Protein AF-0000000074157488 (afdb_homodimer)

pLDDT: mean 84.34, std 17.14, range [23.77, 98.12]

Nearest PDB structures (foldseek):
  7ai4-assembly1_A  TM=6.841E-01  e=2.966E-05  Homo sapiens
  6swu-assembly1_A  TM=5.805E-01  e=2.026E-05  Mus musculus
  6ejn-assembly1_A  TM=5.412E-01  e=2.645E-05  Mus musculus
  6ejn-assembly1_B  TM=5.531E-01  e=8.953E-05  Mus musculus
  6swu-assembly1_B  TM=5.182E-01  e=2.546E-05  Mus musculus

Sequence (1530 aa):
MSFTTKRLHADGSLIPAEQRERVLQKVRLRADGMFVWAKALLQYLDELLSPEEFQSRLGTLPSNLSDVYDELIRVTDNKFPLETANSRRCIFVVMLEARVPLDIEDVARILEVASDSIEQFITYRCQPFIELDDGKLKFMHSSVRDYCLQSSETLSRHVLGTRALVSITSFESHSKLAEQCFLCLLDAGYGSEDKIGGLLHRNIKSTTGGSALQVLNTQWTVQPPSKGVSFEYAQKNWAFHLTAVDDPEYGLLELAQLFLHVSNFAYWAEYTLLESRNDYNHIRRTNLQLKEWYRALPTPKRNQISVEDYLIYPYTTLSETYKRRQGQDKLLQWLALLQNIRFQRDIGQTLKASPLLAQAVEGLENDLGSEAPLTLRVRSDNATVLLELEAPDKAYSELRALTEIQERLLGEDEPTLFRTLNSRGSAELQLVRFNQSAKTQETACVGFRRLFGAQDPRYLGSRILYALALVQLNQLDTALEILTAVFDYRRKQYGDKDLFTSMAQFPMGDIQRIQGKREQSLKNLKEALNLRLLAVPYDSIWALDIRISLLVAYRDFGMLSEARKAVEQLEQEGTLQNNFDRHCQVVHLKALLLADRGYISQAILQLEQLFYETERRNFTRSFMWVILDLATLLRSHNPREGGKIAEVLFDHILVDQSPDERLEESQSSAQNVLKTPKIDKDLALDTNVEEGRERVIVFDDLDPDPPRLLQLAERALNLTRQHQHEAVNQLLQEEHVAWYRPQDLWVKFGGPPSDTSLMKAPIAKMSFTTKRLHADGSLIPAEQRERVLQKVRLRADGMFVWAKALLQYLDELLSPEEFQSRLGTLPSNLSDVYDELIRVTDNKFPLETANSRRCIFVVMLEARVPLDIEDVARILEVASDSIEQFITYRCQPFIELDDGKLKFMHSSVRDYCLQSSETLSRHVLGTRALVSITSFESHSKLAEQCFLCLLDAGYGSEDKIGGLLHRNIKSTTGGSALQVLNTQWTVQPPSKGVSFEYAQKNWAFHLTAVDDPEYGLLELAQLFLHVSNFAYWAEYTLLESRNDYNHIRRTNLQLKEWYRALPTPKRNQISVEDYLIYPYTTLSETYKRRQGQDKLLQWLALLQNIRFQRDIGQTLKASPLLAQAVEGLENDLGSEAPLTLRVRSDNATVLLELEAPDKAYSELRALTEIQERLLGEDEPTLFRTLNSRGSAELQLVRFNQSAKTQETACVGFRRLFGAQDPRYLGSRILYALALVQLNQLDTALEILTAVFDYRRKQYGDKDLFTSMAQFPMGDIQRIQGKREQSLKNLKEALNLRLLAVPYDSIWALDIRISLLVAYRDFGMLSEARKAVEQLEQEGTLQNNFDRHCQVVHLKALLLADRGYISQAILQLEQLFYETERRNFTRSFMWVILDLATLLRSHNPREGGKIAEVLFDHILVDQSPDERLEESQSSAQNVLKTPKIDKDLALDTNVEEGRERVIVFDDLDPDPPRLLQLAERALNLTRQHQHEAVNQLLQEEHVAWYRPQDLWVKFGGPPSDTSLMKAPIAK

Solvent-accessible surface area (backbone atoms only — not comparable to full-atom values): 80418 Å² total; per-residue (Å²): 108,68,63,59,53,48,54,63,67,36,96,80,50,50,51,56,76,87,46,47,62,56,51,51,50,47,40,66,67,51,28,72,82,38,63,64,49,40,52,50,48,48,58,70,50,48,42,96,57,54,73,66,52,44,51,48,52,71,68,59,65,56,77,50,64,64,54,39,52,50,49,52,50,50,57,53,53,72,75,43,62,67,70,56,52,52,54,50,32,51,53,51,37,50,54,71,68,44,90,59,70,48,39,50,62,28,53,14,33,63,70,71,48,58,50,74,56,44,58,52,44,38,63,72,69,38,47,74,55,46,39,77,58,95,56,22,52,36,65,62,45,74,64,56,57,51,53,29,52,42,75,64,82,83,57,60,78,82,57,39,65,66,39,58,56,48,43,42,51,71,50,56,16,22,46,50,43,20,45,26,16,44,44,16,52,61,26,69,82,44,41,35,66,47,42,39,47,40,42,52,54,53,50,51,50,62,62,65,41,40,67,62,27,49,72,38,77,49,50,79,50,72,78,79,52,86,33,21,34,47,59,74,56,24,73,74,38,31,64,60,24,47,58,63,30,73,78,68,56,68,69,54,40,47,48,52,36,48,41,42,64,31,50,24,35,51,30,52,51,45,51,49,24,53,76,52,72,69,46,60,59,64,60,50,51,48,51,33,50,50,52,56,40,50,70,68,33,55,70,78,60,39,75,59,44,75,81,84,53,35,78,35,48,29,26,53,53,46,16,54,54,27,54,76,41,27,70,36,27,49,58,49,20,48,55,28,39,51,52,23,36,52,46,31,42,74,73,68,36,45,81,69,24,48,59,54,44,43,47,45,36,55,50,34,27,72,57,38,5,62,64,20,72,68,29,45,48,46,44,42,52,47,31,47,49,29,35,72,68,68,35,34,69,62,19,31,55,51,32,53,52,48,48,53,52,42,55,58,30,39,49,84,47,42,52,51,52,33,54,36,33,39,47,32,15,52,23,27,41,27,65,61,36,36,70,59,13,30,54,36,14,47,52,21,28,56,48,32,32,65,56,59,31,83,80,28,68,68,22,48,52,30,46,44,55,26,24,55,25,28,45,58,64,66,36,51,68,63,20,42,52,51,26,48,53,50,29,53,51,45,37,71,75,61,39,90,78,39,68,71,34,33,58,28,32,36,57,42,12,53,52,27,43,72,70,65,37,59,69,62,11,54,52,31,36,52,53,24,41,56,54,40,52,58,74,38,58,72,63,33,63,64,32,39,22,46,52,51,48,46,36,52,45,25,48,65,71,66,37,55,68,62,24,50,52,49,52,51,51,50,61,71,67,58,49,40,80,86,32,62,56,60,36,39,45,52,52,44,51,51,22,48,53,33,31,76,72,65,39,47,72,59,18,49,49,51,50,49,50,53,54,73,70,48,55,79,91,67,48,29,38,46,44,52,49,44,50,54,52,46,27,52,50,31,30,52,74,35,57,70,70,22,37,58,55,33,45,58,71,31,53,72,48,45,35,80,59,60,80,51,91,78,57,66,66,64,57,65,59,58,64,60,60,73,48,77,66,72,80,63,86,65,75,45,78,59,80,67,66,67,74,62,71,57,74,68,65,60,65,83,78,48,77,80,63,55,70,65,53,21,53,49,29,51,51,40,48,52,32,48,49,67,41,33,55,67,59,32,51,49,49,30,60,76,68,34,35,42,63,54,54,66,71,29,60,32,48,66,65,52,67,66,51,60,74,80,56,78,56,74,73,82,80,70,121,109,68,62,59,54,48,52,64,68,37,96,81,50,49,52,55,78,88,47,47,62,55,52,52,50,47,39,66,66,51,29,72,84,37,64,66,50,41,53,49,48,50,59,71,50,47,43,98,58,55,73,65,52,44,51,48,51,70,68,61,64,58,75,50,63,66,52,40,53,51,50,54,50,50,58,52,51,70,75,42,63,68,70,55,51,53,54,51,31,51,53,51,37,51,54,71,68,44,90,59,70,48,40,51,62,28,53,13,32,63,68,70,49,57,50,74,57,45,58,52,44,39,64,72,69,38,46,73,55,45,39,75,58,96,56,22,52,37,65,64,44,73,64,56,56,51,53,29,51,42,75,63,81,83,56,58,78,81,58,39,62,65,40,56,56,47,43,42,51,70,52,56,17,22,45,51,43,20,46,27,16,44,44,17,52,61,26,69,81,45,40,35,68,48,41,39,47,40,42,51,54,54,49,51,48,60,62,67,41,44,65,60,33,44,74,45,76,50,51,78,52,73,78,79,51,85,33,22,34,48,60,75,56,25,74,73,37,33,64,61,24,47,58,62,30,74,77,68,55,68,69,53,41,48,48,52,36,48,42,42,66,31,50,25,37,50,31,51,52,44,51,49,23,53,76,51,70,68,46,62,60,65,60,51,51,48,52,32,49,50,51,56,40,49,70,67,34,54,71,80,60,39,74,59,45,73,80,84,54,36,77,33,48,28,27,54,52,47,15,53,53,28,53,76,42,28,69,37,27,49,59,48,19,46,55,28,40,5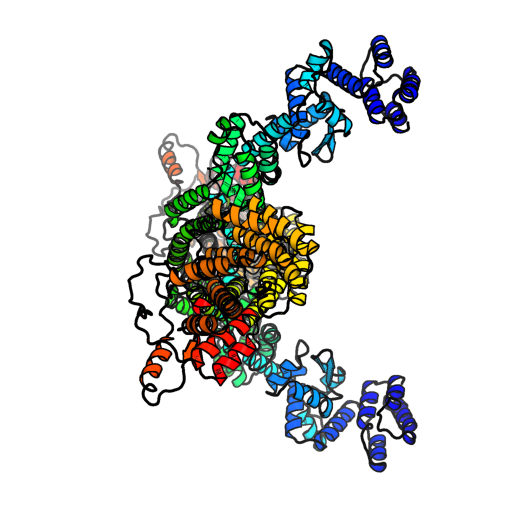1,51,24,36,51,44,31,43,73,73,69,36,45,80,70,24,48,58,55,45,42,47,45,37,54,51,34,29,72,57,38,4,62,63,20,71,69,29,46,49,46,45,45,51,47,28,48,50,28,34,72,68,69,35,33,68,62,18,30,55,50,32,53,55,47,49,53,52,41,56,57,29,37,49,81,47,42,52,51,52,32,53,36,33,41,46,31,16,51,24,26,42,27,64,62,35,37,70,60,12,32,52,36,15,47,54,20,28,54,48,32,31,66,55,61,31,82,81,28,66,68,21,47,52,31,47,45,55,27,24,54,25,28,45,61,62,66,36,52,69,63,20,44,51,52,27,48,52,48,28,51,51,43,37,72,74,62,38,92,80,38,69,71,35,33,59,28,32,36,58,43,12,55,53,28,44,73,71,64,38,61,69,62,12,55,50,31,35,52,52,25,43,56,53,42,53,58,73,40,58,71,62,33,63,64,32,39,21,46,52,50,46,46,36,51,45,25,48,64,71,66,36,55,69,61,24,50,51,48,52,51,50,51,61,70,66,58,50,39,78,87,33,64,57,58,36,40,45,52,53,44,50,50,21,48,53,33,32,76,71,65,39,46,71,60,18,49,51,51,49,48,50,53,54,74,71,48,54,80,89,68,48,29,38,46,44,53,50,43,52,54,51,46,28,51,50,32,30,54,75,35,56,69,70,21,36,58,54,32,45,59,70,32,53,72,46,45,35,82,58,61,80,50,90,77,57,66,66,65,57,64,60,59,66,60,59,72,47,77,65,72,79,62,85,65,75,41,77,59,80,67,66,66,75,64,71,57,74,67,67,61,65,82,78,50,76,78,62,55,69,67,54,21,53,49,29,51,52,40,50,53,32,49,48,68,42,34,56,68,59,33,52,51,49,30,60,75,67,35,36,41,64,54,54,67,70,30,60,32,48,66,67,53,67,65,50,59,73,80,57,80,56,73,74,82,80,71,122

InterPro domains:
  IPR011990 Tetratricopeptide-like helical domain superfamily [G3DSA:1.25.40.10] (332-536)
  IPR011990 Tetratricopeptide-like helical domain superfamily [SSF48452] (455-595)

Organism: Verticillium dahliae (strain VdLs.17 / ATCC MYA-4575 / FGSC 10137) (NCBI:txid498257)

Foldseek 3Di:
DVVLVCLLPPDQFQADPVCSVVLVVLCVVQVVPPPVLSVLLSVVQRDNDDPVRNVVSSVPQDSDPLSSVLVSLVVLPVVDDPVLLLLLLLVLLQQLPQPDFAFLVQSCQAVVHDSVVSVVSCVRRVPPQWDADPRTIDGNDVVSSVSQQDDLVVPDDVSNPSNVSRNDHNLSSLLSQLVLLLQFLPAPQLQDLVVLLVLLVVLVCLQFFLPLDDPDPPQPDDDAGNHGGGNVSSLQPNLVSVLVNLAHDLVSLLSVQVCLQGSSVSSSQSSVCVVVSNDCQSVLVSLLSVVVSLVSHDPVSNVSHDSPCSQQNHLVVSLVVCCVVCVVPVCSNLSSLVSNLVVCVLQPNLVVSLVSLLVSLLSCCVVPNCLPSVSLLSQLVNLLSVQQVVNLVSSLLSLVVSLVSCVVVHPLQTLSNLSSLLSNLVSCQLLVVLVVSLVSLVSSLVNCCVRNNDLDPSNLVSLLSNLVSCVLQVVLVVSLVSLVVSLVSCCVVPNLLRLSNLLSLLVNLLSCLLVVNLVSNLVSLVSSLVSVVSRHPCLDLQNLQSLLSNLLSCVQNPVLVVNVVSLVVVVVVVSCVVPPLSVLSSLLSVLLSCLVVPNLVVSLVSLVVVLVPDDPVRAAQSNLVSLLQSLVSLCLVPVPVSNVVSLQSLWQFKAAQPDDVPPPPPVVVVVVVVPPPPPPSCPPPPPPPPPPCPVPVVVVPDDTDDSVSSVLSSVLSLCSLVSVVVVSVCSCVVRRMGGSDSNSNGQGVYSHGHDPSSGDRRDSD/DVVLVCLLPPDQFQADPVCSVVLVVLCVVQVVPPPVLSVLLSVVQRDNDDPVRNVVSSVPQDSDPLSSVLVSLVVLPVVDDPVLLLLLLLVLLQQLPQPDFAFLVQSCQAVVHDSVVVVVSCVRRVPPQWDADPRTIDGPDVVSSVSQQDDLVVPDDVSNVSNVSRNDHNLSSLLSQLVLLLQFLPAPQLQDLVVLLVLLVVLVCLQFFLPVDDPDPPQPDDDAGNHGGGNVSSLQPNLVSVLVRLAHDLVSLLSVQVCLQGSSVSSSQSSVCVVVSNDCQSVLVSLLSVVVSLVSHDPVSNVSHDSPCSQQNHLVVSLVVCCVVCVVPVCSNLSSLVSNLVVCVLQPNLVVSLVSLLVSLVSCCVVPNCLPSVSLLSQLVNLLSVQQVVNLVSSLLSLVVSLVSCVVVHPLQTLSNLSSLLSNLVSCQLLVVLVSSLVSLVSSLVNCCVSPNDLDPSNLVSLLSNLVSCVLQVVLVVSLVSLVVSLVSCCVVPNLLRLSNLLSLLVNLLSCLLVVNLVSNLVSLVSSLVSVVSRHPCLDLQNLQSLLSNLLSCVQNPVLVVNVVSLVVCVVVVSCVVPPLSVLSSLLSVLLSCLVVPNLVVSLVSLVVVLVPDDPVRAAQSNLVSLLQSLVSLCLVPVPVSNVVSLQSLWQFKAAQPDDPPPPPPVVVVVVVVPVPPPPSCPPPPPPPPPPCPVPVVPVPDDTDDSVSSVLSSVLSLCSLVSVVVVSVVSCVVRRMGGSDSRSNGQGVYSHGHDPSSGDRRDSD

Structure (mmCIF, N/CA/C/O backbone):
data_AF-0000000074157488-model_v1
#
loop_
_entity.id
_entity.type
_entity.pdbx_description
1 polymer 'Uncharacterized protein'
#
loop_
_atom_site.group_PDB
_atom_site.id
_atom_site.type_symbol
_atom_site.label_atom_id
_atom_site.label_alt_id
_atom_site.label_comp_id
_atom_site.label_asym_id
_atom_site.label_entity_id
_atom_site.label_seq_id
_atom_site.pdbx_PDB_ins_code
_atom_site.Cartn_x
_atom_site.Cartn_y
_atom_site.Cartn_z
_atom_site.occupancy
_atom_site.B_iso_or_equiv
_atom_site.auth_seq_id
_atom_site.auth_comp_id
_atom_site.auth_asym_id
_atom_site.auth_atom_id
_atom_site.pdbx_PDB_model_num
ATOM 1 N N . MET A 1 1 ? -22.609 -36.219 39.281 1 61.75 1 MET A N 1
ATOM 2 C CA . MET A 1 1 ? -23.562 -36.125 40.406 1 61.75 1 MET A CA 1
ATOM 3 C C . MET A 1 1 ? -23.531 -34.75 41.031 1 61.75 1 MET A C 1
ATOM 5 O O . MET A 1 1 ? -24.578 -34.25 41.438 1 61.75 1 MET A O 1
ATOM 9 N N . SER A 1 2 ? -22.359 -34.156 40.875 1 69.06 2 SER A N 1
ATOM 10 C CA . SER A 1 2 ? -22.234 -32.812 41.438 1 69.06 2 SER A CA 1
ATOM 11 C C . SER A 1 2 ? -23.109 -31.828 40.688 1 69.06 2 SER A C 1
ATOM 13 O O . SER A 1 2 ? -23.766 -30.984 41.281 1 69.06 2 SER A O 1
ATOM 15 N N . PHE A 1 3 ? -23.312 -31.969 39.438 1 74.94 3 PHE A N 1
ATOM 16 C CA . PHE A 1 3 ? -24.125 -31.062 38.625 1 74.94 3 PHE A CA 1
ATOM 17 C C . PHE A 1 3 ? -25.594 -31.188 39 1 74.94 3 PHE A C 1
ATOM 19 O O . PHE A 1 3 ? -26.281 -30.172 39.156 1 74.94 3 PHE A O 1
ATOM 26 N N . THR A 1 4 ? -25.984 -32.375 39.094 1 75.62 4 THR A N 1
ATOM 27 C CA . THR A 1 4 ? -27.391 -32.625 39.375 1 75.62 4 THR A CA 1
ATOM 28 C C . THR A 1 4 ? -27.781 -32.062 40.75 1 75.62 4 THR A C 1
ATOM 30 O O . THR A 1 4 ? -28.828 -31.422 40.875 1 75.62 4 THR A O 1
ATOM 33 N N . THR A 1 5 ? -26.828 -32.281 41.656 1 75.38 5 THR A N 1
ATOM 34 C CA . THR A 1 5 ? -27.094 -31.781 43 1 75.38 5 THR A CA 1
ATOM 35 C C . THR A 1 5 ? -27.125 -30.266 43 1 75.38 5 THR A C 1
ATOM 37 O O . THR A 1 5 ? -28 -29.656 43.625 1 75.38 5 THR A O 1
ATOM 40 N N . LYS A 1 6 ? -26.312 -29.672 42.281 1 76.19 6 LYS A N 1
ATOM 41 C CA . LYS A 1 6 ? -26.25 -28.219 42.25 1 76.19 6 LYS A CA 1
ATOM 42 C C . LYS A 1 6 ? -27.484 -27.625 41.562 1 76.19 6 LYS A C 1
ATOM 44 O O . LYS A 1 6 ? -28.016 -26.625 42.031 1 76.19 6 LYS A O 1
ATOM 49 N N . ARG A 1 7 ? -27.859 -28.312 40.562 1 76.5 7 ARG A N 1
ATOM 50 C CA . ARG A 1 7 ? -29 -27.797 39.812 1 76.5 7 ARG A CA 1
ATOM 51 C C . ARG A 1 7 ? -30.297 -27.984 40.562 1 76.5 7 ARG A C 1
ATOM 53 O O . ARG A 1 7 ? -31.203 -27.141 40.5 1 76.5 7 ARG A O 1
ATOM 60 N N . LEU A 1 8 ? -30.328 -29.047 41.281 1 76.19 8 LEU A N 1
ATOM 61 C CA . LEU A 1 8 ? -31.547 -29.344 42.062 1 76.19 8 LEU A CA 1
ATOM 62 C C . LEU A 1 8 ? -31.719 -28.375 43.219 1 76.19 8 LEU A C 1
ATOM 64 O O . LEU A 1 8 ? -32.844 -28.062 43.594 1 76.19 8 LEU A O 1
ATOM 68 N N . HIS A 1 9 ? -30.5 -27.891 43.625 1 73.56 9 HIS A N 1
ATOM 69 C CA . HIS A 1 9 ? -30.562 -27.016 44.781 1 73.56 9 HIS A CA 1
ATOM 70 C C . HIS A 1 9 ? -30.359 -25.547 44.375 1 73.56 9 HIS A C 1
ATOM 72 O O . HIS A 1 9 ? -30.219 -24.672 45.25 1 73.56 9 HIS A O 1
ATOM 78 N N . ALA A 1 10 ? -30.188 -25.344 43.062 1 69.56 10 ALA A N 1
ATOM 79 C CA . ALA A 1 10 ? -30 -23.969 42.594 1 69.56 10 ALA A CA 1
ATOM 80 C C . ALA A 1 10 ? -31.234 -23.125 42.812 1 69.56 10 ALA A C 1
ATOM 82 O O . ALA A 1 10 ? -32.375 -23.641 42.844 1 69.56 10 ALA A O 1
ATOM 83 N N . ASP A 1 11 ? -31.062 -21.828 42.969 1 61.34 11 ASP A N 1
ATOM 84 C CA . ASP A 1 11 ? -32.125 -20.844 43.156 1 61.34 11 ASP A CA 1
ATOM 85 C C . ASP A 1 11 ? -32.969 -20.703 41.875 1 61.34 11 ASP A C 1
ATOM 87 O O . ASP A 1 11 ? -32.438 -20.531 40.781 1 61.34 11 ASP A O 1
ATOM 91 N N . GLY A 1 12 ? -34.344 -21.406 41.969 1 63.97 12 GLY A N 1
ATOM 92 C CA . GLY A 1 12 ? -35.312 -21.312 40.875 1 63.97 12 GLY A CA 1
ATOM 93 C C . GLY A 1 12 ? -35.781 -22.656 40.375 1 63.97 12 GLY A C 1
ATOM 94 O O . GLY A 1 12 ? -36.562 -22.734 39.406 1 63.97 12 GLY A O 1
ATOM 95 N N . SER A 1 13 ? -35.25 -23.609 40.906 1 72.25 13 SER A N 1
ATOM 96 C CA . SER A 1 13 ? -35.719 -24.938 40.531 1 72.25 13 SER A CA 1
ATOM 97 C C . SER A 1 13 ? -37.188 -25.109 40.938 1 72.25 13 SER A C 1
ATOM 99 O O . SER A 1 13 ? -37.562 -24.766 42.062 1 72.25 13 SER A O 1
ATOM 101 N N . LEU A 1 14 ? -37.906 -25.594 40.062 1 71.12 14 LEU A N 1
ATOM 102 C CA . LEU A 1 14 ? -39.312 -25.781 40.344 1 71.12 14 LEU A CA 1
ATOM 103 C C . LEU A 1 14 ? -39.594 -27.203 40.812 1 71.12 14 LEU A C 1
ATOM 105 O O . LEU A 1 14 ? -40.75 -27.578 41.031 1 71.12 14 LEU A O 1
ATOM 109 N N . ILE A 1 15 ? -38.562 -27.891 41.094 1 78.38 15 ILE A N 1
ATOM 110 C CA . ILE A 1 15 ? -38.719 -29.234 41.625 1 78.38 15 ILE A CA 1
ATOM 111 C C . ILE A 1 15 ? -38.938 -29.188 43.125 1 78.38 15 ILE A C 1
ATOM 113 O O . ILE A 1 15 ? -38.094 -28.625 43.875 1 78.38 15 ILE A O 1
ATOM 117 N N . PRO A 1 16 ? -40.094 -29.609 43.562 1 76.56 16 PRO A N 1
ATOM 118 C CA . PRO A 1 16 ? -40.375 -29.547 45 1 76.56 16 PRO A CA 1
ATOM 119 C C . PRO A 1 16 ? -39.281 -30.172 45.844 1 76.56 16 PRO A C 1
ATOM 121 O O . PRO A 1 16 ? -38.719 -31.188 45.469 1 76.56 16 PRO A O 1
ATOM 124 N N . ALA A 1 17 ? -38.938 -29.672 46.969 1 77.5 17 ALA A N 1
ATOM 125 C CA . ALA A 1 17 ? -37.844 -30.062 47.875 1 77.5 17 ALA A CA 1
ATOM 126 C C . ALA A 1 17 ? -38 -31.516 48.312 1 77.5 17 ALA A C 1
ATOM 128 O O . ALA A 1 17 ? -37 -32.219 48.438 1 77.5 17 ALA A O 1
ATOM 129 N N . GLU A 1 18 ? -39.281 -31.969 48.406 1 78.88 18 GLU A N 1
ATOM 130 C CA . GLU A 1 18 ? -39.531 -33.312 48.906 1 78.88 18 GLU A CA 1
ATOM 131 C C . GLU A 1 18 ? -39.219 -34.375 47.875 1 78.88 18 GLU A C 1
ATOM 133 O O . GLU A 1 18 ? -38.969 -35.531 48.219 1 78.88 18 GLU A O 1
ATOM 138 N N . GLN A 1 19 ? -39.125 -33.844 46.688 1 82.12 19 GLN A N 1
ATOM 139 C CA . GLN A 1 19 ? -38.938 -34.781 45.594 1 82.12 19 GLN A CA 1
ATOM 140 C C . GLN A 1 19 ? -37.5 -34.75 45.062 1 82.12 19 GLN A C 1
ATOM 142 O O . GLN A 1 19 ? -37.156 -35.562 44.219 1 82.12 19 GLN A O 1
ATOM 147 N N . ARG A 1 20 ? -36.719 -33.938 45.531 1 81.94 20 ARG A N 1
ATOM 148 C CA . ARG A 1 20 ? -35.344 -33.719 45 1 81.94 20 ARG A CA 1
ATOM 149 C C . ARG A 1 20 ? -34.469 -34.969 45.219 1 81.94 20 ARG A C 1
ATOM 151 O O . ARG A 1 20 ? -33.688 -35.312 44.375 1 81.94 20 ARG A O 1
ATOM 158 N N . GLU A 1 21 ? -34.75 -35.469 46.344 1 78.88 21 GLU A N 1
ATOM 159 C CA . GLU A 1 21 ? -33.969 -36.656 46.656 1 78.88 21 GLU A CA 1
ATOM 160 C C . GLU A 1 21 ? -34.375 -37.844 45.75 1 78.88 21 GLU A C 1
ATOM 162 O O . GLU A 1 21 ? -33.531 -38.625 45.344 1 78.88 21 GLU A O 1
ATOM 167 N N . ARG A 1 22 ? -35.531 -37.906 45.438 1 80.75 22 ARG A N 1
ATOM 168 C CA . ARG A 1 22 ? -36.031 -38.938 44.531 1 80.75 22 ARG A CA 1
ATOM 169 C C . ARG A 1 22 ? -35.469 -38.75 43.125 1 80.75 22 ARG A C 1
ATOM 171 O O . ARG A 1 22 ? -35.125 -39.719 42.438 1 80.75 22 ARG A O 1
ATOM 178 N N . VAL A 1 23 ? -35.531 -37.594 42.719 1 82.44 23 VAL A N 1
ATOM 179 C CA . VAL A 1 23 ? -34.969 -37.25 41.438 1 82.44 23 VAL A CA 1
ATOM 180 C C . VAL A 1 23 ? -33.5 -37.594 41.375 1 82.44 23 VAL A C 1
ATOM 182 O O . VAL A 1 23 ? -33 -38.156 40.406 1 82.44 23 VAL A O 1
ATOM 185 N N . LEU A 1 24 ? -32.781 -37.25 42.406 1 80.56 24 LEU A N 1
ATOM 186 C CA . LEU A 1 24 ? -31.344 -37.531 42.5 1 80.56 24 LEU A CA 1
ATOM 187 C C . LEU A 1 24 ? -31.094 -39.031 42.438 1 80.56 24 LEU A C 1
ATOM 189 O O . LEU A 1 24 ? -30.156 -39.5 41.781 1 80.56 24 LEU A O 1
ATOM 193 N N . GLN A 1 25 ? -31.922 -39.75 43.062 1 78.94 25 GLN A N 1
ATOM 194 C CA . GLN A 1 25 ? -31.812 -41.219 43.062 1 78.94 25 GLN A CA 1
ATOM 195 C C . GLN A 1 25 ? -32.094 -41.781 41.688 1 78.94 25 GLN A C 1
ATOM 197 O O . GLN A 1 25 ? -31.406 -42.719 41.25 1 78.94 25 GLN A O 1
ATOM 202 N N . LYS A 1 26 ? -33.031 -41.25 41.094 1 79.56 26 LYS A N 1
ATOM 203 C CA . LYS A 1 26 ? -33.344 -41.719 39.75 1 79.56 26 LYS A CA 1
ATOM 204 C C . LYS A 1 26 ? -32.219 -41.406 38.781 1 79.56 26 LYS A C 1
ATOM 206 O O . LYS A 1 26 ? -31.875 -42.25 37.938 1 79.56 26 LYS A O 1
ATOM 211 N N . VAL A 1 27 ? -31.656 -40.219 38.875 1 79.19 27 VAL A N 1
ATOM 212 C CA . VAL A 1 27 ? -30.531 -39.844 38.031 1 79.19 27 VAL A CA 1
ATOM 213 C C . VAL A 1 27 ? -29.344 -40.781 38.312 1 79.19 27 VAL A C 1
ATOM 215 O O . VAL A 1 27 ? -28.672 -41.219 37.375 1 79.19 27 VAL A O 1
ATOM 218 N N . ARG A 1 28 ? -29.141 -41.094 39.469 1 76.12 28 ARG A N 1
ATOM 219 C CA . ARG A 1 28 ? -28.047 -41.969 39.844 1 76.12 28 ARG A CA 1
ATOM 220 C C . ARG A 1 28 ? -28.266 -43.375 39.25 1 76.12 28 ARG A C 1
ATOM 222 O O . ARG A 1 28 ? -27.312 -44.031 38.844 1 76.12 28 ARG A O 1
ATOM 229 N N . LEU A 1 29 ? -29.5 -43.719 39.188 1 75.25 29 LEU A N 1
ATOM 230 C CA . LEU A 1 29 ? -29.812 -45.094 38.781 1 75.25 29 LEU A CA 1
ATOM 231 C C . LEU A 1 29 ? -29.844 -45.188 37.25 1 75.25 29 LEU A C 1
ATOM 233 O O . LEU A 1 29 ? -29.406 -46.219 36.688 1 75.25 29 LEU A O 1
ATOM 237 N N . ARG A 1 30 ? -30.391 -44.156 36.625 1 72.25 30 ARG A N 1
ATOM 238 C CA . ARG A 1 30 ? -30.734 -44.344 35.219 1 72.25 30 ARG A CA 1
ATOM 239 C C . ARG A 1 30 ? -29.766 -43.562 34.312 1 72.25 30 ARG A C 1
ATOM 241 O O . ARG A 1 30 ? -29.625 -43.875 33.125 1 72.25 30 ARG A O 1
ATOM 248 N N . ALA A 1 31 ? -29.234 -42.531 34.812 1 70 31 ALA A N 1
ATOM 249 C CA . ALA A 1 31 ? -28.359 -41.719 33.969 1 70 31 ALA A CA 1
ATOM 250 C C . ALA A 1 31 ? -27.109 -42.469 33.562 1 70 31 ALA A C 1
ATOM 252 O O . ALA A 1 31 ? -26.547 -42.219 32.5 1 70 31 ALA A O 1
ATOM 253 N N . ASP A 1 32 ? -26.891 -43.594 34.188 1 64.94 32 ASP A N 1
ATOM 254 C CA . ASP A 1 32 ? -25.734 -44.438 33.938 1 64.94 32 ASP A CA 1
ATOM 255 C C . ASP A 1 32 ? -24.516 -43.594 33.562 1 64.94 32 ASP A C 1
ATOM 257 O O . ASP A 1 32 ? -23.812 -43.906 32.594 1 64.94 32 ASP A O 1
ATOM 261 N N . GLY A 1 33 ? -24.312 -42.469 34.219 1 64.75 33 GLY A N 1
ATOM 262 C CA . GLY A 1 33 ? -23.141 -41.625 34 1 64.75 33 GLY A CA 1
ATOM 263 C C . GLY A 1 33 ? -23.312 -40.594 32.906 1 64.75 33 GLY A C 1
ATOM 264 O O . GLY A 1 33 ? -22.422 -39.812 32.625 1 64.75 33 GLY A O 1
ATOM 265 N N . MET A 1 34 ? -24.422 -40.562 32.281 1 71.75 34 MET A N 1
ATOM 266 C CA . MET A 1 34 ? -24.609 -39.625 31.156 1 71.75 34 MET A CA 1
ATOM 267 C C . MET A 1 34 ? -25.062 -38.281 31.656 1 71.75 34 MET A C 1
ATOM 269 O O . MET A 1 34 ? -26.203 -38.125 32.094 1 71.75 34 MET A O 1
ATOM 273 N N . PHE A 1 35 ? -24.219 -37.375 31.672 1 74.44 35 PHE A N 1
ATOM 274 C CA . PHE A 1 35 ? -24.438 -36 32.094 1 74.44 35 PHE A CA 1
ATOM 275 C C . PHE A 1 35 ? -25.594 -35.375 31.328 1 74.44 35 PHE A C 1
ATOM 277 O O . PHE A 1 35 ? -26.438 -34.688 31.906 1 74.44 35 PHE A O 1
ATOM 284 N N . VAL A 1 36 ? -25.734 -35.656 30.141 1 77.19 36 VAL A N 1
ATOM 285 C CA . VAL A 1 36 ? -26.719 -35.031 29.266 1 77.19 36 VAL A CA 1
ATOM 286 C C . VAL A 1 36 ? -28.109 -35.531 29.625 1 77.19 36 VAL A C 1
ATOM 288 O O . VAL A 1 36 ? -29.078 -34.75 29.609 1 77.19 36 VAL A O 1
ATOM 291 N N . TRP A 1 37 ? -28.125 -36.781 29.969 1 78.88 37 TRP A N 1
ATOM 292 C CA . TRP A 1 37 ? -29.406 -37.344 30.391 1 78.88 37 TRP A CA 1
ATOM 293 C C . TRP A 1 37 ? -29.891 -36.688 31.672 1 78.88 37 TRP A C 1
ATOM 295 O O . TRP A 1 37 ? -31.062 -36.312 31.781 1 78.88 37 TRP A O 1
ATOM 305 N N . ALA A 1 38 ? -28.938 -36.531 32.562 1 78 38 ALA A N 1
ATOM 306 C CA . ALA A 1 38 ? -29.297 -35.906 33.812 1 78 38 ALA A CA 1
ATOM 307 C C . ALA A 1 38 ? -29.781 -34.469 33.594 1 78 38 ALA A C 1
ATOM 309 O O . ALA A 1 38 ? -30.781 -34.031 34.188 1 78 38 ALA A O 1
ATOM 310 N N . LYS A 1 39 ? -29.109 -33.781 32.781 1 77 39 LYS A N 1
ATOM 311 C CA . LYS A 1 39 ? -29.484 -32.406 32.5 1 77 39 LYS A CA 1
ATOM 312 C C . LYS A 1 39 ? -30.859 -32.344 31.844 1 77 39 LYS A C 1
ATOM 314 O O . LYS A 1 39 ? -31.672 -31.484 32.188 1 77 39 LYS A O 1
ATOM 319 N N . ALA A 1 40 ? -31.047 -33.219 30.938 1 75.25 40 ALA A N 1
ATOM 320 C CA . ALA A 1 40 ? -32.312 -33.281 30.234 1 75.25 40 ALA A CA 1
ATOM 321 C C . ALA A 1 40 ? -33.469 -33.594 31.203 1 75.25 40 ALA A C 1
ATOM 323 O O . ALA A 1 40 ? -34.531 -33 31.125 1 75.25 40 ALA A O 1
ATOM 324 N N . LEU A 1 41 ? -33.156 -34.5 32.094 1 76.44 41 LEU A N 1
ATOM 325 C CA . LEU A 1 41 ? -34.188 -34.875 33.062 1 76.44 41 LEU A CA 1
ATOM 326 C C . LEU A 1 41 ? -34.562 -33.719 33.969 1 76.44 41 LEU A C 1
ATOM 328 O O . LEU A 1 41 ? -35.719 -33.469 34.219 1 76.44 41 LEU A O 1
ATOM 332 N N . LEU A 1 42 ? -33.531 -33.094 34.344 1 76.81 42 LEU A N 1
ATOM 333 C CA . LEU A 1 42 ? -33.75 -31.984 35.25 1 76.81 42 LEU A CA 1
ATOM 334 C C . LEU A 1 42 ? -34.562 -30.891 34.562 1 76.81 42 LEU A C 1
ATOM 336 O O . LEU A 1 42 ? -35.469 -30.312 35.156 1 76.81 42 LEU A O 1
ATOM 340 N N . GLN A 1 43 ? -34.281 -30.672 33.375 1 74.62 43 GLN A N 1
ATOM 341 C CA . GLN A 1 43 ? -35.031 -29.672 32.625 1 74.62 43 GLN A CA 1
ATOM 342 C C . GLN A 1 43 ? -36.469 -30.125 32.375 1 74.62 43 GLN A C 1
ATOM 344 O O . GLN A 1 43 ? -37.406 -29.312 32.438 1 74.62 43 GLN A O 1
ATOM 349 N N . TYR A 1 44 ? -36.562 -31.391 32.156 1 73.62 44 TYR A N 1
ATOM 350 C CA . TYR A 1 44 ? -37.875 -32 31.922 1 73.62 44 TYR A CA 1
ATOM 351 C C . TYR A 1 44 ? -38.75 -31.906 33.156 1 73.62 44 TYR A C 1
ATOM 353 O O . TYR A 1 44 ? -39.969 -31.75 33.062 1 73.62 44 TYR A O 1
ATOM 361 N N . LEU A 1 45 ? -38.062 -31.875 34.25 1 76.06 45 LEU A N 1
ATOM 362 C CA . LEU A 1 45 ? -38.812 -31.875 35.5 1 76.06 45 LEU A CA 1
ATOM 363 C C . LEU A 1 45 ? -38.938 -30.469 36.062 1 76.06 45 LEU A C 1
ATOM 365 O O . LEU A 1 45 ? -39.812 -30.203 36.906 1 76.06 45 LEU A O 1
ATOM 369 N N . ASP A 1 46 ? -38.094 -29.625 35.594 1 70.88 46 ASP A N 1
ATOM 370 C CA . ASP A 1 46 ? -38.031 -28.297 36.219 1 70.88 46 ASP A CA 1
ATOM 371 C C . ASP A 1 46 ? -39.094 -27.375 35.625 1 70.88 46 ASP A C 1
ATOM 373 O O . ASP A 1 46 ? -38.781 -26.344 35.031 1 70.88 46 ASP A O 1
ATOM 377 N N . GLU A 1 47 ? -40.281 -27.734 35.625 1 69.38 47 GLU A N 1
ATOM 378 C CA . GLU A 1 47 ? -41.469 -26.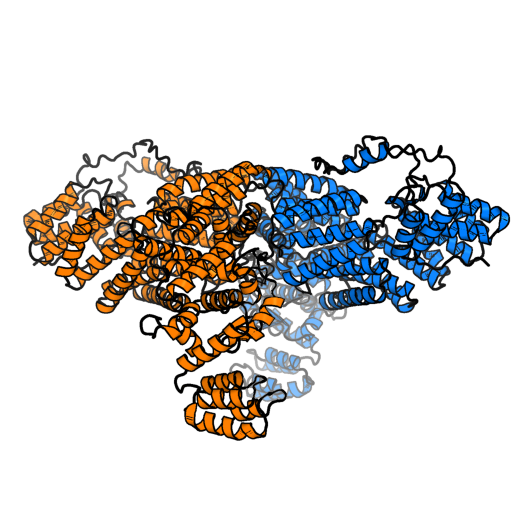969 35.219 1 69.38 47 GLU A CA 1
ATOM 379 C C . GLU A 1 47 ? -42.531 -27.047 36.281 1 69.38 47 GLU A C 1
ATOM 381 O O . GLU A 1 47 ? -42.438 -27.812 37.25 1 69.38 47 GLU A O 1
ATOM 386 N N . LEU A 1 48 ? -43.531 -26.125 36.25 1 63.22 48 LEU A N 1
ATOM 387 C CA . LEU A 1 48 ? -44.656 -26.156 37.188 1 63.22 48 LEU A CA 1
ATOM 388 C C . LEU A 1 48 ? -45.562 -27.344 36.875 1 63.22 48 LEU A C 1
ATOM 390 O O . LEU A 1 48 ? -46.375 -27.281 35.969 1 63.22 48 LEU A O 1
ATOM 394 N N . LEU A 1 49 ? -45.344 -28.438 37.406 1 70.38 49 LEU A N 1
ATOM 395 C CA . LEU A 1 49 ? -46.062 -29.688 37.156 1 70.38 49 LEU A CA 1
ATOM 396 C C . LEU A 1 49 ? -46.969 -30.047 38.312 1 70.38 49 LEU A C 1
ATOM 398 O O . LEU A 1 49 ? -46.656 -29.719 39.469 1 70.38 49 LEU A O 1
ATOM 402 N N . SER A 1 50 ? -48.125 -30.484 38 1 75.5 50 SER A N 1
ATOM 403 C CA . SER A 1 50 ? -48.938 -31.078 39.062 1 75.5 50 SER A CA 1
ATOM 404 C C . SER A 1 50 ? -48.25 -32.281 39.656 1 75.5 50 SER A C 1
ATOM 406 O O . SER A 1 50 ? -47.375 -32.906 39.031 1 75.5 50 SER A O 1
ATOM 408 N N . PRO A 1 51 ? -48.5 -32.594 40.875 1 75.88 51 PRO A N 1
ATOM 409 C CA . PRO A 1 51 ? -47.844 -33.719 41.531 1 75.88 51 PRO A CA 1
ATOM 410 C C . PRO A 1 51 ? -48.031 -35.031 40.75 1 75.88 51 PRO A C 1
ATOM 412 O O . PRO A 1 51 ? -47.125 -35.844 40.688 1 75.88 51 PRO A O 1
ATOM 415 N N . GLU A 1 52 ? -49.125 -35.125 40.062 1 77.69 52 GLU A N 1
ATOM 416 C CA . GLU A 1 52 ? -49.375 -36.344 39.312 1 77.69 52 GLU A CA 1
ATOM 417 C C . GLU A 1 52 ? -48.531 -36.375 38.031 1 77.69 52 GLU A C 1
ATOM 419 O O . GLU A 1 52 ? -47.969 -37.406 37.688 1 77.69 52 GLU A O 1
ATOM 424 N N . GLU A 1 53 ? -48.438 -35.219 37.562 1 76.75 53 GLU A N 1
ATOM 425 C CA . GLU A 1 53 ? -47.656 -35.125 36.344 1 76.75 53 GLU A CA 1
ATOM 426 C C . GLU A 1 53 ? -46.188 -35.312 36.594 1 76.75 53 GLU A C 1
ATOM 428 O O . GLU A 1 53 ? -45.469 -35.938 35.812 1 76.75 53 GLU A O 1
ATOM 433 N N . PHE A 1 54 ? -45.812 -34.75 37.656 1 79.56 54 PHE A N 1
ATOM 434 C CA . PHE A 1 54 ? -44.438 -34.906 38.062 1 79.56 54 PHE A CA 1
ATOM 435 C C . PHE A 1 54 ? -44.062 -36.344 38.281 1 79.56 54 PHE A C 1
ATOM 437 O O . PHE A 1 54 ? -43.031 -36.812 37.781 1 79.56 54 PHE A O 1
ATOM 444 N N . GLN A 1 55 ? -44.969 -37.062 38.906 1 76.44 55 GLN A N 1
ATOM 445 C CA . GLN A 1 55 ? -44.719 -38.469 39.188 1 76.44 55 GLN A CA 1
ATOM 446 C C . GLN A 1 55 ? -44.75 -39.312 37.938 1 76.44 55 GLN A C 1
ATOM 448 O O . GLN A 1 55 ? -43.938 -40.219 37.75 1 76.44 55 GLN A O 1
ATOM 453 N N . SER A 1 56 ? -45.594 -38.875 37.062 1 79.19 56 SER A N 1
ATOM 454 C CA . SER A 1 56 ? -45.656 -39.594 35.781 1 79.19 56 SER A CA 1
ATOM 455 C C . SER A 1 56 ? -44.406 -39.375 34.938 1 79.19 56 SER A C 1
ATOM 457 O O . SER A 1 56 ? -43.844 -40.312 34.406 1 79.19 56 SER A O 1
ATOM 459 N N . ARG A 1 57 ? -43.875 -38.125 35 1 76.88 57 ARG A N 1
ATOM 460 C CA . ARG A 1 57 ? -42.688 -37.812 34.219 1 76.88 57 ARG A CA 1
ATOM 461 C C . ARG A 1 57 ? -41.438 -38.438 34.812 1 76.88 57 ARG A C 1
ATOM 463 O O . ARG A 1 57 ? -40.562 -38.906 34.094 1 76.88 57 ARG A O 1
ATOM 470 N N . LEU A 1 58 ? -41.438 -38.406 36.062 1 76.69 58 LEU A N 1
ATOM 471 C CA . LEU A 1 58 ? -40.281 -39 36.75 1 76.69 58 LEU A CA 1
ATOM 472 C C . LEU A 1 58 ? -40.281 -40.531 36.531 1 76.69 58 LEU A C 1
ATOM 474 O O . LEU A 1 58 ? -39.188 -41.125 36.438 1 76.69 58 LEU A O 1
ATOM 478 N N . GLY A 1 59 ? -41.438 -41.031 36.438 1 72.88 59 GLY A N 1
ATOM 479 C CA . GLY A 1 59 ? -41.562 -42.469 36.312 1 72.88 59 GLY A CA 1
ATOM 480 C C . GLY A 1 59 ? -41.375 -42.969 34.906 1 72.88 59 GLY A C 1
ATOM 481 O O . GLY A 1 59 ? -40.969 -44.125 34.688 1 72.88 59 GLY A O 1
ATOM 482 N N . THR A 1 60 ? -41.625 -42.125 33.875 1 69.62 60 THR A N 1
ATOM 483 C CA . THR A 1 60 ? -41.75 -42.594 32.5 1 69.62 60 THR A CA 1
ATOM 484 C C . THR A 1 60 ? -40.469 -42.312 31.703 1 69.62 60 THR A C 1
ATOM 486 O O . THR A 1 60 ? -40.344 -42.719 30.547 1 69.62 60 THR A O 1
ATOM 489 N N . LEU A 1 61 ? -39.625 -41.469 32.125 1 67.94 61 LEU A N 1
ATOM 490 C CA . LEU A 1 61 ? -38.5 -41.094 31.25 1 67.94 61 LEU A CA 1
ATOM 491 C C . LEU A 1 61 ? -37.656 -42.312 30.906 1 67.94 61 LEU A C 1
ATOM 493 O O . LEU A 1 61 ? -37.25 -43.062 31.781 1 67.94 61 LEU A O 1
ATOM 497 N N . PRO A 1 62 ? -37.531 -42.562 29.547 1 68.44 62 PRO A N 1
ATOM 498 C CA . PRO A 1 62 ? -36.812 -43.719 29.047 1 68.44 62 PRO A CA 1
ATOM 499 C C . PRO A 1 62 ? -35.312 -43.688 29.375 1 68.44 62 PRO A C 1
ATOM 501 O O . PRO A 1 62 ? -34.812 -42.625 29.719 1 68.44 62 PRO A O 1
ATOM 504 N N . SER A 1 63 ? -34.656 -44.781 29.406 1 66.75 63 SER A N 1
ATOM 505 C CA . SER A 1 63 ? -33.219 -44.906 29.672 1 66.75 63 SER A CA 1
ATOM 506 C C . SER A 1 63 ? -32.375 -44.5 28.453 1 66.75 63 SER A C 1
ATOM 508 O O . SER A 1 63 ? -31.266 -44 28.594 1 66.75 63 SER A O 1
ATOM 510 N N . ASN A 1 64 ? -32.875 -44.562 27.297 1 74.62 64 ASN A N 1
ATOM 511 C CA . ASN A 1 64 ? -32.156 -44.219 26.078 1 74.62 64 ASN A CA 1
ATOM 512 C C . ASN A 1 64 ? -32.25 -42.719 25.797 1 74.62 64 ASN A C 1
ATOM 514 O O . ASN A 1 64 ? -33.312 -42.125 25.969 1 74.62 64 ASN A O 1
ATOM 518 N N . LEU A 1 65 ? -31.156 -42.125 25.516 1 78.5 65 LEU A N 1
ATOM 519 C CA . LEU A 1 65 ? -31.047 -40.688 25.328 1 78.5 65 LEU A CA 1
ATOM 520 C C . LEU A 1 65 ? -31.953 -40.188 24.188 1 78.5 65 LEU A C 1
ATOM 522 O O . LEU A 1 65 ? -32.562 -39.125 24.281 1 78.5 65 LEU A O 1
ATOM 526 N N . SER A 1 66 ? -32.062 -40.906 23.141 1 78.88 66 SER A N 1
ATOM 527 C CA . SER A 1 66 ? -32.906 -40.531 22 1 78.88 66 SER A CA 1
ATOM 528 C C . SER A 1 66 ? -34.375 -40.406 22.422 1 78.88 66 SER A C 1
ATOM 530 O O . SER A 1 66 ? -35.062 -39.469 21.969 1 78.88 66 SER A O 1
ATOM 532 N N . ASP A 1 67 ? -34.781 -41.25 23.281 1 78.56 67 ASP A N 1
ATOM 533 C CA . ASP A 1 67 ? -36.156 -41.219 23.75 1 78.56 67 ASP A CA 1
ATOM 534 C C . ASP A 1 67 ? -36.406 -40.031 24.656 1 78.56 67 ASP A C 1
ATOM 536 O O . ASP A 1 67 ? -37.5 -39.438 24.672 1 78.56 67 ASP A O 1
ATOM 540 N N . VAL A 1 68 ? -35.344 -39.781 25.297 1 78.06 68 VAL A N 1
ATOM 541 C CA . VAL A 1 68 ? -35.438 -38.594 26.156 1 78.06 68 VAL A CA 1
ATOM 542 C C . VAL A 1 68 ? -35.625 -37.344 25.297 1 78.06 68 VAL A C 1
ATOM 544 O O . VAL A 1 68 ? -36.469 -36.469 25.594 1 78.06 68 VAL A O 1
ATOM 547 N N . TYR A 1 69 ? -34.812 -37.219 24.297 1 83.31 69 TYR A N 1
ATOM 548 C CA . TYR A 1 69 ? -34.906 -36.094 23.391 1 83.31 69 TYR A CA 1
ATOM 549 C C . TYR A 1 69 ? -36.312 -36 22.766 1 83.31 69 TYR A C 1
ATOM 551 O O . TYR A 1 69 ? -36.875 -34.938 22.641 1 83.31 69 TYR A O 1
ATOM 559 N N . ASP A 1 70 ? -36.875 -37.125 22.406 1 81 70 ASP A N 1
ATOM 560 C CA . ASP A 1 70 ? -38.219 -37.156 21.828 1 81 70 ASP A CA 1
ATOM 561 C C . ASP A 1 70 ? -39.25 -36.594 22.797 1 81 70 ASP A C 1
ATOM 563 O O . ASP A 1 70 ? -40.125 -35.844 22.391 1 81 70 ASP A O 1
ATOM 567 N N . GLU A 1 71 ? -39.062 -37.031 24 1 77.88 71 GLU A N 1
ATOM 568 C CA . GLU A 1 71 ? -40 -36.594 25.016 1 77.88 71 GLU A CA 1
ATOM 569 C C . GLU A 1 71 ? -39.875 -35.094 25.25 1 77.88 71 GLU A C 1
ATOM 571 O O . GLU A 1 71 ? -40.875 -34.375 25.453 1 77.88 71 GLU A O 1
ATOM 576 N N . LEU A 1 72 ? -38.719 -34.656 25.312 1 79.56 72 LEU A N 1
ATOM 577 C CA . LEU A 1 72 ? -38.5 -33.219 25.516 1 79.56 72 LEU A CA 1
ATOM 578 C C . LEU A 1 72 ? -39.094 -32.406 24.391 1 79.56 72 LEU A C 1
ATOM 580 O O . LEU A 1 72 ? -39.688 -31.344 24.625 1 79.56 72 LEU A O 1
ATOM 584 N N . ILE A 1 73 ? -38.938 -32.781 23.156 1 82.19 73 ILE A N 1
ATOM 585 C CA . ILE A 1 73 ? -39.469 -32.094 22 1 82.19 73 ILE A CA 1
ATOM 586 C C . ILE A 1 73 ? -41 -32.156 22.047 1 82.19 73 ILE A C 1
ATOM 588 O O . ILE A 1 73 ? -41.656 -31.141 21.75 1 82.19 73 ILE A O 1
ATOM 592 N N . ARG A 1 74 ? -41.5 -33.25 22.422 1 78 74 ARG A N 1
ATOM 593 C CA . ARG A 1 74 ? -42.938 -33.406 22.5 1 78 74 ARG A CA 1
ATOM 594 C C . ARG A 1 74 ? -43.562 -32.438 23.5 1 78 74 ARG A C 1
ATOM 596 O O . ARG A 1 74 ? -44.562 -31.797 23.219 1 78 74 ARG A O 1
ATOM 603 N N . VAL A 1 75 ? -42.906 -32.406 24.578 1 74.56 75 VAL A N 1
ATOM 604 C CA . VAL A 1 75 ? -43.406 -31.547 25.641 1 74.56 75 VAL A CA 1
ATOM 605 C C . VAL A 1 75 ? -43.375 -30.094 25.188 1 74.56 75 VAL A C 1
ATOM 607 O O . VAL A 1 75 ? -44.312 -29.328 25.438 1 74.56 75 VAL A O 1
ATOM 610 N N . THR A 1 76 ? -42.344 -29.734 24.594 1 76.75 76 THR A N 1
ATOM 611 C CA . THR A 1 76 ? -42.188 -28.359 24.141 1 76.75 76 THR A CA 1
ATOM 612 C C . THR A 1 76 ? -43.188 -28.062 23.016 1 76.75 76 THR A C 1
ATOM 614 O O . THR A 1 76 ? -43.75 -26.969 22.953 1 76.75 76 THR A O 1
ATOM 617 N N . ASP A 1 77 ? -43.375 -28.984 22.125 1 79 77 ASP A N 1
ATOM 618 C CA . ASP A 1 77 ? -44.25 -28.766 20.969 1 79 77 ASP A CA 1
ATOM 619 C C . ASP A 1 77 ? -45.719 -28.672 21.375 1 79 77 ASP A C 1
ATOM 621 O O . ASP A 1 77 ? -46.531 -28.047 20.688 1 79 77 ASP A O 1
ATOM 625 N N . ASN A 1 78 ? -45.969 -29.297 22.438 1 76.56 78 ASN A N 1
ATOM 626 C CA . ASN A 1 78 ? -47.344 -29.234 22.922 1 76.56 78 ASN A CA 1
ATOM 627 C C . ASN A 1 78 ? -47.656 -27.875 23.516 1 76.56 78 ASN A C 1
ATOM 629 O O . ASN A 1 78 ? -48.844 -27.484 23.562 1 76.56 78 ASN A O 1
ATOM 633 N N . LYS A 1 79 ? -46.688 -27.172 23.891 1 75.25 79 LYS A N 1
ATOM 634 C CA . LYS A 1 79 ? -46.875 -25.891 24.547 1 75.25 79 LYS A CA 1
ATOM 635 C C . LYS A 1 79 ? -46.969 -24.766 23.516 1 75.25 79 LYS A C 1
ATOM 637 O O . LYS A 1 79 ? -47.5 -23.688 23.812 1 75.25 79 LYS A O 1
ATOM 642 N N . PHE A 1 80 ? -46.438 -25.016 22.359 1 79.31 80 PHE A N 1
ATOM 643 C CA . PHE A 1 80 ? -46.312 -23.922 21.406 1 79.31 80 PHE A CA 1
ATOM 644 C C . PHE A 1 80 ? -46.938 -24.297 20.062 1 79.31 80 PHE A C 1
ATOM 646 O O . PHE A 1 80 ? -47.125 -25.469 19.766 1 79.31 80 PHE A O 1
ATOM 653 N N . PRO A 1 81 ? -47.281 -23.266 19.297 1 76.44 81 PRO A N 1
ATOM 654 C CA . PRO A 1 81 ? -47.875 -23.516 17.984 1 76.44 81 PRO A CA 1
ATOM 655 C C . PRO A 1 81 ? -46.906 -24.25 17.031 1 76.44 81 PRO A C 1
ATOM 657 O O . PRO A 1 81 ? -45.688 -24.172 17.234 1 76.44 81 PRO A O 1
ATOM 660 N N . LEU A 1 82 ? -47.438 -24.875 16.109 1 74 82 LEU A N 1
ATOM 661 C CA . LEU A 1 82 ? -46.719 -25.703 15.141 1 74 82 LEU A CA 1
ATOM 662 C C . LEU A 1 82 ? -45.688 -24.859 14.383 1 74 82 LEU A C 1
ATOM 664 O O . LEU A 1 82 ? -44.594 -25.344 14.039 1 74 82 LEU A O 1
ATOM 668 N N . GLU A 1 83 ? -46.031 -23.625 14.141 1 75.5 83 GLU A N 1
ATOM 669 C CA . GLU A 1 83 ? -45.125 -22.75 13.391 1 75.5 83 GLU A CA 1
ATOM 670 C C . GLU A 1 83 ? -43.781 -22.594 14.102 1 75.5 83 GLU A C 1
ATOM 672 O O . GLU A 1 83 ? -42.75 -22.5 13.445 1 75.5 83 GLU A O 1
ATOM 677 N N . THR A 1 84 ? -43.844 -22.719 15.281 1 80.62 84 THR A N 1
ATOM 678 C CA . THR A 1 84 ? -42.625 -22.562 16.078 1 80.62 84 THR A CA 1
ATOM 679 C C . THR A 1 84 ? -41.75 -23.812 15.977 1 80.62 84 THR A C 1
ATOM 681 O O . THR A 1 84 ? -40.531 -23.75 16.125 1 80.62 84 THR A O 1
ATOM 684 N N . ALA A 1 85 ? -42.438 -24.891 15.727 1 84.06 85 ALA A N 1
ATOM 685 C CA . ALA A 1 85 ? -41.688 -26.125 15.562 1 84.06 85 ALA A CA 1
ATOM 686 C C . ALA A 1 85 ? -40.875 -26.109 14.266 1 84.06 85 ALA A C 1
ATOM 688 O O . ALA A 1 85 ? -39.781 -26.625 14.211 1 84.06 85 ALA A O 1
ATOM 689 N N . ASN A 1 86 ? -41.531 -25.469 13.305 1 84.5 86 ASN A N 1
ATOM 690 C CA . ASN A 1 86 ? -40.812 -25.344 12.039 1 84.5 86 ASN A CA 1
ATOM 691 C C . ASN A 1 86 ? -39.594 -24.453 12.164 1 84.5 86 ASN A C 1
ATOM 693 O O . ASN A 1 86 ? -38.562 -24.719 11.539 1 84.5 86 ASN A O 1
ATOM 697 N N . SER A 1 87 ? -39.719 -23.422 12.938 1 89 87 SER A N 1
ATOM 698 C CA . SER A 1 87 ? -38.594 -22.531 13.164 1 89 87 SER A CA 1
ATOM 699 C C . SER A 1 87 ? -37.469 -23.234 13.914 1 89 87 SER A C 1
ATOM 701 O O . SER A 1 87 ? -36.281 -23.031 13.609 1 89 87 SER A O 1
ATOM 703 N N . ARG A 1 88 ? -37.844 -24.078 14.867 1 89.12 88 ARG A N 1
ATOM 704 C CA . ARG A 1 88 ? -36.812 -24.859 15.578 1 89.12 88 ARG A CA 1
ATOM 705 C C . ARG A 1 88 ? -36.125 -25.812 14.641 1 89.12 88 ARG A C 1
ATOM 707 O O . ARG A 1 88 ? -34.875 -25.938 14.68 1 89.12 88 ARG A O 1
ATOM 714 N N . ARG A 1 89 ? -36.906 -26.422 13.82 1 89.75 89 ARG A N 1
ATOM 715 C CA . ARG A 1 89 ? -36.312 -27.344 12.859 1 89.75 89 ARG A CA 1
ATOM 716 C C . ARG A 1 89 ? -35.344 -26.625 11.938 1 89.75 89 ARG A C 1
ATOM 718 O O . ARG A 1 89 ? -34.25 -27.141 11.648 1 89.75 89 ARG A O 1
ATOM 725 N N . CYS A 1 90 ? -35.781 -25.484 11.5 1 91.31 90 CYS A N 1
ATOM 726 C CA . CYS A 1 90 ? -34.906 -24.703 10.609 1 91.31 90 CYS A CA 1
ATOM 727 C C . CYS A 1 90 ? -33.594 -24.391 11.281 1 91.31 90 CYS A C 1
ATOM 729 O O . CYS A 1 90 ? -32.531 -24.469 10.641 1 91.31 90 CYS A O 1
ATOM 731 N N . ILE A 1 91 ? -33.625 -24.109 12.531 1 92.5 91 ILE A N 1
ATOM 732 C CA . ILE A 1 91 ? -32.406 -23.797 13.273 1 92.5 91 ILE A CA 1
ATOM 733 C C . ILE A 1 91 ? -31.516 -25.031 13.359 1 92.5 91 ILE A C 1
ATOM 735 O O . ILE A 1 91 ? -30.312 -24.953 13.148 1 92.5 91 ILE A O 1
ATOM 739 N N . PHE A 1 92 ? -32.156 -26.172 13.586 1 92.5 92 PHE A N 1
ATOM 740 C CA . PHE A 1 92 ? -31.422 -27.422 13.672 1 92.5 92 PHE A CA 1
ATOM 741 C C . PHE A 1 92 ? -30.781 -27.75 12.328 1 92.5 92 PHE A C 1
ATOM 743 O O . PHE A 1 92 ? -29.609 -28.172 12.273 1 92.5 92 PHE A O 1
ATOM 750 N N . VAL A 1 93 ? -31.516 -27.531 11.305 1 94 93 VAL A N 1
ATOM 751 C CA . VAL A 1 93 ? -31.047 -27.875 9.961 1 94 93 VAL A CA 1
ATOM 752 C C . VAL A 1 93 ? -29.781 -27.078 9.633 1 94 93 VAL A C 1
ATOM 754 O O . VAL A 1 93 ? -28.812 -27.641 9.133 1 94 93 VAL A O 1
ATOM 757 N N . VAL A 1 94 ? -29.734 -25.781 9.906 1 94.94 94 VAL A N 1
ATOM 758 C CA . VAL A 1 94 ? -28.625 -24.938 9.484 1 94.94 94 VAL A CA 1
ATOM 759 C C . VAL A 1 94 ? -27.453 -25.094 10.445 1 94.94 94 VAL A C 1
ATOM 761 O O . VAL A 1 94 ? -26.297 -24.812 10.094 1 94.94 94 VAL A O 1
ATOM 764 N N . MET A 1 95 ? -27.656 -25.656 11.594 1 94.25 95 MET A N 1
ATOM 765 C CA . MET A 1 95 ? -26.578 -25.812 12.57 1 94.25 95 MET A CA 1
ATOM 766 C C . MET A 1 95 ? -25.828 -27.125 12.336 1 94.25 95 MET A C 1
ATOM 768 O O . MET A 1 95 ? -24.625 -27.203 12.641 1 94.25 95 MET A O 1
ATOM 772 N N . LEU A 1 96 ? -26.406 -28.094 11.828 1 93.81 96 LEU A N 1
ATOM 773 C CA . LEU A 1 96 ? -25.906 -29.453 11.805 1 93.81 96 LEU A CA 1
ATOM 774 C C . LEU A 1 96 ? -24.609 -29.547 11.016 1 93.81 96 LEU A C 1
ATOM 776 O O . LEU A 1 96 ? -23.625 -30.094 11.492 1 93.81 96 LEU A O 1
ATOM 780 N N . GLU A 1 97 ? -24.625 -28.953 9.766 1 94.38 97 GLU A N 1
ATOM 781 C CA . GLU A 1 97 ? -23.453 -29.094 8.914 1 94.38 97 GLU A CA 1
ATOM 782 C C . GLU A 1 97 ? -22.703 -27.781 8.781 1 94.38 97 GLU A C 1
ATOM 784 O O . GLU A 1 97 ? -21.875 -27.609 7.875 1 94.38 97 GLU A O 1
ATOM 789 N N . ALA A 1 98 ? -23.031 -26.844 9.68 1 95 98 ALA A N 1
ATOM 790 C CA . ALA A 1 98 ? -22.312 -25.578 9.664 1 95 98 ALA A CA 1
ATOM 791 C C . ALA A 1 98 ? -20.844 -25.797 10.008 1 95 98 ALA A C 1
ATOM 793 O O . ALA A 1 98 ? -20.516 -26.516 10.961 1 95 98 ALA A O 1
ATOM 794 N N . ARG A 1 99 ? -19.969 -25.25 9.258 1 93.38 99 ARG A N 1
ATOM 795 C CA . ARG A 1 99 ? -18.531 -25.422 9.477 1 93.38 99 ARG A CA 1
ATOM 796 C C . ARG A 1 99 ? -18.062 -24.641 10.688 1 93.38 99 ARG A C 1
ATOM 798 O O . ARG A 1 99 ? -17.094 -25.016 11.344 1 93.38 99 ARG A O 1
ATOM 805 N N . VAL A 1 100 ? -18.625 -23.484 10.922 1 93.12 100 VAL A N 1
ATOM 806 C CA . VAL A 1 100 ? -18.406 -22.641 12.102 1 93.12 100 VAL A CA 1
ATOM 807 C C . VAL A 1 100 ? -19.75 -22.281 12.742 1 93.12 100 VAL A C 1
ATOM 809 O O . VAL A 1 100 ? -20.766 -22.156 12.047 1 93.12 100 VAL A O 1
ATOM 812 N N . PRO A 1 101 ? -19.719 -22.172 14.031 1 93.19 101 PRO A N 1
ATOM 813 C CA . PRO A 1 101 ? -20.984 -21.828 14.68 1 93.19 101 PRO A CA 1
ATOM 814 C C . PRO A 1 101 ? -21.594 -20.531 14.141 1 93.19 101 PRO A C 1
ATOM 816 O O . PRO A 1 101 ? -20.875 -19.547 13.945 1 93.19 101 PRO A O 1
ATOM 819 N N . LEU A 1 102 ? -22.859 -20.594 13.938 1 94.75 102 LEU A N 1
ATOM 820 C CA . LEU A 1 102 ? -23.562 -19.438 13.406 1 94.75 102 LEU A CA 1
ATOM 821 C C . LEU A 1 102 ? -23.859 -18.438 14.516 1 94.75 102 LEU A C 1
ATOM 823 O O . LEU A 1 102 ? -24.078 -18.812 15.664 1 94.75 102 LEU A O 1
ATOM 827 N N . ASP A 1 103 ? -23.891 -17.172 14.164 1 92.94 103 ASP A N 1
ATOM 828 C CA . ASP A 1 103 ? -24.234 -16.109 15.086 1 92.94 103 ASP A CA 1
ATOM 829 C C . ASP A 1 103 ? -25.75 -15.922 15.172 1 92.94 103 ASP A C 1
ATOM 831 O O . ASP A 1 103 ? -26.469 -16.312 14.25 1 92.94 103 ASP A O 1
ATOM 835 N N . ILE A 1 104 ? -26.156 -15.328 16.281 1 91.75 104 ILE A N 1
ATOM 836 C CA . ILE A 1 104 ? -27.562 -15.055 16.484 1 91.75 104 ILE A CA 1
ATOM 837 C C . ILE A 1 104 ? -28.094 -14.188 15.344 1 91.75 104 ILE A C 1
ATOM 839 O O . ILE A 1 104 ? -29.25 -14.336 14.922 1 91.75 104 ILE A O 1
ATOM 843 N N . GLU A 1 105 ? -27.266 -13.344 14.812 1 91.69 105 GLU A N 1
ATOM 844 C CA . GLU A 1 105 ? -27.672 -12.469 13.719 1 91.69 105 GLU A CA 1
ATOM 845 C C . GLU A 1 105 ? -27.891 -13.258 12.43 1 91.69 105 GLU A C 1
ATOM 847 O O . GLU A 1 105 ? -28.797 -12.938 11.648 1 91.69 105 GLU A O 1
ATOM 852 N N . ASP A 1 106 ? -27.109 -14.297 12.219 1 94.5 106 ASP A N 1
ATOM 853 C CA . ASP A 1 106 ? -27.266 -15.164 11.055 1 94.5 106 ASP A CA 1
ATOM 854 C C . ASP A 1 106 ? -28.641 -15.859 11.078 1 94.5 106 ASP A C 1
ATOM 856 O O . ASP A 1 106 ? -29.359 -15.836 10.086 1 94.5 106 ASP A O 1
ATOM 860 N N . VAL A 1 107 ? -28.906 -16.391 12.227 1 93.75 107 VAL A N 1
ATOM 861 C CA . VAL A 1 107 ? -30.141 -17.141 12.375 1 93.75 107 VAL A CA 1
ATOM 862 C C . VAL A 1 107 ? -31.344 -16.219 12.266 1 93.75 107 VAL A C 1
ATOM 864 O O . VAL A 1 107 ? -32.375 -16.578 11.695 1 93.75 107 VAL A O 1
ATOM 867 N N . ALA A 1 108 ? -31.172 -15.047 12.875 1 92.62 108 ALA A N 1
ATOM 868 C CA . ALA A 1 108 ? -32.25 -14.055 12.773 1 92.62 108 ALA A CA 1
ATOM 869 C C . ALA A 1 108 ? -32.531 -13.711 11.32 1 92.62 108 ALA A C 1
ATOM 871 O O . ALA A 1 108 ? -33.688 -13.594 10.922 1 92.62 108 ALA A O 1
ATOM 872 N N . ARG A 1 109 ? -31.547 -13.555 10.469 1 93.38 109 ARG A N 1
ATOM 873 C CA . ARG A 1 109 ? -31.719 -13.234 9.055 1 93.38 109 ARG A CA 1
ATOM 874 C C . ARG A 1 109 ? -32.312 -14.406 8.297 1 93.38 109 ARG A C 1
ATOM 876 O O . ARG A 1 109 ? -33.156 -14.219 7.418 1 93.38 109 ARG A O 1
ATOM 883 N N . ILE A 1 110 ? -31.875 -15.656 8.617 1 94.06 110 ILE A N 1
ATOM 884 C CA . ILE A 1 110 ? -32.375 -16.859 7.953 1 94.06 110 ILE A CA 1
ATOM 885 C C . ILE A 1 110 ? -33.875 -17.016 8.203 1 94.06 110 ILE A C 1
ATOM 887 O O . ILE A 1 110 ? -34.625 -17.328 7.289 1 94.06 110 ILE A O 1
ATOM 891 N N . LEU A 1 111 ? -34.25 -16.688 9.461 1 91.44 111 LEU A N 1
ATOM 892 C CA . LEU A 1 111 ? -35.656 -16.844 9.852 1 91.44 111 LEU A CA 1
ATOM 893 C C . LEU A 1 111 ? -36.438 -15.562 9.57 1 91.44 111 LEU A C 1
ATOM 895 O O . LEU A 1 111 ? -37.656 -15.531 9.711 1 91.44 111 LEU A O 1
ATOM 899 N N . GLU A 1 112 ? -35.75 -14.461 9.188 1 89.12 112 GLU A N 1
ATOM 900 C CA . GLU A 1 112 ? -36.344 -13.156 8.883 1 89.12 112 GLU A CA 1
ATOM 901 C C . GLU A 1 112 ? -37.062 -12.578 10.102 1 89.12 112 GLU A C 1
ATOM 903 O O . GLU A 1 112 ? -38.219 -12.164 10 1 89.12 112 GLU A O 1
ATOM 908 N N . VAL A 1 113 ? -36.406 -12.719 11.289 1 87.31 113 VAL A N 1
ATOM 909 C CA . VAL A 1 113 ? -36.906 -12.172 12.531 1 87.31 113 VAL A CA 1
ATOM 910 C C . VAL A 1 113 ? -35.844 -11.297 13.195 1 87.31 113 VAL A C 1
ATOM 912 O O . VAL A 1 113 ? -34.719 -11.227 12.727 1 87.31 113 VAL A O 1
ATOM 915 N N . ALA A 1 114 ? -36.281 -10.5 14.195 1 83.25 114 ALA A N 1
ATOM 916 C CA . ALA A 1 114 ? -35.344 -9.656 14.938 1 83.25 114 ALA A CA 1
ATOM 917 C C . ALA A 1 114 ? -34.469 -10.492 15.852 1 83.25 114 ALA A C 1
ATOM 919 O O . ALA A 1 114 ? -34.875 -11.539 16.359 1 83.25 114 ALA A O 1
ATOM 920 N N . SER A 1 115 ? -33.25 -10.094 16.078 1 78.56 115 SER A N 1
ATOM 921 C CA . SER A 1 115 ? -32.281 -10.828 16.859 1 78.56 115 SER A CA 1
ATOM 922 C C . SER A 1 115 ? -32.75 -11.016 18.297 1 78.56 115 SER A C 1
ATOM 924 O O . SER A 1 115 ? -32.5 -12.062 18.906 1 78.56 115 SER A O 1
ATOM 926 N N . ASP A 1 116 ? -33.406 -10 18.781 1 79.69 116 ASP A N 1
ATOM 927 C CA . ASP A 1 116 ? -33.906 -10.086 20.172 1 79.69 116 ASP A CA 1
ATOM 928 C C . ASP A 1 116 ? -34.938 -11.18 20.312 1 79.69 116 ASP A C 1
ATOM 930 O O . ASP A 1 116 ? -35 -11.867 21.328 1 79.69 116 ASP A O 1
ATOM 934 N N . SER A 1 117 ? -35.594 -11.406 19.312 1 83.62 117 SER A N 1
ATOM 935 C CA . SER A 1 117 ? -36.656 -12.414 19.328 1 83.62 117 SER A CA 1
ATOM 936 C C . SER A 1 117 ? -36.094 -13.82 19.281 1 83.62 117 SER A C 1
ATOM 938 O O . SER A 1 117 ? -36.656 -14.766 19.812 1 83.62 117 SER A O 1
ATOM 940 N N . ILE A 1 118 ? -34.938 -13.93 18.703 1 84.31 118 ILE A N 1
ATOM 941 C CA . ILE A 1 118 ? -34.344 -15.25 18.547 1 84.31 118 ILE A CA 1
ATOM 942 C C . ILE A 1 118 ? -33.75 -15.719 19.875 1 84.31 118 ILE A C 1
ATOM 944 O O . ILE A 1 118 ? -33.812 -16.906 20.203 1 84.31 118 ILE A O 1
ATOM 948 N N . GLU A 1 119 ? -33.188 -14.797 20.625 1 84.75 119 GLU A N 1
ATOM 949 C CA . GLU A 1 119 ? -32.625 -15.156 21.922 1 84.75 119 GLU A CA 1
ATOM 950 C C . GLU A 1 119 ? -33.719 -15.734 22.844 1 84.75 119 GLU A C 1
ATOM 952 O O . GLU A 1 119 ? -33.469 -16.734 23.516 1 84.75 119 GLU A O 1
ATOM 957 N N . GLN A 1 120 ? -34.812 -15.141 22.781 1 84 120 GLN A N 1
ATOM 958 C CA . GLN A 1 120 ? -35.938 -15.625 23.578 1 84 120 GLN A CA 1
ATOM 959 C C . GLN A 1 120 ? -36.438 -16.953 23.062 1 84 120 GLN A C 1
ATOM 961 O O . GLN A 1 120 ? -36.75 -17.859 23.844 1 84 120 GLN A O 1
ATOM 966 N N . PHE A 1 121 ? -36.469 -17.016 21.797 1 86.88 121 PHE A N 1
ATOM 967 C CA . PHE A 1 121 ? -36.969 -18.25 21.172 1 86.88 121 PHE A CA 1
ATOM 968 C C . PHE A 1 121 ? -36.062 -19.422 21.516 1 86.88 121 PHE A C 1
ATOM 970 O O . PHE A 1 121 ? -36.531 -20.516 21.828 1 86.88 121 PHE A O 1
ATOM 977 N N . ILE A 1 122 ? -34.781 -19.219 21.531 1 86.44 122 ILE A N 1
ATOM 978 C CA . ILE A 1 122 ? -33.812 -20.281 21.828 1 86.44 122 ILE A CA 1
ATOM 979 C C . ILE A 1 122 ? -33.969 -20.703 23.297 1 86.44 122 ILE A C 1
ATOM 981 O O . ILE A 1 122 ? -33.938 -21.906 23.594 1 86.44 122 ILE A O 1
ATOM 985 N N . THR A 1 123 ? -34.188 -19.75 24.109 1 79.25 123 THR A N 1
ATOM 986 C CA . THR A 1 123 ? -34.312 -20.047 25.531 1 79.25 123 THR A CA 1
ATOM 987 C C . THR A 1 123 ? -35.562 -20.859 25.828 1 79.25 123 THR A C 1
ATOM 989 O O . THR A 1 123 ? -35.531 -21.812 26.609 1 79.25 123 THR A O 1
ATOM 992 N N . TYR A 1 124 ? -36.625 -20.609 25.062 1 77.38 124 TYR A N 1
ATOM 993 C CA . TYR A 1 124 ? -37.906 -21.203 25.438 1 77.38 124 TYR A CA 1
ATOM 994 C C . TYR A 1 124 ? -38.188 -22.453 24.609 1 77.38 124 TYR A C 1
ATOM 996 O O . TYR A 1 124 ? -38.844 -23.375 25.062 1 77.38 124 TYR A O 1
ATOM 1004 N N . ARG A 1 125 ? -37.562 -22.484 23.438 1 81.56 125 ARG A N 1
ATOM 1005 C CA . ARG A 1 125 ? -38.031 -23.531 22.531 1 81.56 125 ARG A CA 1
ATOM 1006 C C . ARG A 1 125 ? -36.875 -24.438 22.125 1 81.56 125 ARG A C 1
ATOM 1008 O O . ARG A 1 125 ? -37.094 -25.578 21.703 1 81.56 125 ARG A O 1
ATOM 1015 N N . CYS A 1 126 ? -35.688 -23.984 22.25 1 86.62 126 CYS A N 1
ATOM 1016 C CA . CYS A 1 126 ? -34.594 -24.797 21.703 1 86.62 126 CYS A CA 1
ATOM 1017 C C . CYS A 1 126 ? -33.719 -25.359 22.828 1 86.62 126 CYS A C 1
ATOM 1019 O O . CYS A 1 126 ? -33 -26.312 22.609 1 86.62 126 CYS A O 1
ATOM 1021 N N . GLN A 1 127 ? -33.844 -24.734 23.984 1 80.31 127 GLN A N 1
ATOM 1022 C CA . GLN A 1 127 ? -33.094 -25.312 25.109 1 80.31 127 GLN A CA 1
ATOM 1023 C C . GLN A 1 127 ? -33.781 -26.594 25.609 1 80.31 127 GLN A C 1
ATOM 1025 O O . GLN A 1 127 ? -35 -26.703 25.578 1 80.31 127 GLN A O 1
ATOM 1030 N N . PRO A 1 128 ? -33.094 -27.547 25.844 1 81.38 128 PRO A N 1
ATOM 1031 C CA . PRO A 1 128 ? -31.656 -27.578 26.156 1 81.38 128 PRO A CA 1
ATOM 1032 C C . PRO A 1 128 ? -30.812 -28.031 24.969 1 81.38 128 PRO A C 1
ATOM 1034 O O . PRO A 1 128 ? -29.625 -28.328 25.141 1 81.38 128 PRO A O 1
ATOM 1037 N N . PHE A 1 129 ? -31.375 -28.156 23.906 1 87.19 129 PHE A N 1
ATOM 1038 C CA . PHE A 1 129 ? -30.656 -28.75 22.781 1 87.19 129 PHE A CA 1
ATOM 1039 C C . PHE A 1 129 ? -29.562 -27.812 22.281 1 87.19 129 PHE A C 1
ATOM 1041 O O . PHE A 1 129 ? -28.516 -28.281 21.812 1 87.19 129 PHE A O 1
ATOM 1048 N N . ILE A 1 130 ? -29.797 -26.562 22.359 1 90.38 130 ILE A N 1
ATOM 1049 C CA . ILE A 1 130 ? -28.875 -25.547 21.844 1 90.38 130 ILE A CA 1
ATOM 1050 C C . ILE A 1 130 ? -28.453 -24.625 22.984 1 90.38 130 ILE A C 1
ATOM 1052 O O . ILE A 1 130 ? -29.25 -24.281 23.859 1 90.38 130 ILE A O 1
ATOM 1056 N N . GLU A 1 131 ? -27.203 -24.234 23 1 86.69 131 GLU A N 1
ATOM 1057 C CA . GLU A 1 131 ? -26.672 -23.25 23.938 1 86.69 131 GLU A CA 1
ATOM 1058 C C . GLU A 1 131 ? -26.047 -22.078 23.188 1 86.69 131 GLU A C 1
ATOM 1060 O O . GLU A 1 131 ? -25.547 -22.234 22.078 1 86.69 131 GLU A O 1
ATOM 1065 N N . LEU A 1 132 ? -26.203 -20.922 23.797 1 87.44 132 LEU A N 1
ATOM 1066 C CA . LEU A 1 132 ? -25.594 -19.719 23.25 1 87.44 132 LEU A CA 1
ATOM 1067 C C . LEU A 1 132 ? -24.25 -19.438 23.938 1 87.44 132 LEU A C 1
ATOM 1069 O O . LEU A 1 132 ? -24.188 -19.375 25.172 1 87.44 132 LEU A O 1
ATOM 1073 N N . ASP A 1 133 ? -23.219 -19.469 23.188 1 87.88 133 ASP A N 1
ATOM 1074 C CA . ASP A 1 133 ? -21.875 -19.125 23.672 1 87.88 133 ASP A CA 1
ATOM 1075 C C . ASP A 1 133 ? -21.344 -17.875 22.984 1 87.88 133 ASP A C 1
ATOM 1077 O O . ASP A 1 133 ? -20.859 -17.953 21.844 1 87.88 133 ASP A O 1
ATOM 1081 N N . ASP A 1 134 ? -21.344 -16.703 23.609 1 88.38 134 ASP A N 1
ATOM 1082 C CA . ASP A 1 134 ? -20.859 -15.43 23.078 1 88.38 134 ASP A CA 1
ATOM 1083 C C . ASP A 1 134 ? -21.531 -15.086 21.75 1 88.38 134 ASP A C 1
ATOM 1085 O O . ASP A 1 134 ? -20.875 -14.812 20.766 1 88.38 134 ASP A O 1
ATOM 1089 N N . GLY A 1 135 ? -22.875 -15.391 21.734 1 87.88 135 GLY A N 1
ATOM 1090 C CA . GLY A 1 135 ? -23.688 -15.023 20.594 1 87.88 135 GLY A CA 1
ATOM 1091 C C . GLY A 1 135 ? -23.703 -16.094 19.516 1 87.88 135 GLY A C 1
ATOM 1092 O O . GLY A 1 135 ? -24.391 -15.945 18.5 1 87.88 135 GLY A O 1
ATOM 1093 N N . LYS A 1 136 ? -23 -17.188 19.688 1 93.12 136 LYS A N 1
ATOM 1094 C CA . LYS A 1 136 ? -22.953 -18.281 18.719 1 93.12 136 LYS A CA 1
ATOM 1095 C C . LYS A 1 136 ? -23.766 -19.484 19.188 1 93.12 136 LYS A C 1
ATOM 1097 O O . LYS A 1 136 ? -23.812 -19.766 20.391 1 93.12 136 LYS A O 1
ATOM 1102 N N . LEU A 1 137 ? -24.391 -20.109 18.297 1 92.9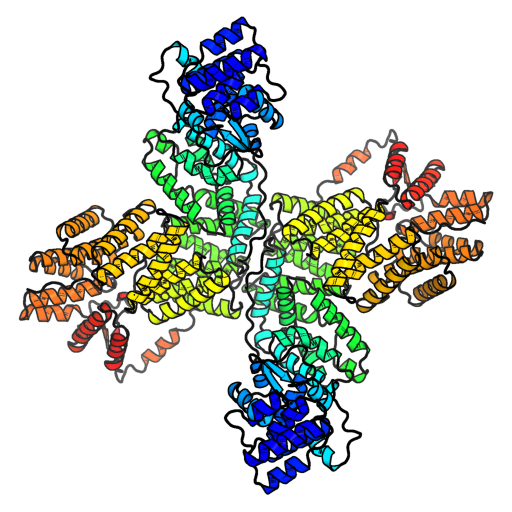4 137 LEU A N 1
ATOM 1103 C CA . LEU A 1 137 ? -25.234 -21.266 18.625 1 92.94 137 LEU A CA 1
ATOM 1104 C C . LEU A 1 137 ? -24.422 -22.547 18.594 1 92.94 137 LEU A C 1
ATOM 1106 O O . LEU A 1 137 ? -23.688 -22.797 17.641 1 92.94 137 LEU A O 1
ATOM 1110 N N . LYS A 1 138 ? -24.531 -23.328 19.625 1 92.19 138 LYS A N 1
ATOM 1111 C CA . LYS A 1 138 ? -23.891 -24.641 19.703 1 92.19 138 LYS A CA 1
ATOM 1112 C C . LYS A 1 138 ? -24.844 -25.688 20.281 1 92.19 138 LYS A C 1
ATOM 1114 O O . LYS A 1 138 ? -25.672 -25.375 21.125 1 92.19 138 LYS A O 1
ATOM 1119 N N . PHE A 1 139 ? -24.656 -26.828 19.688 1 91.12 139 PHE A N 1
ATOM 1120 C CA . PHE A 1 139 ? -25.406 -27.906 20.312 1 91.12 139 PHE A CA 1
ATOM 1121 C C . PHE A 1 139 ? -24.891 -28.172 21.719 1 91.12 139 PHE A C 1
ATOM 1123 O O . PHE A 1 139 ? -23.688 -28.062 21.984 1 91.12 139 PHE A O 1
ATOM 1130 N N . MET A 1 140 ? -25.75 -28.5 22.594 1 85.12 140 MET A N 1
ATOM 1131 C CA . MET A 1 140 ? -25.359 -28.766 23.969 1 85.12 140 MET A CA 1
ATOM 1132 C C . MET A 1 140 ? -24.375 -29.922 24.062 1 85.12 140 MET A C 1
ATOM 1134 O O . MET A 1 140 ? -23.547 -29.969 24.969 1 85.12 140 MET A O 1
ATOM 1138 N N . HIS A 1 141 ? -24.562 -30.844 23.25 1 85 141 HIS A N 1
ATOM 1139 C CA . HIS A 1 141 ? -23.719 -32.031 23.203 1 85 141 HIS A CA 1
ATOM 1140 C C . HIS A 1 141 ? -23.75 -32.688 21.828 1 85 141 HIS A C 1
ATOM 1142 O O . HIS A 1 141 ? -24.703 -32.531 21.078 1 85 141 HIS A O 1
ATOM 1148 N N . SER A 1 142 ? -22.766 -33.5 21.484 1 86.81 142 SER A N 1
ATOM 1149 C CA . SER A 1 142 ? -22.656 -34.156 20.188 1 86.81 142 SER A CA 1
ATOM 1150 C C . SER A 1 142 ? -23.766 -35.156 19.969 1 86.81 142 SER A C 1
ATOM 1152 O O . SER A 1 142 ? -24.125 -35.469 18.844 1 86.81 142 SER A O 1
ATOM 1154 N N . SER A 1 143 ? -24.359 -35.625 21.047 1 84.94 143 SER A N 1
ATOM 1155 C CA . SER A 1 143 ? -25.438 -36.594 20.969 1 84.94 143 SER A CA 1
ATOM 1156 C C . SER A 1 143 ? -26.688 -36 20.344 1 84.94 143 SER A C 1
ATOM 1158 O O . SER A 1 143 ? -27.516 -36.719 19.781 1 84.94 143 SER A O 1
ATOM 1160 N N . VAL A 1 144 ? -26.812 -34.75 20.578 1 87 144 VAL A N 1
ATOM 1161 C CA . VAL A 1 144 ? -27.953 -34.094 19.969 1 87 144 VAL A CA 1
ATOM 1162 C C . VAL A 1 144 ? -27.828 -34.094 18.453 1 87 144 VAL A C 1
ATOM 1164 O O . VAL A 1 144 ? -28.812 -34.344 17.75 1 87 144 VAL A O 1
ATOM 1167 N N . ARG A 1 145 ? -26.703 -33.812 17.922 1 89.19 145 ARG A N 1
ATOM 1168 C CA . ARG A 1 145 ? -26.438 -33.875 16.484 1 89.19 145 ARG A CA 1
ATOM 1169 C C . ARG A 1 145 ? -26.75 -35.25 15.93 1 89.19 145 ARG A C 1
ATOM 1171 O O . ARG A 1 145 ? -27.422 -35.375 14.898 1 89.19 145 ARG A O 1
ATOM 1178 N N . ASP A 1 146 ? -26.328 -36.25 16.688 1 87.44 146 ASP A N 1
ATOM 1179 C CA . ASP A 1 146 ? -26.562 -37.625 16.266 1 87.44 146 ASP A CA 1
ATOM 1180 C C . ASP A 1 146 ? -28.047 -37.969 16.25 1 87.44 146 ASP A C 1
ATOM 1182 O O . ASP A 1 146 ? -28.516 -38.688 15.383 1 87.44 146 ASP A O 1
ATOM 1186 N N . TYR A 1 147 ? -28.703 -37.469 17.25 1 86.62 147 TYR A N 1
ATOM 1187 C CA . TYR A 1 147 ? -30.141 -37.656 17.359 1 86.62 147 TYR A CA 1
ATOM 1188 C C . TYR A 1 147 ? -30.859 -37.094 16.141 1 86.62 147 TYR A C 1
ATOM 1190 O O . TYR A 1 147 ? -31.75 -37.719 15.57 1 86.62 147 TYR A O 1
ATOM 1198 N N . CYS A 1 148 ? -30.422 -35.875 15.734 1 88.5 148 CYS A N 1
ATOM 1199 C CA . CYS A 1 148 ? -31.062 -35.219 14.609 1 88.5 148 CYS A CA 1
ATOM 1200 C C . CYS A 1 148 ? -30.766 -35.938 13.305 1 88.5 148 CYS A C 1
ATOM 1202 O O . CYS A 1 148 ? -31.594 -35.969 12.398 1 88.5 148 CYS A O 1
ATOM 1204 N N . LEU A 1 149 ? -29.641 -36.625 13.125 1 88.5 149 LEU A N 1
ATOM 1205 C CA . LEU A 1 149 ? -29.203 -37.25 11.883 1 88.5 149 LEU A CA 1
ATOM 1206 C C . LEU A 1 149 ? -29.703 -38.688 11.781 1 88.5 149 LEU A C 1
ATOM 1208 O O . LEU A 1 149 ? -29.578 -39.312 10.734 1 88.5 149 LEU A O 1
ATOM 1212 N N . GLN A 1 150 ? -30.219 -39.188 12.883 1 78.38 150 GLN A N 1
ATOM 1213 C CA . GLN A 1 150 ? -30.703 -40.562 12.906 1 78.38 150 GLN A CA 1
ATOM 1214 C C . GLN A 1 150 ? -31.938 -40.75 12.008 1 78.38 150 GLN A C 1
ATOM 1216 O O . GLN A 1 150 ? -32.812 -39.875 11.969 1 78.38 150 GLN A O 1
ATOM 1221 N N . SER A 1 151 ? -31.844 -41.719 10.914 1 61.75 151 SER A N 1
ATOM 1222 C CA . SER A 1 151 ? -32.875 -42.031 9.938 1 61.75 151 SER A CA 1
ATOM 1223 C C . SER A 1 151 ? -34.188 -42.406 10.609 1 61.75 151 SER A C 1
ATOM 1225 O O . SER A 1 151 ? -34.188 -43.062 11.656 1 61.75 151 SER A O 1
ATOM 1227 N N . SER A 1 152 ? -35.219 -41.719 10.297 1 55.72 152 SER A N 1
ATOM 1228 C CA . SER A 1 152 ? -36.562 -41.969 10.797 1 55.72 152 SER A CA 1
ATOM 1229 C C . SER A 1 152 ? -37.031 -43.375 10.406 1 55.72 152 SER A C 1
ATOM 1231 O O . SER A 1 152 ? -38.125 -43.781 10.758 1 55.72 152 SER A O 1
ATOM 1233 N N . GLU A 1 153 ? -36.469 -44.062 9.391 1 51.34 153 GLU A N 1
ATOM 1234 C CA . GLU A 1 153 ? -37.094 -45.25 8.844 1 51.34 153 GLU A CA 1
ATOM 1235 C C . GLU A 1 153 ? -37.438 -46.25 9.945 1 51.34 153 GLU A C 1
ATOM 1237 O O . GLU A 1 153 ? -38.344 -47.062 9.797 1 51.34 153 GLU A O 1
ATOM 1242 N N . THR A 1 154 ? -36.531 -46.438 10.859 1 46.75 154 THR A N 1
ATOM 1243 C CA . THR A 1 154 ? -36.781 -47.562 11.75 1 46.75 154 THR A CA 1
ATOM 1244 C C . THR A 1 154 ? -37.812 -47.188 12.812 1 46.75 154 THR A C 1
ATOM 1246 O O . THR A 1 154 ? -38.062 -47.969 13.742 1 46.75 154 THR A O 1
ATOM 1249 N N . LEU A 1 155 ? -38.219 -45.969 12.891 1 47.16 155 LEU A N 1
ATOM 1250 C CA . LEU A 1 155 ? -38.938 -45.688 14.125 1 47.16 155 LEU A CA 1
ATOM 1251 C C . LEU A 1 155 ? -40.438 -45.906 13.93 1 47.16 155 LEU A C 1
ATOM 1253 O O . LEU A 1 155 ? -40.938 -45.781 12.812 1 47.16 155 LEU A O 1
ATOM 1257 N N . SER A 1 156 ? -41.188 -46.375 14.906 1 46 156 SER A N 1
ATOM 1258 C CA . SER A 1 156 ? -42.594 -46.719 15.023 1 46 156 SER A CA 1
ATOM 1259 C C . SER A 1 156 ? -43.469 -45.5 14.719 1 46 156 SER A C 1
ATOM 1261 O O . SER A 1 156 ? -43.031 -44.344 14.82 1 46 156 SER A O 1
ATOM 1263 N N . ARG A 1 157 ? -44.812 -45.625 14.266 1 45.69 157 ARG A N 1
ATOM 1264 C CA . ARG A 1 157 ? -45.844 -44.719 13.758 1 45.69 157 ARG A CA 1
ATOM 1265 C C . ARG A 1 157 ? -45.969 -43.469 14.656 1 45.69 157 ARG A C 1
ATOM 1267 O O . ARG A 1 157 ? -46.219 -42.375 14.172 1 45.69 157 ARG A O 1
ATOM 1274 N N . HIS A 1 158 ? -46.219 -43.594 15.852 1 43.28 158 HIS A N 1
ATOM 1275 C CA . HIS A 1 158 ? -46.531 -42.5 16.781 1 43.28 158 HIS A CA 1
ATOM 1276 C C . HIS A 1 158 ? -45.375 -41.531 16.906 1 43.28 158 HIS A C 1
ATOM 1278 O O . HIS A 1 158 ? -45.594 -40.344 17.094 1 43.28 158 HIS A O 1
ATOM 1284 N N . VAL A 1 159 ? -44.188 -41.938 16.953 1 47.91 159 VAL A N 1
ATOM 1285 C CA . VAL A 1 159 ? -42.906 -41.25 17.062 1 47.91 159 VAL A CA 1
ATOM 1286 C C . VAL A 1 159 ? -42.531 -40.594 15.734 1 47.91 159 VAL A C 1
ATOM 1288 O O . VAL A 1 159 ? -41.656 -39.75 15.672 1 47.91 159 VAL A O 1
ATOM 1291 N N . LEU A 1 160 ? -43.281 -40.906 14.812 1 50.41 160 LEU A N 1
ATOM 1292 C CA . LEU A 1 160 ? -43.031 -40.5 13.438 1 50.41 160 LEU A CA 1
ATOM 1293 C C . LEU A 1 160 ? -43.312 -39 13.242 1 50.41 160 LEU A C 1
ATOM 1295 O O . LEU A 1 160 ? -42.594 -38.312 12.523 1 50.41 160 LEU A O 1
ATOM 1299 N N . GLY A 1 161 ? -44.406 -38.531 13.875 1 53.72 161 GLY A N 1
ATOM 1300 C CA . GLY A 1 161 ? -44.75 -37.156 13.633 1 53.72 161 GLY A CA 1
ATOM 1301 C C . GLY A 1 161 ? -43.719 -36.188 14.18 1 53.72 161 GLY A C 1
ATOM 1302 O O . GLY A 1 161 ? -43.25 -35.281 13.461 1 53.72 161 GLY A O 1
ATOM 1303 N N . THR A 1 162 ? -43.469 -36.375 15.461 1 58.34 162 THR A N 1
ATOM 1304 C CA . THR A 1 162 ? -42.5 -35.5 16.109 1 58.34 162 THR A CA 1
ATOM 1305 C C . THR A 1 162 ? -41.094 -35.719 15.547 1 58.34 162 THR A C 1
ATOM 1307 O O . THR A 1 162 ? -40.375 -34.75 15.328 1 58.34 162 THR A O 1
ATOM 1310 N N . ARG A 1 163 ? -40.875 -36.875 15.266 1 61 163 ARG A N 1
ATOM 1311 C CA . ARG A 1 163 ? -39.531 -37.188 14.789 1 61 163 ARG A CA 1
ATOM 1312 C C . ARG A 1 163 ? -39.344 -36.688 13.367 1 61 163 ARG A C 1
ATOM 1314 O O . ARG A 1 163 ? -38.219 -36.344 12.992 1 61 163 ARG A O 1
ATOM 1321 N N . ALA A 1 164 ? -40.406 -36.656 12.68 1 61.38 164 ALA A N 1
ATOM 1322 C CA . ALA A 1 164 ? -40.312 -36.156 11.312 1 61.38 164 ALA A CA 1
ATOM 1323 C C . ALA A 1 164 ? -39.844 -34.688 11.305 1 61.38 164 ALA A C 1
ATOM 1325 O O . ALA A 1 164 ? -39.156 -34.25 10.375 1 61.38 164 ALA A O 1
ATOM 1326 N N . LEU A 1 165 ? -40.188 -34.125 12.375 1 65.62 165 LEU A N 1
ATOM 1327 C CA . LEU A 1 165 ? -39.844 -32.688 12.445 1 65.62 165 LEU A CA 1
ATOM 1328 C C . LEU A 1 165 ? -38.438 -32.5 12.977 1 65.62 165 LEU A C 1
ATOM 1330 O O . LEU A 1 165 ? -37.875 -31.406 12.914 1 65.62 165 LEU A O 1
ATOM 1334 N N . VAL A 1 166 ? -37.844 -33.625 13.32 1 74.06 166 VAL A N 1
ATOM 1335 C CA . VAL A 1 166 ? -36.5 -33.438 13.906 1 74.06 166 VAL A CA 1
ATOM 1336 C C . VAL A 1 166 ? -35.469 -34.25 13.102 1 74.06 166 VAL A C 1
ATOM 1338 O O . VAL A 1 166 ? -34.281 -33.938 13.133 1 74.06 166 VAL A O 1
ATOM 1341 N N . SER A 1 167 ? -36 -35.219 12.367 1 82.19 167 SER A N 1
ATOM 1342 C CA . SER A 1 167 ? -35.062 -36 11.57 1 82.19 167 SER A CA 1
ATOM 1343 C C . SER A 1 167 ? -34.562 -35.219 10.344 1 82.19 167 SER A C 1
ATOM 1345 O O . SER A 1 167 ? -35.375 -34.812 9.508 1 82.19 167 SER A O 1
ATOM 1347 N N . ILE A 1 168 ? -33.344 -35 10.266 1 88.56 168 ILE A N 1
ATOM 1348 C CA . ILE A 1 168 ? -32.719 -34.188 9.234 1 88.56 168 ILE A CA 1
ATOM 1349 C C . ILE A 1 168 ? -31.562 -34.969 8.586 1 88.56 168 ILE A C 1
ATOM 1351 O O . ILE A 1 168 ? -30.828 -35.656 9.266 1 88.56 168 ILE A O 1
ATOM 1355 N N . THR A 1 169 ? -31.5 -34.969 7.297 1 89.44 169 THR A N 1
ATOM 1356 C CA . THR A 1 169 ? -30.375 -35.594 6.609 1 89.44 169 THR A CA 1
ATOM 1357 C C . THR A 1 169 ? -29.25 -34.562 6.422 1 89.44 169 THR A C 1
ATOM 1359 O O . THR A 1 169 ? -29.484 -33.375 6.391 1 89.44 169 THR A O 1
ATOM 1362 N N . SER A 1 170 ? -28.094 -35.062 6.305 1 91.94 170 SER A N 1
ATOM 1363 C CA . SER A 1 170 ? -26.953 -34.219 6.031 1 91.94 170 SER A CA 1
ATOM 1364 C C . SER A 1 170 ? -27.141 -33.438 4.727 1 91.94 170 SER A C 1
ATOM 1366 O O . SER A 1 170 ? -26.75 -32.281 4.629 1 91.94 170 SER A O 1
ATOM 1368 N N . PHE A 1 171 ? -27.781 -34.094 3.82 1 92.19 171 PHE A N 1
ATOM 1369 C CA . PHE A 1 171 ? -28.016 -33.469 2.52 1 92.19 171 PHE A CA 1
ATOM 1370 C C . PHE A 1 171 ? -28.953 -32.281 2.645 1 92.19 171 PHE A C 1
ATOM 1372 O O . PHE A 1 171 ? -28.766 -31.25 1.996 1 92.19 171 PHE A O 1
ATOM 1379 N N . GLU A 1 172 ? -29.891 -32.5 3.457 1 92.94 172 GLU A N 1
ATOM 1380 C CA . GLU A 1 172 ? -30.844 -31.406 3.684 1 92.94 172 GLU A CA 1
ATOM 1381 C C . GLU A 1 172 ? -30.156 -30.203 4.34 1 92.94 172 GLU A C 1
ATOM 1383 O O . GLU A 1 172 ? -30.453 -29.062 4 1 92.94 172 GLU A O 1
ATOM 1388 N N . SER A 1 173 ? -29.344 -30.453 5.273 1 95.44 173 SER A N 1
ATOM 1389 C CA . SER A 1 173 ? -28.641 -29.391 5.969 1 95.44 173 SER A CA 1
ATOM 1390 C C . SER A 1 173 ? -27.688 -28.656 5.023 1 95.44 173 SER A C 1
ATOM 1392 O O . SER A 1 173 ? -27.703 -27.422 4.961 1 95.44 173 SER A O 1
ATOM 1394 N N . HIS A 1 174 ? -26.922 -29.375 4.238 1 96.94 174 HIS A N 1
ATOM 1395 C CA . HIS A 1 174 ? -26.016 -28.766 3.262 1 96.94 174 HIS A CA 1
ATOM 1396 C C . HIS A 1 174 ? -26.797 -27.969 2.227 1 96.94 174 HIS A C 1
ATOM 1398 O O . HIS A 1 174 ? -26.375 -26.875 1.831 1 96.94 174 HIS A O 1
ATOM 1404 N N . SER A 1 175 ? -27.875 -28.531 1.829 1 97.06 175 SER A N 1
ATOM 1405 C CA . SER A 1 175 ? -28.688 -27.844 0.836 1 97.06 175 SER A CA 1
ATOM 1406 C C . SER A 1 175 ? -29.203 -26.516 1.366 1 97.06 175 SER A C 1
ATOM 1408 O O . SER A 1 175 ? -29.141 -25.5 0.67 1 97.06 175 SER A O 1
ATOM 1410 N N . LYS A 1 176 ? -29.672 -26.562 2.574 1 96.81 176 LYS A N 1
ATOM 1411 C CA . LYS A 1 176 ? -30.203 -25.328 3.174 1 96.81 176 LYS A CA 1
ATOM 1412 C C . LYS A 1 176 ? -29.078 -24.312 3.395 1 96.81 176 LYS A C 1
ATOM 1414 O O . LYS A 1 176 ? -29.281 -23.109 3.152 1 96.81 176 LYS A O 1
ATOM 1419 N N . LEU A 1 177 ? -28 -24.719 3.852 1 97.56 177 LEU A N 1
ATOM 1420 C CA . LEU A 1 177 ? -26.859 -23.828 4.078 1 97.56 177 LEU A CA 1
ATOM 1421 C C . LEU A 1 177 ? -26.375 -23.234 2.764 1 97.56 177 LEU A C 1
ATOM 1423 O O . LEU A 1 177 ? -26.016 -22.047 2.703 1 97.56 177 LEU A O 1
ATOM 1427 N N . ALA A 1 178 ? -26.312 -24.031 1.746 1 98.06 178 ALA A N 1
ATOM 1428 C CA . ALA A 1 178 ? -25.922 -23.516 0.433 1 98.06 178 ALA A CA 1
ATOM 1429 C C . ALA A 1 178 ? -26.875 -22.438 -0.049 1 98.06 178 ALA A C 1
ATOM 1431 O O . ALA A 1 178 ? -26.453 -21.406 -0.563 1 98.06 178 ALA A O 1
ATOM 1432 N N . GLU A 1 179 ? -28.109 -22.781 0.121 1 97.69 179 GLU A N 1
ATOM 1433 C CA . GLU A 1 179 ? -29.141 -21.812 -0.255 1 97.69 179 GLU A CA 1
ATOM 1434 C C . GLU A 1 179 ? -28.938 -20.484 0.476 1 97.69 179 GLU A C 1
ATOM 1436 O O . GLU A 1 179 ? -28.984 -19.422 -0.139 1 97.69 179 GLU A O 1
ATOM 1441 N N . GLN A 1 180 ? -28.703 -20.578 1.768 1 97.5 180 GLN A N 1
ATOM 1442 C CA . GLN A 1 180 ? -28.516 -19.375 2.58 1 97.5 180 GLN A CA 1
ATOM 1443 C C . GLN A 1 180 ? -27.234 -18.641 2.199 1 97.5 180 GLN A C 1
ATOM 1445 O O . GLN A 1 180 ? -27.188 -17.406 2.26 1 97.5 180 GLN A O 1
ATOM 1450 N N . CYS A 1 181 ? -26.203 -19.312 1.859 1 98.06 181 CYS A N 1
ATOM 1451 C CA . CYS A 1 181 ? -24.984 -18.688 1.382 1 98.06 181 CYS A CA 1
ATOM 1452 C C . CYS A 1 181 ? -25.234 -17.891 0.103 1 98.06 181 CYS A C 1
ATOM 1454 O O . CYS A 1 181 ? -24.797 -16.75 -0.022 1 98.06 181 CYS A O 1
ATOM 1456 N N . PHE A 1 182 ? -26.016 -18.5 -0.788 1 98.06 182 PHE A N 1
ATOM 1457 C CA . PHE A 1 182 ? -26.281 -17.844 -2.061 1 98.06 182 PHE A CA 1
ATOM 1458 C C . PHE A 1 182 ? -27.188 -16.641 -1.868 1 98.06 182 PHE A C 1
ATOM 1460 O O . PHE A 1 182 ? -27.031 -15.617 -2.543 1 98.06 182 PHE A O 1
ATOM 1467 N N . LEU A 1 183 ? -28.094 -16.766 -0.967 1 96.81 183 LEU A N 1
ATOM 1468 C CA . LEU A 1 183 ? -28.953 -15.617 -0.685 1 96.81 183 LEU A CA 1
ATOM 1469 C C . LEU A 1 183 ? -28.141 -14.445 -0.159 1 96.81 183 LEU A C 1
ATOM 1471 O O . LEU A 1 183 ? -28.422 -13.289 -0.501 1 96.81 183 LEU A O 1
ATOM 1475 N N . CYS A 1 184 ? -27.219 -14.75 0.606 1 97.12 184 CYS A N 1
ATOM 1476 C CA . CYS A 1 184 ? -26.312 -13.719 1.096 1 97.12 184 CYS A CA 1
ATOM 1477 C C . CYS A 1 184 ? -25.469 -13.141 -0.042 1 97.12 184 CYS A C 1
ATOM 1479 O O . CYS A 1 184 ? -25.453 -11.93 -0.249 1 97.12 184 CYS A O 1
ATOM 1481 N N . LEU A 1 185 ? -24.844 -13.961 -0.813 1 97.56 185 LEU A N 1
ATOM 1482 C CA . LEU A 1 185 ? -23.875 -13.555 -1.823 1 97.56 185 LEU A CA 1
ATOM 1483 C C . LEU A 1 185 ? -24.562 -12.797 -2.959 1 97.56 185 LEU A C 1
ATOM 1485 O O . LEU A 1 185 ? -23.922 -12 -3.65 1 97.56 185 LEU A O 1
ATOM 1489 N N . LEU A 1 186 ? -25.875 -13.031 -3.107 1 97.06 186 LEU A N 1
ATOM 1490 C CA . LEU A 1 186 ? -26.609 -12.414 -4.199 1 97.06 186 LEU A CA 1
ATOM 1491 C C . LEU A 1 186 ? -27.266 -11.117 -3.748 1 97.06 186 LEU A C 1
ATOM 1493 O O . LEU A 1 186 ? -28.062 -10.523 -4.484 1 97.06 186 LEU A O 1
ATOM 1497 N N . ASP A 1 187 ? -26.891 -10.703 -2.57 1 94.94 187 ASP A N 1
ATOM 1498 C CA . ASP A 1 187 ? -27.375 -9.398 -2.107 1 94.94 187 ASP A CA 1
ATOM 1499 C C . ASP A 1 187 ? -26.984 -8.297 -3.092 1 94.94 187 ASP A C 1
ATOM 1501 O O . ASP A 1 187 ? -25.875 -8.297 -3.631 1 94.94 187 ASP A O 1
ATOM 1505 N N . ALA A 1 188 ? -27.844 -7.309 -3.287 1 90.81 188 ALA A N 1
ATOM 1506 C CA . ALA A 1 188 ? -27.672 -6.25 -4.277 1 90.81 188 ALA A CA 1
ATOM 1507 C C . ALA A 1 188 ? -26.438 -5.414 -3.971 1 90.81 188 ALA A C 1
ATOM 1509 O O . ALA A 1 188 ? -25.766 -4.926 -4.883 1 90.81 188 ALA A O 1
ATOM 1510 N N . GLY A 1 189 ? -26.156 -5.297 -2.73 1 87.81 189 GLY A N 1
ATOM 1511 C CA . GLY A 1 189 ? -25 -4.516 -2.326 1 87.81 189 GLY A CA 1
ATOM 1512 C C . GLY A 1 189 ? -23.688 -5.102 -2.818 1 87.81 189 GLY A C 1
ATOM 1513 O O . GLY A 1 189 ? -22.734 -4.367 -3.074 1 87.81 189 GLY A O 1
ATOM 1514 N N . TYR A 1 190 ? -23.672 -6.43 -3.023 1 92.31 190 TYR A N 1
ATOM 1515 C CA . TYR A 1 190 ? -22.438 -7.105 -3.412 1 92.31 190 TYR A CA 1
ATOM 1516 C C . TYR A 1 190 ? -22.328 -7.207 -4.93 1 92.31 190 TYR A C 1
ATOM 1518 O O . TYR A 1 190 ? -21.312 -7.684 -5.453 1 92.31 190 TYR A O 1
ATOM 1526 N N . GLY A 1 191 ? -23.375 -6.758 -5.605 1 92.25 191 GLY A N 1
ATOM 1527 C CA . GLY A 1 191 ? -23.344 -6.766 -7.059 1 92.25 191 GLY A CA 1
ATOM 1528 C C . GLY A 1 191 ? -23.047 -5.406 -7.656 1 92.25 191 GLY A C 1
ATOM 1529 O O . GLY A 1 191 ? -23.078 -5.238 -8.875 1 92.25 191 GLY A O 1
ATOM 1530 N N . SER A 1 192 ? -22.688 -4.461 -6.793 1 91.81 192 SER A N 1
ATOM 1531 C CA . SER A 1 192 ? -22.422 -3.096 -7.234 1 91.81 192 SER A CA 1
ATOM 1532 C C . SER A 1 192 ? -21.125 -3.012 -8.031 1 91.81 192 SER A C 1
ATOM 1534 O O . SER A 1 192 ? -20.047 -3.326 -7.508 1 91.81 192 SER A O 1
ATOM 1536 N N . GLU A 1 193 ? -21.25 -2.488 -9.211 1 93.44 193 GLU A N 1
ATOM 1537 C CA . GLU A 1 193 ? -20.078 -2.336 -10.07 1 93.44 193 GLU A CA 1
ATOM 1538 C C . GLU A 1 193 ? -19.078 -1.346 -9.469 1 93.44 193 GLU A C 1
ATOM 1540 O O . GLU A 1 193 ? -17.875 -1.475 -9.672 1 93.44 193 GLU A O 1
ATOM 1545 N N . ASP A 1 194 ? -19.656 -0.422 -8.711 1 91.44 194 ASP A N 1
ATOM 1546 C CA . ASP A 1 194 ? -18.797 0.576 -8.07 1 91.44 194 ASP A CA 1
ATOM 1547 C C . ASP A 1 194 ? -17.938 -0.055 -6.977 1 91.44 194 ASP A C 1
ATOM 1549 O O . ASP A 1 194 ? -16.734 0.184 -6.914 1 91.44 194 ASP A O 1
ATOM 1553 N N . LYS A 1 195 ? -18.531 -0.868 -6.203 1 89.75 195 LYS A N 1
ATOM 1554 C CA . LYS A 1 195 ? -17.797 -1.516 -5.121 1 89.75 195 LYS A CA 1
ATOM 1555 C C . LYS A 1 195 ? -16.781 -2.51 -5.672 1 89.75 195 LYS A C 1
ATOM 1557 O O . LYS A 1 195 ? -15.68 -2.643 -5.133 1 89.75 195 LYS A O 1
ATOM 1562 N N . ILE A 1 196 ? -17.188 -3.152 -6.699 1 94.44 196 ILE A N 1
ATOM 1563 C CA . ILE A 1 196 ? -16.266 -4.086 -7.34 1 94.44 196 ILE A CA 1
ATOM 1564 C C . ILE A 1 196 ? -15.07 -3.328 -7.898 1 94.44 196 ILE A C 1
ATOM 1566 O O . ILE A 1 196 ? -13.93 -3.787 -7.785 1 94.44 196 ILE A O 1
ATOM 1570 N N . GLY A 1 197 ? -15.383 -2.174 -8.516 1 92.5 197 GLY A N 1
ATOM 1571 C CA . GLY A 1 197 ? -14.297 -1.333 -8.992 1 92.5 197 GLY A CA 1
ATOM 1572 C C . GLY A 1 197 ? -13.328 -0.927 -7.902 1 92.5 197 GLY A C 1
ATOM 1573 O O . GLY A 1 197 ? -12.109 -0.928 -8.109 1 92.5 197 GLY A O 1
ATOM 1574 N N . GLY A 1 198 ? -13.859 -0.602 -6.758 1 87.94 198 GLY A N 1
ATOM 1575 C CA . GLY A 1 198 ? -13.016 -0.28 -5.621 1 87.94 198 GLY A CA 1
ATOM 1576 C C . GLY A 1 198 ? -12.125 -1.431 -5.195 1 87.94 198 GLY A C 1
ATOM 1577 O O . GLY A 1 198 ? -10.945 -1.23 -4.887 1 87.94 198 GLY A O 1
ATOM 1578 N N . LEU A 1 199 ? -12.672 -2.604 -5.215 1 89.62 199 LEU A N 1
ATOM 1579 C CA . LEU A 1 199 ? -11.922 -3.799 -4.844 1 89.62 199 LEU A CA 1
ATOM 1580 C C . LEU A 1 199 ? -10.828 -4.086 -5.867 1 89.62 199 LEU A C 1
ATOM 1582 O O . LEU A 1 199 ? -9.719 -4.484 -5.5 1 89.62 199 LEU A O 1
ATOM 1586 N N . LEU A 1 200 ? -11.148 -3.861 -7.141 1 92.06 200 LEU A N 1
ATOM 1587 C CA . LEU A 1 200 ? -10.164 -4.055 -8.195 1 92.06 200 LEU A CA 1
ATOM 1588 C C . LEU A 1 200 ? -8.969 -3.131 -8.008 1 92.06 200 LEU A C 1
ATOM 1590 O O . LEU A 1 200 ? -7.816 -3.568 -8.102 1 92.06 200 LEU A O 1
ATOM 1594 N N . HIS A 1 201 ? -9.227 -1.892 -7.707 1 88.31 201 HIS A N 1
ATOM 1595 C CA . HIS A 1 201 ? -8.164 -0.926 -7.449 1 88.31 201 HIS A CA 1
ATOM 1596 C C . HIS A 1 201 ? -7.309 -1.351 -6.258 1 88.31 201 HIS A C 1
ATOM 1598 O O . HIS A 1 201 ? -6.082 -1.275 -6.316 1 88.31 201 HIS A O 1
ATOM 1604 N N . ARG A 1 202 ? -7.957 -1.803 -5.266 1 83.5 202 ARG A N 1
ATOM 1605 C CA . ARG A 1 202 ? -7.25 -2.178 -4.047 1 83.5 202 ARG A CA 1
ATOM 1606 C C . ARG A 1 202 ? -6.359 -3.393 -4.281 1 83.5 202 ARG A C 1
ATOM 1608 O O . ARG A 1 202 ? -5.227 -3.445 -3.793 1 83.5 202 ARG A O 1
ATOM 1615 N N . ASN A 1 203 ? -6.898 -4.34 -4.984 1 85.75 203 ASN A N 1
ATOM 1616 C CA . ASN A 1 203 ? -6.16 -5.574 -5.23 1 85.75 203 ASN A CA 1
ATOM 1617 C C . ASN A 1 203 ? -4.938 -5.332 -6.109 1 85.75 203 ASN A C 1
ATOM 1619 O O . ASN A 1 203 ? -3.889 -5.949 -5.906 1 85.75 203 ASN A O 1
ATOM 1623 N N . ILE A 1 204 ? -5.09 -4.453 -7.062 1 83.19 204 ILE A N 1
ATOM 1624 C CA . ILE A 1 204 ? -3.967 -4.199 -7.957 1 83.19 204 ILE A CA 1
ATOM 1625 C C . ILE A 1 204 ? -2.883 -3.42 -7.219 1 83.19 204 ILE A C 1
ATOM 1627 O O . ILE A 1 204 ? -1.69 -3.615 -7.469 1 83.19 204 ILE A O 1
ATOM 1631 N N . LYS A 1 205 ? -3.232 -2.543 -6.414 1 72.94 205 LYS A N 1
ATOM 1632 C CA . LYS A 1 205 ? -2.285 -1.743 -5.645 1 72.94 205 LYS A CA 1
ATOM 1633 C C . LYS A 1 205 ? -1.43 -2.627 -4.738 1 72.94 205 LYS A C 1
ATOM 1635 O O . LYS A 1 205 ? -0.24 -2.363 -4.551 1 72.94 205 LYS A O 1
ATOM 1640 N N . SER A 1 206 ? -1.977 -3.635 -4.277 1 65.31 206 SER A N 1
ATOM 1641 C CA . SER A 1 206 ? -1.262 -4.539 -3.383 1 65.31 206 SER A CA 1
ATOM 1642 C C . SER A 1 206 ? -0.192 -5.328 -4.133 1 65.31 206 SER A C 1
ATOM 1644 O O . SER A 1 206 ? 0.739 -5.855 -3.52 1 65.31 206 SER A O 1
ATOM 1646 N N . THR A 1 207 ? -0.297 -5.379 -5.426 1 62.34 207 THR A N 1
ATOM 1647 C CA . THR A 1 207 ? 0.642 -6.18 -6.207 1 62.34 207 THR A CA 1
ATOM 1648 C C . THR A 1 207 ? 1.725 -5.297 -6.82 1 62.34 207 THR A C 1
ATOM 1650 O O . THR A 1 207 ? 2.732 -5.797 -7.32 1 62.34 207 THR A O 1
ATOM 1653 N N . THR A 1 208 ? 1.589 -4.016 -7.051 1 51.28 208 THR A N 1
ATOM 1654 C CA . THR A 1 208 ? 2.561 -3.119 -7.672 1 51.28 208 THR A CA 1
ATOM 1655 C C . THR A 1 208 ? 3.367 -2.381 -6.609 1 51.28 208 THR A C 1
ATOM 1657 O O . THR A 1 208 ? 4.473 -1.908 -6.879 1 51.28 208 THR A O 1
ATOM 1660 N N . GLY A 1 209 ? 2.963 -2.457 -5.336 1 48.88 209 GLY A N 1
ATOM 1661 C CA . GLY A 1 209 ? 3.648 -1.625 -4.359 1 48.88 209 GLY A CA 1
ATOM 1662 C C . GLY A 1 209 ? 4.129 -2.398 -3.146 1 48.88 209 GLY A C 1
ATOM 1663 O O . GLY A 1 209 ? 3.602 -3.469 -2.838 1 48.88 209 GLY A O 1
ATOM 1664 N N . GLY A 1 210 ? 5.523 -2.523 -3.033 1 42.62 210 GLY A N 1
ATOM 1665 C CA . GLY A 1 210 ? 6.379 -3.164 -2.049 1 42.62 210 GLY A CA 1
ATOM 1666 C C . GLY A 1 210 ? 5.746 -3.248 -0.672 1 42.62 210 GLY A C 1
ATOM 1667 O O . GLY A 1 210 ? 6.422 -3.561 0.31 1 42.62 210 GLY A O 1
ATOM 1668 N N . SER A 1 211 ? 4.688 -2.514 -0.472 1 38.47 211 SER A N 1
ATOM 1669 C CA . SER A 1 211 ? 4.488 -2.475 0.973 1 38.47 211 SER A CA 1
ATOM 1670 C C . SER A 1 211 ? 3.816 -3.75 1.473 1 38.47 211 SER A C 1
ATOM 1672 O O . SER A 1 211 ? 2.627 -3.963 1.236 1 38.47 211 SER A O 1
ATOM 1674 N N . ALA A 1 212 ? 4.359 -4.93 1.239 1 35.91 212 ALA A N 1
ATOM 1675 C CA . ALA A 1 212 ? 3.758 -6.133 1.802 1 35.91 212 ALA A CA 1
ATOM 1676 C C . ALA A 1 212 ? 3.363 -5.922 3.26 1 35.91 212 ALA A C 1
ATOM 1678 O O . ALA A 1 212 ? 3.178 -6.883 4.008 1 35.91 212 ALA A O 1
ATOM 1679 N N . LEU A 1 213 ? 3.766 -4.938 3.916 1 34.12 213 LEU A N 1
ATOM 1680 C CA . LEU A 1 213 ? 3.729 -4.965 5.375 1 34.12 213 LEU A CA 1
ATOM 1681 C C . LEU A 1 213 ? 2.377 -5.469 5.875 1 34.12 213 LEU A C 1
ATOM 1683 O O . LEU A 1 213 ? 1.388 -5.434 5.137 1 34.12 213 LEU A O 1
ATOM 1687 N N . GLN A 1 214 ? 2.406 -5.602 7.312 1 32.81 214 GLN A N 1
ATOM 1688 C CA . GLN A 1 214 ? 1.409 -5.965 8.312 1 32.81 214 GLN A CA 1
ATOM 1689 C C . GLN A 1 214 ? 0.067 -5.301 8.023 1 32.81 214 GLN A C 1
ATOM 1691 O O . GLN A 1 214 ? -0.011 -4.078 7.887 1 32.81 214 GLN A O 1
ATOM 1696 N N . VAL A 1 215 ? -0.647 -5.953 7.27 1 34.47 215 VAL A N 1
ATOM 1697 C CA . VAL A 1 215 ? -2.068 -5.695 7.066 1 34.47 215 VAL A CA 1
ATOM 1698 C C . VAL A 1 215 ? -2.639 -4.965 8.281 1 34.47 215 VAL A C 1
ATOM 1700 O O . VAL A 1 215 ? -2.789 -5.555 9.352 1 34.47 215 VAL A O 1
ATOM 1703 N N . LEU A 1 216 ? -2.104 -3.916 8.648 1 36.5 216 LEU A N 1
ATOM 1704 C CA . LEU A 1 216 ? -3.113 -3.334 9.523 1 36.5 216 LEU A CA 1
ATOM 1705 C C . LEU A 1 216 ? -4.512 -3.514 8.945 1 36.5 216 LEU A C 1
ATOM 1707 O O . LEU A 1 216 ? -4.668 -3.666 7.73 1 36.5 216 LEU A O 1
ATOM 1711 N N . ASN A 1 217 ? -5.465 -3.627 9.828 1 40.38 217 ASN A N 1
ATOM 1712 C CA . ASN A 1 217 ? -6.879 -3.971 9.898 1 40.38 217 ASN A CA 1
ATOM 1713 C C . ASN A 1 217 ? -7.688 -3.242 8.82 1 40.38 217 ASN A C 1
ATOM 1715 O O . ASN A 1 217 ? -8.664 -2.555 9.133 1 40.38 217 ASN A O 1
ATOM 1719 N N . THR A 1 218 ? -6.984 -2.771 7.789 1 49.47 218 THR A N 1
ATOM 1720 C CA . THR A 1 218 ? -7.996 -2.17 6.926 1 49.47 218 THR A CA 1
ATOM 1721 C C . THR A 1 218 ? -8.875 -3.242 6.293 1 49.47 218 THR A C 1
ATOM 1723 O O . THR A 1 218 ? -8.414 -4.031 5.473 1 49.47 218 THR A O 1
ATOM 1726 N N . GLN A 1 219 ? -9.812 -3.713 7.09 1 56.78 219 GLN A N 1
ATOM 1727 C CA . GLN A 1 219 ? -10.789 -4.688 6.617 1 56.78 219 GLN A CA 1
ATOM 1728 C C . GLN A 1 219 ? -11.82 -4.031 5.695 1 56.78 219 GLN A C 1
ATOM 1730 O O . GLN A 1 219 ? -12.203 -2.879 5.906 1 56.78 219 GLN A O 1
ATOM 1735 N N . TRP A 1 220 ? -11.688 -4.328 4.383 1 61.97 220 TRP A N 1
ATOM 1736 C CA . TRP A 1 220 ? -12.867 -4.039 3.572 1 61.97 220 TRP A CA 1
ATOM 1737 C C . TRP A 1 220 ? -14.148 -4.379 4.332 1 61.97 220 TRP A C 1
ATOM 1739 O O . TRP A 1 220 ? -14.398 -5.543 4.648 1 61.97 220 TRP A O 1
ATOM 1749 N N . THR A 1 221 ? -14.727 -3.287 4.832 1 66.31 221 THR A N 1
ATOM 1750 C CA . THR A 1 221 ? -15.93 -3.535 5.617 1 66.31 221 THR A CA 1
ATOM 1751 C C . THR A 1 221 ? -17.109 -3.881 4.703 1 66.31 221 THR A C 1
ATOM 1753 O O . THR A 1 221 ? -17.438 -3.119 3.793 1 66.31 221 THR A O 1
ATOM 1756 N N . VAL A 1 222 ? -17.578 -5.02 4.969 1 75.56 222 VAL A N 1
ATOM 1757 C CA . VAL A 1 222 ? -18.719 -5.512 4.203 1 75.56 222 VAL A CA 1
ATOM 1758 C C . VAL A 1 222 ? -20.016 -5.184 4.934 1 75.56 222 VAL A C 1
ATOM 1760 O O . VAL A 1 222 ? -20.141 -5.453 6.129 1 75.56 222 VAL A O 1
ATOM 1763 N N . GLN A 1 223 ? -20.922 -4.492 4.242 1 79.19 223 GLN A N 1
ATOM 1764 C CA . GLN A 1 223 ? -22.25 -4.289 4.797 1 79.19 223 GLN A CA 1
ATOM 1765 C C . GLN A 1 223 ? -22.984 -5.621 4.984 1 79.19 223 GLN A C 1
ATOM 1767 O O . GLN A 1 223 ? -22.859 -6.52 4.145 1 79.19 223 GLN A O 1
ATOM 1772 N N . PRO A 1 224 ? -23.609 -5.691 6.055 1 86.25 224 PRO A N 1
ATOM 1773 C CA . PRO A 1 224 ? -24.344 -6.938 6.262 1 86.25 224 PRO A CA 1
ATOM 1774 C C . PRO A 1 224 ? -25.406 -7.184 5.191 1 86.25 224 PRO A C 1
ATOM 1776 O O . PRO A 1 224 ? -26.047 -6.234 4.727 1 86.25 224 PRO A O 1
ATOM 1779 N N . PRO A 1 225 ? -25.531 -8.453 4.824 1 90.81 225 PRO A N 1
ATOM 1780 C CA . PRO A 1 225 ? -26.547 -8.773 3.82 1 90.81 225 PRO A CA 1
ATOM 1781 C C . PRO A 1 225 ? -27.969 -8.641 4.355 1 90.81 225 PRO A C 1
ATOM 1783 O O . PRO A 1 225 ? -28.172 -8.633 5.574 1 90.81 225 PRO A O 1
ATOM 1786 N N . SER A 1 226 ? -28.922 -8.5 3.438 1 89.88 226 SER A N 1
ATOM 1787 C CA . SER A 1 226 ? -30.328 -8.422 3.818 1 89.88 226 SER A CA 1
ATOM 1788 C C . SER A 1 226 ? -30.875 -9.797 4.176 1 89.88 226 SER A C 1
ATOM 1790 O O . SER A 1 226 ? -31.797 -9.906 4.996 1 89.88 226 SER A O 1
ATOM 1792 N N . LYS A 1 227 ? -30.281 -10.828 3.564 1 92.25 227 LYS A N 1
ATOM 1793 C CA . LYS A 1 227 ? -30.766 -12.188 3.773 1 92.25 227 LYS A CA 1
ATOM 1794 C C . LYS A 1 227 ? -29.609 -13.18 3.863 1 92.25 227 LYS A C 1
ATOM 1796 O O . LYS A 1 227 ? -28.5 -12.898 3.381 1 92.25 227 LYS A O 1
ATOM 1801 N N . GLY A 1 228 ? -29.953 -14.32 4.531 1 93.56 228 GLY A N 1
ATOM 1802 C CA . GLY A 1 228 ? -29 -15.414 4.562 1 93.56 228 GLY A CA 1
ATOM 1803 C C . GLY A 1 228 ? -27.984 -15.273 5.676 1 93.56 228 GLY A C 1
ATOM 1804 O O . GLY A 1 228 ? -28.25 -14.633 6.695 1 93.56 228 GLY A O 1
ATOM 1805 N N . VAL A 1 229 ? -26.875 -15.969 5.488 1 94.94 229 VAL A N 1
ATOM 1806 C CA . VAL A 1 229 ? -25.797 -15.977 6.469 1 94.94 229 VAL A CA 1
ATOM 1807 C C . VAL A 1 229 ? -24.922 -14.75 6.262 1 94.94 229 VAL A C 1
ATOM 1809 O O . VAL A 1 229 ? -25.094 -13.992 5.305 1 94.94 229 VAL A O 1
ATOM 1812 N N . SER A 1 230 ? -24.016 -14.57 7.227 1 93.56 230 SER A N 1
ATOM 1813 C CA . SER A 1 230 ? -23.062 -13.477 7.094 1 93.56 230 SER A CA 1
ATOM 1814 C C . SER A 1 230 ? -22.203 -13.648 5.852 1 93.56 230 SER A C 1
ATOM 1816 O O . SER A 1 230 ? -22 -14.773 5.379 1 93.56 230 SER A O 1
ATOM 1818 N N . PHE A 1 231 ? -21.734 -12.578 5.316 1 94.38 231 PHE A N 1
ATOM 1819 C CA . PHE A 1 231 ? -20.891 -12.633 4.129 1 94.38 231 PHE A CA 1
ATOM 1820 C C . PHE A 1 231 ? -19.609 -13.422 4.402 1 94.38 231 PHE A C 1
ATOM 1822 O O . PHE A 1 231 ? -19.156 -14.18 3.543 1 94.38 231 PHE A O 1
ATOM 1829 N N . GLU A 1 232 ? -19.078 -13.281 5.547 1 92.12 232 GLU A N 1
ATOM 1830 C CA . GLU A 1 232 ? -17.844 -13.977 5.906 1 92.12 232 GLU A CA 1
ATOM 1831 C C . GLU A 1 232 ? -18.047 -15.492 5.875 1 92.12 232 GLU A C 1
ATOM 1833 O O . GLU A 1 232 ? -17.172 -16.219 5.402 1 92.12 232 GLU A O 1
ATOM 1838 N N . TYR A 1 233 ? -19.156 -15.875 6.363 1 94.69 233 TYR A N 1
ATOM 1839 C CA . TYR A 1 233 ? -19.469 -17.297 6.332 1 94.69 233 TYR A CA 1
ATOM 1840 C C . TYR A 1 233 ? -19.672 -17.781 4.898 1 94.69 233 TYR A C 1
ATOM 1842 O O . TYR A 1 233 ? -19.125 -18.812 4.492 1 94.69 233 TYR A O 1
ATOM 1850 N N . ALA A 1 234 ? -20.531 -17.047 4.223 1 96.81 234 ALA A N 1
ATOM 1851 C CA . ALA A 1 234 ? -20.891 -17.438 2.865 1 96.81 234 ALA A CA 1
ATOM 1852 C C . ALA A 1 234 ? -19.656 -17.453 1.958 1 96.81 234 ALA A C 1
ATOM 1854 O O . ALA A 1 234 ? -19.531 -18.344 1.104 1 96.81 234 ALA A O 1
ATOM 1855 N N . GLN A 1 235 ? -18.859 -16.516 2.084 1 95.25 235 GLN A N 1
ATOM 1856 C CA . GLN A 1 235 ? -17.656 -16.359 1.261 1 95.25 235 GLN A CA 1
ATOM 1857 C C . GLN A 1 235 ? -16.75 -17.594 1.376 1 95.25 235 GLN A C 1
ATOM 1859 O O . GLN A 1 235 ? -16.203 -18.047 0.379 1 95.25 235 GLN A O 1
ATOM 1864 N N . LYS A 1 236 ? -16.719 -18.219 2.465 1 93.56 236 LYS A N 1
ATOM 1865 C CA . LYS A 1 236 ? -15.781 -19.297 2.717 1 93.56 236 LYS A CA 1
ATOM 1866 C C . LYS A 1 236 ? -16.422 -20.656 2.439 1 93.56 236 LYS A C 1
ATOM 1868 O O . LYS A 1 236 ? -15.734 -21.641 2.164 1 93.56 236 LYS A O 1
ATOM 1873 N N . ASN A 1 237 ? -17.797 -20.656 2.453 1 95.62 237 ASN A N 1
ATOM 1874 C CA . ASN A 1 237 ? -18.328 -22.016 2.613 1 95.62 237 ASN A CA 1
ATOM 1875 C C . ASN A 1 237 ? -19.359 -22.328 1.54 1 95.62 237 ASN A C 1
ATOM 1877 O O . ASN A 1 237 ? -19.891 -23.453 1.493 1 95.62 237 ASN A O 1
ATOM 1881 N N . TRP A 1 238 ? -19.688 -21.422 0.675 1 97.44 238 TRP A N 1
ATOM 1882 C CA . TRP A 1 238 ? -20.766 -21.703 -0.274 1 97.44 238 TRP A CA 1
ATOM 1883 C C . TRP A 1 238 ? -20.438 -22.922 -1.127 1 97.44 238 TRP A C 1
ATOM 1885 O O . TRP A 1 238 ? -21.312 -23.766 -1.371 1 97.44 238 TRP A O 1
ATOM 1895 N N . ALA A 1 239 ? -19.203 -23.062 -1.632 1 95.81 239 ALA A N 1
ATOM 1896 C CA . ALA A 1 239 ? -18.812 -24.156 -2.506 1 95.81 239 ALA A CA 1
ATOM 1897 C C . ALA A 1 239 ? -18.797 -25.484 -1.746 1 95.81 239 ALA A C 1
ATOM 1899 O O . ALA A 1 239 ? -19.188 -26.531 -2.289 1 95.81 239 ALA A O 1
ATOM 1900 N N . PHE A 1 240 ? -18.391 -25.422 -0.525 1 94.75 240 PHE A N 1
ATOM 1901 C CA . PHE A 1 240 ? -18.359 -26.609 0.318 1 94.75 240 PHE A CA 1
ATOM 1902 C C . PHE A 1 240 ? -19.75 -27.203 0.478 1 94.75 240 PHE A C 1
ATOM 1904 O O . PHE A 1 240 ? -19.953 -28.406 0.292 1 94.75 240 PHE A O 1
ATOM 1911 N N . HIS A 1 241 ? -20.672 -26.359 0.782 1 97.19 241 HIS A N 1
ATOM 1912 C CA . HIS A 1 241 ? -22.031 -26.828 1.015 1 97.19 241 HIS A CA 1
ATOM 1913 C C . HIS A 1 241 ? -22.703 -27.266 -0.289 1 97.19 241 HIS A C 1
ATOM 1915 O O . HIS A 1 241 ? -23.406 -28.266 -0.328 1 97.19 241 HIS A O 1
ATOM 1921 N N . LEU A 1 242 ? -22.516 -26.531 -1.317 1 97.56 242 LEU A N 1
ATOM 1922 C CA . LEU A 1 242 ? -23.125 -26.875 -2.596 1 97.56 242 LEU A CA 1
ATOM 1923 C C . LEU A 1 242 ? -22.656 -28.234 -3.074 1 97.56 242 LEU A C 1
ATOM 1925 O O . LEU A 1 242 ? -23.469 -29.078 -3.49 1 97.56 242 LEU A O 1
ATOM 1929 N N . THR A 1 243 ? -21.359 -28.469 -3.02 1 95.56 243 THR A N 1
ATOM 1930 C CA . THR A 1 243 ? -20.766 -29.672 -3.611 1 95.56 243 THR A CA 1
ATOM 1931 C C . THR A 1 243 ? -20.984 -30.875 -2.705 1 95.56 243 THR A C 1
ATOM 1933 O O . THR A 1 243 ? -20.734 -32 -3.107 1 95.56 243 THR A O 1
ATOM 1936 N N . ALA A 1 244 ? -21.469 -30.656 -1.525 1 95.06 244 ALA A N 1
ATOM 1937 C CA . ALA A 1 244 ? -21.781 -31.766 -0.621 1 95.06 244 ALA A CA 1
ATOM 1938 C C . ALA A 1 244 ? -23.156 -32.344 -0.944 1 95.06 244 ALA A C 1
ATOM 1940 O O . ALA A 1 244 ? -23.5 -33.438 -0.479 1 95.06 244 ALA A O 1
ATOM 1941 N N . VAL A 1 245 ? -23.828 -31.656 -1.752 1 95.06 245 VAL A N 1
ATOM 1942 C CA . VAL A 1 245 ? -25.156 -32.125 -2.121 1 95.06 245 VAL A CA 1
ATOM 1943 C C . VAL A 1 245 ? -25.078 -32.938 -3.412 1 95.06 245 VAL A C 1
ATOM 1945 O O . VAL A 1 245 ? -24.875 -32.375 -4.492 1 95.06 245 VAL A O 1
ATOM 1948 N N . ASP A 1 246 ? -25.406 -34.156 -3.408 1 89.94 246 ASP A N 1
ATOM 1949 C CA . ASP A 1 246 ? -25.266 -35.031 -4.559 1 89.94 246 ASP A CA 1
ATOM 1950 C C . ASP A 1 246 ? -26.406 -34.812 -5.559 1 89.94 246 ASP A C 1
ATOM 1952 O O . ASP A 1 246 ? -26.172 -34.844 -6.773 1 89.94 246 ASP A O 1
ATOM 1956 N N . ASP A 1 247 ? -27.578 -34.625 -5.07 1 91.56 247 ASP A N 1
ATOM 1957 C CA . ASP A 1 247 ? -28.75 -34.406 -5.922 1 91.56 247 ASP A CA 1
ATOM 1958 C C . ASP A 1 247 ? -29.5 -33.156 -5.504 1 91.56 247 ASP A C 1
ATOM 1960 O O . ASP A 1 247 ? -30.594 -33.219 -4.934 1 91.56 247 ASP A O 1
ATOM 1964 N N . PRO A 1 248 ? -28.969 -32.062 -5.898 1 95.12 248 PRO A N 1
ATOM 1965 C CA . PRO A 1 248 ? -29.562 -30.797 -5.465 1 95.12 248 PRO A CA 1
ATOM 1966 C C . PRO A 1 248 ? -30.906 -30.516 -6.129 1 95.12 248 PRO A C 1
ATOM 1968 O O . PRO A 1 248 ? -31.141 -30.938 -7.27 1 95.12 248 PRO A O 1
ATOM 1971 N N . GLU A 1 249 ? -31.766 -29.859 -5.426 1 94.56 249 GLU A N 1
ATOM 1972 C CA . GLU A 1 249 ? -33.031 -29.406 -6.008 1 94.56 249 GLU A CA 1
ATOM 1973 C C . GLU A 1 249 ? -32.781 -28.344 -7.078 1 94.56 249 GLU A C 1
ATOM 1975 O O . GLU A 1 249 ? -31.734 -27.688 -7.082 1 94.56 249 GLU A O 1
ATOM 1980 N N . TYR A 1 250 ? -33.719 -28.172 -7.98 1 94.56 250 TYR A N 1
ATOM 1981 C CA . TYR A 1 250 ? -33.562 -27.234 -9.094 1 94.56 250 TYR A CA 1
ATOM 1982 C C . TYR A 1 250 ? -33.469 -25.797 -8.586 1 94.56 250 TYR A C 1
ATOM 1984 O O . TYR A 1 250 ? -32.75 -24.984 -9.18 1 94.56 250 TYR A O 1
ATOM 1992 N N . GLY A 1 251 ? -34.156 -25.531 -7.508 1 95.62 251 GLY A N 1
ATOM 1993 C CA . GLY A 1 251 ? -34.062 -24.188 -6.949 1 95.62 251 GLY A CA 1
ATOM 1994 C C . GLY A 1 251 ? -32.656 -23.812 -6.531 1 95.62 251 GLY A C 1
ATOM 1995 O O . GLY A 1 251 ? -32.219 -22.688 -6.746 1 95.62 251 GLY A O 1
ATOM 1996 N N . LEU A 1 252 ? -32 -24.719 -5.891 1 96.81 252 LEU A N 1
ATOM 1997 C CA . LEU A 1 252 ? -30.625 -24.484 -5.457 1 96.81 252 LEU A CA 1
ATOM 1998 C C . LEU A 1 252 ? -29.703 -24.297 -6.656 1 96.81 252 LEU A C 1
ATOM 2000 O O . LEU A 1 252 ? -28.812 -23.453 -6.641 1 96.81 252 LEU A O 1
ATOM 2004 N N . LEU A 1 253 ? -29.906 -25.109 -7.73 1 96.62 253 LEU A N 1
ATOM 2005 C CA . LEU A 1 253 ? -29.094 -25.016 -8.938 1 96.62 253 LEU A CA 1
ATOM 2006 C C . LEU A 1 253 ? -29.312 -23.672 -9.633 1 96.62 253 LEU A C 1
ATOM 2008 O O . LEU A 1 253 ? -28.375 -23.109 -10.211 1 96.62 253 LEU A O 1
ATOM 2012 N N . GLU A 1 254 ? -30.5 -23.219 -9.562 1 96.31 254 GLU A N 1
ATOM 2013 C CA . GLU A 1 254 ? -30.797 -21.906 -10.141 1 96.31 254 GLU A CA 1
ATOM 2014 C C . GLU A 1 254 ? -30.031 -20.797 -9.43 1 96.31 254 GLU A C 1
ATOM 2016 O O . GLU A 1 254 ? -29.531 -19.875 -10.07 1 96.31 254 GLU A O 1
ATOM 2021 N N . LEU A 1 255 ? -30.031 -20.875 -8.109 1 97 255 LEU A N 1
ATOM 2022 C CA . LEU A 1 255 ? -29.281 -19.906 -7.328 1 97 255 LEU A CA 1
ATOM 2023 C C . LEU A 1 255 ? -27.797 -19.969 -7.648 1 97 255 LEU A C 1
ATOM 2025 O O . LEU A 1 255 ? -27.141 -18.938 -7.801 1 97 255 LEU A O 1
ATOM 2029 N N . ALA A 1 256 ? -27.281 -21.125 -7.723 1 97.62 256 ALA A N 1
ATOM 2030 C CA . ALA A 1 256 ? -25.859 -21.312 -8.039 1 97.62 256 ALA A CA 1
ATOM 2031 C C . ALA A 1 256 ? -25.547 -20.781 -9.43 1 97.62 256 ALA A C 1
ATOM 2033 O O . ALA A 1 256 ? -24.531 -20.094 -9.617 1 97.62 256 ALA A O 1
ATOM 2034 N N . GLN A 1 257 ? -26.422 -21.078 -10.391 1 96.69 257 GLN A N 1
ATOM 2035 C CA . GLN A 1 257 ? -26.266 -20.609 -11.758 1 96.69 257 GLN A CA 1
ATOM 2036 C C . GLN A 1 257 ? -26.25 -19.078 -11.812 1 96.69 257 GLN A C 1
ATOM 2038 O O . GLN A 1 257 ? -25.422 -18.484 -12.508 1 96.69 257 GLN A O 1
ATOM 2043 N N . LEU A 1 258 ? -27.156 -18.578 -11.094 1 96.44 258 LEU A N 1
ATOM 2044 C CA . LEU A 1 258 ? -27.266 -17.125 -11.078 1 96.44 258 LEU A CA 1
ATOM 2045 C C . LEU A 1 258 ? -26.016 -16.484 -10.469 1 96.44 258 LEU A C 1
ATOM 2047 O O . LEU A 1 258 ? -25.438 -15.555 -11.031 1 96.44 258 LEU A O 1
ATOM 2051 N N . PHE A 1 259 ? -25.609 -16.938 -9.367 1 96.88 259 PHE A N 1
ATOM 2052 C CA . PHE A 1 259 ? -24.453 -16.391 -8.672 1 96.88 259 PHE A CA 1
ATOM 2053 C C . PHE A 1 259 ? -23.219 -16.453 -9.555 1 96.88 259 PHE A C 1
ATOM 2055 O O . PHE A 1 259 ? -22.469 -15.469 -9.641 1 96.88 259 PHE A O 1
ATOM 2062 N N . LEU A 1 260 ? -22.984 -17.5 -10.227 1 96.94 260 LEU A N 1
ATOM 2063 C CA . LEU A 1 260 ? -21.766 -17.75 -10.984 1 96.94 260 LEU A CA 1
ATOM 2064 C C . LEU A 1 260 ? -21.688 -16.844 -12.203 1 96.94 260 LEU A C 1
ATOM 2066 O O . LEU A 1 260 ? -20.609 -16.656 -12.781 1 96.94 260 LEU A O 1
ATOM 2070 N N . HIS A 1 261 ? -22.875 -16.203 -12.609 1 95.38 261 HIS A N 1
ATOM 2071 C CA . HIS A 1 261 ? -22.859 -15.516 -13.891 1 95.38 261 HIS A CA 1
ATOM 2072 C C . HIS A 1 261 ? -23.328 -14.07 -13.758 1 95.38 261 HIS A C 1
ATOM 2074 O O . HIS A 1 261 ? -23.859 -13.492 -14.711 1 95.38 261 HIS A O 1
ATOM 2080 N N . VAL A 1 262 ? -23.188 -13.578 -12.539 1 95.19 262 VAL A N 1
ATOM 2081 C CA . VAL A 1 262 ? -23.484 -12.172 -12.305 1 95.19 262 VAL A CA 1
ATOM 2082 C C . VAL A 1 262 ? -22.312 -11.5 -11.617 1 95.19 262 VAL A C 1
ATOM 2084 O O . VAL A 1 262 ? -21.328 -12.156 -11.281 1 95.19 262 VAL A O 1
ATOM 2087 N N . SER A 1 263 ? -22.406 -10.164 -11.469 1 95.38 263 SER A N 1
ATOM 2088 C CA . SER A 1 263 ? -21.297 -9.383 -10.93 1 95.38 263 SER A CA 1
ATOM 2089 C C . SER A 1 263 ? -21.031 -9.742 -9.469 1 95.38 263 SER A C 1
ATOM 2091 O O . SER A 1 263 ? -19.922 -9.547 -8.977 1 95.38 263 SER A O 1
ATOM 2093 N N . ASN A 1 264 ? -22 -10.359 -8.773 1 97 264 ASN A N 1
ATOM 2094 C CA . ASN A 1 264 ? -21.812 -10.773 -7.387 1 97 264 ASN A CA 1
ATOM 2095 C C . ASN A 1 264 ? -20.656 -11.75 -7.242 1 97 264 ASN A C 1
ATOM 2097 O O . ASN A 1 264 ? -19.938 -11.727 -6.234 1 97 264 ASN A O 1
ATOM 2101 N N . PHE A 1 265 ? -20.516 -12.469 -8.297 1 97.5 265 PHE A N 1
ATOM 2102 C CA . PHE A 1 265 ? -19.406 -13.414 -8.289 1 97.5 265 PHE A CA 1
ATOM 2103 C C . PHE A 1 265 ? -18.062 -12.688 -8.25 1 97.5 265 PHE A C 1
ATOM 2105 O O . PHE A 1 265 ? -17.156 -13.094 -7.531 1 97.5 265 PHE A O 1
ATOM 2112 N N . ALA A 1 266 ? -17.984 -11.664 -9.055 1 97.25 266 ALA A N 1
ATOM 2113 C CA . ALA A 1 266 ? -16.75 -10.891 -9.102 1 97.25 266 ALA A CA 1
ATOM 2114 C C . ALA A 1 266 ? -16.453 -10.242 -7.754 1 97.25 266 ALA A C 1
ATOM 2116 O O . ALA A 1 266 ? -15.297 -10.133 -7.352 1 97.25 266 ALA A O 1
ATOM 2117 N N . TYR A 1 267 ? -17.516 -9.805 -7.098 1 95.62 267 TYR A N 1
ATOM 2118 C CA . TYR A 1 267 ? -17.312 -9.25 -5.762 1 95.62 267 TYR A CA 1
ATOM 2119 C C . TYR A 1 267 ? -16.719 -10.289 -4.82 1 95.62 267 TYR A C 1
ATOM 2121 O O . TYR A 1 267 ? -15.758 -9.992 -4.098 1 95.62 267 TYR A O 1
ATOM 2129 N N . TRP A 1 268 ? -17.297 -11.43 -4.844 1 96.62 268 TRP A N 1
ATOM 2130 C CA . TRP A 1 268 ? -16.781 -12.516 -4.012 1 96.62 268 TRP A CA 1
ATOM 2131 C C . TRP A 1 268 ? -15.32 -12.82 -4.34 1 96.62 268 TRP A C 1
ATOM 2133 O O . TRP A 1 268 ? -14.492 -12.953 -3.436 1 96.62 268 TRP A O 1
ATOM 2143 N N . ALA A 1 269 ? -15 -12.945 -5.617 1 96.25 269 ALA A N 1
ATOM 2144 C CA . ALA A 1 269 ? -13.656 -13.312 -6.055 1 96.25 269 ALA A CA 1
ATOM 2145 C C . ALA A 1 269 ? -12.633 -12.266 -5.617 1 96.25 269 ALA A C 1
ATOM 2147 O O . ALA A 1 269 ? -11.586 -12.602 -5.062 1 96.25 269 ALA A O 1
ATOM 2148 N N . GLU A 1 270 ? -13 -11.016 -5.844 1 93.88 270 GLU A N 1
ATOM 2149 C CA . GLU A 1 270 ? -12.07 -9.938 -5.52 1 93.88 270 GLU A CA 1
ATOM 2150 C C . GLU A 1 270 ? -11.891 -9.805 -4.012 1 93.88 270 GLU A C 1
ATOM 2152 O O . GLU A 1 270 ? -10.789 -9.516 -3.537 1 93.88 270 GLU A O 1
ATOM 2157 N N . TYR A 1 271 ? -13 -9.961 -3.285 1 91.94 271 TYR A N 1
ATOM 2158 C CA . TYR A 1 271 ? -12.883 -9.922 -1.832 1 91.94 271 TYR A CA 1
ATOM 2159 C C . TYR A 1 271 ? -12.008 -11.062 -1.323 1 91.94 271 TYR A C 1
ATOM 2161 O O . TYR A 1 271 ? -11.188 -10.867 -0.422 1 91.94 271 TYR A O 1
ATOM 2169 N N . THR A 1 272 ? -12.227 -12.211 -1.906 1 92.31 272 THR A N 1
ATOM 2170 C CA . THR A 1 272 ? -11.445 -13.375 -1.524 1 92.31 272 THR A CA 1
ATOM 2171 C C . THR A 1 272 ? -9.961 -13.148 -1.807 1 92.31 272 THR A C 1
ATOM 2173 O O . THR A 1 272 ? -9.102 -13.531 -1.007 1 92.31 272 THR A O 1
ATOM 2176 N N . LEU A 1 273 ? -9.656 -12.555 -2.893 1 89.06 273 LEU A N 1
ATOM 2177 C CA . LEU A 1 273 ? -8.273 -12.25 -3.25 1 89.06 273 LEU A CA 1
ATOM 2178 C C . LEU A 1 273 ? -7.676 -11.227 -2.283 1 89.06 273 LEU A C 1
ATOM 2180 O O . LEU A 1 273 ? -6.508 -11.336 -1.905 1 89.06 273 LEU A O 1
ATOM 2184 N N . LEU A 1 274 ? -8.484 -10.242 -1.989 1 84.62 274 LEU A N 1
ATOM 2185 C CA . LEU A 1 274 ? -8.023 -9.227 -1.05 1 84.62 274 LEU A CA 1
ATOM 2186 C C . LEU A 1 274 ? -7.664 -9.852 0.295 1 84.62 274 LEU A C 1
ATOM 2188 O O . LEU A 1 274 ? -6.605 -9.562 0.855 1 84.62 274 LEU A O 1
ATOM 2192 N N . GLU A 1 275 ? -8.539 -10.75 0.778 1 81.19 275 GLU A N 1
ATOM 2193 C CA . GLU A 1 275 ? -8.344 -11.375 2.084 1 81.19 275 GLU A CA 1
ATOM 2194 C C . GLU A 1 275 ? -7.125 -12.305 2.078 1 81.19 275 GLU A C 1
ATOM 2196 O O . GLU A 1 275 ? -6.43 -12.43 3.088 1 81.19 275 GLU A O 1
ATOM 2201 N N . SER A 1 276 ? -6.914 -12.891 0.925 1 78.25 276 SER A N 1
ATOM 2202 C CA . SER A 1 276 ? -5.816 -13.852 0.819 1 78.25 276 SER A CA 1
ATOM 2203 C C . SER A 1 276 ? -4.535 -13.172 0.346 1 78.25 276 SER A C 1
ATOM 2205 O O . SER A 1 276 ? -3.551 -13.844 0.027 1 78.25 276 SER A O 1
ATOM 2207 N N . ARG A 1 277 ? -4.48 -11.922 0.254 1 74.12 277 ARG A N 1
ATOM 2208 C CA . ARG A 1 277 ? -3.32 -11.172 -0.206 1 74.12 277 ARG A CA 1
ATOM 2209 C C . ARG A 1 277 ? -2.912 -11.594 -1.611 1 74.12 277 ARG A C 1
ATOM 2211 O O . ARG A 1 277 ? -1.748 -11.922 -1.854 1 74.12 277 ARG A O 1
ATOM 2218 N N . ASN A 1 278 ? -3.916 -11.805 -2.467 1 76.88 278 ASN A N 1
ATOM 2219 C CA . ASN A 1 278 ? -3.803 -12.047 -3.9 1 76.88 278 ASN A CA 1
ATOM 2220 C C . ASN A 1 278 ? -3.307 -13.461 -4.191 1 76.88 278 ASN A C 1
ATOM 2222 O O . ASN A 1 278 ? -2.553 -13.672 -5.145 1 76.88 278 ASN A O 1
ATOM 2226 N N . ASP A 1 279 ? -3.623 -14.328 -3.291 1 77.69 279 ASP A N 1
ATOM 2227 C CA . ASP A 1 279 ? -3.428 -15.758 -3.543 1 77.69 279 ASP A CA 1
ATOM 2228 C C . ASP A 1 279 ? -4.656 -16.375 -4.219 1 77.69 279 ASP A C 1
ATOM 2230 O O . ASP A 1 279 ? -5.742 -16.391 -3.635 1 77.69 279 ASP A O 1
ATOM 2234 N N . TYR A 1 280 ? -4.508 -16.891 -5.383 1 85.75 280 TYR A N 1
ATOM 2235 C CA . TYR A 1 280 ? -5.629 -17.391 -6.172 1 85.75 280 TYR A CA 1
ATOM 2236 C C . TYR A 1 280 ? -5.973 -18.812 -5.785 1 85.75 280 TYR A C 1
ATOM 2238 O O . TYR A 1 280 ? -6.902 -19.406 -6.34 1 85.75 280 TYR A O 1
ATOM 2246 N N . ASN A 1 281 ? -5.312 -19.359 -4.844 1 78.56 281 ASN A N 1
ATOM 2247 C CA . ASN A 1 281 ? -5.461 -20.766 -4.508 1 78.56 281 ASN A CA 1
ATOM 2248 C C . ASN A 1 281 ? -6.887 -21.109 -4.078 1 78.56 281 ASN A C 1
ATOM 2250 O O . ASN A 1 281 ? -7.418 -22.156 -4.441 1 78.56 281 ASN A O 1
ATOM 2254 N N . HIS A 1 282 ? -7.441 -20.234 -3.293 1 84.06 282 HIS A N 1
ATOM 2255 C CA . HIS A 1 282 ? -8.805 -20.484 -2.846 1 84.06 282 HIS A CA 1
ATOM 2256 C C . HIS A 1 282 ? -9.766 -20.578 -4.027 1 84.06 282 HIS A C 1
ATOM 2258 O O . HIS A 1 282 ? -10.656 -21.422 -4.047 1 84.06 282 HIS A O 1
ATOM 2264 N N . ILE A 1 283 ? -9.625 -19.719 -4.898 1 90.19 283 ILE A N 1
ATOM 2265 C CA . ILE A 1 283 ? -10.492 -19.703 -6.07 1 90.19 283 ILE A CA 1
ATOM 2266 C C . ILE A 1 283 ? -10.227 -20.922 -6.934 1 90.19 283 ILE A C 1
ATOM 2268 O O . ILE A 1 283 ? -11.156 -21.547 -7.441 1 90.19 283 ILE A O 1
ATOM 2272 N N . ARG A 1 284 ? -8.984 -21.328 -7.07 1 84.69 284 ARG A N 1
ATOM 2273 C CA . ARG A 1 284 ? -8.617 -22.516 -7.844 1 84.69 284 ARG A CA 1
ATOM 2274 C C . ARG A 1 284 ? -9.188 -23.781 -7.215 1 84.69 284 ARG A C 1
ATOM 2276 O O . ARG A 1 284 ? -9.703 -24.656 -7.918 1 84.69 284 ARG A O 1
ATOM 2283 N N . ARG A 1 285 ? -9.078 -23.859 -5.941 1 83.19 285 ARG A N 1
ATOM 2284 C CA . ARG A 1 285 ? -9.633 -25 -5.238 1 83.19 285 ARG A CA 1
ATOM 2285 C C . ARG A 1 285 ? -11.141 -25.078 -5.414 1 83.19 285 ARG A C 1
ATOM 2287 O O . ARG A 1 285 ? -11.695 -26.172 -5.613 1 83.19 285 ARG A O 1
ATOM 2294 N N . THR A 1 286 ? -11.719 -23.953 -5.254 1 89.94 286 THR A N 1
ATOM 2295 C CA . THR A 1 286 ? -13.164 -23.891 -5.453 1 89.94 286 THR A CA 1
ATOM 2296 C C . THR A 1 286 ? -13.531 -24.328 -6.867 1 89.94 286 THR A C 1
ATOM 2298 O O . THR A 1 286 ? -14.508 -25.062 -7.059 1 89.94 286 THR A O 1
ATOM 2301 N N . ASN A 1 287 ? -12.852 -23.922 -7.848 1 89 287 ASN A N 1
ATOM 2302 C CA . ASN A 1 287 ? -13.109 -24.281 -9.234 1 89 287 ASN A CA 1
ATOM 2303 C C . ASN A 1 287 ? -12.969 -25.797 -9.445 1 89 287 ASN A C 1
ATOM 2305 O O . ASN A 1 287 ? -13.781 -26.406 -10.133 1 89 287 ASN A O 1
ATOM 2309 N N . LEU A 1 288 ? -11.977 -26.344 -8.867 1 81.94 288 LEU A N 1
ATOM 2310 C CA . LEU A 1 288 ? -11.758 -27.781 -8.977 1 81.94 288 LEU A CA 1
ATOM 2311 C C . LEU A 1 288 ? -12.906 -28.562 -8.336 1 81.94 288 LEU A C 1
ATOM 2313 O O . LEU A 1 288 ? -13.414 -29.516 -8.914 1 81.94 288 LEU A O 1
ATOM 2317 N N . GLN A 1 289 ? -13.219 -28.094 -7.164 1 86.94 289 GLN A N 1
ATOM 2318 C CA . GLN A 1 289 ? -14.32 -28.734 -6.441 1 86.94 289 GLN A CA 1
ATOM 2319 C C . GLN A 1 289 ? -15.609 -28.656 -7.246 1 86.94 289 GLN A C 1
ATOM 2321 O O . GLN A 1 289 ? -16.359 -29.641 -7.32 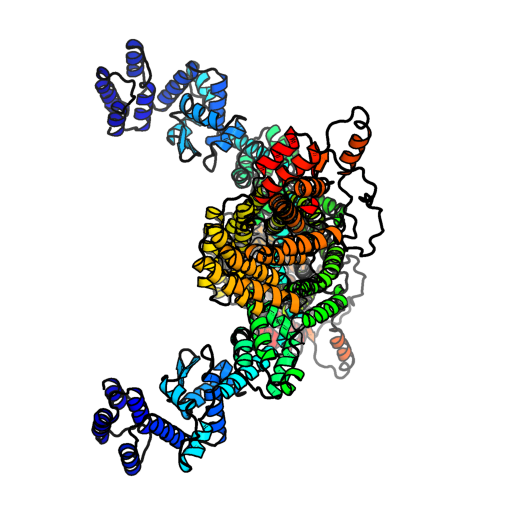1 86.94 289 GLN A O 1
ATOM 2326 N N . LEU A 1 290 ? -15.898 -27.594 -7.789 1 92.06 290 LEU A N 1
ATOM 2327 C CA . LEU A 1 290 ? -17.109 -27.391 -8.57 1 92.06 290 LEU A CA 1
ATOM 2328 C C . LEU A 1 290 ? -17.125 -28.266 -9.812 1 92.06 290 LEU A C 1
ATOM 2330 O O . LEU A 1 290 ? -18.156 -28.828 -10.188 1 92.06 290 LEU A O 1
ATOM 2334 N N . LYS A 1 291 ? -16.047 -28.375 -10.492 1 87 291 LYS A N 1
ATOM 2335 C CA . LYS A 1 291 ? -15.969 -29.188 -11.711 1 87 291 LYS A CA 1
ATOM 2336 C C . LYS A 1 291 ? -16.156 -30.672 -11.398 1 87 291 LYS A C 1
ATOM 2338 O O . LYS A 1 291 ? -16.828 -31.375 -12.156 1 87 291 LYS A O 1
ATOM 2343 N N . GLU A 1 292 ? -15.523 -31.094 -10.328 1 85.62 292 GLU A N 1
ATOM 2344 C CA . GLU A 1 292 ? -15.719 -32.469 -9.906 1 85.62 292 GLU A CA 1
ATOM 2345 C C . GLU A 1 292 ? -17.188 -32.75 -9.57 1 85.62 292 GLU A C 1
ATOM 2347 O O . GLU A 1 292 ? -17.734 -33.781 -9.969 1 85.62 292 GLU A O 1
ATOM 2352 N N . TRP A 1 293 ? -17.734 -31.875 -8.852 1 93.75 293 TRP A N 1
ATOM 2353 C CA . TRP A 1 293 ? -19.141 -31.969 -8.477 1 93.75 293 TRP A CA 1
ATOM 2354 C C . TRP A 1 293 ? -20.047 -31.953 -9.711 1 93.75 293 TRP A C 1
ATOM 2356 O O . TRP A 1 293 ? -20.984 -32.75 -9.812 1 93.75 293 TRP A O 1
ATOM 2366 N N . TYR A 1 294 ? -19.75 -31.141 -10.68 1 93.25 294 TYR A N 1
ATOM 2367 C CA . TYR A 1 294 ? -20.516 -31 -11.914 1 93.25 294 TYR A CA 1
ATOM 2368 C C . TYR A 1 294 ? -20.516 -32.312 -12.703 1 93.25 294 TYR A C 1
ATOM 2370 O O . TYR A 1 294 ? -21.547 -32.719 -13.227 1 93.25 294 TYR A O 1
ATOM 2378 N N . ARG A 1 295 ? -19.391 -32.906 -12.742 1 87.75 295 ARG A N 1
ATOM 2379 C CA . ARG A 1 295 ? -19.266 -34.156 -13.492 1 87.75 295 ARG A CA 1
ATOM 2380 C C . ARG A 1 295 ? -20.078 -35.281 -12.844 1 87.75 295 ARG A C 1
ATOM 2382 O O . ARG A 1 295 ? -20.547 -36.188 -13.531 1 87.75 295 ARG A O 1
ATOM 2389 N N . ALA A 1 296 ? -20.219 -35.188 -11.555 1 90.75 296 ALA A N 1
ATOM 2390 C CA . ALA A 1 296 ? -20.922 -36.219 -10.812 1 90.75 296 ALA A CA 1
ATOM 2391 C C . ALA A 1 296 ? -22.422 -36 -10.828 1 90.75 296 ALA A C 1
ATOM 2393 O O . ALA A 1 296 ? -23.203 -36.906 -10.477 1 90.75 296 ALA A O 1
ATOM 2394 N N . LEU A 1 297 ? -22.891 -34.938 -11.312 1 93.44 297 LEU A N 1
ATOM 2395 C CA . LEU A 1 297 ? -24.312 -34.625 -11.336 1 93.44 297 LEU A CA 1
ATOM 2396 C C . LEU A 1 297 ? -25.047 -35.438 -12.383 1 93.44 297 LEU A C 1
ATOM 2398 O O . LEU A 1 297 ? -24.484 -35.75 -13.438 1 93.44 297 LEU A O 1
ATOM 2402 N N . PRO A 1 298 ? -26.312 -35.719 -12.07 1 91.19 298 PRO A N 1
ATOM 2403 C CA . PRO A 1 298 ? -27.125 -36.344 -13.109 1 91.19 298 PRO A CA 1
ATOM 2404 C C . PRO A 1 298 ? -27.328 -35.438 -14.328 1 91.19 298 PRO A C 1
ATOM 2406 O O . PRO A 1 298 ? -27.359 -34.219 -14.203 1 91.19 298 PRO A O 1
ATOM 2409 N N . THR A 1 299 ? -27.531 -36 -15.531 1 89.88 299 THR A N 1
ATOM 2410 C CA . THR A 1 299 ? -27.531 -35.281 -16.812 1 89.88 299 THR A CA 1
ATOM 2411 C C . THR A 1 299 ? -28.578 -34.188 -16.812 1 89.88 299 THR A C 1
ATOM 2413 O O . THR A 1 299 ? -28.297 -33.062 -17.219 1 89.88 299 THR A O 1
ATOM 2416 N N . PRO A 1 300 ? -29.781 -34.438 -16.328 1 91.5 300 PRO A N 1
ATOM 2417 C CA . PRO A 1 300 ? -30.766 -33.344 -16.359 1 91.5 300 PRO A CA 1
ATOM 2418 C C . PRO A 1 300 ? -30.375 -32.188 -15.477 1 91.5 300 PRO A C 1
ATOM 2420 O O . PRO A 1 300 ? -30.688 -31.031 -15.797 1 91.5 300 PRO A O 1
ATOM 2423 N N . LYS A 1 301 ? -29.734 -32.5 -14.43 1 92.81 301 LYS A N 1
ATOM 2424 C CA . LYS A 1 301 ? -29.297 -31.469 -13.492 1 92.81 301 LYS A CA 1
ATOM 2425 C C . LYS A 1 301 ? -28.062 -30.734 -14.016 1 92.81 301 LYS A C 1
ATOM 2427 O O . LYS A 1 301 ? -27.906 -29.531 -13.773 1 92.81 301 LYS A O 1
ATOM 2432 N N . ARG A 1 302 ? -27.234 -31.375 -14.727 1 91.75 302 ARG A N 1
ATOM 2433 C CA . ARG A 1 302 ? -26.031 -30.781 -15.305 1 91.75 302 ARG A CA 1
ATOM 2434 C C . ARG A 1 302 ? -26.375 -29.672 -16.297 1 91.75 302 ARG A C 1
ATOM 2436 O O . ARG A 1 302 ? -25.656 -28.688 -16.406 1 91.75 302 ARG A O 1
ATOM 2443 N N . ASN A 1 303 ? -27.5 -29.797 -16.922 1 91.19 303 ASN A N 1
ATOM 2444 C CA . ASN A 1 303 ? -27.906 -28.828 -17.938 1 91.19 303 ASN A CA 1
ATOM 2445 C C . ASN A 1 303 ? -28.422 -27.531 -17.312 1 91.19 303 ASN A C 1
ATOM 2447 O O . ASN A 1 303 ? -28.562 -26.516 -18 1 91.19 303 ASN A O 1
ATOM 2451 N N . GLN A 1 304 ? -28.578 -27.516 -16 1 92.19 304 GLN A N 1
ATOM 2452 C CA . GLN A 1 304 ? -29.141 -26.359 -15.32 1 92.19 304 GLN A CA 1
ATOM 2453 C C . GLN A 1 304 ? -28.047 -25.406 -14.828 1 92.19 304 GLN A C 1
ATOM 2455 O O . GLN A 1 304 ? -28.328 -24.281 -14.438 1 92.19 304 GLN A O 1
ATOM 2460 N N . ILE A 1 305 ? -26.828 -25.859 -14.883 1 93.94 305 ILE A N 1
ATOM 2461 C CA . ILE A 1 305 ? -25.734 -25.047 -14.367 1 93.94 305 ILE A CA 1
ATOM 2462 C C . ILE A 1 305 ? -24.531 -25.156 -15.289 1 93.94 305 ILE A C 1
ATOM 2464 O O . ILE A 1 305 ? -24.25 -26.219 -15.836 1 93.94 305 ILE A O 1
ATOM 2468 N N . SER A 1 306 ? -23.922 -24.016 -15.609 1 92.06 306 SER A N 1
ATOM 2469 C CA . SER A 1 306 ? -22.719 -23.984 -16.438 1 92.06 306 SER A CA 1
ATOM 2470 C C . SER A 1 306 ? -21.484 -23.625 -15.602 1 92.06 306 SER A C 1
ATOM 2472 O O . SER A 1 306 ? -21.438 -22.547 -15.008 1 92.06 306 SER A O 1
ATOM 2474 N N . VAL A 1 307 ? -20.516 -24.469 -15.555 1 91.25 307 VAL A N 1
ATOM 2475 C CA . VAL A 1 307 ? -19.328 -24.219 -14.734 1 91.25 307 VAL A CA 1
ATOM 2476 C C . VAL A 1 307 ? -18.109 -24.047 -15.625 1 91.25 307 VAL A C 1
ATOM 2478 O O . VAL A 1 307 ? -16.984 -23.953 -15.133 1 91.25 307 VAL A O 1
ATOM 2481 N N . GLU A 1 308 ? -18.219 -23.891 -16.891 1 83.56 308 GLU A N 1
ATOM 2482 C CA . GLU A 1 308 ? -17.094 -23.844 -17.812 1 83.56 308 GLU A CA 1
ATOM 2483 C C . GLU A 1 308 ? -16.5 -22.438 -17.906 1 83.56 308 GLU A C 1
ATOM 2485 O O . GLU A 1 308 ? -15.289 -22.25 -17.844 1 83.56 308 GLU A O 1
ATOM 2490 N N . ASP A 1 309 ? -17.391 -21.438 -17.984 1 87.88 309 ASP A N 1
ATOM 2491 C CA . ASP A 1 309 ? -16.875 -20.094 -18.266 1 87.88 309 ASP A CA 1
ATOM 2492 C C . ASP A 1 309 ? -17.234 -19.125 -17.141 1 87.88 309 ASP A C 1
ATOM 2494 O O . ASP A 1 309 ? -17.203 -17.906 -17.328 1 87.88 309 ASP A O 1
ATOM 2498 N N . TYR A 1 310 ? -17.562 -19.656 -15.953 1 93.81 310 TYR A N 1
ATOM 2499 C CA . TYR A 1 310 ? -18.094 -18.797 -14.914 1 93.81 310 TYR A CA 1
ATOM 2500 C C . TYR A 1 310 ? -17.016 -17.875 -14.352 1 93.81 310 TYR A C 1
ATOM 2502 O O . TYR A 1 310 ? -17.312 -16.797 -13.836 1 93.81 310 TYR A O 1
ATOM 2510 N N . LEU A 1 311 ? -15.719 -18.281 -14.414 1 92.88 311 LEU A N 1
ATOM 2511 C CA . LEU A 1 311 ? -14.617 -17.469 -13.922 1 92.88 311 LEU A CA 1
ATOM 2512 C C . LEU A 1 311 ? -14.367 -16.266 -14.836 1 92.88 311 LEU A C 1
ATOM 2514 O O . LEU A 1 311 ? -13.883 -15.227 -14.383 1 92.88 311 LEU A O 1
ATOM 2518 N N . ILE A 1 312 ? -14.742 -16.422 -16.109 1 94.31 312 ILE A N 1
ATOM 2519 C CA . ILE A 1 312 ? -14.344 -15.453 -17.141 1 94.31 312 ILE A CA 1
ATOM 2520 C C . ILE A 1 312 ? -15.508 -14.508 -17.438 1 94.31 312 ILE A C 1
ATOM 2522 O O . ILE A 1 312 ? -15.312 -13.305 -17.594 1 94.31 312 ILE A O 1
ATOM 2526 N N . TYR A 1 313 ? -16.672 -15 -17.422 1 94.44 313 TYR A N 1
ATOM 2527 C CA . TYR A 1 313 ? -17.844 -14.297 -17.922 1 94.44 313 TYR A CA 1
ATOM 2528 C C . TYR A 1 313 ? -18.109 -13.023 -17.125 1 94.44 313 TYR A C 1
ATOM 2530 O O . TYR A 1 313 ? -18.297 -11.953 -17.703 1 94.44 313 TYR A O 1
ATOM 2538 N N . PRO A 1 314 ? -18.141 -13.078 -15.781 1 96.25 314 PRO A N 1
ATOM 2539 C CA . PRO A 1 314 ? -18.406 -11.844 -15.039 1 96.25 314 PRO A CA 1
ATOM 2540 C C . PRO A 1 314 ? -17.406 -10.742 -15.344 1 96.25 314 PRO A C 1
ATOM 2542 O O . PRO A 1 314 ? -17.766 -9.562 -15.406 1 96.25 314 PRO A O 1
ATOM 2545 N N . TYR A 1 315 ? -16.188 -11.047 -15.562 1 97 315 TYR A N 1
ATOM 2546 C CA . TYR A 1 315 ? -15.141 -10.055 -15.797 1 97 315 TYR A CA 1
ATOM 2547 C C . TYR A 1 315 ? -15.203 -9.523 -17.219 1 97 315 TYR A C 1
ATOM 2549 O O . TYR A 1 315 ? -14.797 -8.391 -17.5 1 97 315 TYR A O 1
ATOM 2557 N N . THR A 1 316 ? -15.672 -10.359 -18.203 1 95.94 316 THR A N 1
ATOM 2558 C CA . THR A 1 316 ? -15.922 -9.875 -19.547 1 95.94 316 THR A CA 1
ATOM 2559 C C . THR A 1 316 ? -16.984 -8.781 -19.531 1 95.94 316 THR A C 1
ATOM 2561 O O . THR A 1 316 ? -16.812 -7.723 -20.141 1 95.94 316 THR A O 1
ATOM 2564 N N . THR A 1 317 ? -18.016 -9.094 -18.797 1 96.25 317 THR A N 1
ATOM 2565 C CA . THR A 1 317 ? -19.125 -8.148 -18.688 1 96.25 317 THR A CA 1
ATOM 2566 C C . THR A 1 317 ? -18.672 -6.883 -17.953 1 96.25 317 THR A C 1
ATOM 2568 O O . THR A 1 317 ? -19.016 -5.77 -18.359 1 96.25 317 THR A O 1
ATOM 2571 N N . LEU A 1 318 ? -17.938 -7.047 -16.891 1 96.94 318 LEU A N 1
ATOM 2572 C CA . LEU A 1 318 ? -17.469 -5.91 -16.109 1 96.94 318 LEU A CA 1
ATOM 2573 C C . LEU A 1 318 ? -16.531 -5.031 -16.938 1 96.94 318 LEU A C 1
ATOM 2575 O O . LEU A 1 318 ? -16.625 -3.803 -16.891 1 96.94 318 LEU A O 1
ATOM 2579 N N . SER A 1 319 ? -15.609 -5.648 -17.672 1 97.12 319 SER A N 1
ATOM 2580 C CA . SER A 1 319 ? -14.68 -4.895 -18.516 1 97.12 319 SER A CA 1
ATOM 2581 C C . SER A 1 319 ? -15.43 -4.043 -19.531 1 97.12 319 SER A C 1
ATOM 2583 O O . SER A 1 319 ? -15.086 -2.879 -19.75 1 97.12 319 SER A O 1
ATOM 2585 N N . GLU A 1 320 ? -16.469 -4.566 -20.109 1 96.56 320 GLU A N 1
ATOM 2586 C CA . GLU A 1 320 ? -17.266 -3.836 -21.078 1 96.56 320 GLU A CA 1
ATOM 2587 C C . GLU A 1 320 ? -18.031 -2.693 -20.422 1 96.56 320 GLU A C 1
ATOM 2589 O O . GLU A 1 320 ? -18.109 -1.592 -20.969 1 96.56 320 GLU A O 1
ATOM 2594 N N . THR A 1 321 ? -18.594 -3.029 -19.266 1 96.69 321 THR A N 1
ATOM 2595 C CA . THR A 1 321 ? -19.328 -2.008 -18.531 1 96.69 321 THR A CA 1
ATOM 2596 C C . THR A 1 321 ? -18.406 -0.839 -18.172 1 96.69 321 THR A C 1
ATOM 2598 O O . THR A 1 321 ? -18.781 0.323 -18.344 1 96.69 321 THR A O 1
ATOM 2601 N N . TYR A 1 322 ? -17.25 -1.104 -17.688 1 96.44 322 TYR A N 1
ATOM 2602 C CA . TYR A 1 322 ? -16.312 -0.064 -17.281 1 96.44 322 TYR A CA 1
ATOM 2603 C C . TYR A 1 322 ? -15.781 0.696 -18.484 1 96.44 322 TYR A C 1
ATOM 2605 O O . TYR A 1 322 ? -15.461 1.885 -18.391 1 96.44 322 TYR A O 1
ATOM 2613 N N . LYS A 1 323 ? -15.695 0.008 -19.641 1 96.06 323 LYS A N 1
ATOM 2614 C CA . LYS A 1 323 ? -15.305 0.683 -20.875 1 96.06 323 LYS A CA 1
ATOM 2615 C C . LYS A 1 323 ? -16.312 1.758 -21.266 1 96.06 323 LYS A C 1
ATOM 2617 O O . LYS A 1 323 ? -15.93 2.852 -21.688 1 96.06 323 LYS A O 1
ATOM 2622 N N . ARG A 1 324 ? -17.578 1.477 -21.031 1 95.19 324 ARG A N 1
ATOM 2623 C CA . ARG A 1 324 ? -18.625 2.441 -21.312 1 95.19 324 ARG A CA 1
ATOM 2624 C C . ARG A 1 324 ? -18.578 3.611 -20.344 1 95.19 324 ARG A C 1
ATOM 2626 O O . ARG A 1 324 ? -18.938 4.738 -20.688 1 95.19 324 ARG A O 1
ATOM 2633 N N . ARG A 1 325 ? -18.062 3.287 -19.172 1 93.94 325 ARG A N 1
ATOM 2634 C CA . ARG A 1 325 ? -17.984 4.305 -18.141 1 93.94 325 ARG A CA 1
ATOM 2635 C C . ARG A 1 325 ? -16.562 4.848 -18 1 93.94 325 ARG A C 1
ATOM 2637 O O . ARG A 1 325 ? -16.141 5.184 -16.891 1 93.94 325 ARG A O 1
ATOM 2644 N N . GLN A 1 326 ? -15.852 4.859 -19 1 91.44 326 GLN A N 1
ATOM 2645 C CA . GLN A 1 326 ? -14.438 5.223 -18.938 1 91.44 326 GLN A CA 1
ATOM 2646 C C . GLN A 1 326 ? -14.258 6.664 -18.484 1 91.44 326 GLN A C 1
ATOM 2648 O O . GLN A 1 326 ? -13.211 7.027 -17.938 1 91.44 326 GLN A O 1
ATOM 2653 N N . GLY A 1 327 ? -15.281 7.52 -18.719 1 91.38 327 GLY A N 1
ATOM 2654 C CA . GLY A 1 327 ? -15.211 8.898 -18.25 1 91.38 327 GLY A CA 1
ATOM 2655 C C . GLY A 1 327 ? -15.086 9 -16.75 1 91.38 327 GLY A C 1
ATOM 2656 O O . GLY A 1 327 ? -14.539 9.977 -16.234 1 91.38 327 GLY A O 1
ATOM 2657 N N . GLN A 1 328 ? -15.562 7.984 -16 1 92.5 328 GLN A N 1
ATOM 2658 C CA . GLN A 1 328 ? -15.492 7.973 -14.547 1 92.5 328 GLN A CA 1
ATOM 2659 C C . GLN A 1 328 ? -14.148 7.426 -14.07 1 92.5 328 GLN A C 1
ATOM 2661 O O . GLN A 1 328 ? -13.5 8.023 -13.203 1 92.5 328 GLN A O 1
ATOM 2666 N N . ASP A 1 329 ? -13.734 6.398 -14.633 1 93.88 329 ASP A N 1
ATOM 2667 C CA . ASP A 1 329 ? -12.469 5.758 -14.289 1 93.88 329 ASP A CA 1
ATOM 2668 C C . ASP A 1 329 ? -11.914 4.965 -15.477 1 93.88 329 ASP A C 1
ATOM 2670 O O . ASP A 1 329 ? -12.398 3.877 -15.781 1 93.88 329 ASP A O 1
ATOM 2674 N N . LYS A 1 330 ? -10.891 5.41 -16.047 1 94.25 330 LYS A N 1
ATOM 2675 C CA . LYS A 1 330 ? -10.336 4.836 -17.281 1 94.25 330 LYS A CA 1
ATOM 2676 C C . LYS A 1 330 ? -9.664 3.494 -17 1 94.25 330 LYS A C 1
ATOM 2678 O O . LYS A 1 330 ? -9.523 2.67 -17.906 1 94.25 330 LYS A O 1
ATOM 2683 N N . LEU A 1 331 ? -9.234 3.264 -15.805 1 94.5 331 LEU A N 1
ATOM 2684 C CA . LEU A 1 331 ? -8.375 2.121 -15.516 1 94.5 331 LEU A CA 1
ATOM 2685 C C . LEU A 1 331 ? -9.211 0.869 -15.258 1 94.5 331 LEU A C 1
ATOM 2687 O O . LEU A 1 331 ? -8.719 -0.251 -15.414 1 94.5 331 LEU A O 1
ATOM 2691 N N . LEU A 1 332 ? -10.484 1.002 -14.867 1 95.75 332 LEU A N 1
ATOM 2692 C CA . LEU A 1 332 ? -11.289 -0.128 -14.406 1 95.75 332 LEU A CA 1
ATOM 2693 C C . LEU A 1 332 ? -11.508 -1.132 -15.531 1 95.75 332 LEU A C 1
ATOM 2695 O O . LEU A 1 332 ? -11.57 -2.34 -15.289 1 95.75 332 LEU A O 1
ATOM 2699 N N . GLN A 1 333 ? -11.672 -0.635 -16.781 1 96.81 333 GLN A N 1
ATOM 2700 C CA . GLN A 1 333 ? -11.852 -1.551 -17.891 1 96.81 333 GLN A CA 1
ATOM 2701 C C . GLN A 1 333 ? -10.664 -2.496 -18.031 1 96.81 333 GLN A C 1
ATOM 2703 O O . GLN A 1 333 ? -10.836 -3.686 -18.312 1 96.81 333 GLN A O 1
ATOM 2708 N N . TRP A 1 334 ? -9.461 -1.954 -17.844 1 96.81 334 TRP A N 1
ATOM 2709 C CA . TRP A 1 334 ? -8.25 -2.754 -17.969 1 96.81 334 TRP A CA 1
ATOM 2710 C C . TRP A 1 334 ? -8.086 -3.703 -16.797 1 96.81 334 TRP A C 1
ATOM 2712 O O . TRP A 1 334 ? -7.684 -4.859 -16.969 1 96.81 334 TRP A O 1
ATOM 2722 N N . LEU A 1 335 ? -8.359 -3.199 -15.586 1 95.94 335 LEU A N 1
ATOM 2723 C CA . LEU A 1 335 ? -8.211 -4.043 -14.398 1 95.94 335 LEU A CA 1
ATOM 2724 C C . LEU A 1 335 ? -9.133 -5.262 -14.492 1 95.94 335 LEU A C 1
ATOM 2726 O O . LEU A 1 335 ? -8.727 -6.375 -14.156 1 95.94 335 LEU A O 1
ATOM 2730 N N . ALA A 1 336 ? -10.359 -5.012 -14.922 1 97.38 336 ALA A N 1
ATOM 2731 C CA . ALA A 1 336 ? -11.281 -6.121 -15.117 1 97.38 336 ALA A CA 1
ATOM 2732 C C . ALA A 1 336 ? -10.789 -7.066 -16.203 1 97.38 336 ALA A C 1
ATOM 2734 O O . ALA A 1 336 ? -10.891 -8.289 -16.078 1 97.38 336 ALA A O 1
ATOM 2735 N N . LEU A 1 337 ? -10.266 -6.52 -17.266 1 97 337 LEU A N 1
ATOM 2736 C CA . LEU A 1 337 ? -9.75 -7.324 -18.359 1 97 337 LEU A CA 1
ATOM 2737 C C . LEU A 1 337 ? -8.57 -8.172 -17.906 1 97 337 LEU A C 1
ATOM 2739 O O . LEU A 1 337 ? -8.43 -9.328 -18.312 1 97 337 LEU A O 1
ATOM 2743 N N . LEU A 1 338 ? -7.699 -7.598 -17.141 1 95.44 338 LEU A N 1
ATOM 2744 C CA . LEU A 1 338 ? -6.531 -8.32 -16.641 1 95.44 338 LEU A CA 1
ATOM 2745 C C . LEU A 1 338 ? -6.953 -9.508 -15.781 1 95.44 338 LEU A C 1
ATOM 2747 O O . LEU A 1 338 ? -6.316 -10.562 -15.82 1 95.44 338 LEU A O 1
ATOM 2751 N N . GLN A 1 339 ? -7.992 -9.344 -15 1 95.62 339 GLN A N 1
ATOM 2752 C CA . GLN A 1 339 ? -8.508 -10.469 -14.227 1 95.62 339 GLN A CA 1
ATOM 2753 C C . GLN A 1 339 ? -9.07 -11.555 -15.133 1 95.62 339 GLN A C 1
ATOM 2755 O O . GLN A 1 339 ? -8.867 -12.742 -14.883 1 95.62 339 GLN A O 1
ATOM 2760 N N . ASN A 1 340 ? -9.805 -11.078 -16.141 1 95.19 340 ASN A N 1
ATOM 2761 C CA . ASN A 1 340 ? -10.289 -12 -17.172 1 95.19 340 ASN A CA 1
ATOM 2762 C C . ASN A 1 340 ? -9.148 -12.828 -17.75 1 95.19 340 ASN A C 1
ATOM 2764 O O . ASN A 1 340 ? -9.25 -14.055 -17.844 1 95.19 340 ASN A O 1
ATOM 2768 N N . ILE A 1 341 ? -8.117 -12.188 -18.141 1 94.25 341 ILE A N 1
ATOM 2769 C CA . ILE A 1 341 ? -6.949 -12.805 -18.766 1 94.25 341 ILE A CA 1
ATOM 2770 C C . ILE A 1 341 ? -6.32 -13.805 -17.797 1 94.25 341 ILE A C 1
ATOM 2772 O O . ILE A 1 341 ? -5.961 -14.914 -18.188 1 94.25 341 ILE A O 1
ATOM 2776 N N . ARG A 1 342 ? -6.203 -13.484 -16.562 1 92.25 342 ARG A N 1
ATOM 2777 C CA . ARG A 1 342 ? -5.613 -14.344 -15.547 1 92.25 342 ARG A CA 1
ATOM 2778 C C . ARG A 1 342 ? -6.395 -15.648 -15.414 1 92.25 342 ARG A C 1
ATOM 2780 O O . ARG A 1 342 ? -5.801 -16.734 -15.367 1 92.25 342 ARG A O 1
ATOM 2787 N N . PHE A 1 343 ? -7.66 -15.516 -15.383 1 92 343 PHE A N 1
ATOM 2788 C CA . PHE A 1 343 ? -8.484 -16.703 -15.234 1 92 343 PHE A CA 1
ATOM 2789 C C . PHE A 1 343 ? -8.445 -17.547 -16.5 1 92 343 PHE A C 1
ATOM 2791 O O . PHE A 1 343 ? -8.469 -18.781 -16.438 1 92 343 PHE A O 1
ATOM 2798 N N . GLN A 1 344 ? -8.391 -16.906 -17.656 1 90.81 344 GLN A N 1
ATOM 2799 C CA . GLN A 1 344 ? -8.242 -17.656 -18.906 1 90.81 344 GLN A CA 1
ATOM 2800 C C . GLN A 1 344 ? -6.961 -18.484 -18.906 1 90.81 344 GLN A C 1
ATOM 2802 O O . GLN A 1 344 ? -6.961 -19.641 -19.328 1 90.81 344 GLN A O 1
ATOM 2807 N N . ARG A 1 345 ? -5.938 -17.906 -18.453 1 85.56 345 ARG A N 1
ATOM 2808 C CA . ARG A 1 345 ? -4.656 -18.609 -18.391 1 85.56 345 ARG A CA 1
ATOM 2809 C C . ARG A 1 345 ? -4.703 -19.75 -17.375 1 85.56 345 ARG A C 1
ATOM 2811 O O . ARG A 1 345 ? -4.133 -20.812 -17.609 1 85.56 345 ARG A O 1
ATOM 2818 N N . ASP A 1 346 ? -5.395 -19.531 -16.344 1 81.56 346 ASP A N 1
ATOM 2819 C CA . ASP A 1 346 ? -5.484 -20.531 -15.289 1 81.56 346 ASP A CA 1
ATOM 2820 C C . ASP A 1 346 ? -6.188 -21.797 -15.789 1 81.56 346 ASP A C 1
ATOM 2822 O O . ASP A 1 346 ? -5.895 -22.906 -15.336 1 81.56 346 ASP A O 1
ATOM 2826 N N . ILE A 1 347 ? -7.082 -21.547 -16.734 1 78.38 347 ILE A N 1
ATOM 2827 C CA . ILE A 1 347 ? -7.82 -22.703 -17.234 1 78.38 347 ILE A CA 1
ATOM 2828 C C . ILE A 1 347 ? -7.191 -23.203 -18.531 1 78.38 347 ILE A C 1
ATOM 2830 O O . ILE A 1 347 ? -7.82 -23.938 -19.281 1 78.38 347 ILE A O 1
ATOM 2834 N N . GLY A 1 348 ? -6.039 -22.688 -18.922 1 75.75 348 GLY A N 1
ATOM 2835 C CA . GLY A 1 348 ? -5.25 -23.203 -20.031 1 75.75 348 GLY A CA 1
ATOM 2836 C C . GLY A 1 348 ? -5.605 -22.594 -21.359 1 75.75 348 GLY A C 1
ATOM 2837 O O . GLY A 1 348 ? -5.273 -23.141 -22.422 1 75.75 348 GLY A O 1
ATOM 2838 N N . GLN A 1 349 ? -6.305 -21.453 -21.344 1 83.25 349 GLN A N 1
ATOM 2839 C CA . GLN A 1 349 ? -6.688 -20.781 -22.578 1 83.25 349 GLN A CA 1
ATOM 2840 C C . GLN A 1 349 ? -5.75 -19.625 -22.891 1 83.25 349 GLN A C 1
ATOM 2842 O O . GLN A 1 349 ? -6.199 -18.5 -23.141 1 83.25 349 GLN A O 1
ATOM 2847 N N . THR A 1 350 ? -4.527 -19.875 -22.938 1 85.06 350 THR A N 1
ATOM 2848 C CA . THR A 1 350 ? -3.494 -18.859 -23.125 1 85.06 350 THR A CA 1
ATOM 2849 C C . THR A 1 350 ? -3.576 -18.266 -24.531 1 85.06 350 THR A C 1
ATOM 2851 O O . THR A 1 350 ? -3.334 -17.062 -24.703 1 85.06 350 THR A O 1
ATOM 2854 N N . LEU A 1 351 ? -3.912 -19.062 -25.5 1 85.12 351 LEU A N 1
ATOM 2855 C CA . LEU A 1 351 ? -3.988 -18.594 -26.891 1 85.12 351 LEU A CA 1
ATOM 2856 C C . LEU A 1 351 ? -5.062 -17.516 -27.031 1 85.12 351 LEU A C 1
ATOM 2858 O O . LEU A 1 351 ? -4.898 -16.578 -27.812 1 85.12 351 LEU A O 1
ATOM 2862 N N . LYS A 1 352 ? -6.105 -17.734 -26.266 1 87.75 352 LYS A N 1
ATOM 2863 C CA . LYS A 1 352 ? -7.191 -16.75 -26.312 1 87.75 352 LYS A CA 1
ATOM 2864 C C . LYS A 1 352 ? -6.84 -15.516 -25.5 1 87.75 352 LYS A C 1
ATOM 2866 O O . LYS A 1 352 ? -7.27 -14.406 -25.844 1 87.75 352 LYS A O 1
ATOM 2871 N N . ALA A 1 353 ? -6.082 -15.711 -24.484 1 91.5 353 ALA A N 1
ATOM 2872 C CA . ALA A 1 353 ? -5.746 -14.641 -23.547 1 91.5 353 ALA A CA 1
ATOM 2873 C C . ALA A 1 353 ? -4.691 -13.703 -24.141 1 91.5 353 ALA A C 1
ATOM 2875 O O . ALA A 1 353 ? -4.676 -12.508 -23.828 1 91.5 353 ALA A O 1
ATOM 2876 N N . SER A 1 354 ? -3.824 -14.156 -24.984 1 93.06 354 SER A N 1
ATOM 2877 C CA . SER A 1 354 ? -2.641 -13.438 -25.453 1 93.06 354 SER A CA 1
ATOM 2878 C C . SER A 1 354 ? -3.025 -12.164 -26.203 1 93.06 354 SER A C 1
ATOM 2880 O O . SER A 1 354 ? -2.518 -11.086 -25.891 1 93.06 354 SER A O 1
ATOM 2882 N N . PRO A 1 355 ? -4.008 -12.234 -27.188 1 93.81 355 PRO A N 1
ATOM 2883 C CA . PRO A 1 355 ? -4.375 -10.984 -27.859 1 93.81 355 PRO A CA 1
ATOM 2884 C C . PRO A 1 355 ? -5 -9.961 -26.922 1 93.81 355 PRO A C 1
ATOM 2886 O O . PRO A 1 355 ? -4.82 -8.758 -27.109 1 93.81 355 PRO A O 1
ATOM 2889 N N . LEU A 1 356 ? -5.75 -10.469 -25.953 1 94.94 356 LEU A N 1
ATOM 2890 C CA . LEU A 1 356 ? -6.367 -9.57 -24.984 1 94.94 356 LEU A CA 1
ATOM 2891 C C . LEU A 1 356 ? -5.309 -8.875 -24.141 1 94.94 356 LEU A C 1
ATOM 2893 O O . LEU A 1 356 ? -5.453 -7.699 -23.797 1 94.94 356 LEU A O 1
ATOM 2897 N N . LEU A 1 357 ? -4.34 -9.609 -23.75 1 95.44 357 LEU A N 1
ATOM 2898 C CA . LEU A 1 357 ? -3.262 -9.031 -22.953 1 95.44 357 LEU A CA 1
ATOM 2899 C C . LEU A 1 357 ? -2.498 -7.98 -23.734 1 95.44 357 LEU A C 1
ATOM 2901 O O . LEU A 1 357 ? -2.137 -6.93 -23.203 1 95.44 357 LEU A O 1
ATOM 2905 N N . ALA A 1 358 ? -2.223 -8.242 -25 1 94.75 358 ALA A N 1
ATOM 2906 C CA . ALA A 1 358 ? -1.589 -7.25 -25.859 1 94.75 358 ALA A CA 1
ATOM 2907 C C . ALA A 1 358 ? -2.432 -5.984 -25.969 1 94.75 358 ALA A C 1
ATOM 2909 O O . ALA A 1 358 ? -1.896 -4.871 -25.953 1 94.75 358 ALA A O 1
ATOM 2910 N N . GLN A 1 359 ? -3.691 -6.23 -26.031 1 95.44 359 GLN A N 1
ATOM 2911 C CA . GLN A 1 359 ? -4.617 -5.102 -26.062 1 95.44 359 GLN A CA 1
ATOM 2912 C C . GLN A 1 359 ? -4.523 -4.281 -24.781 1 95.44 359 GLN A C 1
ATOM 2914 O O . GLN A 1 359 ? -4.539 -3.049 -24.812 1 95.44 359 GLN A O 1
ATOM 2919 N N . ALA A 1 360 ? -4.531 -4.938 -23.672 1 95.94 360 ALA A N 1
ATOM 2920 C CA . ALA A 1 360 ? -4.422 -4.258 -22.391 1 95.94 360 ALA A CA 1
ATOM 2921 C C . ALA A 1 360 ? -3.129 -3.449 -22.297 1 95.94 360 ALA A C 1
ATOM 2923 O O . ALA A 1 360 ? -3.119 -2.334 -21.766 1 95.94 360 ALA A O 1
ATOM 2924 N N . VAL A 1 361 ? -1.979 -3.969 -22.781 1 96.06 361 VAL A N 1
ATOM 2925 C CA . VAL A 1 361 ? -0.703 -3.26 -22.797 1 96.06 361 VAL A CA 1
ATOM 2926 C C . VAL A 1 361 ? -0.826 -1.976 -23.609 1 96.06 361 VAL A C 1
ATOM 2928 O O . VAL A 1 361 ? -0.449 -0.897 -23.141 1 96.06 361 VAL A O 1
ATOM 2931 N N . GLU A 1 362 ? -1.372 -2.119 -24.812 1 96.12 362 GLU A N 1
ATOM 2932 C CA . GLU A 1 362 ? -1.54 -0.956 -25.672 1 96.12 362 GLU A CA 1
ATOM 2933 C C . GLU A 1 362 ? -2.441 0.09 -25.031 1 96.12 362 GLU A C 1
ATOM 2935 O O . GLU A 1 362 ? -2.145 1.285 -25.062 1 96.12 362 GLU A O 1
ATOM 2940 N N . GLY A 1 363 ? -3.555 -0.396 -24.5 1 95.62 363 GLY A N 1
ATOM 2941 C CA . GLY A 1 363 ? -4.469 0.509 -23.812 1 95.62 363 GLY A CA 1
ATOM 2942 C C . GLY A 1 363 ? -3.826 1.247 -22.656 1 95.62 363 GLY A C 1
ATOM 2943 O O . GLY A 1 363 ? -3.986 2.463 -22.531 1 95.62 363 GLY A O 1
ATOM 2944 N N . LEU A 1 364 ? -3.078 0.6 -21.797 1 95.88 364 LEU A N 1
ATOM 2945 C CA . LEU A 1 364 ? -2.43 1.193 -20.641 1 95.88 364 LEU A CA 1
ATOM 2946 C C . LEU A 1 364 ? -1.312 2.141 -21.062 1 95.88 364 LEU A C 1
ATOM 2948 O O . LEU A 1 364 ? -1.085 3.168 -20.422 1 95.88 364 LEU A O 1
ATOM 2952 N N . GLU A 1 365 ? -0.552 1.754 -22.109 1 95.38 365 GLU A N 1
ATOM 2953 C CA . GLU A 1 365 ? 0.471 2.652 -22.641 1 95.38 365 GLU A CA 1
ATOM 2954 C C . GLU A 1 365 ? -0.137 3.98 -23.078 1 95.38 365 GLU A C 1
ATOM 2956 O O . GLU A 1 365 ? 0.447 5.043 -22.859 1 95.38 365 GLU A O 1
ATOM 2961 N N . ASN A 1 366 ? -1.311 3.889 -23.688 1 94.5 366 ASN A N 1
ATOM 2962 C CA . ASN A 1 366 ? -1.989 5.094 -24.156 1 94.5 366 ASN A CA 1
ATOM 2963 C C . ASN A 1 366 ? -2.545 5.906 -22.984 1 94.5 366 ASN A C 1
ATOM 2965 O O . ASN A 1 366 ? -2.465 7.137 -22.984 1 94.5 366 ASN A O 1
ATOM 2969 N N . ASP A 1 367 ? -3.086 5.23 -22.031 1 93.88 367 ASP A N 1
ATOM 2970 C CA . ASP A 1 367 ? -3.793 5.91 -20.953 1 93.88 367 ASP A CA 1
ATOM 2971 C C . ASP A 1 367 ? -2.82 6.398 -19.875 1 93.88 367 ASP A C 1
ATOM 2973 O O . ASP A 1 367 ? -3.035 7.449 -19.266 1 93.88 367 ASP A O 1
ATOM 2977 N N . LEU A 1 368 ? -1.727 5.629 -19.594 1 94.19 368 LEU A N 1
ATOM 2978 C CA . LEU A 1 368 ? -0.857 5.949 -18.469 1 94.19 368 LEU A CA 1
ATOM 2979 C C . LEU A 1 368 ? 0.547 6.301 -18.953 1 94.19 368 LEU A C 1
ATOM 2981 O O . LEU A 1 368 ? 1.299 6.977 -18.25 1 94.19 368 LEU A O 1
ATOM 2985 N N . GLY A 1 369 ? 1.008 5.816 -20.094 1 94.31 369 GLY A N 1
ATOM 2986 C CA . GLY A 1 369 ? 2.369 5.973 -20.578 1 94.31 369 GLY A CA 1
ATOM 2987 C C . GLY A 1 369 ? 3.141 4.668 -20.625 1 94.31 369 GLY A C 1
ATOM 2988 O O . GLY A 1 369 ? 2.768 3.699 -19.969 1 94.31 369 GLY A O 1
ATOM 2989 N N . SER A 1 370 ? 4.219 4.602 -21.312 1 94.69 370 SER A N 1
ATOM 2990 C CA . SER A 1 370 ? 4.969 3.387 -21.609 1 94.69 370 SER A CA 1
ATOM 2991 C C . SER A 1 370 ? 5.785 2.93 -20.406 1 94.69 370 SER A C 1
ATOM 2993 O O . SER A 1 370 ? 6.168 1.761 -20.312 1 94.69 370 SER A O 1
ATOM 2995 N N . GLU A 1 371 ? 6.055 3.869 -19.453 1 93.25 371 GLU A N 1
ATOM 2996 C CA . GLU A 1 371 ? 6.895 3.506 -18.312 1 93.25 371 GLU A CA 1
ATOM 2997 C C . GLU A 1 371 ? 6.148 3.703 -17 1 93.25 371 GLU A C 1
ATOM 2999 O O . GLU A 1 371 ? 6.77 3.842 -15.945 1 93.25 371 GLU A O 1
ATOM 3004 N N . ALA A 1 372 ? 4.801 3.834 -17.156 1 92 372 ALA A N 1
ATOM 3005 C CA . ALA A 1 372 ? 4.012 3.855 -15.93 1 92 372 ALA A CA 1
ATOM 3006 C C . ALA A 1 372 ? 4.117 2.527 -15.188 1 92 372 ALA A C 1
ATOM 3008 O O . ALA A 1 372 ? 4.188 1.465 -15.805 1 92 372 ALA A O 1
ATOM 3009 N N . PRO A 1 373 ? 4.09 2.541 -13.883 1 87.06 373 PRO A N 1
ATOM 3010 C CA . PRO A 1 373 ? 4.305 1.315 -13.117 1 87.06 373 PRO A CA 1
ATOM 3011 C C . PRO A 1 373 ? 3.35 0.192 -13.508 1 87.06 373 PRO A C 1
ATOM 3013 O O . PRO A 1 373 ? 3.777 -0.951 -13.695 1 87.06 373 PRO A O 1
ATOM 3016 N N . LEU A 1 374 ? 2.041 0.427 -13.656 1 89.62 374 LEU A N 1
ATOM 3017 C CA . LEU A 1 374 ? 1.078 -0.605 -14.023 1 89.62 374 LEU A CA 1
ATOM 3018 C C . LEU A 1 374 ? 1.326 -1.1 -15.445 1 89.62 374 LEU A C 1
ATOM 3020 O O . LEU A 1 374 ? 1.172 -2.289 -15.727 1 89.62 374 LEU A O 1
ATOM 3024 N N . THR A 1 375 ? 1.704 -0.157 -16.344 1 93.69 375 THR A N 1
ATOM 3025 C CA . THR A 1 375 ? 2.025 -0.536 -17.719 1 93.69 375 THR A CA 1
ATOM 3026 C C . THR A 1 375 ? 3.209 -1.499 -17.75 1 93.69 375 THR A C 1
ATOM 3028 O O . THR A 1 375 ? 3.17 -2.516 -18.453 1 93.69 375 THR A O 1
ATOM 3031 N N . LEU A 1 376 ? 4.262 -1.149 -16.969 1 91.88 376 LEU A N 1
ATOM 3032 C CA . LEU A 1 376 ? 5.453 -1.991 -16.922 1 91.88 376 LEU A CA 1
ATOM 3033 C C . LEU A 1 376 ? 5.117 -3.383 -16.406 1 91.88 376 LEU A C 1
ATOM 3035 O O . LEU A 1 376 ? 5.633 -4.383 -16.906 1 91.88 376 LEU A O 1
ATOM 3039 N N . ARG A 1 377 ? 4.266 -3.49 -15.445 1 90.5 377 ARG A N 1
ATOM 3040 C CA . ARG A 1 377 ? 3.85 -4.773 -14.883 1 90.5 377 ARG A CA 1
ATOM 3041 C C . ARG A 1 377 ? 3.119 -5.613 -15.922 1 90.5 377 ARG A C 1
ATOM 3043 O O . ARG A 1 377 ? 3.398 -6.805 -16.078 1 90.5 377 ARG A O 1
ATOM 3050 N N . VAL A 1 378 ? 2.189 -5.004 -16.578 1 94.25 378 VAL A N 1
ATOM 3051 C CA . VAL A 1 378 ? 1.368 -5.734 -17.547 1 94.25 378 VAL A CA 1
ATOM 3052 C C . VAL A 1 378 ? 2.213 -6.125 -18.75 1 94.25 378 VAL A C 1
ATOM 3054 O O . VAL A 1 378 ? 2.01 -7.188 -19.344 1 94.25 378 VAL A O 1
ATOM 3057 N N . ARG A 1 379 ? 3.193 -5.281 -19.109 1 94.56 379 ARG A N 1
ATOM 3058 C CA . ARG A 1 379 ? 4.152 -5.648 -20.141 1 94.56 379 ARG A CA 1
ATOM 3059 C C . ARG A 1 379 ? 4.93 -6.902 -19.75 1 94.56 379 ARG A C 1
ATOM 3061 O O . ARG A 1 379 ? 5.195 -7.762 -20.594 1 94.56 379 ARG A O 1
ATOM 3068 N N . SER A 1 380 ? 5.328 -6.918 -18.531 1 93.62 380 SER A N 1
ATOM 3069 C CA . SER A 1 380 ? 6.012 -8.102 -18.016 1 93.62 380 SER A CA 1
ATOM 3070 C C . SER A 1 380 ? 5.121 -9.336 -18.125 1 93.62 380 SER A C 1
ATOM 3072 O O . SER A 1 380 ? 5.586 -10.414 -18.516 1 93.62 380 SER A O 1
ATOM 3074 N N . ASP A 1 381 ? 3.852 -9.219 -17.797 1 92.31 381 ASP A N 1
ATOM 3075 C CA . ASP A 1 381 ? 2.898 -10.32 -17.922 1 92.31 381 ASP A CA 1
ATOM 3076 C C . ASP A 1 381 ? 2.773 -10.766 -19.375 1 92.31 381 ASP A C 1
ATOM 3078 O O . ASP A 1 381 ? 2.707 -11.969 -19.656 1 92.31 381 ASP A O 1
ATOM 3082 N N . ASN A 1 382 ? 2.707 -9.828 -20.219 1 94.19 382 ASN A N 1
ATOM 3083 C CA . ASN A 1 382 ? 2.602 -10.125 -21.656 1 94.19 382 ASN A CA 1
ATOM 3084 C C . ASN A 1 382 ? 3.82 -10.898 -22.156 1 94.19 382 ASN A C 1
ATOM 3086 O O . ASN A 1 382 ? 3.686 -11.836 -22.938 1 94.19 382 ASN A O 1
ATOM 3090 N N . ALA A 1 383 ? 5.004 -10.477 -21.688 1 94.38 383 ALA A N 1
ATOM 3091 C CA . ALA A 1 383 ? 6.227 -11.18 -22.047 1 94.38 383 ALA A CA 1
ATOM 3092 C C . ALA A 1 383 ? 6.227 -12.602 -21.5 1 94.38 383 ALA A C 1
ATOM 3094 O O . ALA A 1 383 ? 6.711 -13.531 -22.156 1 94.38 383 ALA A O 1
ATOM 3095 N N . THR A 1 384 ? 5.684 -12.766 -20.391 1 91.94 384 THR A N 1
ATOM 3096 C CA . THR A 1 384 ? 5.613 -14.086 -19.766 1 91.94 384 THR A CA 1
ATOM 3097 C C . THR A 1 384 ? 4.703 -15.016 -20.562 1 91.94 384 THR A C 1
ATOM 3099 O O . THR A 1 384 ? 4.973 -16.203 -20.688 1 91.94 384 THR A O 1
ATOM 3102 N N . VAL A 1 385 ? 3.672 -14.453 -21.109 1 92.12 385 VAL A N 1
ATOM 3103 C CA . VAL A 1 385 ? 2.746 -15.234 -21.906 1 92.12 385 VAL A CA 1
ATOM 3104 C C . VAL A 1 385 ? 3.447 -15.719 -23.188 1 92.12 385 VAL A C 1
ATOM 3106 O O . VAL A 1 385 ? 3.164 -16.812 -23.672 1 92.12 385 VAL A O 1
ATOM 3109 N N . LEU A 1 386 ? 4.398 -15 -23.656 1 92.5 386 LEU A N 1
ATOM 3110 C CA . LEU A 1 386 ? 5.156 -15.391 -24.844 1 92.5 386 LEU A CA 1
ATOM 3111 C C . LEU A 1 386 ? 5.965 -16.656 -24.578 1 92.5 386 LEU A C 1
ATOM 3113 O O . LEU A 1 386 ? 6.207 -17.453 -25.484 1 92.5 386 LEU A O 1
ATOM 3117 N N . LEU A 1 387 ? 6.316 -16.844 -23.344 1 91.75 387 LEU A N 1
ATOM 3118 C CA . LEU A 1 387 ? 6.996 -18.094 -22.969 1 91.75 387 LEU A CA 1
ATOM 3119 C C . LEU A 1 387 ? 6.082 -19.297 -23.172 1 91.75 387 LEU A C 1
ATOM 3121 O O . LEU A 1 387 ? 6.527 -20.344 -23.656 1 91.75 387 LEU A O 1
ATOM 3125 N N . GLU A 1 388 ? 4.859 -19.094 -22.859 1 86.88 388 GLU A N 1
ATOM 3126 C CA . GLU A 1 388 ? 3.863 -20.141 -22.984 1 86.88 388 GLU A CA 1
ATOM 3127 C C . GLU A 1 388 ? 3.545 -20.422 -24.453 1 86.88 388 GLU A C 1
ATOM 3129 O O . GLU A 1 388 ? 3.193 -21.562 -24.812 1 86.88 388 GLU A O 1
ATOM 3134 N N . LEU A 1 389 ? 3.793 -19.422 -25.234 1 87.44 389 LEU A N 1
ATOM 3135 C CA . LEU A 1 389 ? 3.488 -19.531 -26.656 1 87.44 389 LEU A CA 1
ATOM 3136 C C . LEU A 1 389 ? 4.727 -19.938 -27.453 1 87.44 389 LEU A C 1
ATOM 3138 O O . LEU A 1 389 ? 4.77 -19.781 -28.672 1 87.44 389 LEU A O 1
ATOM 3142 N N . GLU A 1 390 ? 5.785 -20.359 -26.75 1 87.56 390 GLU A N 1
ATOM 3143 C CA . GLU A 1 390 ? 7.004 -20.938 -27.312 1 87.56 390 GLU A CA 1
ATOM 3144 C C . GLU A 1 390 ? 7.789 -19.906 -28.125 1 87.56 390 GLU A C 1
ATOM 3146 O O . GLU A 1 390 ? 8.25 -20.203 -29.219 1 87.56 390 GLU A O 1
ATOM 3151 N N . ALA A 1 391 ? 7.746 -18.734 -27.656 1 92.19 391 ALA A N 1
ATOM 3152 C CA . ALA A 1 391 ? 8.586 -17.656 -28.172 1 92.19 391 ALA A CA 1
ATOM 3153 C C . ALA A 1 391 ? 9.492 -17.094 -27.094 1 92.19 391 ALA A C 1
ATOM 3155 O O . ALA A 1 391 ? 9.445 -15.898 -26.781 1 92.19 391 ALA A O 1
ATOM 3156 N N . PRO A 1 392 ? 10.359 -17.953 -26.609 1 94.81 392 PRO A N 1
ATOM 3157 C CA . PRO A 1 392 ? 11.164 -17.547 -25.453 1 94.81 392 PRO A CA 1
ATOM 3158 C C . PRO A 1 392 ? 12.188 -16.469 -25.812 1 94.81 392 PRO A C 1
ATOM 3160 O O . PRO A 1 392 ? 12.586 -15.672 -24.953 1 94.81 392 PRO A O 1
ATOM 3163 N N . ASP A 1 393 ? 12.688 -16.406 -27.047 1 94.5 393 ASP A N 1
ATOM 3164 C CA . ASP A 1 393 ? 13.664 -15.398 -27.453 1 94.5 393 ASP A CA 1
ATOM 3165 C C . ASP A 1 393 ? 13.055 -14 -27.406 1 94.5 393 ASP A C 1
ATOM 3167 O O . ASP A 1 393 ? 13.672 -13.07 -26.875 1 94.5 393 ASP A O 1
ATOM 3171 N N . LYS A 1 394 ? 11.883 -13.93 -27.953 1 94.31 394 LYS A N 1
ATOM 3172 C CA . LYS A 1 394 ? 11.172 -12.656 -27.891 1 94.31 394 LYS A CA 1
ATOM 3173 C C . LYS A 1 394 ? 10.859 -12.266 -26.453 1 94.31 394 LYS A C 1
ATOM 3175 O O . LYS A 1 394 ? 10.984 -11.102 -26.078 1 94.31 394 LYS A O 1
ATOM 3180 N N . ALA A 1 395 ? 10.391 -13.25 -25.688 1 96.44 395 ALA A N 1
ATOM 3181 C CA . ALA A 1 395 ? 10.102 -13.016 -24.266 1 96.44 395 ALA A CA 1
ATOM 3182 C C . ALA A 1 395 ? 11.336 -12.492 -23.547 1 96.44 395 ALA A C 1
ATOM 3184 O O . ALA A 1 395 ? 11.258 -11.508 -22.797 1 96.44 395 ALA A O 1
ATOM 3185 N N . TYR A 1 396 ? 12.461 -13.086 -23.797 1 96.94 396 TYR A N 1
ATOM 3186 C CA . TYR A 1 396 ? 13.703 -12.711 -23.125 1 96.94 396 TYR A CA 1
ATOM 3187 C C . TYR A 1 396 ? 14.109 -11.281 -23.469 1 96.94 396 TYR A C 1
ATOM 3189 O O . TYR A 1 396 ? 14.5 -10.508 -22.594 1 96.94 396 TYR A O 1
ATOM 3197 N N . SER A 1 397 ? 14.062 -10.984 -24.734 1 96.25 397 SER A N 1
ATOM 3198 C CA . SER A 1 397 ? 14.438 -9.648 -25.172 1 96.25 397 SER A CA 1
ATOM 3199 C C . SER A 1 397 ? 13.594 -8.578 -24.484 1 96.25 397 SER A C 1
ATOM 3201 O O . SER A 1 397 ? 14.125 -7.578 -24 1 96.25 397 SER A O 1
ATOM 3203 N N . GLU A 1 398 ? 12.297 -8.82 -24.438 1 96 398 GLU A N 1
ATOM 3204 C CA . GLU A 1 398 ? 11.398 -7.871 -23.797 1 96 398 GLU A CA 1
ATOM 3205 C C . GLU A 1 398 ? 11.656 -7.805 -22.281 1 96 398 GLU A C 1
ATOM 3207 O O . GLU A 1 398 ? 11.68 -6.719 -21.703 1 96 398 GLU A O 1
ATOM 3212 N N . LEU A 1 399 ? 11.805 -8.891 -21.625 1 97.31 399 LEU A N 1
ATOM 3213 C CA . LEU A 1 399 ? 12.008 -8.953 -20.188 1 97.31 399 LEU A CA 1
ATOM 3214 C C . LEU A 1 399 ? 13.328 -8.297 -19.797 1 97.31 399 LEU A C 1
ATOM 3216 O O . LEU A 1 399 ? 13.422 -7.648 -18.75 1 97.31 399 LEU A O 1
ATOM 3220 N N . ARG A 1 400 ? 14.328 -8.508 -20.594 1 96.25 400 ARG A N 1
ATOM 3221 C CA . ARG A 1 400 ? 15.609 -7.852 -20.344 1 96.25 400 ARG A CA 1
ATOM 3222 C C . ARG A 1 400 ? 15.469 -6.336 -20.422 1 96.25 400 ARG A C 1
ATOM 3224 O O . ARG A 1 400 ? 15.969 -5.617 -19.547 1 96.25 400 ARG A O 1
ATOM 3231 N N . ALA A 1 401 ? 14.805 -5.887 -21.453 1 95.56 401 ALA A N 1
ATOM 3232 C CA . ALA A 1 401 ? 14.562 -4.453 -21.609 1 95.56 401 ALA A CA 1
ATOM 3233 C C . ALA A 1 401 ? 13.781 -3.904 -20.422 1 95.56 401 ALA A C 1
ATOM 3235 O O . ALA A 1 401 ? 14.094 -2.824 -19.906 1 95.56 401 ALA A O 1
ATOM 3236 N N . LEU A 1 402 ? 12.789 -4.613 -19.984 1 94.94 402 LEU A N 1
ATOM 3237 C CA . LEU A 1 402 ? 11.945 -4.191 -18.875 1 94.94 402 LEU A CA 1
ATOM 3238 C C . LEU A 1 402 ? 12.75 -4.121 -17.578 1 94.94 402 LEU A C 1
ATOM 3240 O O . LEU A 1 402 ? 12.555 -3.211 -16.781 1 94.94 402 LEU A O 1
ATOM 3244 N N . THR A 1 403 ? 13.609 -5.098 -17.359 1 93.81 403 THR A N 1
ATOM 3245 C CA . THR A 1 403 ? 14.438 -5.086 -16.156 1 93.81 403 THR A CA 1
ATOM 3246 C C . THR A 1 403 ? 15.328 -3.848 -16.109 1 93.81 403 THR A C 1
ATOM 3248 O O . THR A 1 403 ? 15.508 -3.242 -15.055 1 93.81 403 THR A O 1
ATOM 3251 N N . GLU A 1 404 ? 15.828 -3.453 -17.203 1 91.44 404 GLU A N 1
ATOM 3252 C CA . GLU A 1 404 ? 16.672 -2.258 -17.281 1 91.44 404 GLU A CA 1
ATOM 3253 C C . GLU A 1 404 ? 15.867 -1.001 -16.953 1 91.44 404 GLU A C 1
ATOM 3255 O O . GLU A 1 404 ? 16.344 -0.129 -16.219 1 91.44 404 GLU A O 1
ATOM 3260 N N . ILE A 1 405 ? 14.695 -0.913 -17.531 1 91.94 405 ILE A N 1
ATOM 3261 C CA . ILE A 1 405 ? 13.828 0.231 -17.281 1 91.94 405 ILE A CA 1
ATOM 3262 C C . ILE A 1 405 ? 13.461 0.296 -15.805 1 91.94 405 ILE A C 1
ATOM 3264 O O . ILE A 1 405 ? 13.547 1.359 -15.18 1 91.94 405 ILE A O 1
ATOM 3268 N N . GLN A 1 406 ? 13.078 -0.82 -15.219 1 89.19 406 GLN A N 1
ATOM 3269 C CA . GLN A 1 406 ? 12.633 -0.869 -13.828 1 89.19 406 GLN A CA 1
ATOM 3270 C C . GLN A 1 406 ? 13.781 -0.571 -12.875 1 89.19 406 GLN A C 1
ATOM 3272 O O . GLN A 1 406 ? 13.586 0.066 -11.836 1 89.19 406 GLN A O 1
ATOM 3277 N N . GLU A 1 407 ? 14.945 -1.017 -13.195 1 85.44 407 GLU A N 1
ATOM 3278 C CA . GLU A 1 407 ? 16.109 -0.71 -12.375 1 85.44 407 GLU A CA 1
ATOM 3279 C C . GLU A 1 407 ? 16.438 0.782 -12.406 1 85.44 407 GLU A C 1
ATOM 3281 O O . GLU A 1 407 ? 16.859 1.349 -11.398 1 85.44 407 GLU A O 1
ATOM 3286 N N . ARG A 1 408 ? 16.234 1.355 -13.57 1 84.25 408 ARG A N 1
ATOM 3287 C CA . ARG A 1 408 ? 16.484 2.785 -13.727 1 84.25 408 ARG A CA 1
ATOM 3288 C C . ARG A 1 408 ? 15.469 3.604 -12.922 1 84.25 408 ARG A C 1
ATOM 3290 O O . ARG A 1 408 ? 15.828 4.613 -12.312 1 84.25 408 ARG A O 1
ATOM 3297 N N . LEU A 1 409 ? 14.266 3.168 -12.906 1 82.19 409 LEU A N 1
ATOM 3298 C CA . LEU A 1 409 ? 13.164 3.936 -12.336 1 82.19 409 LEU A CA 1
ATOM 3299 C C . LEU A 1 409 ? 13.047 3.68 -10.836 1 82.19 409 LEU A C 1
ATOM 3301 O O . LEU A 1 409 ? 12.586 4.547 -10.086 1 82.19 409 LEU A O 1
ATOM 3305 N N . LEU A 1 410 ? 13.344 2.385 -10.539 1 72.75 410 LEU A N 1
ATOM 3306 C CA . LEU A 1 410 ? 12.961 1.948 -9.195 1 72.75 410 LEU A CA 1
ATOM 3307 C C . LEU A 1 410 ? 14.195 1.669 -8.344 1 72.75 410 LEU A C 1
ATOM 3309 O O . LEU A 1 410 ? 15.312 1.584 -8.867 1 72.75 410 LEU A O 1
ATOM 3313 N N . GLY A 1 411 ? 13.945 1.721 -7.086 1 64.38 411 GLY A N 1
ATOM 3314 C CA . GLY A 1 411 ? 14.984 1.297 -6.164 1 64.38 411 GLY A CA 1
ATOM 3315 C C . GLY A 1 411 ? 15.094 -0.211 -6.039 1 64.38 411 GLY A C 1
ATOM 3316 O O . GLY A 1 411 ? 14.359 -0.949 -6.703 1 64.38 411 GLY A O 1
ATOM 3317 N N . GLU A 1 412 ? 15.93 -0.765 -5.352 1 62.41 412 GLU A N 1
ATOM 3318 C CA . GLU A 1 412 ? 16.281 -2.18 -5.242 1 62.41 412 GLU A CA 1
ATOM 3319 C C . GLU A 1 412 ? 15.164 -2.965 -4.559 1 62.41 412 GLU A C 1
ATOM 3321 O O . GLU A 1 412 ? 15.125 -4.195 -4.633 1 62.41 412 GLU A O 1
ATOM 3326 N N . ASP A 1 413 ? 14.188 -2.254 -4.062 1 67.88 413 ASP A N 1
ATOM 3327 C CA . ASP A 1 413 ? 13.195 -3.037 -3.338 1 67.88 413 ASP A CA 1
ATOM 3328 C C . ASP A 1 413 ? 11.805 -2.854 -3.941 1 67.88 413 ASP A C 1
ATOM 3330 O O . ASP A 1 413 ? 10.844 -2.547 -3.229 1 67.88 413 ASP A O 1
ATOM 3334 N N . GLU A 1 414 ? 11.711 -3.062 -5.219 1 73.62 414 GLU A N 1
ATOM 3335 C CA . GLU A 1 414 ? 10.43 -3.012 -5.918 1 73.62 414 GLU A CA 1
ATOM 3336 C C . GLU A 1 414 ? 9.969 -4.41 -6.316 1 73.62 414 GLU A C 1
ATOM 3338 O O . GLU A 1 414 ? 10.633 -5.094 -7.094 1 73.62 414 GLU A O 1
ATOM 3343 N N . PRO A 1 415 ? 8.844 -4.898 -5.902 1 78.19 415 PRO A N 1
ATOM 3344 C CA . PRO A 1 415 ? 8.359 -6.254 -6.184 1 78.19 415 PRO A CA 1
ATOM 3345 C C . PRO A 1 415 ? 8.227 -6.531 -7.68 1 78.19 415 PRO A C 1
ATOM 3347 O O . PRO A 1 415 ? 8.469 -7.656 -8.125 1 78.19 415 PRO A O 1
ATOM 3350 N N . THR A 1 416 ? 7.844 -5.566 -8.477 1 81.94 416 THR A N 1
ATOM 3351 C CA . THR A 1 416 ? 7.621 -5.77 -9.906 1 81.94 416 THR A CA 1
ATOM 3352 C C . THR A 1 416 ? 8.922 -6.145 -10.602 1 81.94 416 THR A C 1
ATOM 3354 O O . THR A 1 416 ? 8.922 -6.906 -11.57 1 81.94 416 THR A O 1
ATOM 3357 N N . LEU A 1 417 ? 10 -5.562 -10.094 1 87.94 417 LEU A N 1
ATOM 3358 C CA . LEU A 1 417 ? 11.305 -5.902 -10.656 1 87.94 417 LEU A CA 1
ATOM 3359 C C . LEU A 1 417 ? 11.602 -7.387 -10.484 1 87.94 417 LEU A C 1
ATOM 3361 O O . LEU A 1 417 ? 12.047 -8.047 -11.422 1 87.94 417 LEU A O 1
ATOM 3365 N N . PHE A 1 418 ? 11.297 -7.918 -9.32 1 89.62 418 PHE A N 1
ATOM 3366 C CA . PHE A 1 418 ? 11.625 -9.312 -9.031 1 89.62 418 PHE A CA 1
ATOM 3367 C C . PHE A 1 418 ? 10.688 -10.25 -9.789 1 89.62 418 PHE A C 1
ATOM 3369 O O . PHE A 1 418 ? 11.094 -11.336 -10.195 1 89.62 418 PHE A O 1
ATOM 3376 N N . ARG A 1 419 ? 9.453 -9.828 -9.992 1 90.25 419 ARG A N 1
ATOM 3377 C CA . ARG A 1 419 ? 8.555 -10.602 -10.844 1 90.25 419 ARG A CA 1
ATOM 3378 C C . ARG A 1 419 ? 9.086 -10.688 -12.273 1 90.25 419 ARG A C 1
ATOM 3380 O O . ARG A 1 419 ? 9.031 -11.742 -12.898 1 90.25 419 ARG A O 1
ATOM 3387 N N . THR A 1 420 ? 9.516 -9.547 -12.711 1 94.12 420 THR A N 1
ATOM 3388 C CA . THR A 1 420 ? 10.086 -9.5 -14.055 1 94.12 420 THR A CA 1
ATOM 3389 C C . THR A 1 420 ? 11.352 -10.352 -14.133 1 94.12 420 THR A C 1
ATOM 3391 O O . THR A 1 420 ? 11.562 -11.07 -15.117 1 94.12 420 THR A O 1
ATOM 3394 N N . LEU A 1 421 ? 12.188 -10.312 -13.102 1 95.12 421 LEU A N 1
ATOM 3395 C CA . LEU A 1 421 ? 13.391 -11.141 -13.047 1 95.12 421 LEU A CA 1
ATOM 3396 C C . LEU A 1 421 ? 13.031 -12.617 -13.031 1 95.12 421 LEU A C 1
ATOM 3398 O O . LEU A 1 421 ? 13.703 -13.43 -13.672 1 95.12 421 LEU A O 1
ATOM 3402 N N . ASN A 1 422 ? 12.031 -12.922 -12.352 1 95.12 422 ASN A N 1
ATOM 3403 C CA . ASN A 1 422 ? 11.562 -14.305 -12.312 1 95.12 422 ASN A CA 1
ATOM 3404 C C . ASN A 1 422 ? 11.156 -14.805 -13.695 1 95.12 422 ASN A C 1
ATOM 3406 O O . ASN A 1 422 ? 11.508 -15.922 -14.086 1 95.12 422 ASN A O 1
ATOM 3410 N N . SER A 1 423 ? 10.453 -14.016 -14.383 1 95.94 423 SER A N 1
ATOM 3411 C CA . SER A 1 423 ? 10.055 -14.359 -15.742 1 95.94 423 SER A CA 1
ATOM 3412 C C . SER A 1 423 ? 11.258 -14.43 -16.672 1 95.94 423 SER A C 1
ATOM 3414 O O . SER A 1 423 ? 11.336 -15.305 -17.531 1 95.94 423 SER A O 1
ATOM 3416 N N . ARG A 1 424 ? 12.195 -13.508 -16.469 1 97.19 424 ARG A N 1
ATOM 3417 C CA . ARG A 1 424 ? 13.422 -13.523 -17.281 1 97.19 424 ARG A CA 1
ATOM 3418 C C . ARG A 1 424 ? 14.211 -14.805 -17.047 1 97.19 424 ARG A C 1
ATOM 3420 O O . ARG A 1 424 ? 14.742 -15.391 -17.984 1 97.19 424 ARG A O 1
ATOM 3427 N N . GLY A 1 425 ? 14.273 -15.188 -15.789 1 97.06 425 GLY A N 1
ATOM 3428 C CA . GLY A 1 425 ? 14.938 -16.438 -15.477 1 97.06 425 GLY A CA 1
ATOM 3429 C C . GLY A 1 425 ? 14.305 -17.641 -16.172 1 97.06 425 GLY A C 1
ATOM 3430 O O . GLY A 1 425 ? 15.008 -18.562 -16.594 1 97.06 425 GLY A O 1
ATOM 3431 N N . SER A 1 426 ? 13.016 -17.641 -16.297 1 95.81 426 SER A N 1
ATOM 3432 C CA . SER A 1 426 ? 12.312 -18.719 -17 1 95.81 426 SER A CA 1
ATOM 3433 C C . SER A 1 426 ? 12.641 -18.703 -18.484 1 95.81 426 SER A C 1
ATOM 3435 O O . SER A 1 426 ? 12.797 -19.75 -19.094 1 95.81 426 SER A O 1
ATOM 3437 N N . ALA A 1 427 ? 12.656 -17.516 -19.016 1 97.06 427 ALA A N 1
ATOM 3438 C CA . ALA A 1 427 ? 13.039 -17.406 -20.422 1 97.06 427 ALA A CA 1
ATOM 3439 C C . ALA A 1 427 ? 14.453 -17.922 -20.656 1 97.06 427 ALA A C 1
ATOM 3441 O O . ALA A 1 427 ? 14.711 -18.625 -21.641 1 97.06 427 ALA A O 1
ATOM 3442 N N . GLU A 1 428 ? 15.32 -17.562 -19.75 1 97.44 428 GLU A N 1
ATOM 3443 C CA . GLU A 1 428 ? 16.703 -18.031 -19.828 1 97.44 428 GLU A CA 1
ATOM 3444 C C . GLU A 1 428 ? 16.781 -19.547 -19.734 1 97.44 428 GLU A C 1
ATOM 3446 O O . GLU A 1 428 ? 17.609 -20.172 -20.422 1 97.44 428 GLU A O 1
ATOM 3451 N N . LEU A 1 429 ? 15.977 -20.109 -18.953 1 96.06 429 LEU A N 1
ATOM 3452 C CA . LEU A 1 429 ? 15.914 -21.562 -18.844 1 96.06 429 LEU A CA 1
ATOM 3453 C C . LEU A 1 429 ? 15.492 -22.188 -20.156 1 96.06 429 LEU A C 1
ATOM 3455 O O . LEU A 1 429 ? 16.109 -23.141 -20.625 1 96.06 429 LEU A O 1
ATOM 3459 N N . GLN A 1 430 ? 14.508 -21.656 -20.797 1 95.62 430 GLN A N 1
ATOM 3460 C CA . GLN A 1 430 ? 14.008 -22.188 -22.062 1 95.62 430 GLN A CA 1
ATOM 3461 C C . GLN A 1 430 ? 15.039 -22.016 -23.188 1 95.62 430 GLN A C 1
ATOM 3463 O O . GLN A 1 430 ? 15.117 -22.844 -24.094 1 95.62 430 GLN A O 1
ATOM 3468 N N . LEU A 1 431 ? 15.859 -20.984 -23.031 1 95.88 431 LEU A N 1
ATOM 3469 C CA . LEU A 1 431 ? 16.875 -20.688 -24.031 1 95.88 431 LEU A CA 1
ATOM 3470 C C . LEU A 1 431 ? 18.172 -21.438 -23.734 1 95.88 431 LEU A C 1
ATOM 3472 O O . LEU A 1 431 ? 19.203 -21.172 -24.359 1 95.88 431 LEU A O 1
ATOM 3476 N N . VAL A 1 432 ? 18.141 -22.266 -22.781 1 94.81 432 VAL A N 1
ATOM 3477 C CA . VAL A 1 432 ? 19.219 -23.156 -22.406 1 94.81 432 VAL A CA 1
ATOM 3478 C C . VAL A 1 432 ? 20.391 -22.359 -21.844 1 94.81 432 VAL A C 1
ATOM 3480 O O . VAL A 1 432 ? 21.562 -22.703 -22.078 1 94.81 432 VAL A O 1
ATOM 3483 N N . ARG A 1 433 ? 20.109 -21.188 -21.328 1 95.12 433 ARG A N 1
ATOM 3484 C CA . ARG A 1 433 ? 21.078 -20.406 -20.578 1 95.12 433 ARG A CA 1
ATOM 3485 C C . ARG A 1 433 ? 20.984 -20.688 -19.094 1 95.12 433 ARG A C 1
ATOM 3487 O O . ARG A 1 433 ? 20.641 -19.812 -18.297 1 95.12 433 ARG A O 1
ATOM 3494 N N . PHE A 1 434 ? 21.391 -21.875 -18.719 1 95.81 434 PHE A N 1
ATOM 3495 C CA . PHE A 1 434 ? 21.047 -22.438 -17.422 1 95.81 434 PHE A CA 1
ATOM 3496 C C . PHE A 1 434 ? 21.812 -21.703 -16.312 1 95.81 434 PHE A C 1
ATOM 3498 O O . PHE A 1 434 ? 21.25 -21.438 -15.242 1 95.81 434 PHE A O 1
ATOM 3505 N N . ASN A 1 435 ? 23.078 -21.344 -16.5 1 94.88 435 ASN A N 1
ATOM 3506 C CA . ASN A 1 435 ? 23.844 -20.609 -15.5 1 94.88 435 ASN A CA 1
ATOM 3507 C C . ASN A 1 435 ? 23.234 -19.234 -15.227 1 94.88 435 ASN A C 1
ATOM 3509 O O . ASN A 1 435 ? 23.094 -18.828 -14.07 1 94.88 435 ASN A O 1
ATOM 3513 N N . GLN A 1 436 ? 22.922 -18.609 -16.344 1 96 436 GLN A N 1
ATOM 3514 C CA . GLN A 1 436 ? 22.297 -17.297 -16.203 1 96 436 GLN A CA 1
ATOM 3515 C C . GLN A 1 436 ? 20.938 -17.406 -15.508 1 96 436 GLN A C 1
ATOM 3517 O O . GLN A 1 436 ? 20.594 -16.562 -14.688 1 96 436 GLN A O 1
ATOM 3522 N N . SER A 1 437 ? 20.141 -18.406 -15.898 1 97.06 437 SER A N 1
ATOM 3523 C CA . SER A 1 437 ? 18.844 -18.641 -15.273 1 97.06 437 SER A CA 1
ATOM 3524 C C . SER A 1 437 ? 18.984 -18.828 -13.766 1 97.06 437 SER A C 1
ATOM 3526 O O . SER A 1 437 ? 18.219 -18.25 -12.992 1 97.06 437 SER A O 1
ATOM 3528 N N . ALA A 1 438 ? 19.953 -19.609 -13.328 1 96.94 438 ALA A N 1
ATOM 3529 C CA . ALA A 1 438 ? 20.172 -19.859 -11.906 1 96.94 438 ALA A CA 1
ATOM 3530 C C . ALA A 1 438 ? 20.516 -18.562 -11.164 1 96.94 438 ALA A C 1
ATOM 3532 O O . ALA A 1 438 ? 19.984 -18.312 -10.078 1 96.94 438 ALA A O 1
ATOM 3533 N N . LYS A 1 439 ? 21.359 -17.766 -11.766 1 96.62 439 LYS A N 1
ATOM 3534 C CA . LYS A 1 439 ? 21.75 -16.516 -11.141 1 96.62 439 LYS A CA 1
ATOM 3535 C C . LYS A 1 439 ? 20.578 -15.547 -11.047 1 96.62 439 LYS A C 1
ATOM 3537 O O . LYS A 1 439 ? 20.375 -14.914 -10.008 1 96.62 439 LYS A O 1
ATOM 3542 N N . THR A 1 440 ? 19.844 -15.391 -12.141 1 97.06 440 THR A N 1
ATOM 3543 C CA . THR A 1 440 ? 18.703 -14.484 -12.188 1 97.06 440 THR A CA 1
ATOM 3544 C C . THR A 1 440 ? 17.625 -14.914 -11.195 1 97.06 440 THR A C 1
ATOM 3546 O O . THR A 1 440 ? 17.062 -14.086 -10.484 1 97.06 440 THR A O 1
ATOM 3549 N N . GLN A 1 441 ? 17.375 -16.234 -11.156 1 96.81 441 GLN A N 1
ATOM 3550 C CA . GLN A 1 441 ? 16.375 -16.75 -10.227 1 96.81 441 GLN A CA 1
ATOM 3551 C C . GLN A 1 441 ? 16.812 -16.562 -8.781 1 96.81 441 GLN A C 1
ATOM 3553 O O . GLN A 1 441 ? 15.984 -16.281 -7.906 1 96.81 441 GLN A O 1
ATOM 3558 N N . GLU A 1 442 ? 18.062 -16.703 -8.523 1 95.19 442 GLU A N 1
ATOM 3559 C CA . GLU A 1 442 ? 18.578 -16.484 -7.18 1 95.19 442 GLU A CA 1
ATOM 3560 C C . GLU A 1 442 ? 18.359 -15.031 -6.738 1 95.19 442 GLU A C 1
ATOM 3562 O O . GLU A 1 442 ? 17.953 -14.773 -5.602 1 95.19 442 GLU A O 1
ATOM 3567 N N . THR A 1 443 ? 18.641 -14.141 -7.668 1 93.25 443 THR A N 1
ATOM 3568 C CA . THR A 1 443 ? 18.422 -12.727 -7.379 1 93.25 443 THR A CA 1
ATOM 3569 C C . THR A 1 443 ? 16.953 -12.461 -7.062 1 93.25 443 THR A C 1
ATOM 3571 O O . THR A 1 443 ? 16.641 -11.734 -6.117 1 93.25 443 THR A O 1
ATOM 3574 N N . ALA A 1 444 ? 16.062 -13.008 -7.871 1 93.56 444 ALA A N 1
ATOM 3575 C CA . ALA A 1 444 ? 14.633 -12.859 -7.633 1 93.56 444 ALA A CA 1
ATOM 3576 C C . ALA A 1 444 ? 14.242 -13.453 -6.285 1 93.56 444 ALA A C 1
ATOM 3578 O O . ALA A 1 444 ? 13.453 -12.852 -5.543 1 93.56 444 ALA A O 1
ATOM 3579 N N . CYS A 1 445 ? 14.844 -14.594 -5.902 1 93.62 445 CYS A N 1
ATOM 3580 C CA . CYS A 1 445 ? 14.562 -15.266 -4.641 1 93.62 445 CYS A CA 1
ATOM 3581 C C . CYS A 1 445 ? 14.938 -14.383 -3.457 1 93.62 445 CYS A C 1
ATOM 3583 O O . CYS A 1 445 ? 14.148 -14.219 -2.523 1 93.62 445 CYS A O 1
ATOM 3585 N N . VAL A 1 446 ? 16.078 -13.852 -3.504 1 89.94 446 VAL A N 1
ATOM 3586 C CA . VAL A 1 446 ? 16.578 -13.008 -2.418 1 89.94 446 VAL A CA 1
ATOM 3587 C C . VAL A 1 446 ? 15.68 -11.781 -2.264 1 89.94 446 VAL A C 1
ATOM 3589 O O . VAL A 1 446 ? 15.344 -11.391 -1.145 1 89.94 446 VAL A O 1
ATOM 3592 N N . GLY A 1 447 ? 15.312 -11.234 -3.389 1 86.12 447 GLY A N 1
ATOM 3593 C CA . GLY A 1 447 ? 14.43 -10.07 -3.365 1 86.12 447 GLY A CA 1
ATOM 3594 C C . GLY A 1 447 ? 13.062 -10.375 -2.785 1 86.12 447 GLY A C 1
ATOM 3595 O O . GLY A 1 447 ? 12.57 -9.648 -1.922 1 86.12 447 GLY A O 1
ATOM 3596 N N . PHE A 1 448 ? 12.406 -11.492 -3.24 1 87.12 448 PHE A N 1
ATOM 3597 C CA . PHE A 1 448 ? 11.086 -11.883 -2.75 1 87.12 448 PHE A CA 1
ATOM 3598 C C . PHE A 1 448 ? 11.133 -12.188 -1.259 1 87.12 448 PHE A C 1
ATOM 3600 O O . PHE A 1 448 ? 10.211 -11.844 -0.521 1 87.12 448 PHE A O 1
ATOM 3607 N N . ARG A 1 449 ? 12.195 -12.859 -0.804 1 87.06 449 ARG A N 1
ATOM 3608 C CA . ARG A 1 449 ? 12.32 -13.211 0.607 1 87.06 449 ARG A CA 1
ATOM 3609 C C . ARG A 1 449 ? 12.414 -11.961 1.477 1 87.06 449 ARG A C 1
ATOM 3611 O O . ARG A 1 449 ? 11.789 -11.891 2.537 1 87.06 449 ARG A O 1
ATOM 3618 N N . ARG A 1 450 ? 13.188 -11.055 0.991 1 80.94 450 ARG A N 1
ATOM 3619 C CA . ARG A 1 450 ? 13.383 -9.812 1.727 1 80.94 450 ARG A CA 1
ATOM 3620 C C . ARG A 1 450 ? 12.078 -9.023 1.827 1 80.94 450 ARG A C 1
ATOM 3622 O O . ARG A 1 450 ? 11.773 -8.453 2.877 1 80.94 450 ARG A O 1
ATOM 3629 N N . LEU A 1 451 ? 11.352 -9.023 0.737 1 75.25 451 LEU A N 1
ATOM 3630 C CA . LEU A 1 451 ? 10.164 -8.188 0.649 1 75.25 451 LEU A CA 1
ATOM 3631 C C . LEU A 1 451 ? 8.969 -8.867 1.302 1 75.25 451 LEU A C 1
ATOM 3633 O O . LEU A 1 451 ? 8.156 -8.211 1.96 1 75.25 451 LEU A O 1
ATOM 3637 N N . PHE A 1 452 ? 8.812 -10.242 1.037 1 76.44 452 PHE A N 1
ATOM 3638 C CA . PHE A 1 452 ? 7.547 -10.883 1.371 1 76.44 452 PHE A CA 1
ATOM 3639 C C . PHE A 1 452 ? 7.758 -12 2.383 1 76.44 452 PHE A C 1
ATOM 3641 O O . PHE A 1 452 ? 6.797 -12.539 2.938 1 76.44 452 PHE A O 1
ATOM 3648 N N . GLY A 1 453 ? 8.977 -12.367 2.641 1 79.56 453 GLY A N 1
ATOM 3649 C CA . GLY A 1 453 ? 9.258 -13.414 3.609 1 79.56 453 GLY A CA 1
ATOM 3650 C C . GLY A 1 453 ? 9.383 -14.789 2.982 1 79.56 453 GLY A C 1
ATOM 3651 O O . GLY A 1 453 ? 9.117 -14.961 1.792 1 79.56 453 GLY A O 1
ATOM 3652 N N . ALA A 1 454 ? 9.664 -15.766 3.721 1 86.56 454 ALA A N 1
ATOM 3653 C CA . ALA A 1 454 ? 10.023 -17.094 3.258 1 86.56 454 ALA A CA 1
ATOM 3654 C C . ALA A 1 454 ? 8.773 -17.953 3 1 86.56 454 ALA A C 1
ATOM 3656 O O . ALA A 1 454 ? 8.852 -19 2.359 1 86.56 454 ALA A O 1
ATOM 3657 N N . GLN A 1 455 ? 7.664 -17.5 3.391 1 82.31 455 GLN A N 1
ATOM 3658 C CA . GLN A 1 455 ? 6.438 -18.266 3.244 1 82.31 455 GLN A CA 1
ATOM 3659 C C . GLN A 1 455 ? 5.621 -17.781 2.049 1 82.31 455 GLN A C 1
ATOM 3661 O O . GLN A 1 455 ? 4.629 -18.406 1.672 1 82.31 455 GLN A O 1
ATOM 3666 N N . ASP A 1 456 ? 6.102 -16.703 1.415 1 82.31 456 ASP A N 1
ATOM 3667 C CA . ASP A 1 456 ? 5.359 -16.094 0.315 1 82.31 456 ASP A CA 1
ATOM 3668 C C . ASP A 1 456 ? 5.375 -17 -0.92 1 82.31 456 ASP A C 1
ATOM 3670 O O . ASP A 1 456 ? 6.406 -17.594 -1.249 1 82.31 456 ASP A O 1
ATOM 3674 N N . PRO A 1 457 ? 4.191 -17.156 -1.539 1 83.75 457 PRO A N 1
ATOM 3675 C CA . PRO A 1 457 ? 4.137 -18.016 -2.719 1 83.75 457 PRO A CA 1
ATOM 3676 C C . PRO A 1 457 ? 5.066 -17.562 -3.838 1 83.75 457 PRO A C 1
ATOM 3678 O O . PRO A 1 457 ? 5.539 -18.375 -4.633 1 83.75 457 PRO A O 1
ATOM 3681 N N . ARG A 1 458 ? 5.352 -16.281 -3.932 1 86.94 458 ARG A N 1
ATOM 3682 C CA . ARG A 1 458 ? 6.242 -15.773 -4.973 1 86.94 458 ARG A CA 1
ATOM 3683 C C . ARG A 1 458 ? 7.676 -16.234 -4.738 1 86.94 458 ARG A C 1
ATOM 3685 O O . ARG A 1 458 ? 8.375 -16.609 -5.684 1 86.94 458 ARG A O 1
ATOM 3692 N N . TYR A 1 459 ? 8.047 -16.203 -3.516 1 91.06 459 TYR A N 1
ATOM 3693 C CA . TYR A 1 459 ? 9.352 -16.719 -3.139 1 91.06 459 TYR A CA 1
ATOM 3694 C C . TYR A 1 459 ? 9.453 -18.219 -3.42 1 91.06 459 TYR A C 1
ATOM 3696 O O . TYR A 1 459 ? 10.414 -18.672 -4.039 1 91.06 459 TYR A O 1
ATOM 3704 N N . LEU A 1 460 ? 8.461 -18.953 -2.994 1 92.06 460 LEU A N 1
ATOM 3705 C CA . LEU A 1 460 ? 8.461 -20.391 -3.17 1 92.06 460 LEU A CA 1
ATOM 3706 C C . LEU A 1 460 ? 8.492 -20.766 -4.648 1 92.06 460 LEU A C 1
ATOM 3708 O O . LEU A 1 460 ? 9.18 -21.703 -5.043 1 92.06 460 LEU A O 1
ATOM 3712 N N . GLY A 1 461 ? 7.711 -20.078 -5.441 1 91.56 461 GLY A N 1
ATOM 3713 C CA . GLY A 1 461 ? 7.723 -20.312 -6.875 1 91.56 461 GLY A CA 1
ATOM 3714 C C . GLY A 1 461 ? 9.07 -20.062 -7.512 1 91.56 461 GLY A C 1
ATOM 3715 O O . GLY A 1 461 ? 9.516 -20.812 -8.375 1 91.56 461 GLY A O 1
ATOM 3716 N N . SER A 1 462 ? 9.703 -18.984 -7.074 1 93.94 462 SER A N 1
ATOM 3717 C CA . SER A 1 462 ? 11.023 -18.656 -7.605 1 93.94 462 SER A CA 1
ATOM 3718 C C . SER A 1 462 ? 12.055 -19.703 -7.191 1 93.94 462 SER A C 1
ATOM 3720 O O . SER A 1 462 ? 12.992 -19.984 -7.938 1 93.94 462 SER A O 1
ATOM 3722 N N . ARG A 1 463 ? 11.883 -20.312 -6.023 1 95.88 463 ARG A N 1
ATOM 3723 C CA . ARG A 1 463 ? 12.758 -21.375 -5.559 1 95.88 463 ARG A CA 1
ATOM 3724 C C . ARG A 1 463 ? 12.633 -22.609 -6.453 1 95.88 463 ARG A C 1
ATOM 3726 O O . ARG A 1 463 ? 13.633 -23.281 -6.742 1 95.88 463 ARG A O 1
ATOM 3733 N N . ILE A 1 464 ? 11.477 -22.875 -6.832 1 95.81 464 ILE A N 1
ATOM 3734 C CA . ILE A 1 464 ? 11.258 -24.016 -7.719 1 95.81 464 ILE A CA 1
ATOM 3735 C C . ILE A 1 464 ? 11.977 -23.781 -9.047 1 95.81 464 ILE A C 1
ATOM 3737 O O . ILE A 1 464 ? 12.672 -24.672 -9.547 1 95.81 464 ILE A O 1
ATOM 3741 N N . LEU A 1 465 ? 11.805 -22.609 -9.578 1 95.19 465 LEU A N 1
ATOM 3742 C CA . LEU A 1 465 ? 12.438 -22.297 -10.852 1 95.19 465 LEU A CA 1
ATOM 3743 C C . LEU A 1 465 ? 13.953 -22.328 -10.727 1 95.19 465 LEU A C 1
ATOM 3745 O O . LEU A 1 465 ? 14.648 -22.781 -11.641 1 95.19 465 LEU A O 1
ATOM 3749 N N . TYR A 1 466 ? 14.453 -21.844 -9.57 1 96.81 466 TYR A N 1
ATOM 3750 C CA . TYR A 1 466 ? 15.883 -21.953 -9.273 1 96.81 466 TYR A CA 1
ATOM 3751 C C . TYR A 1 466 ? 16.328 -23.406 -9.258 1 96.81 466 TYR A C 1
ATOM 3753 O O . TYR A 1 466 ? 17.359 -23.75 -9.859 1 96.81 466 TYR A O 1
ATOM 3761 N N . ALA A 1 467 ? 15.57 -24.25 -8.656 1 97.06 467 ALA A N 1
ATOM 3762 C CA . ALA A 1 467 ? 15.891 -25.672 -8.578 1 97.06 467 ALA A CA 1
ATOM 3763 C C . ALA A 1 467 ? 15.906 -26.312 -9.961 1 97.06 467 ALA A C 1
ATOM 3765 O O . ALA A 1 467 ? 16.734 -27.172 -10.242 1 97.06 467 ALA A O 1
ATOM 3766 N N . LEU A 1 468 ? 14.984 -25.938 -10.805 1 96 468 LEU A N 1
ATOM 3767 C CA . LEU A 1 468 ? 14.922 -26.5 -12.148 1 96 468 LEU A CA 1
ATOM 3768 C C . LEU A 1 468 ? 16.172 -26.141 -12.945 1 96 468 LEU A C 1
ATOM 3770 O O . LEU A 1 468 ? 16.672 -26.953 -13.734 1 96 468 LEU A O 1
ATOM 3774 N N . ALA A 1 469 ? 16.625 -24.922 -12.758 1 96.12 469 ALA A N 1
ATOM 3775 C CA . ALA A 1 469 ? 17.891 -24.547 -13.391 1 96.12 469 ALA A CA 1
ATOM 3776 C C . ALA A 1 469 ? 19.031 -25.391 -12.867 1 96.12 469 ALA A C 1
ATOM 3778 O O . ALA A 1 469 ? 19.906 -25.812 -13.641 1 96.12 469 ALA A O 1
ATOM 3779 N N . LEU A 1 470 ? 19 -25.703 -11.586 1 96.44 470 LEU A N 1
ATOM 3780 C CA . LEU A 1 470 ? 20.047 -26.5 -10.969 1 96.44 470 LEU A CA 1
ATOM 3781 C C . LEU A 1 470 ? 20.031 -27.922 -11.5 1 96.44 470 LEU A C 1
ATOM 3783 O O . LEU A 1 470 ? 21.094 -28.562 -11.625 1 96.44 470 LEU A O 1
ATOM 3787 N N . VAL A 1 471 ? 18.859 -28.453 -11.797 1 94.88 471 VAL A N 1
ATOM 3788 C CA . VAL A 1 471 ? 18.75 -29.797 -12.375 1 94.88 471 VAL A CA 1
ATOM 3789 C C . VAL A 1 471 ? 19.5 -29.844 -13.703 1 94.88 471 VAL A C 1
ATOM 3791 O O . VAL A 1 471 ? 20.234 -30.812 -13.969 1 94.88 471 VAL A O 1
ATOM 3794 N N . GLN A 1 472 ? 19.344 -28.797 -14.5 1 93.62 472 GLN A N 1
ATOM 3795 C CA . GLN A 1 472 ? 19.984 -28.75 -15.805 1 93.62 472 GLN A CA 1
ATOM 3796 C C . GLN A 1 472 ? 21.484 -28.547 -15.68 1 93.62 472 GLN A C 1
ATOM 3798 O O . GLN A 1 472 ? 22.25 -28.844 -16.609 1 93.62 472 GLN A O 1
ATOM 3803 N N . LEU A 1 473 ? 21.891 -28.109 -14.508 1 94.25 473 LEU A N 1
ATOM 3804 C CA . LEU A 1 473 ? 23.312 -27.922 -14.242 1 94.25 473 LEU A CA 1
ATOM 3805 C C . LEU A 1 473 ? 23.891 -29.109 -13.484 1 94.25 473 LEU A C 1
ATOM 3807 O O . LEU A 1 473 ? 25.016 -29.047 -12.969 1 94.25 473 LEU A O 1
ATOM 3811 N N . ASN A 1 474 ? 23.141 -30.156 -13.352 1 92.31 474 ASN A N 1
ATOM 3812 C CA . ASN A 1 474 ? 23.531 -31.438 -12.773 1 92.31 474 ASN A CA 1
ATOM 3813 C C . ASN A 1 474 ? 23.781 -31.328 -11.273 1 92.31 474 ASN A C 1
ATOM 3815 O O . ASN A 1 474 ? 24.641 -32.031 -10.727 1 92.31 474 ASN A O 1
ATOM 3819 N N . GLN A 1 475 ? 23.156 -30.359 -10.703 1 95.38 475 GLN A N 1
ATOM 3820 C CA . GLN A 1 475 ? 23.172 -30.25 -9.25 1 95.38 475 GLN A CA 1
ATOM 3821 C C . GLN A 1 475 ? 21.906 -30.828 -8.641 1 95.38 475 GLN A C 1
ATOM 3823 O O . GLN A 1 475 ? 21.141 -30.109 -7.988 1 95.38 475 GLN A O 1
ATOM 3828 N N . LEU A 1 476 ? 21.703 -32.125 -8.766 1 96 476 LEU A N 1
ATOM 3829 C CA . LEU A 1 476 ? 20.453 -32.812 -8.484 1 96 476 LEU A CA 1
ATOM 3830 C C . LEU A 1 476 ? 20.172 -32.844 -6.988 1 96 476 LEU A C 1
ATOM 3832 O O . LEU A 1 476 ? 19.016 -32.656 -6.57 1 96 476 LEU A O 1
ATOM 3836 N N . ASP A 1 477 ? 21.203 -33.031 -6.168 1 96.75 477 ASP A N 1
ATOM 3837 C CA . ASP A 1 477 ? 21 -33.094 -4.727 1 96.75 477 ASP A CA 1
ATOM 3838 C C . ASP A 1 477 ? 20.5 -31.781 -4.16 1 96.75 477 ASP A C 1
ATOM 3840 O O . ASP A 1 477 ? 19.547 -31.766 -3.373 1 96.75 477 ASP A O 1
ATOM 3844 N N . THR A 1 478 ? 21.188 -30.734 -4.605 1 97.06 478 THR A N 1
ATOM 3845 C CA . THR A 1 478 ? 20.781 -29.422 -4.145 1 97.06 478 THR A CA 1
ATOM 3846 C C . THR A 1 478 ? 19.375 -29.094 -4.617 1 97.06 478 THR A C 1
ATOM 3848 O O . THR A 1 478 ? 18.562 -28.547 -3.859 1 97.06 478 THR A O 1
ATOM 3851 N N . ALA A 1 479 ? 19.031 -29.391 -5.875 1 97.44 479 ALA A N 1
ATOM 3852 C CA . ALA A 1 479 ? 17.703 -29.156 -6.43 1 97.44 479 ALA A CA 1
ATOM 3853 C C . ALA A 1 479 ? 16.641 -29.922 -5.637 1 97.44 479 ALA A C 1
ATOM 3855 O O . ALA A 1 479 ? 15.586 -29.375 -5.316 1 97.44 479 ALA A O 1
ATOM 3856 N N . LEU A 1 480 ? 16.938 -31.188 -5.32 1 97.62 480 LEU A N 1
ATOM 3857 C CA . LEU A 1 480 ? 16 -32.031 -4.586 1 97.62 480 LEU A CA 1
ATOM 3858 C C . LEU A 1 480 ? 15.758 -31.469 -3.188 1 97.62 480 LEU A C 1
ATOM 3860 O O . LEU A 1 480 ? 14.633 -31.5 -2.682 1 97.62 480 LEU A O 1
ATOM 3864 N N . GLU A 1 481 ? 16.812 -31 -2.576 1 97.62 481 GLU A N 1
ATOM 3865 C CA . GLU A 1 481 ? 16.688 -30.391 -1.252 1 97.62 481 GLU A CA 1
ATOM 3866 C C . GLU A 1 481 ? 15.75 -29.188 -1.284 1 97.62 481 GLU A C 1
ATOM 3868 O O . GLU A 1 481 ? 14.898 -29.031 -0.409 1 97.62 481 GLU A O 1
ATOM 3873 N N . ILE A 1 482 ? 15.93 -28.328 -2.264 1 97.38 482 ILE A N 1
ATOM 3874 C CA . ILE A 1 482 ? 15.117 -27.125 -2.4 1 97.38 482 ILE A CA 1
ATOM 3875 C C . ILE A 1 482 ? 13.664 -27.5 -2.646 1 97.38 482 ILE A C 1
ATOM 3877 O O . ILE A 1 482 ? 12.758 -26.969 -1.999 1 97.38 482 ILE A O 1
ATOM 3881 N N . LEU A 1 483 ? 13.406 -28.422 -3.564 1 97.62 483 LEU A N 1
ATOM 3882 C CA . LEU A 1 483 ? 12.055 -28.828 -3.93 1 97.62 483 LEU A CA 1
ATOM 3883 C C . LEU A 1 483 ? 11.359 -29.5 -2.752 1 97.62 483 LEU A C 1
ATOM 3885 O O . LEU A 1 483 ? 10.164 -29.266 -2.523 1 97.62 483 LEU A O 1
ATOM 3889 N N . THR A 1 484 ? 12.117 -30.297 -2.018 1 97.12 484 THR A N 1
ATOM 3890 C CA . THR A 1 484 ? 11.555 -30.969 -0.856 1 97.12 484 THR A CA 1
ATOM 3891 C C . THR A 1 484 ? 11.133 -29.969 0.21 1 97.12 484 THR A C 1
ATOM 3893 O O . THR A 1 484 ? 10.078 -30.109 0.833 1 97.12 484 THR A O 1
ATOM 3896 N N . ALA A 1 485 ? 11.969 -28.984 0.388 1 96.06 485 ALA A N 1
ATOM 3897 C CA . ALA A 1 485 ? 11.641 -27.953 1.357 1 96.06 485 ALA A CA 1
ATOM 3898 C C . ALA A 1 485 ? 10.352 -27.234 0.971 1 96.06 485 ALA A C 1
ATOM 3900 O O . ALA A 1 485 ? 9.5 -26.969 1.825 1 96.06 485 ALA A O 1
ATOM 3901 N N . VAL A 1 486 ? 10.203 -26.859 -0.314 1 95.44 486 VAL A N 1
ATOM 3902 C CA . VAL A 1 486 ? 9 -26.188 -0.8 1 95.44 486 VAL A CA 1
ATOM 3903 C C . VAL A 1 486 ? 7.793 -27.109 -0.645 1 95.44 486 VAL A C 1
ATOM 3905 O O . VAL A 1 486 ? 6.734 -26.688 -0.171 1 95.44 486 VAL A O 1
ATOM 3908 N N . PHE A 1 487 ? 7.953 -28.344 -1.012 1 95.25 487 PHE A N 1
ATOM 3909 C CA . PHE A 1 487 ? 6.895 -29.344 -0.954 1 95.25 487 PHE A CA 1
ATOM 3910 C C . PHE A 1 487 ? 6.402 -29.531 0.477 1 95.25 487 PHE A C 1
ATOM 3912 O O . PHE A 1 487 ? 5.199 -29.484 0.736 1 95.25 487 PHE A O 1
ATOM 3919 N N . ASP A 1 488 ? 7.312 -29.719 1.393 1 94.25 488 ASP A N 1
ATOM 3920 C CA . ASP A 1 488 ? 6.965 -29.953 2.789 1 94.25 488 ASP A CA 1
ATOM 3921 C C . ASP A 1 488 ? 6.23 -28.766 3.391 1 94.25 488 ASP A C 1
ATOM 3923 O O . ASP A 1 488 ? 5.25 -28.938 4.117 1 94.25 488 ASP A O 1
ATOM 3927 N N . TYR A 1 489 ? 6.734 -27.688 3.086 1 91.94 489 TYR A N 1
ATOM 3928 C CA . TYR A 1 489 ? 6.102 -26.469 3.615 1 91.94 489 TYR A CA 1
ATOM 3929 C C . TYR A 1 489 ? 4.672 -26.344 3.107 1 91.94 489 TYR A C 1
ATOM 3931 O O . TYR A 1 489 ? 3.746 -26.125 3.895 1 91.94 489 TYR A O 1
ATOM 3939 N N . ARG A 1 490 ? 4.469 -26.406 1.755 1 89.38 490 ARG A N 1
ATOM 3940 C CA . ARG A 1 490 ? 3.154 -26.219 1.146 1 89.38 490 ARG A CA 1
ATOM 3941 C C . ARG A 1 490 ? 2.176 -27.297 1.612 1 89.38 490 ARG A C 1
ATOM 3943 O O . ARG A 1 490 ? 1.001 -27.016 1.849 1 89.38 490 ARG A O 1
ATOM 3950 N N . ARG A 1 491 ? 2.627 -28.469 1.71 1 88.69 491 ARG A N 1
ATOM 3951 C CA . ARG A 1 491 ? 1.779 -29.562 2.16 1 88.69 491 ARG A CA 1
ATOM 3952 C C . ARG A 1 491 ? 1.336 -29.359 3.605 1 88.69 491 ARG A C 1
ATOM 3954 O O . ARG A 1 491 ? 0.189 -29.641 3.955 1 88.69 491 ARG A O 1
ATOM 3961 N N . LYS A 1 492 ? 2.234 -28.922 4.391 1 89.31 492 LYS A N 1
ATOM 3962 C CA . LYS A 1 492 ? 1.919 -28.672 5.793 1 89.31 492 LYS A CA 1
ATOM 3963 C C . LYS A 1 492 ? 0.912 -27.531 5.93 1 89.31 492 LYS A C 1
ATOM 3965 O O . LYS A 1 492 ? -0.013 -27.609 6.742 1 89.31 492 LYS A O 1
ATOM 3970 N N . GLN A 1 493 ? 1.095 -26.578 5.137 1 81.75 493 GLN A N 1
ATOM 3971 C CA . GLN A 1 493 ? 0.3 -25.375 5.281 1 81.75 493 GLN A CA 1
ATOM 3972 C C . GLN A 1 493 ? -1.065 -25.516 4.613 1 81.75 493 GLN A C 1
ATOM 3974 O O . GLN A 1 493 ? -2.062 -24.984 5.102 1 81.75 493 GLN A O 1
ATOM 3979 N N . TYR A 1 494 ? -1.121 -26.234 3.391 1 79.44 494 TYR A N 1
ATOM 3980 C CA . TYR A 1 494 ? -2.346 -26.172 2.6 1 79.44 494 TYR A CA 1
ATOM 3981 C C . TYR A 1 494 ? -2.93 -27.562 2.383 1 79.44 494 TYR A C 1
ATOM 3983 O O . TYR A 1 494 ? -4.012 -27.703 1.808 1 79.44 494 TYR A O 1
ATOM 3991 N N . GLY A 1 495 ? -2.305 -28.578 2.777 1 80.5 495 GLY A N 1
ATOM 3992 C CA . GLY A 1 495 ? -2.854 -29.922 2.715 1 80.5 495 GLY A CA 1
ATOM 3993 C C . GLY A 1 495 ? -2.541 -30.641 1.411 1 80.5 495 GLY A C 1
ATOM 3994 O O . GLY A 1 495 ? -1.728 -30.156 0.617 1 80.5 495 GLY A O 1
ATOM 3995 N N . ASP A 1 496 ? -3.283 -31.703 1.105 1 80.12 496 ASP A N 1
ATOM 3996 C CA . ASP A 1 496 ? -2.936 -32.625 0.049 1 80.12 496 ASP A CA 1
ATOM 3997 C C . ASP A 1 496 ? -3.529 -32.219 -1.29 1 80.12 496 ASP A C 1
ATOM 3999 O O . ASP A 1 496 ? -3.117 -32.688 -2.344 1 80.12 496 ASP A O 1
ATOM 4003 N N . LYS A 1 497 ? -4.336 -31.281 -1.253 1 77.31 497 LYS A N 1
ATOM 4004 C CA . LYS A 1 497 ? -4.992 -30.922 -2.506 1 77.31 497 LYS A CA 1
ATOM 4005 C C . LYS A 1 497 ? -4.504 -29.562 -3.008 1 77.31 497 LYS A C 1
ATOM 4007 O O . LYS A 1 497 ? -5.141 -28.953 -3.863 1 77.31 497 LYS A O 1
ATOM 4012 N N . ASP A 1 498 ? -3.359 -29.219 -2.49 1 81.88 498 ASP A N 1
ATOM 4013 C CA . ASP A 1 498 ? -2.762 -27.984 -2.967 1 81.88 498 ASP A CA 1
ATOM 4014 C C . ASP A 1 498 ? -2.109 -28.172 -4.336 1 81.88 498 ASP A C 1
ATOM 4016 O O . ASP A 1 498 ? -1.108 -28.875 -4.457 1 81.88 498 ASP A O 1
ATOM 4020 N N . LEU A 1 499 ? -2.629 -27.516 -5.324 1 80.19 499 LEU A N 1
ATOM 4021 C CA . LEU A 1 499 ? -2.133 -27.688 -6.688 1 80.19 499 LEU A CA 1
ATOM 4022 C C . LEU A 1 499 ? -0.708 -27.156 -6.816 1 80.19 499 LEU A C 1
ATOM 4024 O O . LEU A 1 499 ? 0.058 -27.625 -7.66 1 80.19 499 LEU A O 1
ATOM 4028 N N . PHE A 1 500 ? -0.312 -26.234 -5.98 1 83.69 500 PHE A N 1
ATOM 4029 C CA . PHE A 1 500 ? 1.027 -25.656 -6.02 1 83.69 500 PHE A CA 1
ATOM 4030 C C . PHE A 1 500 ? 2.076 -26.703 -5.66 1 83.69 500 PHE A C 1
ATOM 4032 O O . PHE A 1 500 ? 3.184 -26.688 -6.203 1 83.69 500 PHE A O 1
ATOM 4039 N N . THR A 1 501 ? 1.716 -27.641 -4.887 1 89.19 501 THR A N 1
ATOM 4040 C CA . THR A 1 501 ? 2.617 -28.688 -4.426 1 89.19 501 THR A CA 1
ATOM 4041 C C . THR A 1 501 ? 3.078 -29.562 -5.59 1 89.19 501 THR A C 1
ATOM 4043 O O . THR A 1 501 ? 4.215 -30.047 -5.602 1 89.19 501 THR A O 1
ATOM 4046 N N . SER A 1 502 ? 2.227 -29.719 -6.539 1 91.12 502 SER A N 1
ATOM 4047 C CA . SER A 1 502 ? 2.562 -30.578 -7.672 1 91.12 502 SER A CA 1
ATOM 4048 C C . SER A 1 502 ? 3.723 -30.016 -8.477 1 91.12 502 SER A C 1
ATOM 4050 O O . SER A 1 502 ? 4.453 -30.75 -9.141 1 91.12 502 SER A O 1
ATOM 4052 N N . MET A 1 503 ? 3.939 -28.719 -8.391 1 91.19 503 MET A N 1
ATOM 4053 C CA . MET A 1 503 ? 5.008 -28.047 -9.141 1 91.19 503 MET A CA 1
ATOM 4054 C C . MET A 1 503 ? 6.375 -28.438 -8.586 1 91.19 503 MET A C 1
ATOM 4056 O O . MET A 1 503 ? 7.371 -28.406 -9.312 1 91.19 503 MET A O 1
ATOM 4060 N N . ALA A 1 504 ? 6.391 -28.734 -7.309 1 95.12 504 ALA A N 1
ATOM 4061 C CA . ALA A 1 504 ? 7.625 -29.188 -6.684 1 95.12 504 ALA A CA 1
ATOM 4062 C C . ALA A 1 504 ? 7.711 -30.719 -6.695 1 95.12 504 ALA A C 1
ATOM 4064 O O . ALA A 1 504 ? 8.789 -31.281 -6.887 1 95.12 504 ALA A O 1
ATOM 4065 N N . GLN A 1 505 ? 6.574 -31.344 -6.598 1 96 505 GLN A N 1
ATOM 4066 C CA . GLN A 1 505 ? 6.508 -32.781 -6.445 1 96 505 GLN A CA 1
ATOM 4067 C C . GLN A 1 505 ? 6.926 -33.5 -7.73 1 96 505 GLN A C 1
ATOM 4069 O O . GLN A 1 505 ? 7.613 -34.531 -7.688 1 96 505 GLN A O 1
ATOM 4074 N N . PHE A 1 506 ? 6.559 -33.062 -8.828 1 96.19 506 PHE A N 1
ATOM 4075 C CA . PHE A 1 506 ? 6.863 -33.656 -10.117 1 96.19 506 PHE A CA 1
ATOM 4076 C C . PHE A 1 506 ? 8.367 -33.688 -10.359 1 96.19 506 PHE A C 1
ATOM 4078 O O . PHE A 1 506 ? 8.953 -34.781 -10.555 1 96.19 506 PHE A O 1
ATOM 4085 N N . PRO A 1 507 ? 9.008 -32.531 -10.25 1 96.88 507 PRO A N 1
ATOM 4086 C CA . PRO A 1 507 ? 10.453 -32.594 -10.453 1 96.88 507 PRO A CA 1
ATOM 4087 C C . PRO A 1 507 ? 11.172 -33.406 -9.383 1 96.88 507 PRO A C 1
ATOM 4089 O O . PRO A 1 507 ? 12.203 -34.031 -9.656 1 96.88 507 PRO A O 1
ATOM 4092 N N . MET A 1 508 ? 10.633 -33.5 -8.203 1 97.56 508 MET A N 1
ATOM 4093 C CA . MET A 1 508 ? 11.188 -34.406 -7.195 1 97.56 508 MET A CA 1
ATOM 4094 C C . MET A 1 508 ? 11.195 -35.844 -7.691 1 97.56 508 MET A C 1
ATOM 4096 O O . MET A 1 508 ? 12.211 -36.531 -7.586 1 97.56 508 MET A O 1
ATOM 4100 N N . GLY A 1 509 ? 10.039 -36.219 -8.227 1 97.69 509 GLY A N 1
ATOM 4101 C CA . GLY A 1 509 ? 9.93 -37.594 -8.758 1 97.69 509 GLY A CA 1
ATOM 4102 C C . GLY A 1 509 ? 10.914 -37.875 -9.883 1 97.69 509 GLY A C 1
ATOM 4103 O O . GLY A 1 509 ? 11.484 -38.938 -9.961 1 97.69 509 GLY A O 1
ATOM 4104 N N . ASP A 1 510 ? 11.117 -36.938 -10.703 1 96.12 510 ASP A N 1
ATOM 4105 C CA . ASP A 1 510 ? 12.023 -37.062 -11.836 1 96.12 510 ASP A CA 1
ATOM 4106 C C . ASP A 1 510 ? 13.469 -37.188 -11.367 1 96.12 510 ASP A C 1
ATOM 4108 O O . ASP A 1 510 ? 14.227 -38.031 -11.883 1 96.12 510 ASP A O 1
ATOM 4112 N N . ILE A 1 511 ? 13.859 -36.312 -10.438 1 97 511 ILE A N 1
ATOM 4113 C CA . ILE A 1 511 ? 15.211 -36.375 -9.898 1 97 511 ILE A CA 1
ATOM 4114 C C . ILE A 1 511 ? 15.453 -37.719 -9.211 1 97 511 ILE A C 1
ATOM 4116 O O . ILE A 1 511 ? 16.516 -38.312 -9.367 1 97 511 ILE A O 1
ATOM 4120 N N . GLN A 1 512 ? 14.461 -38.156 -8.523 1 97.94 512 GLN A N 1
ATOM 4121 C CA . GLN A 1 512 ? 14.57 -39.438 -7.805 1 97.94 512 GLN A CA 1
ATOM 4122 C C . GLN A 1 512 ? 14.68 -40.594 -8.773 1 97.94 512 GLN A C 1
ATOM 4124 O O . GLN A 1 512 ? 15.359 -41.594 -8.477 1 97.94 512 GLN A O 1
ATOM 4129 N N . ARG A 1 513 ? 14.07 -40.531 -9.914 1 97.12 513 ARG A N 1
ATOM 4130 C CA . ARG A 1 513 ? 14.25 -41.531 -10.953 1 97.12 513 ARG A CA 1
ATOM 4131 C C . ARG A 1 513 ? 15.703 -41.562 -11.422 1 97.12 513 ARG A C 1
ATOM 4133 O O . ARG A 1 513 ? 16.281 -42.656 -11.531 1 97.12 513 ARG A O 1
ATOM 4140 N N . ILE A 1 514 ? 16.234 -40.375 -11.672 1 95.19 514 ILE A N 1
ATOM 4141 C CA . ILE A 1 514 ? 17.625 -40.281 -12.141 1 95.19 514 ILE A CA 1
ATOM 4142 C C . ILE A 1 514 ? 18.562 -40.875 -11.078 1 95.19 514 ILE A C 1
ATOM 4144 O O . ILE A 1 514 ? 19.562 -41.5 -11.414 1 95.19 514 ILE A O 1
ATOM 4148 N N . GLN A 1 515 ? 18.156 -40.719 -9.867 1 95.19 515 GLN A N 1
ATOM 4149 C CA . GLN A 1 515 ? 18.969 -41.188 -8.758 1 95.19 515 GLN A CA 1
ATOM 4150 C C . GLN A 1 515 ? 18.719 -42.656 -8.484 1 95.19 515 GLN A C 1
ATOM 4152 O O . GLN A 1 515 ? 19.375 -43.25 -7.621 1 95.19 515 GLN A O 1
ATOM 4157 N N . GLY A 1 516 ? 17.766 -43.25 -9.078 1 95.12 516 GLY A N 1
ATOM 4158 C CA . GLY A 1 516 ? 17.5 -44.656 -8.961 1 95.12 516 GLY A CA 1
ATOM 4159 C C . GLY A 1 516 ? 16.594 -45.031 -7.793 1 95.12 516 GLY A C 1
ATOM 4160 O O . GLY A 1 516 ? 16.516 -46.188 -7.379 1 95.12 516 GLY A O 1
ATOM 4161 N N . LYS A 1 517 ? 15.945 -44.031 -7.258 1 96.88 517 LYS A N 1
ATOM 4162 C CA . LYS A 1 517 ? 15.023 -44.25 -6.148 1 96.88 517 LYS A CA 1
ATOM 4163 C C . LYS A 1 517 ? 13.625 -44.594 -6.664 1 96.88 517 LYS A C 1
ATOM 4165 O O . LYS A 1 517 ? 12.742 -43.719 -6.676 1 96.88 517 LYS A O 1
ATOM 4170 N N . ARG A 1 518 ? 13.336 -45.812 -6.965 1 97.06 518 ARG A N 1
ATOM 4171 C CA . ARG A 1 518 ? 12.164 -46.281 -7.688 1 97.06 518 ARG A CA 1
ATOM 4172 C C . ARG A 1 518 ? 10.883 -45.969 -6.926 1 97.06 518 ARG A C 1
ATOM 4174 O O . ARG A 1 518 ? 9.977 -45.344 -7.461 1 97.06 518 ARG A O 1
ATOM 4181 N N . GLU A 1 519 ? 10.797 -46.344 -5.652 1 97.31 519 GLU A N 1
ATOM 4182 C CA . GLU A 1 519 ? 9.562 -46.219 -4.891 1 97.31 519 GLU A CA 1
ATOM 4183 C C . GLU A 1 519 ? 9.172 -44.75 -4.715 1 97.31 519 GLU A C 1
ATOM 4185 O O . GLU A 1 519 ? 8.023 -44.375 -4.938 1 97.31 519 GLU A O 1
ATOM 4190 N N . GLN A 1 520 ? 10.195 -44 -4.34 1 97.38 520 GLN A N 1
ATOM 4191 C CA . GLN A 1 520 ? 9.938 -42.594 -4.121 1 97.38 520 GLN A CA 1
ATOM 4192 C C . GLN A 1 520 ? 9.562 -41.875 -5.426 1 97.38 520 GLN A C 1
ATOM 4194 O O . GLN A 1 520 ? 8.656 -41.031 -5.449 1 97.38 520 GLN A O 1
ATOM 4199 N N . SER A 1 521 ? 10.242 -42.188 -6.5 1 97.88 521 SER A N 1
ATOM 4200 C CA . SER A 1 521 ? 9.984 -41.562 -7.805 1 97.88 521 SER A CA 1
ATOM 4201 C C . SER A 1 521 ? 8.562 -41.844 -8.273 1 97.88 521 SER A C 1
ATOM 4203 O O . SER A 1 521 ? 7.805 -40.938 -8.57 1 97.88 521 SER A O 1
ATOM 4205 N N . LEU A 1 522 ? 8.156 -43.125 -8.297 1 98 522 LEU A N 1
ATOM 4206 C CA . LEU A 1 522 ? 6.844 -43.531 -8.797 1 98 522 LEU A CA 1
ATOM 4207 C C . LEU A 1 522 ? 5.734 -42.938 -7.918 1 98 522 LEU A C 1
ATOM 4209 O O . LEU A 1 522 ? 4.699 -42.5 -8.43 1 98 522 LEU A O 1
ATOM 4213 N N . LYS A 1 523 ? 5.992 -43 -6.609 1 97.69 523 LYS A N 1
ATOM 4214 C CA . LYS A 1 523 ? 5.008 -42.406 -5.695 1 97.69 523 LYS A CA 1
ATOM 4215 C C . LYS A 1 523 ? 4.754 -40.938 -6 1 97.69 523 LYS A C 1
ATOM 4217 O O . LYS A 1 523 ? 3.607 -40.531 -6.172 1 97.69 523 LYS A O 1
ATOM 4222 N N . ASN A 1 524 ? 5.816 -40.188 -6.074 1 97.56 524 ASN A N 1
ATOM 4223 C CA . ASN A 1 524 ? 5.695 -38.719 -6.281 1 97.56 524 ASN A CA 1
ATOM 4224 C C . ASN A 1 524 ? 5.121 -38.406 -7.656 1 97.56 524 ASN A C 1
ATOM 4226 O O . ASN A 1 524 ? 4.301 -37.5 -7.789 1 97.56 524 ASN A O 1
ATOM 4230 N N . LEU A 1 525 ? 5.504 -39.094 -8.703 1 97.62 525 LEU A N 1
ATOM 4231 C CA . LEU A 1 525 ? 5 -38.844 -10.047 1 97.62 525 LEU A CA 1
ATOM 4232 C C . LEU A 1 525 ? 3.516 -39.156 -10.141 1 97.62 525 LEU A C 1
ATOM 4234 O O . LEU A 1 525 ? 2.738 -38.406 -10.711 1 97.62 525 LEU A O 1
ATOM 4238 N N . LYS A 1 526 ? 3.104 -40.25 -9.539 1 96.88 526 LYS A N 1
ATOM 4239 C CA . LYS A 1 526 ? 1.701 -40.656 -9.578 1 96.88 526 LYS A CA 1
ATOM 4240 C C . LYS A 1 526 ? 0.822 -39.688 -8.797 1 96.88 526 LYS A C 1
ATOM 4242 O O . LYS A 1 526 ? -0.243 -39.281 -9.273 1 96.88 526 LYS A O 1
ATOM 4247 N N . GLU A 1 527 ? 1.307 -39.344 -7.625 1 95.38 527 GLU A N 1
ATOM 4248 C CA . GLU A 1 527 ? 0.544 -38.406 -6.805 1 95.38 527 GLU A CA 1
ATOM 4249 C C . GLU A 1 527 ? 0.43 -37.062 -7.488 1 95.38 527 GLU A C 1
ATOM 4251 O O . GLU A 1 527 ? -0.63 -36.406 -7.457 1 95.38 527 GLU A O 1
ATOM 4256 N N . ALA A 1 528 ? 1.535 -36.594 -8.055 1 94.69 528 ALA A N 1
ATOM 4257 C CA . ALA A 1 528 ? 1.518 -35.312 -8.758 1 94.69 528 ALA A CA 1
ATOM 4258 C C . ALA A 1 528 ? 0.556 -35.344 -9.938 1 94.69 528 ALA A C 1
ATOM 4260 O O . ALA A 1 528 ? -0.154 -34.375 -10.195 1 94.69 528 ALA A O 1
ATOM 4261 N N . LEU A 1 529 ? 0.519 -36.406 -10.695 1 94 529 LEU A N 1
ATOM 4262 C CA . LEU A 1 529 ? -0.373 -36.562 -11.844 1 94 529 LEU A CA 1
ATOM 4263 C C . LEU A 1 529 ? -1.832 -36.562 -11.398 1 94 529 LEU A C 1
ATOM 4265 O O . LEU A 1 529 ? -2.664 -35.875 -12.023 1 94 529 LEU A O 1
ATOM 4269 N N . ASN A 1 530 ? -2.104 -37.25 -10.336 1 90.19 530 ASN A N 1
ATOM 4270 C CA . ASN A 1 530 ? -3.469 -37.281 -9.82 1 90.19 530 ASN A CA 1
ATOM 4271 C C . ASN A 1 530 ? -3.951 -35.906 -9.414 1 90.19 530 ASN A C 1
ATOM 4273 O O . ASN A 1 530 ? -5.105 -35.531 -9.656 1 90.19 530 ASN A O 1
ATOM 4277 N N . LEU A 1 531 ? -3.096 -35.219 -8.812 1 85.81 531 LEU A N 1
ATOM 4278 C CA . LEU A 1 531 ? -3.439 -33.875 -8.391 1 85.81 531 LEU A CA 1
ATOM 4279 C C . LEU A 1 531 ? -3.705 -32.969 -9.594 1 85.81 531 LEU A C 1
ATOM 4281 O O . LEU A 1 531 ? -4.668 -32.188 -9.602 1 85.81 531 LEU A O 1
ATOM 4285 N N . ARG A 1 532 ? -2.836 -33.031 -10.633 1 86.81 532 ARG A N 1
ATOM 4286 C CA . ARG A 1 532 ? -2.98 -32.188 -11.805 1 86.81 532 ARG A CA 1
ATOM 4287 C C . ARG A 1 532 ? -4.242 -32.531 -12.586 1 86.81 532 ARG A C 1
ATOM 4289 O O . ARG A 1 532 ? -4.891 -31.641 -13.156 1 86.81 532 ARG A O 1
ATOM 4296 N N . LEU A 1 533 ? -4.566 -33.719 -12.625 1 84.44 533 LEU A N 1
ATOM 4297 C CA . LEU A 1 533 ? -5.719 -34.188 -13.383 1 84.44 533 LEU A CA 1
ATOM 4298 C C . LEU A 1 533 ? -7.02 -33.719 -12.742 1 84.44 533 LEU A C 1
ATOM 4300 O O . LEU A 1 533 ? -8.078 -33.75 -13.383 1 84.44 533 LEU A O 1
ATOM 4304 N N . LEU A 1 534 ? -6.891 -33.312 -11.484 1 73.06 534 LEU A N 1
ATOM 4305 C CA . LEU A 1 534 ? -8.055 -32.719 -10.844 1 73.06 534 LEU A CA 1
ATOM 4306 C C . LEU A 1 534 ? -8.336 -31.344 -11.414 1 73.06 534 LEU A C 1
ATOM 4308 O O . LEU A 1 534 ? -9.484 -30.875 -11.414 1 73.06 534 LEU A O 1
ATOM 4312 N N . ALA A 1 535 ? -7.332 -30.734 -11.93 1 72.75 535 ALA A N 1
ATOM 4313 C CA . ALA A 1 535 ? -7.457 -29.328 -12.305 1 72.75 535 ALA A CA 1
ATOM 4314 C C . ALA A 1 535 ? -7.441 -29.156 -13.82 1 72.75 535 ALA A C 1
ATOM 4316 O O . ALA A 1 535 ? -7.996 -28.188 -14.352 1 72.75 535 ALA A O 1
ATOM 4317 N N . VAL A 1 536 ? -6.68 -30.047 -14.555 1 77 536 VAL A N 1
ATOM 4318 C CA . VAL A 1 536 ? -6.484 -29.875 -15.984 1 77 536 VAL A CA 1
ATOM 4319 C C . VAL A 1 536 ? -6.859 -31.141 -16.734 1 77 536 VAL A C 1
ATOM 4321 O O . VAL A 1 536 ? -6.824 -32.25 -16.156 1 77 536 VAL A O 1
ATOM 4324 N N . PRO A 1 537 ? -7.281 -30.906 -17.984 1 75.88 537 PRO A N 1
ATOM 4325 C CA . PRO A 1 537 ? -7.57 -32.094 -18.781 1 75.88 537 PRO A CA 1
ATOM 4326 C C . PRO A 1 537 ? -6.336 -32.969 -19.016 1 75.88 537 PRO A C 1
ATOM 4328 O O . PRO A 1 537 ? -5.207 -32.469 -18.906 1 75.88 537 PRO A O 1
ATOM 4331 N N . TYR A 1 538 ? -6.551 -34.188 -19.25 1 80.5 538 TYR A N 1
ATOM 4332 C CA . TYR A 1 538 ? -5.484 -35.156 -19.406 1 80.5 538 TYR A CA 1
ATOM 4333 C C . TYR A 1 538 ? -4.617 -34.844 -20.609 1 80.5 538 TYR A C 1
ATOM 4335 O O . TYR A 1 538 ? -3.475 -35.312 -20.703 1 80.5 538 TYR A O 1
ATOM 4343 N N . ASP A 1 539 ? -5.195 -34.031 -21.547 1 80.12 539 ASP A N 1
ATOM 4344 C CA . ASP A 1 539 ? -4.465 -33.75 -22.766 1 80.12 539 ASP A CA 1
ATOM 4345 C C . ASP A 1 539 ? -3.75 -32.406 -22.672 1 80.12 539 ASP A C 1
ATOM 4347 O O . ASP A 1 539 ? -3.133 -31.953 -23.641 1 80.12 539 ASP A O 1
ATOM 4351 N N . SER A 1 540 ? -3.836 -31.844 -21.516 1 81.38 540 SER A N 1
ATOM 4352 C CA . SER A 1 540 ? -3.082 -30.609 -21.312 1 81.38 540 SER A CA 1
ATOM 4353 C C . SER A 1 540 ? -1.593 -30.891 -21.156 1 81.38 540 SER A C 1
ATOM 4355 O O . SER A 1 540 ? -1.203 -31.969 -20.703 1 81.38 540 SER A O 1
ATOM 4357 N N . ILE A 1 541 ? -0.776 -29.953 -21.5 1 85.81 541 ILE A N 1
ATOM 4358 C CA . ILE A 1 541 ? 0.666 -30.141 -21.391 1 85.81 541 ILE A CA 1
ATOM 4359 C C . ILE A 1 541 ? 1.052 -30.328 -19.922 1 85.81 541 ILE A C 1
ATOM 4361 O O . ILE A 1 541 ? 2.041 -31 -19.625 1 85.81 541 ILE A O 1
ATOM 4365 N N . TRP A 1 542 ? 0.226 -29.891 -19.047 1 86.12 542 TRP A N 1
ATOM 4366 C CA . TRP A 1 542 ? 0.495 -29.984 -17.609 1 86.12 542 TRP A CA 1
ATOM 4367 C C . TRP A 1 542 ? 0.367 -31.422 -17.125 1 86.12 542 TRP A C 1
ATOM 4369 O O . TRP A 1 542 ? 1.072 -31.844 -16.203 1 86.12 542 TRP A O 1
ATOM 4379 N N . ALA A 1 543 ? -0.508 -32.094 -17.75 1 88.06 543 ALA A N 1
ATOM 4380 C CA . ALA A 1 543 ? -0.673 -33.5 -17.422 1 88.06 543 ALA A CA 1
ATOM 4381 C C . ALA A 1 543 ? 0.254 -34.375 -18.266 1 88.06 543 ALA A C 1
ATOM 4383 O O . ALA A 1 543 ? 0.829 -35.344 -17.766 1 88.06 543 ALA A O 1
ATOM 4384 N N . LEU A 1 544 ? 0.398 -34 -19.484 1 90.94 544 LEU A N 1
ATOM 4385 C CA . LEU A 1 544 ? 1.167 -34.781 -20.438 1 90.94 544 LEU A CA 1
ATOM 4386 C C . LEU A 1 544 ? 2.615 -34.938 -19.984 1 90.94 544 LEU A C 1
ATOM 4388 O O . LEU A 1 544 ? 3.207 -36 -20.125 1 90.94 544 LEU A O 1
ATOM 4392 N N . ASP A 1 545 ? 3.18 -33.906 -19.5 1 94.31 545 ASP A N 1
ATOM 4393 C CA . ASP A 1 545 ? 4.582 -33.938 -19.078 1 94.31 545 ASP A CA 1
ATOM 4394 C C . ASP A 1 545 ? 4.805 -34.969 -17.953 1 94.31 545 ASP A C 1
ATOM 4396 O O . ASP A 1 545 ? 5.797 -35.688 -17.953 1 94.31 545 ASP A O 1
ATOM 4400 N N . ILE A 1 546 ? 3.893 -34.969 -17.062 1 95.31 546 ILE A N 1
ATOM 4401 C CA . ILE A 1 546 ? 4.039 -35.938 -15.969 1 95.31 546 ILE A CA 1
ATOM 4402 C C . ILE A 1 546 ? 3.822 -37.344 -16.484 1 95.31 546 ILE A C 1
ATOM 4404 O O . ILE A 1 546 ? 4.504 -38.281 -16.047 1 95.31 546 ILE A O 1
ATOM 4408 N N . ARG A 1 547 ? 2.908 -37.5 -17.359 1 94.81 547 ARG A N 1
ATOM 4409 C CA . ARG A 1 547 ? 2.623 -38.812 -17.922 1 94.81 547 ARG A CA 1
ATOM 4410 C C . ARG A 1 547 ? 3.83 -39.375 -18.688 1 94.81 547 ARG A C 1
ATOM 4412 O O . ARG A 1 547 ? 4.148 -40.562 -18.594 1 94.81 547 ARG A O 1
ATOM 4419 N N . ILE A 1 548 ? 4.438 -38.531 -19.391 1 95.44 548 ILE A N 1
ATOM 4420 C CA . ILE A 1 548 ? 5.625 -38.938 -20.141 1 95.44 548 ILE A CA 1
ATOM 4421 C C . ILE A 1 548 ? 6.75 -39.281 -19.156 1 95.44 548 ILE A C 1
ATOM 4423 O O . ILE A 1 548 ? 7.461 -40.25 -19.344 1 95.44 548 ILE A O 1
ATOM 4427 N N . SER A 1 549 ? 6.934 -38.469 -18.125 1 96.38 549 SER A N 1
ATOM 4428 C CA . SER A 1 549 ? 7.953 -38.75 -17.109 1 96.38 549 SER A CA 1
ATOM 4429 C C . SER A 1 549 ? 7.688 -40.062 -16.406 1 96.38 549 SER A C 1
ATOM 4431 O O . SER A 1 549 ? 8.625 -40.781 -16.062 1 96.38 549 SER A O 1
ATOM 4433 N N . LEU A 1 550 ? 6.445 -40.344 -16.203 1 96.81 550 LEU A N 1
ATOM 4434 C CA . LEU A 1 550 ? 6.07 -41.625 -15.625 1 96.81 550 LEU A CA 1
ATOM 4435 C C . LEU A 1 550 ? 6.434 -42.75 -16.562 1 96.81 550 LEU A C 1
ATOM 4437 O O . LEU A 1 550 ? 6.91 -43.812 -16.125 1 96.81 550 LEU A O 1
ATOM 4441 N N . LEU A 1 551 ? 6.172 -42.562 -17.859 1 96.69 551 LEU A N 1
ATOM 4442 C CA . LEU A 1 551 ? 6.551 -43.531 -18.875 1 96.69 551 LEU A CA 1
ATOM 4443 C C . LEU A 1 551 ? 8.055 -43.781 -18.844 1 96.69 551 LEU A C 1
ATOM 4445 O O . LEU A 1 551 ? 8.492 -44.938 -18.891 1 96.69 551 LEU A O 1
ATOM 4449 N N . VAL A 1 552 ? 8.82 -42.781 -18.75 1 97.31 552 VAL A N 1
ATOM 4450 C CA . VAL A 1 552 ? 10.273 -42.906 -18.672 1 97.31 552 VAL A CA 1
ATOM 4451 C C . VAL A 1 552 ? 10.641 -43.688 -17.406 1 97.31 552 VAL A C 1
ATOM 4453 O O . VAL A 1 552 ? 11.516 -44.562 -17.453 1 97.31 552 VAL A O 1
ATOM 4456 N N . ALA A 1 553 ? 10.008 -43.344 -16.328 1 97.56 553 ALA A N 1
ATOM 4457 C CA . ALA A 1 553 ? 10.297 -44.031 -15.062 1 97.56 553 ALA A CA 1
ATOM 4458 C C . ALA A 1 553 ? 9.984 -45.5 -15.148 1 97.56 553 ALA A C 1
ATOM 4460 O O . ALA A 1 553 ? 10.766 -46.344 -14.68 1 97.56 553 ALA A O 1
ATOM 4461 N N . TYR A 1 554 ? 8.867 -45.844 -15.742 1 97.69 554 TYR A N 1
ATOM 4462 C CA . TYR A 1 554 ? 8.5 -47.25 -15.906 1 97.69 554 TYR A CA 1
ATOM 4463 C C . TYR A 1 554 ? 9.586 -48 -16.672 1 97.69 554 TYR A C 1
ATOM 4465 O O . TYR A 1 554 ? 9.984 -49.094 -16.266 1 97.69 554 TYR A O 1
ATOM 4473 N N . ARG A 1 555 ? 10.023 -47.438 -17.703 1 96.94 555 ARG A N 1
ATOM 4474 C CA . ARG A 1 555 ? 11.055 -48.094 -18.516 1 96.94 555 ARG A CA 1
ATOM 4475 C C . ARG A 1 555 ? 12.359 -48.219 -17.719 1 96.94 555 ARG A C 1
ATOM 4477 O O . ARG A 1 555 ? 12.961 -49.281 -17.672 1 96.94 555 ARG A O 1
ATOM 4484 N N . ASP A 1 556 ? 12.773 -47.125 -17.141 1 96.38 556 ASP A N 1
ATOM 4485 C CA . ASP A 1 556 ? 14.055 -47.062 -16.422 1 96.38 556 ASP A CA 1
ATOM 4486 C C . ASP A 1 556 ? 14.078 -48.094 -15.297 1 96.38 556 ASP A C 1
ATOM 4488 O O . ASP A 1 556 ? 15.133 -48.656 -14.984 1 96.38 556 ASP A O 1
ATOM 4492 N N . PHE A 1 557 ? 12.953 -48.344 -14.734 1 96.62 557 PHE A N 1
ATOM 4493 C CA . PHE A 1 557 ? 12.891 -49.25 -13.594 1 96.62 557 PHE A CA 1
ATOM 4494 C C . PHE A 1 557 ? 12.492 -50.656 -14.047 1 96.62 557 PHE A C 1
ATOM 4496 O O . PHE A 1 557 ? 12.211 -51.531 -13.211 1 96.62 557 PHE A O 1
ATOM 4503 N N . GLY A 1 558 ? 12.367 -50.906 -15.344 1 93.88 558 GLY A N 1
ATOM 4504 C CA . GLY A 1 558 ? 12.148 -52.219 -15.898 1 93.88 558 GLY A CA 1
ATOM 4505 C C . GLY A 1 558 ? 10.695 -52.656 -15.859 1 93.88 558 GLY A C 1
ATOM 4506 O O . GLY A 1 558 ? 10.398 -53.875 -15.953 1 93.88 558 GLY A O 1
ATOM 4507 N N . MET A 1 559 ? 9.844 -51.719 -15.625 1 96.06 559 MET A N 1
ATOM 4508 C CA . MET A 1 559 ? 8.414 -52.031 -15.625 1 96.06 559 MET A CA 1
ATOM 4509 C C . MET A 1 559 ? 7.836 -51.906 -17.031 1 96.06 559 MET A C 1
ATOM 4511 O O . MET A 1 559 ? 6.996 -51.062 -17.297 1 96.06 559 MET A O 1
ATOM 4515 N N . LEU A 1 560 ? 8.172 -52.844 -17.922 1 94.56 560 LEU A N 1
ATOM 4516 C CA . LEU A 1 560 ? 7.949 -52.75 -19.375 1 94.56 560 LEU A CA 1
ATOM 4517 C C . LEU A 1 560 ? 6.469 -52.875 -19.703 1 94.56 560 LEU A C 1
ATOM 4519 O O . LEU A 1 560 ? 5.98 -52.25 -20.656 1 94.56 560 LEU A O 1
ATOM 4523 N N . SER A 1 561 ? 5.695 -53.656 -18.953 1 95.25 561 SER A N 1
ATOM 4524 C CA . SER A 1 561 ? 4.266 -53.812 -19.203 1 95.25 561 SER A CA 1
ATOM 4525 C C . SER A 1 561 ? 3.521 -52.5 -18.938 1 95.25 561 SER A C 1
ATOM 4527 O O . SER A 1 561 ? 2.676 -52.094 -19.734 1 95.25 561 SER A O 1
ATOM 4529 N N . GLU A 1 562 ? 3.875 -51.969 -17.797 1 96.25 562 GLU A N 1
ATOM 4530 C CA . GLU A 1 562 ? 3.262 -50.688 -17.453 1 96.25 562 GLU A CA 1
ATOM 4531 C C . GLU A 1 562 ? 3.627 -49.594 -18.484 1 96.25 562 GLU A C 1
ATOM 4533 O O . GLU A 1 562 ? 2.789 -48.781 -18.844 1 96.25 562 GLU A O 1
ATOM 4538 N N . ALA A 1 563 ? 4.832 -49.594 -18.906 1 96.88 563 ALA A N 1
ATOM 4539 C CA . ALA A 1 563 ? 5.301 -48.625 -19.906 1 96.88 563 ALA A CA 1
ATOM 4540 C C . ALA A 1 563 ? 4.539 -48.781 -21.219 1 96.88 563 ALA A C 1
ATOM 4542 O O . ALA A 1 563 ? 4.133 -47.781 -21.812 1 96.88 563 ALA A O 1
ATOM 4543 N N . ARG A 1 564 ? 4.348 -49.969 -21.625 1 95.19 564 ARG A N 1
ATOM 4544 C CA . ARG A 1 564 ? 3.631 -50.219 -22.875 1 95.19 564 ARG A CA 1
ATOM 4545 C C . ARG A 1 564 ? 2.18 -49.781 -22.781 1 95.19 564 ARG A C 1
ATOM 4547 O O . ARG A 1 564 ? 1.651 -49.188 -23.719 1 95.19 564 ARG A O 1
ATOM 4554 N N . LYS A 1 565 ? 1.594 -50.094 -21.656 1 95.44 565 LYS A N 1
ATOM 4555 C CA . LYS A 1 565 ? 0.215 -49.656 -21.453 1 95.44 565 LYS A CA 1
ATOM 4556 C C . LYS A 1 565 ? 0.1 -48.156 -21.5 1 95.44 565 LYS A C 1
ATOM 4558 O O . LYS A 1 565 ? -0.867 -47.594 -22.047 1 95.44 565 LYS A O 1
ATOM 4563 N N . ALA A 1 566 ? 1.081 -47.531 -20.922 1 95.06 566 ALA A N 1
ATOM 4564 C CA . ALA A 1 566 ? 1.086 -46.062 -20.891 1 95.06 566 ALA A CA 1
ATOM 4565 C C . ALA A 1 566 ? 1.201 -45.5 -22.312 1 95.06 566 ALA A C 1
ATOM 4567 O O . ALA A 1 566 ? 0.537 -44.531 -22.641 1 95.06 566 ALA A O 1
ATOM 4568 N N . VAL A 1 567 ? 2.043 -46.031 -23.125 1 95.12 567 VAL A N 1
ATOM 4569 C CA . VAL A 1 567 ? 2.215 -45.594 -24.516 1 95.12 567 VAL A CA 1
ATOM 4570 C C . VAL A 1 567 ? 0.911 -45.781 -25.281 1 95.12 567 VAL A C 1
ATOM 4572 O O . VAL A 1 567 ? 0.484 -44.906 -26.016 1 95.12 567 VAL A O 1
ATOM 4575 N N . GLU A 1 568 ? 0.28 -46.906 -25.078 1 93.12 568 GLU A N 1
ATOM 4576 C CA . GLU A 1 568 ? -0.973 -47.219 -25.766 1 93.12 568 GLU A CA 1
ATOM 4577 C C . GLU A 1 568 ? -2.066 -46.219 -25.391 1 93.12 568 GLU A C 1
ATOM 4579 O O . GLU A 1 568 ? -2.826 -45.75 -26.234 1 93.12 568 GLU A O 1
ATOM 4584 N N . GLN A 1 569 ? -2.084 -45.938 -24.188 1 91.88 569 GLN A N 1
ATOM 4585 C CA . GLN A 1 569 ? -3.072 -44.969 -23.703 1 91.88 569 GLN A CA 1
ATOM 4586 C C . GLN A 1 569 ? -2.85 -43.594 -24.312 1 91.88 569 GLN A C 1
ATOM 4588 O O . GLN A 1 569 ? -3.803 -42.938 -24.734 1 91.88 569 GLN A O 1
ATOM 4593 N N . LEU A 1 570 ? -1.594 -43.156 -24.344 1 91.38 570 LEU A N 1
ATOM 4594 C CA . LEU A 1 570 ? -1.26 -41.844 -24.891 1 91.38 570 LEU A CA 1
ATOM 4595 C C . LEU A 1 570 ? -1.593 -41.781 -26.375 1 91.38 570 LEU A C 1
ATOM 4597 O O . LEU A 1 570 ? -2.043 -40.719 -26.875 1 91.38 570 LEU A O 1
ATOM 4601 N N . GLU A 1 571 ? -1.398 -42.781 -27.078 1 87.81 571 GLU A N 1
ATOM 4602 C CA . GLU A 1 571 ? -1.668 -42.844 -28.516 1 87.81 571 GLU A CA 1
ATOM 4603 C C . GLU A 1 571 ? -3.168 -42.906 -28.797 1 87.81 571 GLU A C 1
ATOM 4605 O O . GLU A 1 571 ? -3.65 -42.25 -29.719 1 87.81 571 GLU A O 1
ATOM 4610 N N . GLN A 1 572 ? -3.879 -43.562 -28 1 86.25 572 GLN A N 1
ATOM 4611 C CA . GLN A 1 572 ? -5.312 -43.75 -28.203 1 86.25 572 GLN A CA 1
ATOM 4612 C C . GLN A 1 572 ? -6.066 -42.438 -27.922 1 86.25 572 GLN A C 1
ATOM 4614 O O . GLN A 1 572 ? -7.051 -42.125 -28.609 1 86.25 572 GLN A O 1
ATOM 4619 N N . GLU A 1 573 ? -5.59 -41.75 -27 1 84.88 573 GLU A N 1
ATOM 4620 C CA . GLU A 1 573 ? -6.27 -40.531 -26.594 1 84.88 573 GLU A CA 1
ATOM 4621 C C . GLU A 1 573 ? -6.016 -39.406 -27.594 1 84.88 573 GLU A C 1
ATOM 4623 O O . GLU A 1 573 ? -6.746 -38.406 -27.609 1 84.88 573 GLU A O 1
ATOM 4628 N N . GLY A 1 574 ? -5.164 -39.531 -28.531 1 75.19 574 GLY A N 1
ATOM 4629 C CA . GLY A 1 574 ? -4.875 -38.531 -29.547 1 75.19 574 GLY A CA 1
ATOM 4630 C C . GLY A 1 574 ? -4.352 -37.219 -28.969 1 75.19 574 GLY A C 1
ATOM 4631 O O . GLY A 1 574 ? -4.555 -36.156 -29.547 1 75.19 574 GLY A O 1
ATOM 4632 N N . THR A 1 575 ? -3.77 -37.219 -27.844 1 74.94 575 THR A N 1
ATOM 4633 C CA . THR A 1 575 ? -3.373 -36.031 -27.078 1 74.94 575 THR A CA 1
ATOM 4634 C C . THR A 1 575 ? -2.092 -35.438 -27.656 1 74.94 575 THR A C 1
ATOM 4636 O O . THR A 1 575 ? -1.755 -34.281 -27.344 1 74.94 575 THR A O 1
ATOM 4639 N N . LEU A 1 576 ? -1.389 -36.062 -28.531 1 82.31 576 LEU A N 1
ATOM 4640 C CA . LEU A 1 576 ? -0.033 -35.656 -28.922 1 82.31 576 LEU A CA 1
ATOM 4641 C C . LEU A 1 576 ? -0.037 -34.875 -30.219 1 82.31 576 LEU A C 1
ATOM 4643 O O . LEU A 1 576 ? 0.984 -34.312 -30.609 1 82.31 576 LEU A O 1
ATOM 4647 N N . GLN A 1 577 ? -1.144 -34.812 -30.812 1 74.25 577 GLN A N 1
ATOM 4648 C CA . GLN A 1 577 ? -1.225 -34.219 -32.156 1 74.25 577 GLN A CA 1
ATOM 4649 C C . GLN A 1 577 ? -0.842 -32.75 -32.125 1 74.25 577 GLN A C 1
ATOM 4651 O O . GLN A 1 577 ? -0.238 -32.219 -33.062 1 74.25 577 GLN A O 1
ATOM 4656 N N . ASN A 1 578 ? -1.06 -32.156 -31.062 1 77.94 578 ASN A N 1
ATOM 4657 C CA . ASN A 1 578 ? -0.846 -30.719 -31.031 1 77.94 578 ASN A CA 1
ATOM 4658 C C . ASN A 1 578 ? 0.473 -30.359 -30.359 1 77.94 578 ASN A C 1
ATOM 4660 O O . ASN A 1 578 ? 0.782 -29.172 -30.172 1 77.94 578 ASN A O 1
ATOM 4664 N N . ASN A 1 579 ? 1.226 -31.344 -30.047 1 86.88 579 ASN A N 1
ATOM 4665 C CA . ASN A 1 579 ? 2.502 -31.109 -29.375 1 86.88 579 ASN A CA 1
ATOM 4666 C C . ASN A 1 579 ? 3.605 -31.984 -29.953 1 86.88 579 ASN A C 1
ATOM 4668 O O . ASN A 1 579 ? 3.877 -33.062 -29.438 1 86.88 579 ASN A O 1
ATOM 4672 N N . PHE A 1 580 ? 4.27 -31.422 -30.891 1 90.44 580 PHE A N 1
ATOM 4673 C CA . PHE A 1 580 ? 5.219 -32.219 -31.656 1 90.44 580 PHE A CA 1
ATOM 4674 C C . PHE A 1 580 ? 6.359 -32.688 -30.781 1 90.44 580 PHE A C 1
ATOM 4676 O O . PHE A 1 580 ? 6.805 -33.844 -30.906 1 90.44 580 PHE A O 1
ATOM 4683 N N . ASP A 1 581 ? 6.883 -31.844 -29.953 1 93.12 581 ASP A N 1
ATOM 4684 C CA . ASP A 1 581 ? 8.008 -32.25 -29.109 1 93.12 581 ASP A CA 1
ATOM 4685 C C . ASP A 1 581 ? 7.629 -33.438 -28.219 1 93.12 581 ASP A C 1
ATOM 4687 O O . ASP A 1 581 ? 8.398 -34.375 -28.094 1 93.12 581 ASP A O 1
ATOM 4691 N N . ARG A 1 582 ? 6.508 -33.406 -27.672 1 93.88 582 ARG A N 1
ATOM 4692 C CA . ARG A 1 582 ? 6.039 -34.469 -26.812 1 93.88 582 ARG A CA 1
ATOM 4693 C C . ARG A 1 582 ? 5.695 -35.719 -27.625 1 93.88 582 ARG A C 1
ATOM 4695 O O . ARG A 1 582 ? 5.879 -36.844 -27.156 1 93.88 582 ARG A O 1
ATOM 4702 N N . HIS A 1 583 ? 5.23 -35.438 -28.844 1 93.56 583 HIS A N 1
ATOM 4703 C CA . HIS A 1 583 ? 5.039 -36.562 -29.766 1 93.56 583 HIS A CA 1
ATOM 4704 C C . HIS A 1 583 ? 6.348 -37.281 -30.016 1 93.56 583 HIS A C 1
ATOM 4706 O O . HIS A 1 583 ? 6.391 -38.531 -29.969 1 93.56 583 HIS A O 1
ATOM 4712 N N . CYS A 1 584 ? 7.402 -36.531 -30.219 1 95.19 584 CYS A N 1
ATOM 4713 C CA . CYS A 1 584 ? 8.719 -37.125 -30.422 1 95.19 584 CYS A CA 1
ATOM 4714 C C . CYS A 1 584 ? 9.148 -37.969 -29.219 1 95.19 584 CYS A C 1
ATOM 4716 O O . CYS A 1 584 ? 9.719 -39.031 -29.359 1 95.19 584 CYS A O 1
ATOM 4718 N N . GLN A 1 585 ? 8.812 -37.5 -28.062 1 96.06 585 GLN A N 1
ATOM 4719 C CA . GLN A 1 585 ? 9.188 -38.188 -26.828 1 96.06 585 GLN A CA 1
ATOM 4720 C C . GLN A 1 585 ? 8.484 -39.531 -26.734 1 96.06 585 GLN A C 1
ATOM 4722 O O . GLN A 1 585 ? 9.109 -40.531 -26.406 1 96.06 585 GLN A O 1
ATOM 4727 N N . VAL A 1 586 ? 7.266 -39.5 -27.031 1 95.81 586 VAL A N 1
ATOM 4728 C CA . VAL A 1 586 ? 6.473 -40.719 -26.875 1 95.81 586 VAL A CA 1
ATOM 4729 C C . VAL A 1 586 ? 6.883 -41.75 -27.938 1 95.81 586 VAL A C 1
ATOM 4731 O O . VAL A 1 586 ? 7.027 -42.938 -27.625 1 95.81 586 VAL A O 1
ATOM 4734 N N . VAL A 1 587 ? 7.109 -41.344 -29.172 1 95.56 587 VAL A N 1
ATOM 4735 C CA . VAL A 1 587 ? 7.562 -42.219 -30.234 1 95.56 587 VAL A CA 1
ATOM 4736 C C . VAL A 1 587 ? 8.938 -42.781 -29.875 1 95.56 587 VAL A C 1
ATOM 4738 O O . VAL A 1 587 ? 9.211 -43.969 -30.109 1 95.56 587 VAL A O 1
ATOM 4741 N N . HIS A 1 588 ? 9.742 -41.938 -29.391 1 96.31 588 HIS A N 1
ATOM 4742 C CA . HIS A 1 588 ? 11.062 -42.312 -28.922 1 96.31 588 HIS A CA 1
ATOM 4743 C C . HIS A 1 588 ? 10.977 -43.438 -27.891 1 96.31 588 HIS A C 1
ATOM 4745 O O . HIS A 1 588 ? 11.625 -44.5 -28.047 1 96.31 588 HIS A O 1
ATOM 4751 N N . LEU A 1 589 ? 10.148 -43.25 -26.922 1 96.75 589 LEU A N 1
ATOM 4752 C CA . LEU A 1 589 ? 10.016 -44.188 -25.828 1 96.75 589 LEU A CA 1
ATOM 4753 C C . LEU A 1 589 ? 9.359 -45.5 -26.312 1 96.75 589 LEU A C 1
ATOM 4755 O O . LEU A 1 589 ? 9.727 -46.562 -25.859 1 96.75 589 LEU A O 1
ATOM 4759 N N . LYS A 1 590 ? 8.445 -45.344 -27.234 1 96.25 590 LYS A N 1
ATOM 4760 C CA . LYS A 1 590 ? 7.824 -46.531 -27.844 1 96.25 590 LYS A CA 1
ATOM 4761 C C . LYS A 1 590 ? 8.859 -47.375 -28.547 1 96.25 590 LYS A C 1
ATOM 4763 O O . LYS A 1 590 ? 8.875 -48.594 -28.391 1 96.25 590 LYS A O 1
ATOM 4768 N N . ALA A 1 591 ? 9.688 -46.75 -29.312 1 96.25 591 ALA A N 1
ATOM 4769 C CA . ALA A 1 591 ? 10.734 -47.469 -30.047 1 96.25 591 ALA A CA 1
ATOM 4770 C C . ALA A 1 591 ? 11.711 -48.125 -29.078 1 96.25 591 ALA A C 1
ATOM 4772 O O . ALA A 1 591 ? 12.117 -49.281 -29.297 1 96.25 591 ALA A O 1
ATOM 4773 N N . LEU A 1 592 ? 12.055 -47.469 -28.047 1 96.19 592 LEU A N 1
ATOM 4774 C CA . LEU A 1 592 ? 13 -48.031 -27.078 1 96.19 592 LEU A CA 1
ATOM 4775 C C . LEU A 1 592 ? 12.391 -49.188 -26.328 1 96.19 592 LEU A C 1
ATOM 4777 O O . LEU A 1 592 ? 13.094 -50.156 -25.969 1 96.19 592 LEU A O 1
ATOM 4781 N N . LEU A 1 593 ? 11.117 -49.125 -26.094 1 95.81 593 LEU A N 1
ATOM 4782 C CA . LEU A 1 593 ? 10.438 -50.25 -25.453 1 95.81 593 LEU A CA 1
ATOM 4783 C C . LEU A 1 593 ? 10.461 -51.469 -26.359 1 95.81 593 LEU A C 1
ATOM 4785 O O . LEU A 1 593 ? 10.594 -52.594 -25.875 1 95.81 593 LEU A O 1
ATOM 4789 N N . LEU A 1 594 ? 10.383 -51.281 -27.703 1 94.56 594 LEU A N 1
ATOM 4790 C CA . LEU A 1 594 ? 10.523 -52.375 -28.656 1 94.56 594 LEU A CA 1
ATOM 4791 C C . LEU A 1 594 ? 11.93 -52.938 -28.609 1 94.56 594 LEU A C 1
ATOM 4793 O O . LEU A 1 594 ? 12.094 -54.188 -28.594 1 94.56 594 LEU A O 1
ATOM 4797 N N . ALA A 1 595 ? 12.844 -52.094 -28.516 1 94.44 595 ALA A N 1
ATOM 4798 C CA . ALA A 1 595 ? 14.234 -52.531 -28.438 1 94.44 595 ALA A CA 1
ATOM 4799 C C . ALA A 1 595 ? 14.484 -53.312 -27.156 1 94.44 595 ALA A C 1
ATOM 4801 O O . ALA A 1 595 ? 15.211 -54.312 -27.172 1 94.44 595 ALA A O 1
ATOM 4802 N N . ASP A 1 596 ? 13.938 -52.844 -26.062 1 94 596 ASP A N 1
ATOM 4803 C CA . ASP A 1 596 ? 14.094 -53.5 -24.781 1 94 596 ASP A CA 1
ATOM 4804 C C . ASP A 1 596 ? 13.555 -54.938 -24.828 1 94 596 ASP A C 1
ATOM 4806 O O . ASP A 1 596 ? 14.047 -55.812 -24.125 1 94 596 ASP A O 1
ATOM 4810 N N . ARG A 1 597 ? 12.625 -55.156 -25.734 1 91.31 597 ARG A N 1
ATOM 4811 C CA . ARG A 1 597 ? 12.008 -56.469 -25.875 1 91.31 597 ARG A CA 1
ATOM 4812 C C . ARG A 1 597 ? 12.719 -57.281 -26.938 1 91.31 597 ARG A C 1
ATOM 4814 O O . ARG A 1 597 ? 12.328 -58.438 -27.203 1 91.31 597 ARG A O 1
ATOM 4821 N N . GLY A 1 598 ? 13.68 -56.719 -27.609 1 88.94 598 GLY A N 1
ATOM 4822 C CA . GLY A 1 598 ? 14.492 -57.438 -28.562 1 88.94 598 GLY A CA 1
ATOM 4823 C C . GLY A 1 598 ? 14.078 -57.188 -30 1 88.94 598 GLY A C 1
ATOM 4824 O O . GLY A 1 598 ? 14.695 -57.688 -30.938 1 88.94 598 GLY A O 1
ATOM 4825 N N . TYR A 1 599 ? 13.102 -56.375 -30.172 1 92.62 599 TYR A N 1
ATOM 4826 C CA . TYR A 1 599 ? 12.656 -56.062 -31.531 1 92.62 599 TYR A CA 1
ATOM 4827 C C . TYR A 1 599 ? 13.422 -54.875 -32.062 1 92.62 599 TYR A C 1
ATOM 4829 O O . TYR A 1 599 ? 12.828 -53.844 -32.375 1 92.62 599 TYR A O 1
ATOM 4837 N N . ILE A 1 600 ? 14.648 -55 -32.281 1 93.12 600 ILE A N 1
ATOM 4838 C CA . ILE A 1 600 ? 15.57 -53.906 -32.625 1 93.12 600 ILE A CA 1
ATOM 4839 C C . ILE A 1 600 ? 15.234 -53.375 -34.031 1 93.12 600 ILE A C 1
ATOM 4841 O O . ILE A 1 600 ? 15.227 -52.156 -34.25 1 93.12 600 ILE A O 1
ATOM 4845 N N . SER A 1 601 ? 14.953 -54.25 -35 1 91.44 601 SER A N 1
ATOM 4846 C CA . SER A 1 601 ? 14.656 -53.812 -36.375 1 91.44 601 SER A CA 1
ATOM 4847 C C . SER A 1 601 ? 13.398 -52.969 -36.406 1 91.44 601 SER A C 1
ATOM 4849 O O . SER A 1 601 ? 13.352 -51.969 -37.156 1 91.44 601 SER A O 1
ATOM 4851 N N . GLN A 1 602 ? 12.445 -53.344 -35.594 1 94.88 602 GLN A N 1
ATOM 4852 C CA . GLN A 1 602 ? 11.211 -52.562 -35.562 1 94.88 602 GLN A CA 1
ATOM 4853 C C . GLN A 1 602 ? 11.445 -51.219 -34.906 1 94.88 602 GLN A C 1
ATOM 4855 O O . GLN A 1 602 ? 10.836 -50.219 -35.281 1 94.88 602 GLN A O 1
ATOM 4860 N N . ALA A 1 603 ? 12.211 -51.219 -33.812 1 95.88 603 ALA A N 1
ATOM 4861 C CA . ALA A 1 603 ? 12.57 -49.969 -33.156 1 95.88 603 ALA A CA 1
ATOM 4862 C C . ALA A 1 603 ? 13.234 -49 -34.125 1 95.88 603 ALA A C 1
ATOM 4864 O O . ALA A 1 603 ? 12.891 -47.812 -34.156 1 95.88 603 ALA A O 1
ATOM 4865 N N . ILE A 1 604 ? 14.195 -49.5 -34.875 1 94.62 604 ILE A N 1
ATOM 4866 C CA . ILE A 1 604 ? 14.922 -48.688 -35.875 1 94.62 604 ILE A CA 1
ATOM 4867 C C . ILE A 1 604 ? 13.945 -48.156 -36.906 1 94.62 604 ILE A C 1
ATOM 4869 O O . ILE A 1 604 ? 14 -46.969 -37.25 1 94.62 604 ILE A O 1
ATOM 4873 N N . LEU A 1 605 ? 13.023 -48.969 -37.344 1 94.88 605 LEU A N 1
ATOM 4874 C CA . LEU A 1 605 ? 12.047 -48.562 -38.375 1 94.88 605 LEU A CA 1
ATOM 4875 C C . LEU A 1 605 ? 11.18 -47.406 -37.844 1 94.88 605 LEU A C 1
ATOM 4877 O O . LEU A 1 605 ? 10.891 -46.469 -38.594 1 94.88 605 LEU A O 1
ATOM 4881 N N . GLN A 1 606 ? 10.766 -47.531 -36.656 1 95.94 606 GLN A N 1
ATOM 4882 C CA . GLN A 1 606 ? 9.93 -46.5 -36.031 1 95.94 606 GLN A CA 1
ATOM 4883 C C . GLN A 1 606 ? 10.664 -45.156 -35.969 1 95.94 606 GLN A C 1
ATOM 4885 O O . GLN A 1 606 ? 10.094 -44.094 -36.281 1 95.94 606 GLN A O 1
ATOM 4890 N N . LEU A 1 607 ? 11.844 -45.156 -35.5 1 96.5 607 LEU A N 1
ATOM 4891 C CA . LEU A 1 607 ? 12.625 -43.938 -35.344 1 96.5 607 LEU A CA 1
ATOM 4892 C C . LEU A 1 607 ? 13 -43.375 -36.719 1 96.5 607 LEU A C 1
ATOM 4894 O O . LEU A 1 607 ? 13.039 -42.156 -36.906 1 96.5 607 LEU A O 1
ATOM 4898 N N . GLU A 1 608 ? 13.305 -44.25 -37.688 1 94.06 608 GLU A N 1
ATOM 4899 C CA . GLU A 1 608 ? 13.594 -43.812 -39.031 1 94.06 608 GLU A CA 1
ATOM 4900 C C . GLU A 1 608 ? 12.391 -43.156 -39.688 1 94.06 608 GLU A C 1
ATOM 4902 O O . GLU A 1 608 ? 12.531 -42.156 -40.375 1 94.06 608 GLU A O 1
ATOM 4907 N N . GLN A 1 609 ? 11.273 -43.719 -39.438 1 94.81 609 GLN A N 1
ATOM 4908 C CA . GLN A 1 609 ? 10.055 -43.125 -39.969 1 94.81 609 GLN A CA 1
ATOM 4909 C C . GLN A 1 609 ? 9.867 -41.688 -39.406 1 94.81 609 GLN A C 1
ATOM 4911 O O . GLN A 1 609 ? 9.547 -40.781 -40.156 1 94.81 609 GLN A O 1
ATOM 4916 N N . LEU A 1 610 ? 10.031 -41.562 -38.094 1 95.38 610 LEU A N 1
ATOM 4917 C CA . LEU A 1 610 ? 9.938 -40.25 -37.469 1 95.38 610 LEU A CA 1
ATOM 4918 C C . LEU A 1 610 ? 10.953 -39.281 -38.062 1 95.38 610 LEU A C 1
ATOM 4920 O O . LEU A 1 610 ? 10.633 -38.125 -38.344 1 95.38 610 LEU A O 1
ATOM 4924 N N . PHE A 1 611 ? 12.156 -39.75 -38.25 1 94.56 611 PHE A N 1
ATOM 4925 C CA . PHE A 1 611 ? 13.242 -38.906 -38.781 1 94.56 611 PHE A CA 1
ATOM 4926 C C . PHE A 1 611 ? 12.914 -38.438 -40.188 1 94.56 611 PHE A C 1
ATOM 4928 O O . PHE A 1 611 ? 13.047 -37.25 -40.5 1 94.56 611 PHE A O 1
ATOM 4935 N N . TYR A 1 612 ? 12.445 -39.312 -41.031 1 91.31 612 TYR A N 1
ATOM 4936 C CA . TYR A 1 612 ? 12.211 -38.938 -42.438 1 91.31 612 TYR A CA 1
ATOM 4937 C C . TYR A 1 612 ? 10.945 -38.125 -42.594 1 91.31 612 TYR A C 1
ATOM 4939 O O . TYR A 1 612 ? 10.828 -37.312 -43.5 1 91.31 612 TYR A O 1
ATOM 4947 N N . GLU A 1 613 ? 10.055 -38.188 -41.625 1 92.31 613 GLU A N 1
ATOM 4948 C CA . GLU A 1 613 ? 8.812 -37.438 -41.688 1 92.31 613 GLU A CA 1
ATOM 4949 C C . GLU A 1 613 ? 8.984 -36.031 -41.094 1 92.31 613 GLU A C 1
ATOM 4951 O O . GLU A 1 613 ? 8.125 -35.156 -41.281 1 92.31 613 GLU A O 1
ATOM 4956 N N . THR A 1 614 ? 10.07 -35.844 -40.438 1 93.75 614 THR A N 1
ATOM 4957 C CA . THR A 1 614 ? 10.25 -34.562 -39.75 1 93.75 614 THR A CA 1
ATOM 4958 C C . THR A 1 614 ? 11.125 -33.625 -40.562 1 93.75 614 THR A C 1
ATOM 4960 O O . THR A 1 614 ? 12.25 -33.969 -40.938 1 93.75 614 THR A O 1
ATOM 4963 N N . GLU A 1 615 ? 10.539 -32.5 -40.844 1 89.81 615 GLU A N 1
ATOM 4964 C CA . GLU A 1 615 ? 11.305 -31.469 -41.562 1 89.81 615 GLU A CA 1
ATOM 4965 C C . GLU A 1 615 ? 12.367 -30.859 -40.656 1 89.81 615 GLU A C 1
ATOM 4967 O O . GLU A 1 615 ? 12.172 -30.75 -39.438 1 89.81 615 GLU A O 1
ATOM 4972 N N . ARG A 1 616 ? 13.445 -30.438 -41.219 1 88.56 616 ARG A N 1
ATOM 4973 C CA . ARG A 1 616 ? 14.57 -29.875 -40.469 1 88.56 616 ARG A CA 1
ATOM 4974 C C . ARG A 1 616 ? 14.133 -28.688 -39.625 1 88.56 616 ARG A C 1
ATOM 4976 O O . ARG A 1 616 ? 14.625 -28.5 -38.5 1 88.56 616 ARG A O 1
ATOM 4983 N N . ARG A 1 617 ? 13.211 -27.938 -40.125 1 87.38 617 ARG A N 1
ATOM 4984 C CA . ARG A 1 617 ? 12.75 -26.75 -39.438 1 87.38 617 ARG A CA 1
ATOM 4985 C C . ARG A 1 617 ? 11.977 -27.109 -38.188 1 87.38 617 ARG A C 1
ATOM 4987 O O . ARG A 1 617 ? 11.82 -26.281 -37.281 1 87.38 617 ARG A O 1
ATOM 4994 N N . ASN A 1 618 ? 11.578 -28.406 -38.031 1 91.19 618 ASN A N 1
ATOM 4995 C CA . ASN A 1 618 ? 10.734 -28.828 -36.906 1 91.19 618 ASN A CA 1
ATOM 4996 C C . ASN A 1 618 ? 11.539 -29.609 -35.875 1 91.19 618 ASN A C 1
ATOM 4998 O O . ASN A 1 618 ? 10.969 -30.141 -34.906 1 91.19 618 ASN A O 1
ATOM 5002 N N . PHE A 1 619 ? 12.859 -29.625 -36.094 1 93.5 619 PHE A N 1
ATOM 5003 C CA . PHE A 1 619 ? 13.688 -30.312 -35.125 1 93.5 619 PHE A CA 1
ATOM 5004 C C . PHE A 1 619 ? 13.539 -29.672 -33.75 1 93.5 619 PHE A C 1
ATOM 5006 O O . PHE A 1 619 ? 13.469 -28.453 -33.625 1 93.5 619 PHE A O 1
ATOM 5013 N N . THR A 1 620 ? 13.359 -30.516 -32.781 1 94.5 620 THR A N 1
ATOM 5014 C CA . THR A 1 620 ? 13.25 -30.078 -31.391 1 94.5 620 THR A CA 1
ATOM 5015 C C . THR A 1 620 ? 14.305 -30.781 -30.531 1 94.5 620 THR A C 1
ATOM 5017 O O . THR A 1 620 ? 15.016 -31.672 -31 1 94.5 620 THR A O 1
ATOM 5020 N N . ARG A 1 621 ? 14.328 -30.359 -29.375 1 95.19 621 ARG A N 1
ATOM 5021 C CA . ARG A 1 621 ? 15.273 -30.922 -28.422 1 95.19 621 ARG A CA 1
ATOM 5022 C C . ARG A 1 621 ? 15.07 -32.438 -28.266 1 95.19 621 ARG A C 1
ATOM 5024 O O . ARG A 1 621 ? 16.031 -33.188 -28.297 1 95.19 621 ARG A O 1
ATOM 5031 N N . SER A 1 622 ? 13.891 -32.875 -28.156 1 95.69 622 SER A N 1
ATOM 5032 C CA . SER A 1 622 ? 13.578 -34.281 -28 1 95.69 622 SER A CA 1
ATOM 5033 C C . SER A 1 622 ? 13.953 -35.062 -29.25 1 95.69 622 SER A C 1
ATOM 5035 O O . SER A 1 622 ? 14.367 -36.219 -29.172 1 95.69 622 SER A O 1
ATOM 5037 N N . PHE A 1 623 ? 13.805 -34.344 -30.359 1 96.06 623 PHE A N 1
ATOM 5038 C CA . PHE A 1 623 ? 14.164 -35 -31.625 1 96.06 623 PHE A CA 1
ATOM 5039 C C . PHE A 1 623 ? 15.656 -35.25 -31.688 1 96.06 623 PHE A C 1
ATOM 5041 O O . PHE A 1 623 ? 16.094 -36.25 -32.281 1 96.06 623 PHE A O 1
ATOM 5048 N N . MET A 1 624 ? 16.422 -34.438 -31.062 1 96.44 624 MET A N 1
ATOM 5049 C CA . MET A 1 624 ? 17.875 -34.656 -31.031 1 96.44 624 MET A CA 1
ATOM 5050 C C . MET A 1 624 ? 18.234 -35.938 -30.297 1 96.44 624 MET A C 1
ATOM 5052 O O . MET A 1 624 ? 19.172 -36.625 -30.672 1 96.44 624 MET A O 1
ATOM 5056 N N . TRP A 1 625 ? 17.5 -36.188 -29.297 1 96.5 625 TRP A N 1
ATOM 5057 C CA . TRP A 1 625 ? 17.75 -37.406 -28.562 1 96.5 625 TRP A CA 1
ATOM 5058 C C . TRP A 1 625 ? 17.328 -38.625 -29.375 1 96.5 625 TRP A C 1
ATOM 5060 O O . TRP A 1 625 ? 17.953 -39.688 -29.281 1 96.5 625 TRP A O 1
ATOM 5070 N N . VAL A 1 626 ? 16.281 -38.438 -30.141 1 96.19 626 VAL A N 1
ATOM 5071 C CA . VAL A 1 626 ? 15.844 -39.5 -31.047 1 96.19 626 VAL A CA 1
ATOM 5072 C C . VAL A 1 626 ? 16.969 -39.844 -32.031 1 96.19 626 VAL A C 1
ATOM 5074 O O . VAL A 1 626 ? 17.266 -41 -32.25 1 96.19 626 VAL A O 1
ATOM 5077 N N . ILE A 1 627 ? 17.609 -38.844 -32.531 1 95.94 627 ILE A N 1
ATOM 5078 C CA . ILE A 1 627 ? 18.703 -39 -33.5 1 95.94 627 ILE A CA 1
ATOM 5079 C C . ILE A 1 627 ? 19.844 -39.781 -32.844 1 95.94 627 ILE A C 1
ATOM 5081 O O . ILE A 1 627 ? 20.391 -40.688 -33.438 1 95.94 627 ILE A O 1
ATOM 5085 N N . LEU A 1 628 ? 20.188 -39.438 -31.672 1 95.62 628 LEU A N 1
ATOM 5086 C CA . LEU A 1 628 ? 21.297 -40.062 -30.953 1 95.62 628 LEU A CA 1
ATOM 5087 C C . LEU A 1 628 ? 21.016 -41.562 -30.734 1 95.62 628 LEU A C 1
ATOM 5089 O O . LEU A 1 628 ? 21.891 -42.406 -30.969 1 95.62 628 LEU A O 1
ATOM 5093 N N . ASP A 1 629 ? 19.828 -41.844 -30.312 1 95.81 629 ASP A N 1
ATOM 5094 C CA . ASP A 1 629 ? 19.516 -43.25 -30 1 95.81 629 ASP A CA 1
ATOM 5095 C C . ASP A 1 629 ? 19.312 -44.062 -31.266 1 95.81 629 ASP A C 1
ATOM 5097 O O . ASP A 1 629 ? 19.625 -45.25 -31.312 1 95.81 629 ASP A O 1
ATOM 5101 N N . LEU A 1 630 ? 18.75 -43.375 -32.344 1 95.69 630 LEU A N 1
ATOM 5102 C CA . LEU A 1 630 ? 18.656 -44.031 -33.625 1 95.69 630 LEU A CA 1
ATOM 5103 C C . LEU A 1 630 ? 20.047 -44.406 -34.125 1 95.69 630 LEU A C 1
ATOM 5105 O O . LEU A 1 630 ? 20.25 -45.531 -34.625 1 95.69 630 LEU A O 1
ATOM 5109 N N . ALA A 1 631 ? 21 -43.5 -34 1 94.56 631 ALA A N 1
ATOM 5110 C CA . ALA A 1 631 ? 22.375 -43.781 -34.438 1 94.56 631 ALA A CA 1
ATOM 5111 C C . ALA A 1 631 ? 22.953 -44.969 -33.656 1 94.56 631 ALA A C 1
ATOM 5113 O O . ALA A 1 631 ? 23.625 -45.812 -34.219 1 94.56 631 ALA A O 1
ATOM 5114 N N . THR A 1 632 ? 22.703 -44.969 -32.375 1 94 632 THR A N 1
ATOM 5115 C CA . THR A 1 632 ? 23.203 -46.031 -31.531 1 94 632 THR A CA 1
ATOM 5116 C C . THR A 1 632 ? 22.609 -47.375 -31.922 1 94 632 THR A C 1
ATOM 5118 O O . THR A 1 632 ? 23.328 -48.375 -32 1 94 632 THR A O 1
ATOM 5121 N N . LEU A 1 633 ? 21.328 -47.438 -32.219 1 94.06 633 LEU A N 1
ATOM 5122 C CA . LEU A 1 633 ? 20.641 -48.688 -32.594 1 94.06 633 LEU A CA 1
ATOM 5123 C C . LEU A 1 633 ? 21.109 -49.156 -33.969 1 94.06 633 LEU A C 1
ATOM 5125 O O . LEU A 1 633 ? 21.297 -50.344 -34.188 1 94.06 633 LEU A O 1
ATOM 5129 N N . LEU A 1 634 ? 21.344 -48.219 -34.875 1 93.19 634 LEU A N 1
ATOM 5130 C CA . LEU A 1 634 ? 21.812 -48.562 -36.219 1 93.19 634 LEU A CA 1
ATOM 5131 C C . LEU A 1 634 ? 23.203 -49.188 -36.156 1 93.19 634 LEU A C 1
ATOM 5133 O O . LEU A 1 634 ? 23.469 -50.188 -36.812 1 93.19 634 LEU A O 1
ATOM 5137 N N . ARG A 1 635 ? 24.031 -48.625 -35.344 1 91.44 635 ARG A N 1
ATOM 5138 C CA . ARG A 1 635 ? 25.406 -49.125 -35.219 1 91.44 635 ARG A CA 1
ATOM 5139 C C . ARG A 1 635 ? 25.422 -50.5 -34.562 1 91.44 635 ARG A C 1
ATOM 5141 O O . ARG A 1 635 ? 26.266 -51.344 -34.875 1 91.44 635 ARG A O 1
ATOM 5148 N N . SER A 1 636 ? 24.562 -50.656 -33.625 1 87.81 636 SER A N 1
ATOM 5149 C CA . SER A 1 636 ? 24.5 -51.938 -32.906 1 87.81 636 SER A CA 1
ATOM 5150 C C . SER A 1 636 ? 23.906 -53.031 -33.781 1 87.81 636 SER A C 1
ATOM 5152 O O . SER A 1 636 ? 24.328 -54.188 -33.688 1 87.81 636 SER A O 1
ATOM 5154 N N . HIS A 1 637 ? 22.984 -52.719 -34.594 1 87.81 637 HIS A N 1
ATOM 5155 C CA . HIS A 1 637 ? 22.297 -53.719 -35.438 1 87.81 637 HIS A CA 1
ATOM 5156 C C . HIS A 1 637 ? 23.188 -54.156 -36.625 1 87.81 637 HIS A C 1
ATOM 5158 O O . HIS A 1 637 ? 23.203 -55.312 -36.969 1 87.81 637 HIS A O 1
ATOM 5164 N N . ASN A 1 638 ? 23.844 -53.188 -37.344 1 85.5 638 ASN A N 1
ATOM 5165 C CA . ASN A 1 638 ? 24.766 -53.438 -38.438 1 85.5 638 ASN A CA 1
ATOM 5166 C C . ASN A 1 638 ? 25.953 -52.5 -38.375 1 85.5 638 ASN A C 1
ATOM 5168 O O . ASN A 1 638 ? 25.922 -51.438 -39 1 85.5 638 ASN A O 1
ATOM 5172 N N . PRO A 1 639 ? 27 -52.969 -37.75 1 81.62 639 PRO A N 1
ATOM 5173 C CA . PRO A 1 639 ? 28.125 -52.062 -37.531 1 81.62 639 PRO A CA 1
ATOM 5174 C C . PRO A 1 639 ? 28.688 -51.469 -38.812 1 81.62 639 PRO A C 1
ATOM 5176 O O . PRO A 1 639 ? 29.094 -50.281 -38.781 1 81.62 639 PRO A O 1
ATOM 5179 N N . ARG A 1 640 ? 28.766 -52.125 -39.875 1 80.81 640 ARG A N 1
ATOM 5180 C CA . ARG A 1 640 ? 29.375 -51.562 -41.062 1 80.81 640 ARG A CA 1
ATOM 5181 C C . ARG A 1 640 ? 28.422 -50.625 -41.781 1 80.81 640 ARG A C 1
ATOM 5183 O O . ARG A 1 640 ? 28.656 -49.438 -41.875 1 80.81 640 ARG A O 1
ATOM 5190 N N . GLU A 1 641 ? 27.312 -51.156 -42.281 1 79.31 641 GLU A N 1
ATOM 5191 C CA . GLU A 1 641 ? 26.375 -50.344 -43.031 1 79.31 641 GLU A CA 1
ATOM 5192 C C . GLU A 1 641 ? 25.625 -49.375 -42.125 1 79.31 641 GLU A C 1
ATOM 5194 O O . GLU A 1 641 ? 25.391 -48.219 -42.5 1 79.31 641 GLU A O 1
ATOM 5199 N N . GLY A 1 642 ? 25.297 -49.844 -41 1 83.38 642 GLY A N 1
ATOM 5200 C CA . GLY A 1 642 ? 24.578 -49 -40.031 1 83.38 642 GLY A CA 1
ATOM 5201 C C . GLY A 1 642 ? 25.406 -47.844 -39.531 1 83.38 642 GLY A C 1
ATOM 5202 O O . GLY A 1 642 ? 24.859 -46.781 -39.219 1 83.38 642 GLY A O 1
ATOM 5203 N N . GLY A 1 643 ? 26.656 -48.062 -39.438 1 85.31 643 GLY A N 1
ATOM 5204 C CA . GLY A 1 643 ? 27.547 -47 -39 1 85.31 643 GLY A CA 1
ATOM 5205 C C . GLY A 1 643 ? 27.609 -45.812 -39.938 1 85.31 643 GLY A C 1
ATOM 5206 O O . GLY A 1 643 ? 27.609 -44.656 -39.531 1 85.31 643 GLY A O 1
ATOM 5207 N N . LYS A 1 644 ? 27.609 -46.094 -41.188 1 84.5 644 LYS A N 1
ATOM 5208 C CA . LYS A 1 644 ? 27.656 -45.062 -42.188 1 84.5 644 LYS A CA 1
ATOM 5209 C C . LYS A 1 644 ? 26.375 -44.219 -42.188 1 84.5 644 LYS A C 1
ATOM 5211 O O . LYS A 1 644 ? 26.406 -43 -42.281 1 84.5 644 LYS A O 1
ATOM 5216 N N . ILE A 1 645 ? 25.281 -44.938 -42.031 1 88.44 645 ILE A N 1
ATOM 5217 C CA . ILE A 1 645 ? 23.984 -44.281 -42 1 88.44 645 ILE A CA 1
ATOM 5218 C C . ILE A 1 645 ? 23.875 -43.406 -40.75 1 88.44 645 ILE A C 1
ATOM 5220 O O . ILE A 1 645 ? 23.328 -42.312 -40.781 1 88.44 645 ILE A O 1
ATOM 5224 N N . ALA A 1 646 ? 24.344 -43.938 -39.656 1 91.38 646 ALA A N 1
ATOM 5225 C CA . ALA A 1 646 ? 24.297 -43.25 -38.375 1 91.38 646 ALA A CA 1
ATOM 5226 C C . ALA A 1 646 ? 25.016 -41.906 -38.438 1 91.38 646 ALA A C 1
ATOM 5228 O O . ALA A 1 646 ? 24.578 -40.906 -37.812 1 91.38 646 ALA A O 1
ATOM 5229 N N . GLU A 1 647 ? 26.062 -41.875 -39.156 1 89.38 647 GLU A N 1
ATOM 5230 C CA . GLU A 1 647 ? 26.844 -40.656 -39.281 1 89.38 647 GLU A CA 1
ATOM 5231 C C . GLU A 1 647 ? 26.078 -39.562 -40.031 1 89.38 647 GLU A C 1
ATOM 5233 O O . GLU A 1 647 ? 26.156 -38.375 -39.688 1 89.38 647 GLU A O 1
ATOM 5238 N N . VAL A 1 648 ? 25.312 -39.938 -40.969 1 89.69 648 VAL A N 1
ATOM 5239 C CA . VAL A 1 648 ? 24.609 -39 -41.844 1 89.69 648 VAL A CA 1
ATOM 5240 C C . VAL A 1 648 ? 23.438 -38.375 -41.094 1 89.69 648 VAL A C 1
ATOM 5242 O O . VAL A 1 648 ? 22.953 -37.312 -41.469 1 89.69 648 VAL A O 1
ATOM 5245 N N . LEU A 1 649 ? 22.984 -38.969 -40 1 93.38 649 LEU A N 1
ATOM 5246 C CA . LEU A 1 649 ? 21.859 -38.5 -39.219 1 93.38 649 LEU A CA 1
ATOM 5247 C C . LEU A 1 649 ? 22.172 -37.125 -38.594 1 93.38 649 LEU A C 1
ATOM 5249 O O . LEU A 1 649 ? 21.266 -36.375 -38.219 1 93.38 649 LEU A O 1
ATOM 5253 N N . PHE A 1 650 ? 23.469 -36.844 -38.469 1 95.12 650 PHE A N 1
ATOM 5254 C CA . PHE A 1 650 ? 23.906 -35.656 -37.75 1 95.12 650 PHE A CA 1
ATOM 5255 C C . PHE A 1 650 ? 24.203 -34.531 -38.719 1 95.12 650 PHE A C 1
ATOM 5257 O O . PHE A 1 650 ? 24.953 -33.594 -38.375 1 95.12 650 PHE A O 1
ATOM 5264 N N . ASP A 1 651 ? 23.609 -34.656 -39.875 1 92.06 651 ASP A N 1
ATOM 5265 C CA . ASP A 1 651 ? 23.812 -33.656 -40.906 1 92.06 651 ASP A CA 1
ATOM 5266 C C . ASP A 1 651 ? 23.141 -32.312 -40.531 1 92.06 651 ASP A C 1
ATOM 5268 O O . ASP A 1 651 ? 22 -32.312 -40.062 1 92.06 651 ASP A O 1
ATOM 5272 N N . HIS A 1 652 ? 23.859 -31.203 -40.594 1 92.06 652 HIS A N 1
ATOM 5273 C CA . HIS A 1 652 ? 23.406 -29.828 -40.406 1 92.06 652 HIS A CA 1
ATOM 5274 C C . HIS A 1 652 ? 22.953 -29.578 -38.969 1 92.06 652 HIS A C 1
ATOM 5276 O O . HIS A 1 652 ? 21.891 -29 -38.75 1 92.06 652 HIS A O 1
ATOM 5282 N N . ILE A 1 653 ? 23.578 -30.172 -38 1 94.31 653 ILE A N 1
ATOM 5283 C CA . ILE A 1 653 ? 23.375 -29.891 -36.594 1 94.31 653 ILE A CA 1
ATOM 5284 C C . ILE A 1 653 ? 24.344 -28.797 -36.125 1 94.31 653 ILE A C 1
ATOM 5286 O O . ILE A 1 653 ? 24 -27.953 -35.312 1 94.31 653 ILE A O 1
ATOM 5290 N N . LEU A 1 654 ? 25.516 -28.859 -36.688 1 94.31 654 LEU A N 1
ATOM 5291 C CA . LEU A 1 654 ? 26.516 -27.828 -36.406 1 94.31 654 LEU A CA 1
ATOM 5292 C C . LEU A 1 654 ? 26.859 -27.062 -37.688 1 94.31 654 LEU A C 1
ATOM 5294 O O . LEU A 1 654 ? 26.578 -27.531 -38.781 1 94.31 654 LEU A O 1
ATOM 5298 N N . VAL A 1 655 ? 27.375 -25.844 -37.469 1 92.56 655 VAL A N 1
ATOM 5299 C CA . VAL A 1 655 ? 27.875 -25.031 -38.594 1 92.56 655 VAL A CA 1
ATOM 5300 C C . VAL A 1 655 ? 29.328 -24.609 -38.312 1 92.56 655 VAL A C 1
ATOM 5302 O O . VAL A 1 655 ? 29.688 -24.312 -37.188 1 92.56 655 VAL A O 1
ATOM 5305 N N . ASP A 1 656 ? 30.156 -24.797 -39.312 1 88.94 656 ASP A N 1
ATOM 5306 C CA . ASP A 1 656 ? 31.562 -24.422 -39.219 1 88.94 656 ASP A CA 1
ATOM 5307 C C . ASP A 1 656 ? 31.734 -22.906 -39.25 1 88.94 656 ASP A C 1
ATOM 5309 O O . ASP A 1 656 ? 31.203 -22.234 -40.156 1 88.94 656 ASP A O 1
ATOM 5313 N N . GLN A 1 657 ? 32.219 -22.359 -38.125 1 82.31 657 GLN A N 1
ATOM 5314 C CA . GLN A 1 657 ? 32.438 -20.906 -38.062 1 82.31 657 GLN A CA 1
ATOM 5315 C C . GLN A 1 657 ? 33.875 -20.562 -38.438 1 82.31 657 GLN A C 1
ATOM 5317 O O . GLN A 1 657 ? 34.312 -19.438 -38.219 1 82.31 657 GLN A O 1
ATOM 5322 N N . SER A 1 658 ? 34.688 -21.484 -38.781 1 65.19 658 SER A N 1
ATOM 5323 C CA . SER A 1 658 ? 36.062 -21.188 -39.188 1 65.19 658 SER A CA 1
ATOM 5324 C C . SER A 1 658 ? 36.094 -20.094 -40.25 1 65.19 658 SER A C 1
ATOM 5326 O O . SER A 1 658 ? 35.219 -19.984 -41.094 1 65.19 658 SER A O 1
ATOM 5328 N N . PRO A 1 659 ? 36.75 -18.828 -39.875 1 51.53 659 PRO A N 1
ATOM 5329 C CA . PRO A 1 659 ? 36.906 -17.766 -40.875 1 51.53 659 PRO A CA 1
ATOM 5330 C C . PRO A 1 659 ? 37.188 -18.297 -42.281 1 51.53 659 PRO A C 1
ATOM 5332 O O . PRO A 1 659 ? 38.125 -19.062 -42.469 1 51.53 659 PRO A O 1
ATOM 5335 N N . ASP A 1 660 ? 36.469 -18.641 -43 1 42.69 660 ASP A N 1
ATOM 5336 C CA . ASP A 1 660 ? 36.906 -18.562 -44.375 1 42.69 660 ASP A CA 1
ATOM 5337 C C . ASP A 1 660 ? 37.5 -17.203 -44.688 1 42.69 660 ASP A C 1
ATOM 5339 O O . ASP A 1 660 ? 37.094 -16.188 -44.125 1 42.69 660 ASP A O 1
ATOM 5343 N N . GLU A 1 661 ? 38.75 -17.016 -45.375 1 37.56 661 GLU A N 1
ATOM 5344 C CA . GLU A 1 661 ? 39.375 -15.773 -45.844 1 37.56 661 GLU A CA 1
ATOM 5345 C C . GLU A 1 661 ? 38.281 -14.805 -46.375 1 37.56 661 GLU A C 1
ATOM 5347 O O . GLU A 1 661 ? 38.469 -13.586 -46.344 1 37.56 661 GLU A O 1
ATOM 5352 N N . ARG A 1 662 ? 37.344 -15.211 -47.219 1 34.22 662 ARG A N 1
ATOM 5353 C CA . ARG A 1 662 ? 36.5 -14.281 -47.938 1 34.22 662 ARG A CA 1
ATOM 5354 C C . ARG A 1 662 ? 35.344 -13.789 -47.031 1 34.22 662 ARG A C 1
ATOM 5356 O O . ARG A 1 662 ? 34.625 -12.867 -47.406 1 34.22 662 ARG A O 1
ATOM 5363 N N . LEU A 1 663 ? 34.844 -14.531 -46.156 1 32.91 663 LEU A N 1
ATOM 5364 C CA . LEU A 1 663 ? 33.594 -14.07 -45.594 1 32.91 663 LEU A CA 1
ATOM 5365 C C . LEU A 1 663 ? 33.812 -13.18 -44.375 1 32.91 663 LEU A C 1
ATOM 5367 O O . LEU A 1 663 ? 32.906 -13.008 -43.562 1 32.91 663 LEU A O 1
ATOM 5371 N N . GLU A 1 664 ? 34.938 -12.734 -43.938 1 35 664 GLU A N 1
ATOM 5372 C CA . GLU A 1 664 ? 35.094 -11.617 -43.031 1 35 664 GLU A CA 1
ATOM 5373 C C . GLU A 1 664 ? 34.125 -10.492 -43.312 1 35 664 GLU A C 1
ATOM 5375 O O . GLU A 1 664 ? 33.781 -9.695 -42.438 1 35 664 GLU A O 1
ATOM 5380 N N . GLU A 1 665 ? 33.812 -10.211 -44.625 1 32.34 665 GLU A N 1
ATOM 5381 C CA . GLU A 1 665 ? 33.094 -8.984 -44.938 1 32.34 665 GLU A CA 1
ATOM 5382 C C . GLU A 1 665 ? 31.656 -9.023 -44.438 1 32.34 665 GLU A C 1
ATOM 5384 O O . GLU A 1 665 ? 31.109 -8.008 -44.031 1 32.34 665 GLU A O 1
ATOM 5389 N N . SER A 1 666 ? 30.969 -10.125 -44.625 1 28.53 666 SER A N 1
ATOM 5390 C CA . SER A 1 666 ? 29.531 -9.984 -44.5 1 28.53 666 SER A CA 1
ATOM 5391 C C . SER A 1 666 ? 29.109 -10.086 -43.031 1 28.53 666 SER A C 1
ATOM 5393 O O . SER A 1 666 ? 27.953 -9.82 -42.688 1 28.53 666 SER A O 1
ATOM 5395 N N . GLN A 1 667 ? 29.891 -10.719 -42.156 1 30.69 667 GLN A N 1
ATOM 5396 C CA . GLN A 1 667 ? 29.375 -10.875 -40.812 1 30.69 667 GLN A CA 1
ATOM 5397 C C . GLN A 1 667 ? 29.469 -9.57 -40.031 1 30.69 667 GLN A C 1
ATOM 5399 O O . GLN A 1 667 ? 28.984 -9.484 -38.906 1 30.69 667 GLN A O 1
ATOM 5404 N N . SER A 1 668 ? 30.359 -8.641 -40.438 1 30.78 668 SER A N 1
ATOM 5405 C CA . SER A 1 668 ? 30.328 -7.352 -39.75 1 30.78 668 SER A CA 1
ATOM 5406 C C . SER A 1 668 ? 28.938 -6.734 -39.812 1 30.78 668 SER A C 1
ATOM 5408 O O . SER A 1 668 ? 28.609 -5.855 -39 1 30.78 668 SER A O 1
ATOM 5410 N N . SER A 1 669 ? 28.203 -7.055 -40.875 1 27.09 669 SER A N 1
ATOM 5411 C CA . SER A 1 669 ? 26.922 -6.363 -41 1 27.09 669 SER A CA 1
ATOM 5412 C C . SER A 1 669 ? 25.891 -6.949 -40.031 1 27.09 669 SER A C 1
ATOM 5414 O O . SER A 1 669 ? 24.875 -6.312 -39.75 1 27.09 669 SER A O 1
ATOM 5416 N N . ALA A 1 670 ? 26.062 -8.266 -39.75 1 26.89 670 ALA A N 1
ATOM 5417 C CA . ALA A 1 670 ? 24.953 -8.836 -38.969 1 26.89 670 ALA A CA 1
ATOM 5418 C C . ALA A 1 670 ? 25.031 -8.43 -37.5 1 26.89 670 ALA A C 1
ATOM 5420 O O . ALA A 1 670 ? 24.078 -8.617 -36.75 1 26.89 670 ALA A O 1
ATOM 5421 N N . GLN A 1 671 ? 26.234 -8.188 -37 1 28.28 671 GLN A N 1
ATOM 5422 C CA . GLN A 1 671 ? 26.281 -7.785 -35.594 1 28.28 671 GLN A CA 1
ATOM 5423 C C . GLN A 1 671 ? 25.516 -6.48 -35.375 1 28.28 671 GLN A C 1
ATOM 5425 O O . GLN A 1 671 ? 25.266 -6.09 -34.25 1 28.28 671 GLN A O 1
ATOM 5430 N N . ASN A 1 672 ? 25.531 -5.66 -36.406 1 27.02 672 ASN A N 1
ATOM 5431 C CA . ASN A 1 672 ? 24.859 -4.371 -36.25 1 27.02 672 ASN A CA 1
ATOM 5432 C C . ASN A 1 672 ? 23.359 -4.535 -36.031 1 27.02 672 ASN A C 1
ATOM 5434 O O . ASN A 1 672 ? 22.625 -3.549 -35.969 1 27.02 672 ASN A O 1
ATOM 5438 N N . VAL A 1 673 ? 22.922 -5.699 -36.406 1 26.44 673 VAL A N 1
ATOM 5439 C CA . VAL A 1 673 ? 21.469 -5.773 -36.312 1 26.44 673 VAL A CA 1
ATOM 5440 C C . VAL A 1 673 ? 21.062 -5.848 -34.844 1 26.44 673 VAL A C 1
ATOM 5442 O O . VAL A 1 673 ? 19.875 -5.941 -34.531 1 26.44 673 VAL A O 1
ATOM 5445 N N . LEU A 1 674 ? 21.969 -6.117 -34.031 1 25.52 674 LEU A N 1
ATOM 5446 C CA . LEU A 1 674 ? 21.422 -6.098 -32.656 1 25.52 674 LEU A CA 1
ATOM 5447 C C . LEU A 1 674 ? 21.047 -4.676 -32.25 1 25.52 674 LEU A C 1
ATOM 5449 O O . LEU A 1 674 ? 21.609 -4.137 -31.297 1 25.52 674 LEU A O 1
ATOM 5453 N N . LYS A 1 675 ? 21.062 -3.742 -33.25 1 26.36 675 LYS A N 1
ATOM 5454 C CA . LYS A 1 675 ? 20.375 -2.541 -32.812 1 26.36 675 LYS A CA 1
ATOM 5455 C C . LYS A 1 675 ? 19.031 -2.889 -32.156 1 26.36 675 LYS A C 1
ATOM 5457 O O . LYS A 1 675 ? 18.391 -3.869 -32.562 1 26.36 675 LYS A O 1
ATOM 5462 N N . THR A 1 676 ? 18.828 -2.143 -31.078 1 23.83 676 THR A N 1
ATOM 5463 C CA . THR A 1 676 ? 17.625 -2.219 -30.266 1 23.83 676 THR A CA 1
ATOM 5464 C C . THR A 1 676 ? 16.391 -2.285 -31.141 1 23.83 676 THR A C 1
ATOM 5466 O O . THR A 1 676 ? 16.125 -1.371 -31.938 1 23.83 676 THR A O 1
ATOM 5469 N N . PRO A 1 677 ? 16.047 -3.416 -31.688 1 24.7 677 PRO A N 1
ATOM 5470 C CA . PRO A 1 677 ? 14.812 -3.258 -32.469 1 24.7 677 PRO A CA 1
ATOM 5471 C C . PRO A 1 677 ? 13.852 -2.25 -31.828 1 24.7 677 PRO A C 1
ATOM 5473 O O . PRO A 1 677 ? 13.797 -2.123 -30.609 1 24.7 677 PRO A O 1
ATOM 5476 N N . LYS A 1 678 ? 13.664 -1.188 -32.469 1 26.94 678 LYS A N 1
ATOM 5477 C CA . LYS A 1 678 ? 12.469 -0.443 -32.062 1 26.94 678 LYS A CA 1
ATOM 5478 C C . LYS A 1 678 ? 11.336 -1.387 -31.703 1 26.94 678 LYS A C 1
ATOM 5480 O O . LYS A 1 678 ? 11.016 -2.316 -32.438 1 26.94 678 LYS A O 1
ATOM 5485 N N . ILE A 1 679 ? 11.117 -1.5 -30.422 1 26.7 679 ILE A N 1
ATOM 5486 C CA . ILE A 1 679 ? 9.969 -2.209 -29.859 1 26.7 679 ILE A CA 1
ATOM 5487 C C . ILE A 1 679 ? 8.75 -2.02 -30.766 1 26.7 679 ILE A C 1
ATOM 5489 O O . ILE A 1 679 ? 8.25 -0.902 -30.906 1 26.7 679 ILE A O 1
ATOM 5493 N N . ASP A 1 680 ? 8.719 -2.58 -31.891 1 28.06 680 ASP A N 1
ATOM 5494 C CA . ASP A 1 680 ? 7.5 -2.518 -32.688 1 28.06 680 ASP A CA 1
ATOM 5495 C C . ASP A 1 680 ? 6.262 -2.721 -31.828 1 28.06 680 ASP A C 1
ATOM 5497 O O . ASP A 1 680 ? 6.266 -3.539 -30.906 1 28.06 680 ASP A O 1
ATOM 5501 N N . LYS A 1 681 ? 5.441 -1.73 -31.969 1 30.11 681 LYS A N 1
ATOM 5502 C CA . LYS A 1 681 ? 4.16 -1.616 -31.266 1 30.11 681 LYS A CA 1
ATOM 5503 C C . LYS A 1 681 ? 3.477 -2.975 -31.156 1 30.11 681 LYS A C 1
ATOM 5505 O O . LYS A 1 681 ? 2.547 -3.143 -30.359 1 30.11 681 LYS A O 1
ATOM 5510 N N . ASP A 1 682 ? 3.52 -3.83 -32.219 1 30.64 682 ASP A N 1
ATOM 5511 C CA . ASP A 1 682 ? 2.543 -4.914 -32.312 1 30.64 682 ASP A CA 1
ATOM 5512 C C . ASP A 1 682 ? 3.09 -6.195 -31.688 1 30.64 682 ASP A C 1
ATOM 5514 O O . ASP A 1 682 ? 3.75 -6.988 -32.344 1 30.64 682 ASP A O 1
ATOM 5518 N N . LEU A 1 683 ? 3.467 -6.195 -30.562 1 35.44 683 LEU A N 1
ATOM 5519 C CA . LEU A 1 683 ? 3.77 -7.461 -29.906 1 35.44 683 LEU A CA 1
ATOM 5520 C C . LEU A 1 683 ? 2.623 -8.453 -30.078 1 35.44 683 LEU A C 1
ATOM 5522 O O . LEU A 1 683 ? 2.52 -9.422 -29.328 1 35.44 683 LEU A O 1
ATOM 5526 N N . ALA A 1 684 ? 1.516 -7.996 -30.641 1 31.78 684 ALA A N 1
ATOM 5527 C CA . ALA A 1 684 ? 0.536 -9.008 -31.016 1 31.78 684 ALA A CA 1
ATOM 5528 C C . ALA A 1 684 ? 1.141 -10.023 -31.984 1 31.78 684 ALA A C 1
ATOM 5530 O O . ALA A 1 684 ? 1.894 -9.664 -32.875 1 31.78 684 ALA A O 1
ATOM 5531 N N . LEU A 1 685 ? 1.257 -11.102 -31.594 1 31.2 685 LEU A N 1
ATOM 5532 C CA . LEU A 1 685 ? 1.517 -12.125 -32.594 1 31.2 685 LEU A CA 1
ATOM 5533 C C . LEU A 1 685 ? 0.746 -11.844 -33.875 1 31.2 685 LEU A C 1
ATOM 5535 O O . LEU A 1 685 ? -0.487 -11.844 -33.875 1 31.2 685 LEU A O 1
ATOM 5539 N N . ASP A 1 686 ? 1.054 -10.773 -34.688 1 28.53 686 ASP A N 1
ATOM 5540 C CA . ASP A 1 686 ? 0.477 -10.828 -36.031 1 28.53 686 ASP A CA 1
ATOM 5541 C C . ASP A 1 686 ? 0.491 -12.258 -36.562 1 28.53 686 ASP A C 1
ATOM 5543 O O . ASP A 1 686 ? 1.556 -12.867 -36.688 1 28.53 686 ASP A O 1
ATOM 5547 N N . THR A 1 687 ? -0.525 -12.859 -36.312 1 28.86 687 THR A N 1
ATOM 5548 C CA . THR A 1 687 ? -0.678 -14.117 -37.031 1 28.86 687 THR A CA 1
ATOM 5549 C C . THR A 1 687 ? -0.298 -13.953 -38.5 1 28.86 687 THR A C 1
ATOM 5551 O O . THR A 1 687 ? -0.44 -14.883 -39.281 1 28.86 687 THR A O 1
ATOM 5554 N N . ASN A 1 688 ? -0.385 -12.68 -38.969 1 26.91 688 ASN A N 1
ATOM 5555 C CA . ASN A 1 688 ? 0.057 -12.633 -40.344 1 26.91 688 ASN A CA 1
ATOM 5556 C C . ASN A 1 688 ? 1.574 -12.75 -40.469 1 26.91 688 ASN A C 1
ATOM 5558 O O . ASN A 1 688 ? 2.297 -11.812 -40.125 1 26.91 688 ASN A O 1
ATOM 5562 N N . VAL A 1 689 ? 2.119 -13.875 -40.156 1 27.53 689 VAL A N 1
ATOM 5563 C CA . VAL A 1 689 ? 3.449 -14.25 -40.625 1 27.53 689 VAL A CA 1
ATOM 5564 C C . VAL A 1 689 ? 3.74 -13.562 -41.969 1 27.53 689 VAL A C 1
ATOM 5566 O O . VAL A 1 689 ? 3.131 -13.891 -43 1 27.53 689 VAL A O 1
ATOM 5569 N N . GLU A 1 690 ? 3.67 -12.336 -42.062 1 27.09 690 GLU A N 1
ATOM 5570 C CA . GLU A 1 690 ? 4.395 -12.086 -43.312 1 27.09 690 GLU A CA 1
ATOM 5571 C C . GLU A 1 690 ? 5.613 -13 -43.438 1 27.09 690 GLU A C 1
ATOM 5573 O O . GLU A 1 690 ? 6.324 -13.227 -42.438 1 27.09 690 GLU A O 1
ATOM 5578 N N . GLU A 1 691 ? 5.551 -13.836 -44.406 1 26.33 691 GLU A N 1
ATOM 5579 C CA . GLU A 1 691 ? 6.613 -14.695 -44.906 1 26.33 691 GLU A CA 1
ATOM 5580 C C . GLU A 1 691 ? 7.965 -13.984 -44.875 1 26.33 691 GLU A C 1
ATOM 5582 O O . GLU A 1 691 ? 8.328 -13.281 -45.812 1 26.33 691 GLU A O 1
ATOM 5587 N N . GLY A 1 692 ? 8.109 -13.109 -44.094 1 27.89 692 GLY A N 1
ATOM 5588 C CA . GLY A 1 692 ? 9.539 -12.852 -44.219 1 27.89 692 GLY A CA 1
ATOM 5589 C C . GLY A 1 692 ? 10.359 -14.109 -44.375 1 27.89 692 GLY A C 1
ATOM 5590 O O . GLY A 1 692 ? 10.164 -15.094 -43.656 1 27.89 692 GLY A O 1
ATOM 5591 N N . ARG A 1 693 ? 10.758 -14.352 -45.531 1 26.33 693 ARG A N 1
ATOM 5592 C CA . ARG A 1 693 ? 11.578 -15.484 -45.969 1 26.33 693 ARG A CA 1
ATOM 5593 C C . ARG A 1 693 ? 12.656 -15.812 -44.938 1 26.33 693 ARG A C 1
ATOM 5595 O O . ARG A 1 693 ? 13.648 -15.094 -44.844 1 26.33 693 ARG A O 1
ATOM 5602 N N . GLU A 1 694 ? 12.164 -15.867 -43.75 1 31.17 694 GLU A N 1
ATOM 5603 C CA . GLU A 1 694 ? 13.273 -16.609 -43.156 1 31.17 694 GLU A CA 1
ATOM 5604 C C . GLU A 1 694 ? 13.992 -17.469 -44.219 1 31.17 694 GLU A C 1
ATOM 5606 O O . GLU A 1 694 ? 13.352 -18.156 -45 1 31.17 694 GLU A O 1
ATOM 5611 N N . ARG A 1 695 ? 14.969 -17.062 -44.688 1 30.41 695 ARG A N 1
ATOM 5612 C CA . ARG A 1 695 ? 15.711 -17.938 -45.562 1 30.41 695 ARG A CA 1
ATOM 5613 C C . ARG A 1 695 ? 15.516 -19.406 -45.188 1 30.41 695 ARG A C 1
ATOM 5615 O O . ARG A 1 695 ? 16.031 -19.859 -44.156 1 30.41 695 ARG A O 1
ATOM 5622 N N . VAL A 1 696 ? 14.18 -19.781 -45.438 1 32.06 696 VAL A N 1
ATOM 5623 C CA . VAL A 1 696 ? 14.109 -21.234 -45.406 1 32.06 696 VAL A CA 1
ATOM 5624 C C . VAL A 1 696 ? 15.414 -21.828 -45.938 1 32.06 696 VAL A C 1
ATOM 5626 O O . VAL A 1 696 ? 15.734 -21.672 -47.125 1 32.06 696 VAL A O 1
ATOM 5629 N N . ILE A 1 697 ? 16.344 -21.703 -45.25 1 36.31 697 ILE A N 1
ATOM 5630 C CA . ILE A 1 697 ? 17.453 -22.547 -45.688 1 36.31 697 ILE A CA 1
ATOM 5631 C C . ILE A 1 697 ? 16.922 -23.891 -46.156 1 36.31 697 ILE A C 1
ATOM 5633 O O . ILE A 1 697 ? 16.328 -24.656 -45.406 1 36.31 697 ILE A O 1
ATOM 5637 N N . VAL A 1 698 ? 16.297 -23.828 -47.344 1 37.44 698 VAL A N 1
ATOM 5638 C CA . VAL A 1 698 ? 16.031 -25.109 -48 1 37.44 698 VAL A CA 1
ATOM 5639 C C . VAL A 1 698 ? 17.156 -26.094 -47.656 1 37.44 698 VAL A C 1
ATOM 5641 O O . VAL A 1 698 ? 18.297 -25.906 -48.125 1 37.44 698 VAL A O 1
ATOM 5644 N N . PHE A 1 699 ? 16.984 -26.641 -46.562 1 45.22 699 PHE A N 1
ATOM 5645 C CA . PHE A 1 699 ? 17.891 -27.672 -46.125 1 45.22 699 PHE A CA 1
ATOM 5646 C C . PHE A 1 699 ? 18.109 -28.719 -47.219 1 45.22 699 PHE A C 1
ATOM 5648 O O . PHE A 1 699 ? 19.125 -29.422 -47.219 1 45.22 699 PHE A O 1
ATOM 5655 N N . ASP A 1 700 ? 17.094 -28.781 -48.094 1 45.34 700 ASP A N 1
ATOM 5656 C CA . ASP A 1 700 ? 17.188 -29.875 -49.062 1 45.34 700 ASP A CA 1
ATOM 5657 C C . ASP A 1 700 ? 18.438 -29.734 -49.938 1 45.34 700 ASP A C 1
ATOM 5659 O O . ASP A 1 700 ? 19.016 -30.719 -50.344 1 45.34 700 ASP A O 1
ATOM 5663 N N . ASP A 1 701 ? 18.75 -28.453 -50.219 1 51.56 701 ASP A N 1
ATOM 5664 C CA . ASP A 1 701 ? 19.781 -28.281 -51.25 1 51.56 701 ASP A CA 1
ATOM 5665 C C . ASP A 1 701 ? 21.156 -28.094 -50.625 1 51.56 701 ASP A C 1
ATOM 5667 O O . ASP A 1 701 ? 22.062 -27.594 -51.281 1 51.56 701 ASP A O 1
ATOM 5671 N N . LEU A 1 702 ? 21.141 -28.453 -49.375 1 61.09 702 LEU A N 1
ATOM 5672 C CA . LEU A 1 702 ? 22.438 -28.172 -48.781 1 61.09 702 LEU A CA 1
ATOM 5673 C C . LEU A 1 702 ? 23.422 -29.312 -49 1 61.09 702 LEU A C 1
ATOM 5675 O O . LEU A 1 702 ? 23.016 -30.469 -49.062 1 61.09 702 LEU A O 1
ATOM 5679 N N . ASP A 1 703 ? 24.562 -28.984 -49.344 1 75.12 703 ASP A N 1
ATOM 5680 C CA . ASP A 1 703 ? 25.625 -29.969 -49.438 1 75.12 703 ASP A CA 1
ATOM 5681 C C . ASP A 1 703 ? 25.828 -30.688 -48.094 1 75.12 703 ASP A C 1
ATOM 5683 O O . ASP A 1 703 ? 25.719 -30.078 -47.031 1 75.12 703 ASP A O 1
ATOM 5687 N N . PRO A 1 704 ? 25.891 -31.953 -48.156 1 84.12 704 PRO A N 1
ATOM 5688 C CA . PRO A 1 704 ? 26.109 -32.719 -46.938 1 84.12 704 PRO A CA 1
ATOM 5689 C C . PRO A 1 704 ? 27.344 -32.25 -46.188 1 84.12 704 PRO A C 1
ATOM 5691 O O . PRO A 1 704 ? 28.328 -31.812 -46.781 1 84.12 704 PRO A O 1
ATOM 5694 N N . ASP A 1 705 ? 27.25 -32.281 -44.938 1 89.38 705 ASP A N 1
ATOM 5695 C CA . ASP A 1 705 ? 28.359 -31.891 -44.062 1 89.38 705 ASP A CA 1
ATOM 5696 C C . ASP A 1 705 ? 29.531 -32.844 -44.188 1 89.38 705 ASP A C 1
ATOM 5698 O O . ASP A 1 705 ? 29.328 -34.031 -44.469 1 89.38 705 ASP A O 1
ATOM 5702 N N . PRO A 1 706 ? 30.766 -32.344 -43.969 1 89.62 706 PRO A N 1
ATOM 5703 C CA . PRO A 1 706 ? 31.922 -33.219 -43.938 1 89.62 706 PRO A CA 1
ATOM 5704 C C . PRO A 1 706 ? 31.922 -34.156 -42.719 1 89.62 706 PRO A C 1
ATOM 5706 O O . PRO A 1 706 ? 31.266 -33.844 -41.719 1 89.62 706 PRO A O 1
ATOM 5709 N N . PRO A 1 707 ? 32.625 -35.281 -42.812 1 90.75 707 PRO A N 1
ATOM 5710 C CA . PRO A 1 707 ? 32.625 -36.25 -41.719 1 90.75 707 PRO A CA 1
ATOM 5711 C C . PRO A 1 707 ? 33.062 -35.656 -40.406 1 90.75 707 PRO A C 1
ATOM 5713 O O . PRO A 1 707 ? 32.562 -36.062 -39.344 1 90.75 707 PRO A O 1
ATOM 5716 N N . ARG A 1 708 ? 33.906 -34.719 -40.406 1 91.94 708 ARG A N 1
ATOM 5717 C CA . ARG A 1 708 ? 34.375 -34.094 -39.188 1 91.94 708 ARG A CA 1
ATOM 5718 C C . ARG A 1 708 ? 33.219 -33.406 -38.438 1 91.94 708 ARG A C 1
ATOM 5720 O O . ARG A 1 708 ? 33.062 -33.594 -37.219 1 91.94 708 ARG A O 1
ATOM 5727 N N . LEU A 1 709 ? 32.469 -32.688 -39.219 1 93.31 709 LEU A N 1
ATOM 5728 C CA . LEU A 1 709 ? 31.344 -31.969 -38.625 1 93.31 709 LEU A CA 1
ATOM 5729 C C . LEU A 1 709 ? 30.297 -32.938 -38.094 1 93.31 709 LEU A C 1
ATOM 5731 O O . LEU A 1 709 ? 29.641 -32.656 -37.062 1 93.31 709 LEU A O 1
ATOM 5735 N N . LEU A 1 710 ? 30.125 -34.062 -38.781 1 94.06 710 LEU A N 1
ATOM 5736 C CA . LEU A 1 710 ? 29.156 -35.094 -38.375 1 94.06 710 LEU A CA 1
ATOM 5737 C C . LEU A 1 710 ? 29.562 -35.719 -37.031 1 94.06 710 LEU A C 1
ATOM 5739 O O . LEU A 1 710 ? 28.734 -35.875 -36.156 1 94.06 710 LEU A O 1
ATOM 5743 N N . GLN A 1 711 ? 30.844 -36 -36.906 1 94.25 711 GLN A N 1
ATOM 5744 C CA . GLN A 1 711 ? 31.359 -36.594 -35.656 1 94.25 711 GLN A CA 1
ATOM 5745 C C . GLN A 1 711 ? 31.281 -35.594 -34.5 1 94.25 711 GLN A C 1
ATOM 5747 O O . GLN A 1 711 ? 30.938 -35.969 -33.375 1 94.25 711 GLN A O 1
ATOM 5752 N N . LEU A 1 712 ? 31.609 -34.375 -34.844 1 95.38 712 LEU A N 1
ATOM 5753 C CA . LEU A 1 712 ? 31.562 -33.344 -33.812 1 95.38 712 LEU A CA 1
ATOM 5754 C C . LEU A 1 712 ? 30.125 -33.125 -33.344 1 95.38 712 LEU A C 1
ATOM 5756 O O . LEU A 1 712 ? 29.891 -32.875 -32.156 1 95.38 712 LEU A O 1
ATOM 5760 N N . ALA A 1 713 ? 29.25 -33.156 -34.281 1 96.12 713 ALA A N 1
ATOM 5761 C CA . ALA A 1 713 ? 27.844 -32.969 -33.969 1 96.12 713 ALA A CA 1
ATOM 5762 C C . ALA A 1 713 ? 27.359 -34.031 -32.969 1 96.12 713 ALA A C 1
ATOM 5764 O O . ALA A 1 713 ? 26.656 -33.75 -32.031 1 96.12 713 ALA A O 1
ATOM 5765 N N . GLU A 1 714 ? 27.703 -35.25 -33.281 1 96.19 714 GLU A N 1
ATOM 5766 C CA . GLU A 1 714 ? 27.312 -36.344 -32.406 1 96.19 714 GLU A CA 1
ATOM 5767 C C . GLU A 1 714 ? 27.938 -36.188 -31.031 1 96.19 714 GLU A C 1
ATOM 5769 O O . GLU A 1 714 ? 27.266 -36.406 -30.016 1 96.19 714 GLU A O 1
ATOM 5774 N N . ARG A 1 715 ? 29.188 -35.844 -30.969 1 96 715 ARG A N 1
ATOM 5775 C CA . ARG A 1 715 ? 29.859 -35.656 -29.703 1 96 715 ARG A CA 1
ATOM 5776 C C . ARG A 1 715 ? 29.219 -34.5 -28.906 1 96 715 ARG A C 1
ATOM 5778 O O . ARG A 1 715 ? 29 -34.625 -27.703 1 96 715 ARG A O 1
ATOM 5785 N N . ALA A 1 716 ? 28.969 -33.438 -29.594 1 96.44 716 ALA A N 1
ATOM 5786 C CA . ALA A 1 716 ? 28.359 -32.25 -28.953 1 96.44 716 ALA A CA 1
ATOM 5787 C C . ALA A 1 716 ? 26.984 -32.594 -28.391 1 96.44 716 ALA A C 1
ATOM 5789 O O . ALA A 1 716 ? 26.641 -32.188 -27.281 1 96.44 716 ALA A O 1
ATOM 5790 N N . LEU A 1 717 ? 26.203 -33.344 -29.141 1 96.5 717 LEU A N 1
ATOM 5791 C CA . LEU A 1 717 ? 24.859 -33.719 -28.703 1 96.5 717 LEU A CA 1
ATOM 5792 C C . LEU A 1 717 ? 24.922 -34.656 -27.5 1 96.5 717 LEU A C 1
ATOM 5794 O O . LEU A 1 717 ? 24.109 -34.562 -26.594 1 96.5 717 LEU A O 1
ATOM 5798 N N . ASN A 1 718 ? 25.859 -35.594 -27.547 1 95.31 718 ASN A N 1
ATOM 5799 C CA . ASN A 1 718 ? 26.031 -36.469 -26.406 1 95.31 718 ASN A CA 1
ATOM 5800 C C . ASN A 1 718 ? 26.391 -35.719 -25.141 1 95.31 718 ASN A C 1
ATOM 5802 O O . ASN A 1 718 ? 25.859 -36 -24.062 1 95.31 718 ASN A O 1
ATOM 5806 N N . LEU A 1 719 ? 27.266 -34.781 -25.281 1 95.06 719 LEU A N 1
ATOM 5807 C CA . LEU A 1 719 ? 27.641 -33.969 -24.141 1 95.06 719 LEU A CA 1
ATOM 5808 C C . LEU A 1 719 ? 26.453 -33.156 -23.641 1 95.06 719 LEU A C 1
ATOM 5810 O O . LEU A 1 719 ? 26.266 -33 -22.438 1 95.06 719 LEU A O 1
ATOM 5814 N N . THR A 1 720 ? 25.703 -32.594 -24.609 1 95 720 THR A N 1
ATOM 5815 C CA . THR A 1 720 ? 24.516 -31.828 -24.25 1 95 720 THR A CA 1
ATOM 5816 C C . THR A 1 720 ? 23.516 -32.688 -23.5 1 95 720 THR A C 1
ATOM 5818 O O . THR A 1 720 ? 22.938 -32.25 -22.5 1 95 720 THR A O 1
ATOM 5821 N N . ARG A 1 721 ? 23.25 -33.844 -23.984 1 94.31 721 ARG A N 1
ATOM 5822 C CA . ARG A 1 721 ? 22.312 -34.781 -23.359 1 94.31 721 ARG A CA 1
ATOM 5823 C C . ARG A 1 721 ? 22.719 -35.125 -21.938 1 94.31 721 ARG A C 1
ATOM 5825 O O . ARG A 1 721 ? 21.859 -35.312 -21.062 1 94.31 721 ARG A O 1
ATOM 5832 N N . GLN A 1 722 ? 24.047 -35.094 -21.672 1 92 722 GLN A N 1
ATOM 5833 C CA . GLN A 1 722 ? 24.578 -35.438 -20.344 1 92 722 GLN A CA 1
ATOM 5834 C C . GLN A 1 722 ? 24.688 -34.188 -19.469 1 92 722 GLN A C 1
ATOM 5836 O O . GLN A 1 722 ? 25.25 -34.219 -18.391 1 92 722 GLN A O 1
ATOM 5841 N N . HIS A 1 723 ? 24.188 -33.094 -19.906 1 91.38 723 HIS A N 1
ATOM 5842 C CA . HIS A 1 723 ? 24.141 -31.828 -19.188 1 91.38 723 HIS A CA 1
ATOM 5843 C C . HIS A 1 723 ? 25.531 -31.297 -18.906 1 91.38 723 HIS A C 1
ATOM 5845 O O . HIS A 1 723 ? 25.781 -30.734 -17.828 1 91.38 723 HIS A O 1
ATOM 5851 N N . GLN A 1 724 ? 26.469 -31.641 -19.766 1 91.62 724 GLN A N 1
ATOM 5852 C CA . GLN A 1 724 ? 27.812 -31.109 -19.656 1 91.62 724 GLN A CA 1
ATOM 5853 C C . GLN A 1 724 ? 27.984 -29.859 -20.516 1 91.62 724 GLN A C 1
ATOM 5855 O O . GLN A 1 724 ? 28.781 -29.844 -21.453 1 91.62 724 GLN A O 1
ATOM 5860 N N . HIS A 1 725 ? 27.406 -28.891 -20.062 1 90.12 725 HIS A N 1
ATOM 5861 C CA . HIS A 1 725 ? 27.25 -27.672 -20.859 1 90.12 725 HIS A CA 1
ATOM 5862 C C . HIS A 1 725 ? 28.594 -26.953 -21.016 1 90.12 725 HIS A C 1
ATOM 5864 O O . HIS A 1 725 ? 28.875 -26.375 -22.078 1 90.12 725 HIS A O 1
ATOM 5870 N N . GLU A 1 726 ? 29.391 -26.953 -20.031 1 89.25 726 GLU A N 1
ATOM 5871 C CA . GLU A 1 726 ? 30.703 -26.312 -20.141 1 89.25 726 GLU A CA 1
ATOM 5872 C C . GLU A 1 726 ? 31.578 -27.031 -21.156 1 89.25 726 GLU A C 1
ATOM 5874 O O . GLU A 1 726 ? 32.312 -26.391 -21.922 1 89.25 726 GLU A O 1
ATOM 5879 N N . ALA A 1 727 ? 31.484 -28.344 -21.141 1 92.69 727 ALA A N 1
ATOM 5880 C CA . ALA A 1 727 ? 32.25 -29.141 -22.094 1 92.69 727 ALA A CA 1
ATOM 5881 C C . ALA A 1 727 ? 31.781 -28.875 -23.531 1 92.69 727 ALA A C 1
ATOM 5883 O O . ALA A 1 727 ? 32.594 -28.875 -24.453 1 92.69 727 ALA A O 1
ATOM 5884 N N . VAL A 1 728 ? 30.531 -28.703 -23.703 1 94.88 728 VAL A N 1
ATOM 5885 C CA . VAL A 1 728 ? 29.969 -28.422 -25.016 1 94.88 728 VAL A CA 1
ATOM 5886 C C . VAL A 1 728 ? 30.5 -27.078 -25.516 1 94.88 728 VAL A C 1
ATOM 5888 O O . VAL A 1 728 ? 30.938 -26.969 -26.672 1 94.88 728 VAL A O 1
ATOM 5891 N N . ASN A 1 729 ? 30.453 -26.094 -24.656 1 91.94 729 ASN A N 1
ATOM 5892 C CA . ASN A 1 729 ? 30.922 -24.766 -25.031 1 91.94 729 ASN A CA 1
ATOM 5893 C C . ASN A 1 729 ? 32.406 -24.781 -25.391 1 91.94 729 ASN A C 1
ATOM 5895 O O . ASN A 1 729 ? 32.844 -24.109 -26.328 1 91.94 729 ASN A O 1
ATOM 5899 N N . GLN A 1 730 ? 33.125 -25.469 -24.594 1 93 730 GLN A N 1
ATOM 5900 C CA . GLN A 1 730 ? 34.562 -25.594 -24.875 1 93 730 GLN A CA 1
ATOM 5901 C C . GLN A 1 730 ? 34.781 -26.281 -26.219 1 93 730 GLN A C 1
ATOM 5903 O O . GLN A 1 730 ? 35.656 -25.844 -27 1 93 730 GLN A O 1
ATOM 5908 N N . LEU A 1 731 ? 34 -27.344 -26.438 1 95.06 731 LEU A N 1
ATOM 5909 C CA . LEU A 1 731 ? 34.125 -28.094 -27.688 1 95.06 731 LEU A CA 1
ATOM 5910 C C . LEU A 1 731 ? 33.812 -27.188 -28.891 1 95.06 731 LEU A C 1
ATOM 5912 O O . LEU A 1 731 ? 34.562 -27.172 -29.875 1 95.06 731 LEU A O 1
ATOM 5916 N N . LEU A 1 732 ? 32.75 -26.5 -28.812 1 94.44 732 LEU A N 1
ATOM 5917 C CA . LEU A 1 732 ? 32.312 -25.625 -29.906 1 94.44 732 LEU A CA 1
ATOM 5918 C C . LEU A 1 732 ? 33.344 -24.516 -30.156 1 94.44 732 LEU A C 1
ATOM 5920 O O . LEU A 1 732 ? 33.625 -24.172 -31.297 1 94.44 732 LEU A O 1
ATOM 5924 N N . GLN A 1 733 ? 33.875 -24 -29.094 1 92.19 733 GLN A N 1
ATOM 5925 C CA . GLN A 1 733 ? 34.875 -22.938 -29.203 1 92.19 733 GLN A CA 1
ATOM 5926 C C . GLN A 1 733 ? 36.188 -23.453 -29.781 1 92.19 733 GLN A C 1
ATOM 5928 O O . GLN A 1 733 ? 36.781 -22.844 -30.672 1 92.19 733 GLN A O 1
ATOM 5933 N N . GLU A 1 734 ? 36.625 -24.531 -29.25 1 93.25 734 GLU A N 1
ATOM 5934 C CA . GLU A 1 734 ? 37.906 -25.109 -29.656 1 93.25 734 GLU A CA 1
ATOM 5935 C C . GLU A 1 734 ? 37.875 -25.547 -31.125 1 93.25 734 GLU A C 1
ATOM 5937 O O . GLU A 1 734 ? 38.875 -25.406 -31.844 1 93.25 734 GLU A O 1
ATOM 5942 N N . GLU A 1 735 ? 36.75 -26.062 -31.516 1 94.19 735 GLU A N 1
ATOM 5943 C CA . GLU A 1 735 ? 36.625 -26.609 -32.875 1 94.19 735 GLU A CA 1
ATOM 5944 C C . GLU A 1 735 ? 36.062 -25.562 -33.812 1 94.19 735 GLU A C 1
ATOM 5946 O O . GLU A 1 735 ? 35.906 -25.844 -35 1 94.19 735 GLU A O 1
ATOM 5951 N N . HIS A 1 736 ? 35.75 -24.375 -33.312 1 92.25 736 HIS A N 1
ATOM 5952 C CA . HIS A 1 736 ? 35.25 -23.25 -34.094 1 92.25 736 HIS A CA 1
ATOM 5953 C C . HIS A 1 736 ? 33.969 -23.625 -34.844 1 92.25 736 HIS A C 1
ATOM 5955 O O . HIS A 1 736 ? 33.875 -23.406 -36.062 1 92.25 736 HIS A O 1
ATOM 5961 N N . VAL A 1 737 ? 33.125 -24.281 -34.156 1 93.69 737 VAL A N 1
ATOM 5962 C CA . VAL A 1 737 ? 31.812 -24.641 -34.719 1 93.69 737 VAL A CA 1
ATOM 5963 C C . VAL A 1 737 ? 30.703 -24.078 -33.812 1 93.69 737 VAL A C 1
ATOM 5965 O O . VAL A 1 737 ? 30.953 -23.609 -32.719 1 93.69 737 VAL A O 1
ATOM 5968 N N . ALA A 1 738 ? 29.547 -23.906 -34.375 1 94.06 738 ALA A N 1
ATOM 5969 C CA . ALA A 1 738 ? 28.359 -23.438 -33.656 1 94.06 738 ALA A CA 1
ATOM 5970 C C . ALA A 1 738 ? 27.141 -24.266 -34.031 1 94.06 738 ALA A C 1
ATOM 5972 O O . ALA A 1 738 ? 27.141 -24.969 -35.062 1 94.06 738 ALA A O 1
ATOM 5973 N N . TRP A 1 739 ? 26.188 -24.266 -33.219 1 94.19 739 TRP A N 1
ATOM 5974 C CA . TRP A 1 739 ? 24.922 -24.906 -33.531 1 94.19 739 TRP A CA 1
ATOM 5975 C C . TRP A 1 739 ? 24.312 -24.281 -34.781 1 94.19 739 TRP A C 1
ATOM 5977 O O . TRP A 1 739 ? 24.297 -23.062 -34.938 1 94.19 739 TRP A O 1
ATOM 5987 N N . TYR A 1 740 ? 23.891 -25.062 -35.688 1 92.44 740 TYR A N 1
ATOM 5988 C CA . TYR A 1 740 ? 23.234 -24.594 -36.875 1 92.44 740 TYR A CA 1
ATOM 5989 C C . TYR A 1 740 ? 21.953 -23.828 -36.562 1 92.44 740 TYR A C 1
ATOM 5991 O O . TYR A 1 740 ? 21.719 -22.734 -37.094 1 92.44 740 TYR A O 1
ATOM 5999 N N . ARG A 1 741 ? 21.141 -24.359 -35.75 1 93.88 741 ARG A N 1
ATOM 6000 C CA . ARG A 1 741 ? 19.938 -23.75 -35.219 1 93.88 741 ARG A CA 1
ATOM 6001 C C . ARG A 1 741 ? 19.844 -23.969 -33.719 1 93.88 741 ARG A C 1
ATOM 6003 O O . ARG A 1 741 ? 19.281 -24.969 -33.25 1 93.88 741 ARG A O 1
ATOM 6010 N N . PRO A 1 742 ? 20.172 -22.953 -32.969 1 92.25 742 PRO A N 1
ATOM 6011 C CA . PRO A 1 742 ? 20.141 -23.109 -31.516 1 92.25 742 PRO A CA 1
ATOM 6012 C C . PRO A 1 742 ? 18.75 -23.469 -31 1 92.25 742 PRO A C 1
ATOM 6014 O O . PRO A 1 742 ? 18.609 -24.109 -29.953 1 92.25 742 PRO A O 1
ATOM 6017 N N . GLN A 1 743 ? 17.688 -23.141 -31.734 1 93.5 743 GLN A N 1
ATOM 6018 C CA . GLN A 1 743 ? 16.297 -23.359 -31.344 1 93.5 743 GLN A CA 1
ATOM 6019 C C . GLN A 1 743 ? 15.992 -24.844 -31.203 1 93.5 743 GLN A C 1
ATOM 6021 O O . GLN A 1 743 ? 15.062 -25.25 -30.516 1 93.5 743 GLN A O 1
ATOM 6026 N N . ASP A 1 744 ? 16.828 -25.656 -31.844 1 94.56 744 ASP A N 1
ATOM 6027 C CA . ASP A 1 744 ? 16.625 -27.109 -31.812 1 94.56 744 ASP A CA 1
ATOM 6028 C C . ASP A 1 744 ? 16.859 -27.672 -30.422 1 94.56 744 ASP A C 1
ATOM 6030 O O . ASP A 1 744 ? 16.422 -28.781 -30.109 1 94.56 744 ASP A O 1
ATOM 6034 N N . LEU A 1 745 ? 17.516 -26.891 -29.625 1 95.19 745 LEU A N 1
ATOM 6035 C CA . LEU A 1 745 ? 17.906 -27.391 -28.312 1 95.19 745 LEU A CA 1
ATOM 6036 C C . LEU A 1 745 ? 17.109 -26.688 -27.219 1 95.19 745 LEU A C 1
ATOM 6038 O O . LEU A 1 745 ? 17.266 -27.031 -26.031 1 95.19 745 LEU A O 1
ATOM 6042 N N . TRP A 1 746 ? 16.234 -25.828 -27.578 1 95.19 746 TRP A N 1
ATOM 6043 C CA . TRP A 1 746 ? 15.492 -25.062 -26.578 1 95.19 746 TRP A CA 1
ATOM 6044 C C . TRP A 1 746 ? 14.586 -25.984 -25.766 1 95.19 746 TRP A C 1
ATOM 6046 O O . TRP A 1 746 ? 14.086 -26.984 -26.266 1 95.19 746 TRP A O 1
ATOM 6056 N N . VAL A 1 747 ? 14.461 -25.594 -24.547 1 94.19 747 VAL A N 1
ATOM 6057 C CA . VAL A 1 747 ? 13.539 -26.312 -23.656 1 94.19 747 VAL A CA 1
ATOM 6058 C C . VAL A 1 747 ? 12.117 -25.812 -23.875 1 94.19 747 VAL A C 1
ATOM 6060 O O . VAL A 1 747 ? 11.859 -24.609 -23.844 1 94.19 747 VAL A O 1
ATOM 6063 N N . LYS A 1 748 ? 11.242 -26.703 -24.125 1 91.25 748 LYS A N 1
ATOM 6064 C CA . LYS A 1 748 ? 9.852 -26.312 -24.375 1 91.25 748 LYS A CA 1
ATOM 6065 C C . LYS A 1 748 ? 9.164 -25.891 -23.078 1 91.25 748 LYS A C 1
ATOM 6067 O O . LYS A 1 748 ? 9.617 -26.234 -21.984 1 91.25 748 LYS A O 1
ATOM 6072 N N . PHE A 1 749 ? 8.117 -25.156 -23.312 1 89.69 749 PHE A N 1
ATOM 6073 C CA . PHE A 1 749 ? 7.332 -24.719 -22.172 1 89.69 749 PHE A CA 1
ATOM 6074 C C . PHE A 1 749 ? 6.562 -25.875 -21.562 1 89.69 749 PHE A C 1
ATOM 6076 O O . PHE A 1 749 ? 6.082 -26.75 -22.281 1 89.69 749 PHE A O 1
ATOM 6083 N N . GLY A 1 750 ? 6.473 -25.812 -20.156 1 86.38 750 GLY A N 1
ATOM 6084 C CA . GLY A 1 750 ? 5.711 -26.828 -19.438 1 86.38 750 GLY A CA 1
ATOM 6085 C C . GLY A 1 750 ? 5.684 -26.625 -17.938 1 86.38 750 GLY A C 1
ATOM 6086 O O . GLY A 1 750 ? 6.215 -25.625 -17.438 1 86.38 750 GLY A O 1
ATOM 6087 N N . GLY A 1 751 ? 5.125 -27.281 -17.141 1 79.06 751 GLY A N 1
ATOM 6088 C CA . GLY A 1 751 ? 4.941 -27.078 -15.711 1 79.06 751 GLY A CA 1
ATOM 6089 C C . GLY A 1 751 ? 5.379 -28.25 -14.867 1 79.06 751 GLY A C 1
ATOM 6090 O O . GLY A 1 751 ? 4.594 -28.781 -14.078 1 79.06 751 GLY A O 1
ATOM 6091 N N . PRO A 1 752 ? 6.859 -28.672 -14.852 1 86.94 752 PRO A N 1
ATOM 6092 C CA . PRO A 1 752 ? 7.977 -28.484 -15.781 1 86.94 752 PRO A CA 1
ATOM 6093 C C . PRO A 1 752 ? 7.871 -29.391 -17.016 1 86.94 752 PRO A C 1
ATOM 6095 O O . PRO A 1 752 ? 7.07 -30.328 -17.031 1 86.94 752 PRO A O 1
ATOM 6098 N N . PRO A 1 753 ? 8.547 -29.094 -17.969 1 91.56 753 PRO A N 1
ATOM 6099 C CA . PRO A 1 753 ? 8.461 -29.922 -19.156 1 91.56 753 PRO A CA 1
ATOM 6100 C C . PRO A 1 753 ? 9.188 -31.266 -18.984 1 91.56 753 PRO A C 1
ATOM 6102 O O . PRO A 1 753 ? 10.188 -31.344 -18.266 1 91.56 753 PRO A O 1
ATOM 6105 N N . SER A 1 754 ? 8.586 -32.25 -19.562 1 92.69 754 SER A N 1
ATOM 6106 C CA . SER A 1 754 ? 9.273 -33.531 -19.609 1 92.69 754 SER A CA 1
ATOM 6107 C C . SER A 1 754 ? 10.523 -33.469 -20.484 1 92.69 754 SER A C 1
ATOM 6109 O O . SER A 1 754 ? 10.57 -32.688 -21.438 1 92.69 754 SER A O 1
ATOM 6111 N N . ASP A 1 755 ? 11.523 -34.156 -20.047 1 90.75 755 ASP A N 1
ATOM 6112 C CA . ASP A 1 755 ? 12.766 -34.25 -20.797 1 90.75 755 ASP A CA 1
ATOM 6113 C C . ASP A 1 755 ? 13.281 -35.688 -20.875 1 90.75 755 ASP A C 1
ATOM 6115 O O . ASP A 1 755 ? 13.477 -36.312 -19.828 1 90.75 755 ASP A O 1
ATOM 6119 N N . THR A 1 756 ? 13.477 -36.156 -22.062 1 92.69 756 THR A N 1
ATOM 6120 C CA . THR A 1 756 ? 13.906 -37.531 -22.25 1 92.69 756 THR A CA 1
ATOM 6121 C C . THR A 1 756 ? 15.422 -37.625 -22.453 1 92.69 756 THR A C 1
ATOM 6123 O O . THR A 1 756 ? 15.922 -38.562 -23.078 1 92.69 756 THR A O 1
ATOM 6126 N N . SER A 1 757 ? 16.125 -36.719 -21.969 1 91.19 757 SER A N 1
ATOM 6127 C CA . SER A 1 757 ? 17.578 -36.688 -22.141 1 91.19 757 SER A CA 1
ATOM 6128 C C . SER A 1 757 ? 18.25 -37.75 -21.266 1 91.19 757 SER A C 1
ATOM 6130 O O . SER A 1 757 ? 19.016 -38.562 -21.766 1 91.19 757 SER A O 1
ATOM 6132 N N . LEU A 1 758 ? 17.844 -37.781 -20.031 1 89.81 758 LEU A N 1
ATOM 6133 C CA . LEU A 1 758 ? 18.516 -38.656 -19.094 1 89.81 758 LEU A CA 1
ATOM 6134 C C . LEU A 1 758 ? 17.688 -39.906 -18.844 1 89.81 758 LEU A C 1
ATOM 6136 O O . LEU A 1 758 ? 17.047 -40.031 -17.797 1 89.81 758 LEU A O 1
ATOM 6140 N N . MET A 1 759 ? 17.594 -40.719 -19.766 1 91.62 759 MET A N 1
ATOM 6141 C CA . MET A 1 759 ? 16.953 -42.031 -19.625 1 91.62 759 MET A CA 1
ATOM 6142 C C . MET A 1 759 ? 17.953 -43.125 -19.906 1 91.62 759 MET A C 1
ATOM 6144 O O . MET A 1 759 ? 19.062 -42.875 -20.359 1 91.62 759 MET A O 1
ATOM 6148 N N . LYS A 1 760 ? 17.547 -44.281 -19.578 1 90.25 760 LYS A N 1
ATOM 6149 C CA . LYS A 1 760 ? 18.391 -45.469 -19.844 1 90.25 760 LYS A CA 1
ATOM 6150 C C . LYS A 1 760 ? 18.688 -45.594 -21.328 1 90.25 760 LYS A C 1
ATOM 6152 O O . LYS A 1 760 ? 17.797 -45.469 -22.156 1 90.25 760 LYS A O 1
ATOM 6157 N N . ALA A 1 761 ? 19.984 -45.812 -21.609 1 87.88 761 ALA A N 1
ATOM 6158 C CA . ALA A 1 761 ? 20.406 -45.969 -23 1 87.88 761 ALA A CA 1
ATOM 6159 C C . ALA A 1 761 ? 19.859 -47.281 -23.594 1 87.88 761 ALA A C 1
ATOM 6161 O O . ALA A 1 761 ? 19.547 -48.219 -22.875 1 87.88 761 ALA A O 1
ATOM 6162 N N . PRO A 1 762 ? 19.672 -47.219 -24.875 1 87.88 762 PRO A N 1
ATOM 6163 C CA . PRO A 1 762 ? 19.234 -48.469 -25.484 1 87.88 762 PRO A CA 1
ATOM 6164 C C . PRO A 1 762 ? 20.266 -49.562 -25.375 1 87.88 762 PRO A C 1
ATOM 6166 O O . PRO A 1 762 ? 21.469 -49.312 -25.406 1 87.88 762 PRO A O 1
ATOM 6169 N N . ILE A 1 763 ? 19.844 -50.875 -24.906 1 66.75 763 ILE A N 1
ATOM 6170 C CA . ILE A 1 763 ? 20.719 -52.031 -24.766 1 66.75 763 ILE A CA 1
ATOM 6171 C C . ILE A 1 763 ? 21.062 -52.594 -26.156 1 66.75 763 ILE A C 1
ATOM 6173 O O . ILE A 1 763 ? 20.172 -52.938 -26.938 1 66.75 763 ILE A O 1
ATOM 6177 N N . ALA A 1 764 ? 22.281 -52.25 -26.766 1 57.69 764 ALA A N 1
ATOM 6178 C CA . ALA A 1 764 ? 22.75 -52.812 -28.016 1 57.69 764 ALA A CA 1
ATOM 6179 C C . ALA A 1 764 ? 23.266 -54.25 -27.812 1 57.69 764 ALA A C 1
ATOM 6181 O O . ALA A 1 764 ? 24.328 -54.438 -27.219 1 57.69 764 ALA A O 1
ATOM 6182 N N . LYS A 1 765 ? 22.516 -55.312 -27.375 1 47.69 765 LYS A N 1
ATOM 6183 C CA . LYS A 1 765 ? 23.094 -56.656 -27.469 1 47.69 765 LYS A CA 1
ATOM 6184 C C . LYS A 1 765 ? 23.156 -57.125 -28.922 1 47.69 765 LYS A C 1
ATOM 6186 O O . LYS A 1 765 ? 22.234 -56.875 -29.703 1 47.69 765 LYS A O 1
ATOM 6191 N N . MET B 1 1 ? 43.875 0.835 38.312 1 61.62 1 MET B N 1
ATOM 6192 C CA . MET B 1 1 ? 45.188 0.191 38.469 1 61.62 1 MET B CA 1
ATOM 6193 C C . MET B 1 1 ? 45.188 -1.196 37.844 1 61.62 1 MET B C 1
ATOM 6195 O O . MET B 1 1 ? 46.188 -1.63 37.281 1 61.62 1 MET B O 1
ATOM 6199 N N . SER B 1 2 ? 43.969 -1.696 37.812 1 68.94 2 SER B N 1
ATOM 6200 C CA . SER B 1 2 ? 43.844 -3.027 37.219 1 68.94 2 SER B CA 1
ATOM 6201 C C . SER B 1 2 ? 44.125 -2.998 35.719 1 68.94 2 SER B C 1
ATOM 6203 O O . SER B 1 2 ? 44.812 -3.873 35.188 1 68.94 2 SER B O 1
ATOM 6205 N N . PHE B 1 3 ? 43.812 -1.971 35.062 1 74.25 3 PHE B N 1
ATOM 6206 C CA . PHE B 1 3 ? 44.031 -1.85 33.625 1 74.25 3 PHE B CA 1
ATOM 6207 C C . PHE B 1 3 ? 45.531 -1.738 33.281 1 74.25 3 PHE B C 1
ATOM 6209 O O . PHE B 1 3 ? 46 -2.42 32.375 1 74.25 3 PHE B O 1
ATOM 6216 N N . THR B 1 4 ? 46.125 -0.952 34.031 1 75.69 4 THR B N 1
ATOM 6217 C CA . THR B 1 4 ? 47.531 -0.708 33.781 1 75.69 4 THR B CA 1
ATOM 6218 C C . THR B 1 4 ? 48.344 -1.983 33.969 1 75.69 4 THR B C 1
ATOM 6220 O O . THR B 1 4 ? 49.219 -2.299 33.156 1 75.69 4 THR B O 1
ATOM 6223 N N . THR B 1 5 ? 47.906 -2.662 35.031 1 75.06 5 THR B N 1
ATOM 6224 C CA . THR B 1 5 ? 48.656 -3.898 35.312 1 75.06 5 THR B CA 1
ATOM 6225 C C . THR B 1 5 ? 48.375 -4.934 34.219 1 75.06 5 THR B C 1
ATOM 6227 O O . THR B 1 5 ? 49.312 -5.613 33.781 1 75.06 5 THR B O 1
ATOM 6230 N N . LYS B 1 6 ? 47.25 -4.969 33.75 1 76.12 6 LYS B N 1
ATOM 6231 C CA . LYS B 1 6 ? 46.906 -5.938 32.719 1 76.12 6 LYS B CA 1
ATOM 6232 C C . LYS B 1 6 ? 47.594 -5.609 31.406 1 76.12 6 LYS B C 1
ATOM 6234 O O . LYS B 1 6 ? 48.094 -6.504 30.719 1 76.12 6 LYS B O 1
ATOM 6239 N N . ARG B 1 7 ? 47.656 -4.355 31.141 1 76.38 7 ARG B N 1
ATOM 6240 C CA . ARG B 1 7 ? 48.25 -3.941 29.875 1 76.38 7 ARG B CA 1
ATOM 6241 C C . ARG B 1 7 ? 49.75 -4.098 29.891 1 76.38 7 ARG B C 1
ATOM 6243 O O . ARG B 1 7 ? 50.344 -4.438 28.875 1 76.38 7 ARG B O 1
ATOM 6250 N N . LEU B 1 8 ? 50.281 -3.895 31.047 1 76.25 8 LEU B N 1
ATOM 6251 C CA . LEU B 1 8 ? 51.75 -3.99 31.172 1 76.25 8 LEU B CA 1
ATOM 6252 C C . LEU B 1 8 ? 52.188 -5.441 31.062 1 76.25 8 LEU B C 1
ATOM 6254 O O . LEU B 1 8 ? 53.312 -5.711 30.594 1 76.25 8 LEU B O 1
ATOM 6258 N N . HIS B 1 9 ? 51.188 -6.301 31.438 1 73.12 9 HIS B N 1
ATOM 6259 C CA . HIS B 1 9 ? 51.594 -7.707 31.422 1 73.12 9 HIS B CA 1
ATOM 6260 C C . HIS B 1 9 ? 50.969 -8.438 30.234 1 73.12 9 HIS B C 1
ATOM 6262 O O . HIS B 1 9 ? 51.031 -9.664 30.156 1 73.12 9 HIS B O 1
ATOM 6268 N N . ALA B 1 10 ? 50.219 -7.688 29.422 1 69.38 10 ALA B N 1
ATOM 6269 C CA . ALA B 1 10 ? 49.594 -8.305 28.266 1 69.38 10 ALA B CA 1
ATOM 6270 C C . ALA B 1 10 ? 50.656 -8.789 27.266 1 69.38 10 ALA B C 1
ATOM 6272 O O . ALA B 1 10 ? 51.75 -8.234 27.172 1 69.38 10 ALA B O 1
ATOM 6273 N N . ASP B 1 11 ? 50.312 -9.773 26.484 1 61.03 11 ASP B N 1
ATOM 6274 C CA . ASP B 1 11 ? 51.125 -10.367 25.438 1 61.03 11 ASP B CA 1
ATOM 6275 C C . ASP B 1 11 ? 51.344 -9.391 24.281 1 61.03 11 ASP B C 1
ATOM 6277 O O . ASP B 1 11 ? 50.375 -8.836 23.75 1 61.03 11 ASP B O 1
ATOM 6281 N N . GLY B 1 12 ? 52.719 -8.703 24.25 1 64.12 12 GLY B N 1
ATOM 6282 C CA . GLY B 1 12 ? 53.094 -7.801 23.172 1 64.12 12 GLY B CA 1
ATOM 6283 C C . GLY B 1 12 ? 53.531 -6.441 23.656 1 64.12 12 GLY B C 1
ATOM 6284 O O . GLY B 1 12 ? 53.844 -5.555 22.844 1 64.12 12 GLY B O 1
ATOM 6285 N N . SER B 1 13 ? 53.469 -6.289 24.875 1 72.19 13 SER B N 1
ATOM 6286 C CA . SER B 1 13 ? 54 -5.035 25.406 1 72.19 13 SER B CA 1
ATOM 6287 C C . SER B 1 13 ? 55.5 -4.922 25.172 1 72.19 13 SER B C 1
ATOM 6289 O O . SER B 1 13 ? 56.25 -5.879 25.391 1 72.19 13 SER B O 1
ATOM 6291 N N . LEU B 1 14 ? 55.844 -3.855 24.734 1 71.31 14 LEU B N 1
ATOM 6292 C CA . LEU B 1 14 ? 57.25 -3.627 24.422 1 71.31 14 LEU B CA 1
ATOM 6293 C C . LEU B 1 14 ? 57.969 -2.957 25.594 1 71.31 14 LEU B C 1
ATOM 6295 O O . LEU B 1 14 ? 59.156 -2.609 25.5 1 71.31 14 LEU B O 1
ATOM 6299 N N . ILE B 1 15 ? 57.281 -2.912 26.672 1 78.69 15 ILE B N 1
ATOM 6300 C CA . ILE B 1 15 ? 57.906 -2.332 27.859 1 78.69 15 ILE B CA 1
ATOM 6301 C C . ILE B 1 15 ? 58.719 -3.398 28.578 1 78.69 15 ILE B C 1
ATOM 6303 O O . ILE B 1 15 ? 58.219 -4.453 28.938 1 78.69 15 ILE B O 1
ATOM 6307 N N . PRO B 1 16 ? 60.031 -3.178 28.656 1 76.5 16 PRO B N 1
ATOM 6308 C CA . PRO B 1 16 ? 60.875 -4.176 29.297 1 76.5 16 PRO B CA 1
ATOM 6309 C C . PRO B 1 16 ? 60.406 -4.582 30.688 1 76.5 16 PRO B C 1
ATOM 6311 O O . PRO B 1 16 ? 59.906 -3.738 31.438 1 76.5 16 PRO B O 1
ATOM 6314 N N . ALA B 1 17 ? 60.469 -5.797 31.094 1 77.56 17 ALA B N 1
ATOM 6315 C CA . ALA B 1 17 ? 59.969 -6.391 32.344 1 77.56 17 ALA B CA 1
ATOM 6316 C C . ALA B 1 17 ? 60.531 -5.691 33.562 1 77.56 17 ALA B C 1
ATOM 6318 O O . ALA B 1 17 ? 59.844 -5.492 34.562 1 77.56 17 ALA B O 1
ATOM 6319 N N . GLU B 1 18 ? 61.812 -5.188 33.406 1 78.88 18 GLU B N 1
ATOM 6320 C CA . GLU B 1 18 ? 62.5 -4.59 34.562 1 78.88 18 GLU B CA 1
ATOM 6321 C C . GLU B 1 18 ? 61.938 -3.195 34.875 1 78.88 18 GLU B C 1
ATOM 6323 O O . GLU B 1 18 ? 62.094 -2.695 35.969 1 78.88 18 GLU B O 1
ATOM 6328 N N . GLN B 1 19 ? 61.281 -2.721 33.844 1 82.06 19 GLN B N 1
ATOM 6329 C CA . GLN B 1 19 ? 60.844 -1.34 34 1 82.06 19 GLN B CA 1
ATOM 6330 C C . GLN B 1 19 ? 59.344 -1.276 34.281 1 82.06 19 GLN B C 1
ATOM 6332 O O . GLN B 1 19 ? 58.781 -0.198 34.531 1 82.06 19 GLN B O 1
ATOM 6337 N N . ARG B 1 20 ? 58.625 -2.314 34.281 1 81.88 20 ARG B N 1
ATOM 6338 C CA . ARG B 1 20 ? 57.188 -2.357 34.375 1 81.88 20 ARG B CA 1
ATOM 6339 C C . ARG B 1 20 ? 56.719 -1.85 35.75 1 81.88 20 ARG B C 1
ATOM 6341 O O . ARG B 1 20 ? 55.719 -1.137 35.844 1 81.88 20 ARG B O 1
ATOM 6348 N N . GLU B 1 21 ? 57.562 -2.256 36.688 1 78.5 21 GLU B N 1
ATOM 6349 C CA . GLU B 1 21 ? 57.219 -1.811 38.031 1 78.5 21 GLU B CA 1
ATOM 6350 C C . GLU B 1 21 ? 57.406 -0.304 38.188 1 78.5 21 GLU B C 1
ATOM 6352 O O . GLU B 1 21 ? 56.625 0.363 38.844 1 78.5 21 GLU B O 1
ATOM 6357 N N . ARG B 1 22 ? 58.312 0.226 37.562 1 80.81 22 ARG B N 1
ATOM 6358 C CA . ARG B 1 22 ? 58.531 1.665 37.594 1 80.81 22 ARG B CA 1
ATOM 6359 C C . ARG B 1 22 ? 57.406 2.418 36.875 1 80.81 22 ARG B C 1
ATOM 6361 O O . ARG B 1 22 ? 57 3.48 37.312 1 80.81 22 ARG B O 1
ATOM 6368 N N . VAL B 1 23 ? 57.094 1.89 35.812 1 83.19 23 VAL B N 1
ATOM 6369 C CA . VAL B 1 23 ? 55.969 2.479 35.062 1 83.19 23 VAL B CA 1
ATOM 6370 C C . VAL B 1 23 ? 54.719 2.455 35.906 1 83.19 23 VAL B C 1
ATOM 6372 O O . VAL B 1 23 ? 53.969 3.447 35.969 1 83.19 23 VAL B O 1
ATOM 6375 N N . LEU B 1 24 ? 54.438 1.349 36.531 1 80.81 24 LEU B N 1
ATOM 6376 C CA . LEU B 1 24 ? 53.281 1.213 37.375 1 80.81 24 LEU B CA 1
ATOM 6377 C C . LEU B 1 24 ? 53.312 2.223 38.531 1 80.81 24 LEU B C 1
ATOM 6379 O O . LEU B 1 24 ? 52.281 2.797 38.875 1 80.81 24 LEU B O 1
ATOM 6383 N N . GLN B 1 25 ? 54.438 2.4 39.031 1 78.62 25 GLN B N 1
ATOM 6384 C CA . GLN B 1 25 ? 54.594 3.357 40.125 1 78.62 25 GLN B CA 1
ATOM 6385 C C . GLN B 1 25 ? 54.375 4.785 39.656 1 78.62 25 GLN B C 1
ATOM 6387 O O . GLN B 1 25 ? 53.75 5.59 40.344 1 78.62 25 GLN B O 1
ATOM 6392 N N . LYS B 1 26 ? 54.875 5.051 38.531 1 79.81 26 LYS B N 1
ATOM 6393 C CA . LYS B 1 26 ? 54.656 6.383 37.969 1 79.81 26 LYS B CA 1
ATOM 6394 C C . LYS B 1 26 ? 53.188 6.637 37.688 1 79.81 26 LYS B C 1
ATOM 6396 O O . LYS B 1 26 ? 52.656 7.73 37.938 1 79.81 26 LYS B O 1
ATOM 6401 N N . VAL B 1 27 ? 52.5 5.648 37.125 1 79.44 27 VAL B N 1
ATOM 6402 C CA . VAL B 1 27 ? 51.094 5.762 36.875 1 79.44 27 VAL B CA 1
ATOM 6403 C C . VAL B 1 27 ? 50.312 5.98 38.188 1 79.44 27 VAL B C 1
ATOM 6405 O O . VAL B 1 27 ? 49.406 6.797 38.25 1 79.44 27 VAL B O 1
ATOM 6408 N N . ARG B 1 28 ? 50.688 5.332 39.125 1 76.12 28 ARG B N 1
ATOM 6409 C CA . ARG B 1 28 ? 50.062 5.453 40.438 1 76.12 28 ARG B CA 1
ATOM 6410 C C . ARG B 1 28 ? 50.25 6.844 41.031 1 76.12 28 ARG B C 1
ATOM 6412 O O . ARG B 1 28 ? 49.344 7.398 41.656 1 76.12 28 ARG B O 1
ATOM 6419 N N . LEU B 1 29 ? 51.375 7.387 40.688 1 75.12 29 LEU B N 1
ATOM 6420 C CA . LEU B 1 29 ? 51.719 8.664 41.312 1 75.12 29 LEU B CA 1
ATOM 6421 C C . LEU B 1 29 ? 51.125 9.828 40.5 1 75.12 29 LEU B C 1
ATOM 6423 O O . LEU B 1 29 ? 50.688 10.812 41.094 1 75.12 29 LEU B O 1
ATOM 6427 N N . ARG B 1 30 ? 51.156 9.688 39.188 1 72.19 30 ARG B N 1
ATOM 6428 C CA . ARG B 1 30 ? 50.875 10.867 38.375 1 72.19 30 ARG B CA 1
ATOM 6429 C C . ARG B 1 30 ? 49.5 10.789 37.719 1 72.19 30 ARG B C 1
ATOM 6431 O O . ARG B 1 30 ? 48.938 11.805 37.344 1 72.19 30 ARG B O 1
ATOM 6438 N N . ALA B 1 31 ? 49.062 9.625 37.5 1 70.25 31 ALA B N 1
ATOM 6439 C CA . ALA B 1 31 ? 47.781 9.492 36.781 1 70.25 31 ALA B CA 1
ATOM 6440 C C . ALA B 1 31 ? 46.625 10.047 37.625 1 70.25 31 ALA B C 1
ATOM 6442 O O . ALA B 1 31 ? 45.625 10.516 37.094 1 70.25 31 ALA B O 1
ATOM 6443 N N . ASP B 1 32 ? 46.906 10.297 38.875 1 64.5 32 ASP B N 1
ATOM 6444 C CA . ASP B 1 32 ? 45.938 10.789 39.844 1 64.5 32 ASP B CA 1
ATOM 6445 C C . ASP B 1 32 ? 44.531 10.258 39.531 1 64.5 32 ASP B C 1
ATOM 6447 O O . ASP B 1 32 ? 43.562 11.016 39.5 1 64.5 32 ASP B O 1
ATOM 6451 N N . GLY B 1 33 ? 44.438 8.969 39.188 1 64.25 33 GLY B N 1
ATOM 6452 C CA . GLY B 1 33 ? 43.156 8.32 38.969 1 64.25 33 GLY B CA 1
ATOM 6453 C C . GLY B 1 33 ? 42.656 8.453 37.531 1 64.25 33 GLY B C 1
ATOM 6454 O O . GLY B 1 33 ? 41.594 7.938 37.188 1 64.25 33 GLY B O 1
ATOM 6455 N N . MET B 1 34 ? 43.344 9.086 36.688 1 71.5 34 MET B N 1
ATOM 6456 C CA . MET B 1 34 ? 42.875 9.297 35.312 1 71.5 34 MET B CA 1
ATOM 6457 C C . MET B 1 34 ? 43.25 8.117 34.438 1 71.5 34 MET B C 1
ATOM 6459 O O . MET B 1 34 ? 44.406 7.91 34.094 1 71.5 34 MET B O 1
ATOM 6463 N N . PHE B 1 35 ? 42.344 7.324 34.156 1 74.5 35 PHE B N 1
ATOM 6464 C CA . PHE B 1 35 ? 42.469 6.137 33.312 1 74.5 35 PHE B CA 1
ATOM 6465 C C . PHE B 1 35 ? 43.062 6.5 31.953 1 74.5 35 PHE B C 1
ATOM 6467 O O . PHE B 1 35 ? 43.938 5.801 31.438 1 74.5 35 PHE B O 1
ATOM 6474 N N . VAL B 1 36 ? 42.719 7.566 31.406 1 77.06 36 VAL B N 1
ATOM 6475 C CA . VAL B 1 36 ? 43.094 7.977 30.062 1 77.06 36 VAL B CA 1
ATOM 6476 C C . VAL B 1 36 ? 44.594 8.328 30.047 1 77.06 36 VAL B C 1
ATOM 6478 O O . VAL B 1 36 ? 45.312 8.016 29.078 1 77.06 36 VAL B O 1
ATOM 6481 N N . TRP B 1 37 ? 45 8.914 31.141 1 79.25 37 TRP B N 1
ATOM 6482 C CA . TRP B 1 37 ? 46.406 9.25 31.25 1 79.25 37 TRP B CA 1
ATOM 6483 C C . TRP B 1 37 ? 47.281 7.988 31.297 1 79.25 37 TRP B C 1
ATOM 6485 O O . TRP B 1 37 ? 48.281 7.898 30.609 1 79.25 37 TRP B O 1
ATOM 6495 N N . ALA B 1 38 ? 46.75 7.086 32.062 1 78.06 38 ALA B N 1
ATOM 6496 C CA . ALA B 1 38 ? 47.5 5.828 32.156 1 78.06 38 ALA B CA 1
ATOM 6497 C C . ALA B 1 38 ? 47.562 5.121 30.812 1 78.06 38 ALA B C 1
ATOM 6499 O O . ALA B 1 38 ? 48.625 4.613 30.422 1 78.06 38 ALA B O 1
ATOM 6500 N N . LYS B 1 39 ? 46.5 5.094 30.172 1 77.06 39 LYS B N 1
ATOM 6501 C CA . LYS B 1 39 ? 46.438 4.457 28.859 1 77.06 39 LYS B CA 1
ATOM 6502 C C . LYS B 1 39 ? 47.375 5.152 27.875 1 77.06 39 LYS B C 1
ATOM 6504 O O . LYS B 1 39 ? 48.062 4.496 27.109 1 77.06 39 LYS B O 1
ATOM 6509 N N . ALA B 1 40 ? 47.312 6.422 27.922 1 75.5 40 ALA B N 1
ATOM 6510 C CA . ALA B 1 40 ? 48.156 7.211 27.031 1 75.5 40 ALA B CA 1
ATOM 6511 C C . ALA B 1 40 ? 49.656 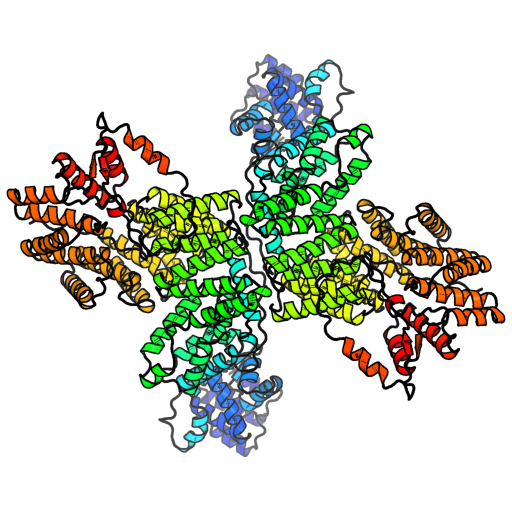6.973 27.328 1 75.5 40 ALA B C 1
ATOM 6513 O O . ALA B 1 40 ? 50.438 6.832 26.406 1 75.5 40 ALA B O 1
ATOM 6514 N N . LEU B 1 41 ? 49.938 6.891 28.578 1 76.62 41 LEU B N 1
ATOM 6515 C CA . LEU B 1 41 ? 51.312 6.66 28.984 1 76.62 41 LEU B CA 1
ATOM 6516 C C . LEU B 1 41 ? 51.812 5.301 28.484 1 76.62 41 LEU B C 1
ATOM 6518 O O . LEU B 1 41 ? 52.906 5.188 27.953 1 76.62 41 LEU B O 1
ATOM 6522 N N . LEU B 1 42 ? 50.938 4.414 28.703 1 76.75 42 LEU B N 1
ATOM 6523 C CA . LEU B 1 42 ? 51.312 3.066 28.312 1 76.75 42 LEU B CA 1
ATOM 6524 C C . LEU B 1 42 ? 51.562 2.984 26.797 1 76.75 42 LEU B C 1
ATOM 6526 O O . LEU B 1 42 ? 52.5 2.346 26.344 1 76.75 42 LEU B O 1
ATOM 6530 N N . GLN B 1 43 ? 50.75 3.613 26.094 1 74.81 43 GLN B N 1
ATOM 6531 C CA . GLN B 1 43 ? 50.906 3.625 24.641 1 74.81 43 GLN B CA 1
ATOM 6532 C C . GLN B 1 43 ? 52.188 4.391 24.234 1 74.81 43 GLN B C 1
ATOM 6534 O O . GLN B 1 43 ? 52.875 4 23.297 1 74.81 43 GLN B O 1
ATOM 6539 N N . TYR B 1 44 ? 52.406 5.414 24.984 1 74 44 TYR B N 1
ATOM 6540 C CA . TYR B 1 44 ? 53.562 6.258 24.75 1 74 44 TYR B CA 1
ATOM 6541 C C . TYR B 1 44 ? 54.875 5.488 25 1 74 44 TYR B C 1
ATOM 6543 O O . TYR B 1 44 ? 55.875 5.715 24.328 1 74 44 TYR B O 1
ATOM 6551 N N . LEU B 1 45 ? 54.688 4.555 25.859 1 76.19 45 LEU B N 1
ATOM 6552 C CA . LEU B 1 45 ? 55.906 3.826 26.25 1 76.19 45 LEU B CA 1
ATOM 6553 C C . LEU B 1 45 ? 56 2.496 25.5 1 76.19 45 LEU B C 1
ATOM 6555 O O . LEU B 1 45 ? 57.062 1.901 25.422 1 76.19 45 LEU B O 1
ATOM 6559 N N . ASP B 1 46 ? 54.906 2.078 25 1 70.69 46 ASP B N 1
ATOM 6560 C CA . ASP B 1 46 ? 54.875 0.739 24.422 1 70.69 46 ASP B CA 1
ATOM 6561 C C . ASP B 1 46 ? 55.406 0.738 22.984 1 70.69 46 ASP B C 1
ATOM 6563 O O . ASP B 1 46 ? 54.688 0.398 22.047 1 70.69 46 ASP B O 1
ATOM 6567 N N . GLU B 1 47 ? 56.5 1.23 22.75 1 69.19 47 GLU B N 1
ATOM 6568 C CA . GLU B 1 47 ? 57.219 1.23 21.484 1 69.19 47 GLU B CA 1
ATOM 6569 C C . GLU B 1 47 ? 58.656 0.739 21.688 1 69.19 47 GLU B C 1
ATOM 6571 O O . GLU B 1 47 ? 59.094 0.555 22.812 1 69.19 47 GLU B O 1
ATOM 6576 N N . LEU B 1 48 ? 59.375 0.348 20.609 1 63.47 48 LEU B N 1
ATOM 6577 C CA . LEU B 1 48 ? 60.75 -0.054 20.688 1 63.47 48 LEU B CA 1
ATOM 6578 C C . LEU B 1 48 ? 61.656 1.147 20.969 1 63.47 48 LEU B C 1
ATOM 6580 O O . LEU B 1 48 ? 61.969 1.915 20.062 1 63.47 48 LEU B O 1
ATOM 6584 N N . LEU B 1 49 ? 61.875 1.45 22.156 1 70.81 49 LEU B N 1
ATOM 6585 C CA . LEU B 1 49 ? 62.625 2.619 22.578 1 70.81 49 LEU B CA 1
ATOM 6586 C C . LEU B 1 49 ? 64 2.209 23.125 1 70.81 49 LEU B C 1
ATOM 6588 O O . LEU B 1 49 ? 64.125 1.109 23.672 1 70.81 49 LEU B O 1
ATOM 6592 N N . SER B 1 50 ? 65 2.99 22.781 1 75.81 50 SER B N 1
ATOM 6593 C CA . SER B 1 50 ? 66.25 2.816 23.469 1 75.81 50 SER B CA 1
ATOM 6594 C C . SER B 1 50 ? 66.125 3.053 24.969 1 75.81 50 SER B C 1
ATOM 6596 O O . SER B 1 50 ? 65.188 3.732 25.406 1 75.81 50 SER B O 1
ATOM 6598 N N . PRO B 1 51 ? 66.875 2.412 25.766 1 75.88 51 PRO B N 1
ATOM 6599 C CA . PRO B 1 51 ? 66.812 2.596 27.219 1 75.88 51 PRO B CA 1
ATOM 6600 C C . PRO B 1 51 ? 66.875 4.062 27.641 1 75.88 51 PRO B C 1
ATOM 6602 O O . PRO B 1 51 ? 66.188 4.484 28.562 1 75.88 51 PRO B O 1
ATOM 6605 N N . GLU B 1 52 ? 67.625 4.844 26.859 1 77.69 52 GLU B N 1
ATOM 6606 C CA . GLU B 1 52 ? 67.75 6.262 27.203 1 77.69 52 GLU B CA 1
ATOM 6607 C C . GLU B 1 52 ? 66.438 7.012 26.875 1 77.69 52 GLU B C 1
ATOM 6609 O O . GLU B 1 52 ? 66 7.832 27.656 1 77.69 52 GLU B O 1
ATOM 6614 N N . GLU B 1 53 ? 65.938 6.566 25.812 1 76.69 53 GLU B N 1
ATOM 6615 C CA . GLU B 1 53 ? 64.688 7.219 25.375 1 76.69 53 GLU B CA 1
ATOM 6616 C C . GLU B 1 53 ? 63.531 6.844 26.281 1 76.69 53 GLU B C 1
ATOM 6618 O O . GLU B 1 53 ? 62.688 7.68 26.578 1 76.69 53 GLU B O 1
ATOM 6623 N N . PHE B 1 54 ? 63.562 5.66 26.641 1 79.75 54 PHE B N 1
ATOM 6624 C CA . PHE B 1 54 ? 62.531 5.18 27.531 1 79.75 54 PHE B CA 1
ATOM 6625 C C . PHE B 1 54 ? 62.531 5.945 28.859 1 79.75 54 PHE B C 1
ATOM 6627 O O . PHE B 1 54 ? 61.5 6.41 29.328 1 79.75 54 PHE B O 1
ATOM 6634 N N . GLN B 1 55 ? 63.781 6.141 29.359 1 76.5 55 GLN B N 1
ATOM 6635 C CA . GLN B 1 55 ? 63.906 6.84 30.625 1 76.5 55 GLN B CA 1
ATOM 6636 C C . GLN B 1 55 ? 63.562 8.32 30.484 1 76.5 55 GLN B C 1
ATOM 6638 O O . GLN B 1 55 ? 62.938 8.898 31.391 1 76.5 55 GLN B O 1
ATOM 6643 N N . SER B 1 56 ? 63.844 8.828 29.359 1 79.31 56 SER B N 1
ATOM 6644 C CA . SER B 1 56 ? 63.5 10.219 29.109 1 79.31 56 SER B CA 1
ATOM 6645 C C . SER B 1 56 ? 62 10.406 29.016 1 79.31 56 SER B C 1
ATOM 6647 O O . SER B 1 56 ? 61.438 11.336 29.609 1 79.31 56 SER B O 1
ATOM 6649 N N . ARG B 1 57 ? 61.312 9.445 28.359 1 77.12 57 ARG B N 1
ATOM 6650 C CA . ARG B 1 57 ? 59.875 9.523 28.172 1 77.12 57 ARG B CA 1
ATOM 6651 C C . ARG B 1 57 ? 59.156 9.297 29.5 1 77.12 57 ARG B C 1
ATOM 6653 O O . ARG B 1 57 ? 58.156 9.961 29.781 1 77.12 57 ARG B O 1
ATOM 6660 N N . LEU B 1 58 ? 59.656 8.375 30.172 1 77.06 58 LEU B N 1
ATOM 6661 C CA . LEU B 1 58 ? 59.031 8.07 31.469 1 77.06 58 LEU B CA 1
ATOM 6662 C C . LEU B 1 58 ? 59.219 9.234 32.438 1 77.06 58 LEU B C 1
ATOM 6664 O O . LEU B 1 58 ? 58.312 9.508 33.25 1 77.06 58 LEU B O 1
ATOM 6668 N N . GLY B 1 59 ? 60.281 9.883 32.25 1 73 59 GLY B N 1
ATOM 6669 C CA . GLY B 1 59 ? 60.594 10.961 33.188 1 73 59 GLY B CA 1
ATOM 6670 C C . GLY B 1 59 ? 59.938 12.273 32.812 1 73 59 GLY B C 1
ATOM 6671 O O . GLY B 1 59 ? 59.719 13.125 33.688 1 73 59 GLY B O 1
ATOM 6672 N N . THR B 1 60 ? 59.594 12.492 31.5 1 69.75 60 THR B N 1
ATOM 6673 C CA . THR B 1 60 ? 59.188 13.82 31.047 1 69.75 60 THR B CA 1
ATOM 6674 C C . THR B 1 60 ? 57.688 13.93 30.906 1 69.75 60 THR B C 1
ATOM 6676 O O . THR B 1 60 ? 57.156 15.008 30.625 1 69.75 60 THR B O 1
ATOM 6679 N N . LEU B 1 61 ? 56.938 12.891 30.922 1 68.12 61 LEU B N 1
ATOM 6680 C CA . LEU B 1 61 ? 55.531 13.039 30.625 1 68.12 61 LEU B CA 1
ATOM 6681 C C . LEU B 1 61 ? 54.844 13.945 31.656 1 68.12 61 LEU B C 1
ATOM 6683 O O . LEU B 1 61 ? 54.969 13.719 32.844 1 68.12 61 LEU B O 1
ATOM 6687 N N . PRO B 1 62 ? 54.188 15.031 31.109 1 68.44 62 PRO B N 1
ATOM 6688 C CA . PRO B 1 62 ? 53.562 16.016 31.984 1 68.44 62 PRO B CA 1
ATOM 6689 C C . PRO B 1 62 ? 52.344 15.453 32.719 1 68.44 62 PRO B C 1
ATOM 6691 O O . PRO B 1 62 ? 51.844 14.383 32.375 1 68.44 62 PRO B O 1
ATOM 6694 N N . SER B 1 63 ? 51.969 16.047 33.812 1 66.62 63 SER B N 1
ATOM 6695 C CA . SER B 1 63 ? 50.844 15.648 34.656 1 66.62 63 SER B CA 1
ATOM 6696 C C . SER B 1 63 ? 49.5 16.078 34 1 66.62 63 SER B C 1
ATOM 6698 O O . SER B 1 63 ? 48.5 15.422 34.188 1 66.62 63 SER B O 1
ATOM 6700 N N . ASN B 1 64 ? 49.469 17.047 33.219 1 74.81 64 ASN B N 1
ATOM 6701 C CA . ASN B 1 64 ? 48.25 17.516 32.594 1 74.81 64 ASN B CA 1
ATOM 6702 C C . ASN B 1 64 ? 47.938 16.734 31.312 1 74.81 64 ASN B C 1
ATOM 6704 O O . ASN B 1 64 ? 48.844 16.406 30.531 1 74.81 64 ASN B O 1
ATOM 6708 N N . LEU B 1 65 ? 46.75 16.312 31.172 1 78.5 65 LEU B N 1
ATOM 6709 C CA . LEU B 1 65 ? 46.312 15.445 30.078 1 78.5 65 LEU B CA 1
ATOM 6710 C C . LEU B 1 65 ? 46.531 16.109 28.734 1 78.5 65 LEU B C 1
ATOM 6712 O O . LEU B 1 65 ? 46.938 15.445 27.766 1 78.5 65 LEU B O 1
ATOM 6716 N N . SER B 1 66 ? 46.312 17.359 28.578 1 79 66 SER B N 1
ATOM 6717 C CA . SER B 1 66 ? 46.5 18.094 27.328 1 79 66 SER B CA 1
ATOM 6718 C C . SER B 1 66 ? 47.969 18 26.859 1 79 66 SER B C 1
ATOM 6720 O O . SER B 1 66 ? 48.219 17.859 25.656 1 79 66 SER B O 1
ATOM 6722 N N . ASP B 1 67 ? 48.844 18.047 27.797 1 78.62 67 ASP B N 1
ATOM 6723 C CA . ASP B 1 67 ? 50.25 17.984 27.453 1 78.62 67 ASP B CA 1
ATOM 6724 C C . ASP B 1 67 ? 50.625 16.562 27 1 78.62 67 ASP B C 1
ATOM 6726 O O . ASP B 1 67 ? 51.5 16.406 26.156 1 78.62 67 ASP B O 1
ATOM 6730 N N . VAL B 1 68 ? 49.938 15.742 27.625 1 78 68 VAL B N 1
ATOM 6731 C CA . VAL B 1 68 ? 50.188 14.359 27.219 1 78 68 VAL B CA 1
ATOM 6732 C C . VAL B 1 68 ? 49.75 14.156 25.781 1 78 68 VAL B C 1
ATOM 6734 O O . VAL B 1 68 ? 50.438 13.531 24.984 1 78 68 VAL B O 1
ATOM 6737 N N . TYR B 1 69 ? 48.594 14.641 25.469 1 83.38 69 TYR B N 1
ATOM 6738 C CA . TYR B 1 69 ? 48.062 14.531 24.109 1 83.38 69 TYR B CA 1
ATOM 6739 C C . TYR B 1 69 ? 49.031 15.203 23.125 1 83.38 69 TYR B C 1
ATOM 6741 O O . TYR B 1 69 ? 49.281 14.68 22.031 1 83.38 69 TYR B O 1
ATOM 6749 N N . ASP B 1 70 ? 49.562 16.328 23.484 1 81.12 70 ASP B N 1
ATOM 6750 C CA . ASP B 1 70 ? 50.531 17.031 22.625 1 81.12 70 ASP B CA 1
ATOM 6751 C C . ASP B 1 70 ? 51.75 16.156 22.328 1 81.12 70 ASP B C 1
ATOM 6753 O O . ASP B 1 70 ? 52.219 16.125 21.203 1 81.12 70 ASP B O 1
ATOM 6757 N N . GLU B 1 71 ? 52.156 15.562 23.391 1 77.88 71 GLU B N 1
ATOM 6758 C CA . GLU B 1 71 ? 53.344 14.727 23.25 1 77.88 71 GLU B CA 1
ATOM 6759 C C . GLU B 1 71 ? 53.062 13.516 22.359 1 77.88 71 GLU B C 1
ATOM 6761 O O . GLU B 1 71 ? 53.906 13.109 21.562 1 77.88 71 GLU B O 1
ATOM 6766 N N . LEU B 1 72 ? 51.969 12.953 22.562 1 79.62 72 LEU B N 1
ATOM 6767 C CA . LEU B 1 72 ? 51.594 11.797 21.75 1 79.62 72 LEU B CA 1
ATOM 6768 C C . LEU B 1 72 ? 51.5 12.164 20.281 1 79.62 72 LEU B C 1
ATOM 6770 O O . LEU B 1 72 ? 51.938 11.406 19.422 1 79.62 72 LEU B O 1
ATOM 6774 N N . ILE B 1 73 ? 50.938 13.281 19.938 1 82.44 73 ILE B N 1
ATOM 6775 C CA . ILE B 1 73 ? 50.781 13.742 18.562 1 82.44 73 ILE B CA 1
ATOM 6776 C C . ILE B 1 73 ? 52.156 14.047 17.984 1 82.44 73 ILE B C 1
ATOM 6778 O O . ILE B 1 73 ? 52.438 13.719 16.828 1 82.44 73 ILE B O 1
ATOM 6782 N N . ARG B 1 74 ? 52.969 14.617 18.781 1 78.06 74 ARG B N 1
ATOM 6783 C CA . ARG B 1 74 ? 54.312 14.961 18.328 1 78.06 74 ARG B CA 1
ATOM 6784 C C . ARG B 1 74 ? 55.094 13.711 17.953 1 78.06 74 ARG B C 1
ATOM 6786 O O . ARG B 1 74 ? 55.75 13.68 16.906 1 78.06 74 ARG B O 1
ATOM 6793 N N . VAL B 1 75 ? 54.969 12.797 18.797 1 74.56 75 VAL B N 1
ATOM 6794 C CA . VAL B 1 75 ? 55.719 11.555 18.578 1 74.56 75 VAL B CA 1
ATOM 6795 C C . VAL B 1 75 ? 55.219 10.891 17.297 1 74.56 75 VAL B C 1
ATOM 6797 O O . VAL B 1 75 ? 56.031 10.383 16.5 1 74.56 75 VAL B O 1
ATOM 6800 N N . THR B 1 76 ? 54 10.867 17.141 1 76.81 76 THR B N 1
ATOM 6801 C CA . THR B 1 76 ? 53.406 10.242 15.969 1 76.81 76 THR B CA 1
ATOM 6802 C C . THR B 1 76 ? 53.75 11.023 14.703 1 76.81 76 THR B C 1
ATOM 6804 O O . THR B 1 76 ? 54.031 10.438 13.664 1 76.81 76 THR B O 1
ATOM 6807 N N . ASP B 1 77 ? 53.719 12.312 14.773 1 79 77 ASP B N 1
ATOM 6808 C CA . ASP B 1 77 ? 53.969 13.164 13.609 1 79 77 ASP B CA 1
ATOM 6809 C C . ASP B 1 77 ? 55.406 13.102 13.164 1 79 77 ASP B C 1
ATOM 6811 O O . ASP B 1 77 ? 55.719 13.328 11.992 1 79 77 ASP B O 1
ATOM 6815 N N . ASN B 1 78 ? 56.188 12.82 14.086 1 76.5 78 ASN B N 1
ATOM 6816 C CA . ASN B 1 78 ? 57.594 12.711 13.75 1 76.5 78 ASN B CA 1
ATOM 6817 C C . ASN B 1 78 ? 57.906 11.438 12.969 1 76.5 78 ASN B C 1
ATOM 6819 O O . ASN B 1 78 ? 58.875 11.367 12.227 1 76.5 78 ASN B O 1
ATOM 6823 N N . LYS B 1 79 ? 57.062 10.5 13.109 1 75.19 79 LYS B N 1
ATOM 6824 C CA . LYS B 1 79 ? 57.281 9.203 12.477 1 75.19 79 LYS B CA 1
ATOM 6825 C C . LYS B 1 79 ? 56.719 9.172 11.055 1 75.19 79 LYS B C 1
ATOM 6827 O O . LYS B 1 79 ? 57.125 8.359 10.234 1 75.19 79 LYS B O 1
ATOM 6832 N N . PHE B 1 80 ? 55.812 10.078 10.805 1 79.19 80 PHE B N 1
ATOM 6833 C CA . PHE B 1 80 ? 55.094 9.984 9.539 1 79.19 80 PHE B CA 1
ATOM 6834 C C . PHE B 1 80 ? 55.125 11.312 8.789 1 79.19 80 PHE B C 1
ATOM 6836 O O . PHE B 1 80 ? 55.406 12.359 9.383 1 79.19 80 PHE B O 1
ATOM 6843 N N . PRO B 1 81 ? 54.938 11.227 7.477 1 76.12 81 PRO B N 1
ATOM 6844 C CA . PRO B 1 81 ? 54.938 12.445 6.672 1 76.12 81 PRO B CA 1
ATOM 6845 C C . PRO B 1 81 ? 53.812 13.406 7.062 1 76.12 81 PRO B C 1
ATOM 6847 O O . PRO B 1 81 ? 52.812 12.984 7.625 1 76.12 81 PRO B O 1
ATOM 6850 N N . LEU B 1 82 ? 54 14.602 6.758 1 73.19 82 LEU B N 1
ATOM 6851 C CA . LEU B 1 82 ? 53.094 15.688 7.109 1 73.19 82 LEU B CA 1
ATOM 6852 C C . LEU B 1 82 ? 51.719 15.461 6.508 1 73.19 82 LEU B C 1
ATOM 6854 O O . LEU B 1 82 ? 50.719 15.812 7.117 1 73.19 82 LEU B O 1
ATOM 6858 N N . GLU B 1 83 ? 51.688 14.883 5.348 1 75.19 83 GLU B N 1
ATOM 6859 C CA . GLU B 1 83 ? 50.406 14.648 4.672 1 75.19 83 GLU B CA 1
ATOM 6860 C C . GLU B 1 83 ? 49.5 13.766 5.512 1 75.19 83 GLU B C 1
ATOM 6862 O O . GLU B 1 83 ? 48.281 13.961 5.52 1 75.19 83 GLU B O 1
ATOM 6867 N N . THR B 1 84 ? 50.062 13.023 6.238 1 80.38 84 THR B N 1
ATOM 6868 C CA . THR B 1 84 ? 49.312 12.109 7.074 1 80.38 84 THR B CA 1
ATOM 6869 C C . THR B 1 84 ? 48.719 12.844 8.281 1 80.38 84 THR B C 1
ATOM 6871 O O . THR B 1 84 ? 47.688 12.438 8.82 1 80.38 84 THR B O 1
ATOM 6874 N N . ALA B 1 85 ? 49.438 13.875 8.609 1 83.88 85 ALA B N 1
ATOM 6875 C CA . ALA B 1 85 ? 48.938 14.672 9.719 1 83.88 85 ALA B CA 1
ATOM 6876 C C . ALA B 1 85 ? 47.656 15.414 9.32 1 83.88 85 ALA B C 1
ATOM 6878 O O . ALA B 1 85 ? 46.75 15.578 10.125 1 83.88 85 ALA B O 1
ATOM 6879 N N . ASN B 1 86 ? 47.688 15.781 8.07 1 84.25 86 ASN B N 1
ATOM 6880 C CA . ASN B 1 86 ? 46.5 16.453 7.559 1 84.25 86 ASN B CA 1
ATOM 6881 C C . ASN B 1 86 ? 45.281 15.516 7.504 1 84.25 86 ASN B C 1
ATOM 6883 O O . ASN B 1 86 ? 44.156 15.938 7.766 1 84.25 86 ASN B O 1
ATOM 6887 N N . SER B 1 87 ? 45.562 14.312 7.145 1 88.94 87 SER B N 1
ATOM 6888 C CA . SER B 1 87 ? 44.5 13.312 7.102 1 88.94 87 SER B CA 1
ATOM 6889 C C . SER B 1 87 ? 43.938 13.031 8.492 1 88.94 87 SER B C 1
ATOM 6891 O O . SER B 1 87 ? 42.719 12.867 8.672 1 88.94 87 SER B O 1
ATOM 6893 N N . ARG B 1 88 ? 44.812 12.992 9.477 1 89.12 88 ARG B N 1
ATOM 6894 C CA . ARG B 1 88 ? 44.375 12.805 10.852 1 89.12 88 ARG B CA 1
ATOM 6895 C C . ARG B 1 88 ? 43.531 13.984 11.312 1 89.12 88 ARG B C 1
ATOM 6897 O O . ARG B 1 88 ? 42.469 13.789 11.945 1 89.12 88 ARG B O 1
ATOM 6904 N N . ARG B 1 89 ? 43.969 15.125 10.961 1 89.81 89 ARG B N 1
ATOM 6905 C CA . ARG B 1 89 ? 43.219 16.312 11.328 1 89.81 89 ARG B CA 1
ATOM 6906 C C . ARG B 1 89 ? 41.812 16.281 10.695 1 89.81 89 ARG B C 1
ATOM 6908 O O . ARG B 1 89 ? 40.844 16.625 11.352 1 89.81 89 ARG B O 1
ATOM 6915 N N . CYS B 1 90 ? 41.812 15.906 9.445 1 91.31 90 CYS B N 1
ATOM 6916 C CA . CYS B 1 90 ? 40.531 15.844 8.758 1 91.31 90 CYS B CA 1
ATOM 6917 C C . CYS B 1 90 ? 39.594 14.891 9.461 1 91.31 90 CYS B C 1
ATOM 6919 O O . CYS B 1 90 ? 38.406 15.188 9.594 1 91.31 90 CYS B O 1
ATOM 6921 N N . ILE B 1 91 ? 40.094 13.812 9.945 1 92.56 91 ILE B N 1
ATOM 6922 C CA . ILE B 1 91 ? 39.281 12.836 10.648 1 92.56 91 ILE B CA 1
ATOM 6923 C C . ILE B 1 91 ? 38.75 13.438 11.953 1 92.56 91 ILE B C 1
ATOM 6925 O O . ILE B 1 91 ? 37.594 13.297 12.281 1 92.56 91 ILE B O 1
ATOM 6929 N N . PHE B 1 92 ? 39.656 14.18 12.625 1 92.5 92 PHE B N 1
ATOM 6930 C CA . PHE B 1 92 ? 39.25 14.82 13.875 1 92.5 92 PHE B CA 1
ATOM 6931 C C . PHE B 1 92 ? 38.188 15.867 13.625 1 92.5 92 PHE B C 1
ATOM 6933 O O . PHE B 1 92 ? 37.219 15.953 14.383 1 92.5 92 PHE B O 1
ATOM 6940 N N . VAL B 1 93 ? 38.344 16.578 12.594 1 94.06 93 VAL B N 1
ATOM 6941 C CA . VAL B 1 93 ? 37.438 17.672 12.281 1 94.06 93 VAL B CA 1
ATOM 6942 C C . VAL B 1 93 ? 36.031 17.109 12.047 1 94.06 93 VAL B C 1
ATOM 6944 O O . VAL B 1 93 ? 35.031 17.641 12.57 1 94.06 93 VAL B O 1
ATOM 6947 N N . VAL B 1 94 ? 35.844 16.031 11.297 1 95.06 94 VAL B N 1
ATOM 6948 C CA . VAL B 1 94 ? 34.531 15.531 10.922 1 95.06 94 VAL B CA 1
ATOM 6949 C C . VAL B 1 94 ? 33.938 14.727 12.07 1 95.06 94 VAL B C 1
ATOM 6951 O O . VAL B 1 94 ? 32.719 14.547 12.141 1 95.06 94 VAL B O 1
ATOM 6954 N N . MET B 1 95 ? 34.719 14.344 13.031 1 94.31 95 MET B N 1
ATOM 6955 C CA . MET B 1 95 ? 34.219 13.539 14.148 1 94.31 95 MET B CA 1
ATOM 6956 C C . MET B 1 95 ? 33.688 14.438 15.258 1 94.31 95 MET B C 1
ATOM 6958 O O . MET B 1 95 ? 32.75 14.055 15.992 1 94.31 95 MET B O 1
ATOM 6962 N N . LEU B 1 96 ? 34.156 15.578 15.414 1 93.81 96 LEU B N 1
ATOM 6963 C CA . LEU B 1 96 ? 33.969 16.422 16.594 1 93.81 96 LEU B CA 1
ATOM 6964 C C . LEU B 1 96 ? 32.5 16.781 16.75 1 93.81 96 LEU B C 1
ATOM 6966 O O . LEU B 1 96 ? 31.922 16.641 17.844 1 93.81 96 LEU B O 1
ATOM 6970 N N . GLU B 1 97 ? 31.875 17.266 15.633 1 94.44 97 GLU B N 1
ATOM 6971 C CA . GLU B 1 97 ? 30.484 17.734 15.75 1 94.44 97 GLU B CA 1
ATOM 6972 C C . GLU B 1 97 ? 29.516 16.781 15.055 1 94.44 97 GLU B C 1
ATOM 6974 O O . GLU B 1 97 ? 28.375 17.156 14.766 1 94.44 97 GLU B O 1
ATOM 6979 N N . ALA B 1 98 ? 30.031 15.586 14.766 1 94.94 98 ALA B N 1
ATOM 6980 C CA . ALA B 1 98 ? 29.125 14.602 14.164 1 94.94 98 ALA B CA 1
ATOM 6981 C C . ALA B 1 98 ? 28.016 14.203 15.133 1 94.94 98 ALA B C 1
ATOM 6983 O O . ALA B 1 98 ? 28.266 13.961 16.312 1 94.94 98 ALA B O 1
ATOM 6984 N N . ARG B 1 99 ? 26.828 14.188 14.664 1 93.19 99 ARG B N 1
ATOM 6985 C CA . ARG B 1 99 ? 25.688 13.875 15.523 1 93.19 99 ARG B CA 1
ATOM 6986 C C . ARG B 1 99 ? 25.641 12.383 15.836 1 93.19 99 ARG B C 1
ATOM 6988 O O . ARG B 1 99 ? 25.125 11.984 16.875 1 93.19 99 ARG B O 1
ATOM 6995 N N . VAL B 1 100 ? 26.016 11.555 14.906 1 93.06 100 VAL B N 1
ATOM 6996 C CA . VAL B 1 100 ? 26.172 10.109 15.055 1 93.06 100 VAL B CA 1
ATOM 6997 C C . VAL B 1 100 ? 27.562 9.688 14.602 1 93.06 100 VAL B C 1
ATOM 6999 O O . VAL B 1 100 ? 28.141 10.297 13.695 1 93.06 100 VAL B O 1
ATOM 7002 N N . PRO B 1 101 ? 28.062 8.672 15.25 1 93.12 101 PRO B N 1
ATOM 7003 C CA . PRO B 1 101 ? 29.391 8.234 14.828 1 93.12 101 PRO B CA 1
ATOM 7004 C C . PRO B 1 101 ? 29.453 7.863 13.352 1 93.12 101 PRO B C 1
ATOM 7006 O O . PRO B 1 101 ? 28.547 7.203 12.844 1 93.12 101 PRO B O 1
ATOM 7009 N N . LEU B 1 102 ? 30.5 8.289 12.758 1 94.69 102 LEU B N 1
ATOM 7010 C CA . LEU B 1 102 ? 30.672 8.023 11.336 1 94.69 102 LEU B CA 1
ATOM 7011 C C . LEU B 1 102 ? 31.234 6.621 11.117 1 94.69 102 LEU B C 1
ATOM 7013 O O . LEU B 1 102 ? 31.984 6.113 11.945 1 94.69 102 LEU B O 1
ATOM 7017 N N . ASP B 1 103 ? 30.875 6.031 10.016 1 93 103 ASP B N 1
ATOM 7018 C CA . ASP B 1 103 ? 31.375 4.723 9.617 1 93 103 ASP B CA 1
ATOM 7019 C C . ASP B 1 103 ? 32.719 4.848 8.906 1 93 103 ASP B C 1
ATOM 7021 O O . ASP B 1 103 ? 33.031 5.91 8.359 1 93 103 ASP B O 1
ATOM 7025 N N . ILE B 1 104 ? 33.438 3.736 8.938 1 91.94 104 ILE B N 1
ATOM 7026 C CA . ILE B 1 104 ? 34.719 3.689 8.258 1 91.94 104 ILE B CA 1
ATOM 7027 C C . ILE B 1 104 ? 34.562 4.023 6.777 1 91.94 104 ILE B C 1
ATOM 7029 O O . ILE B 1 104 ? 35.406 4.652 6.168 1 91.94 104 ILE B O 1
ATOM 7033 N N . GLU B 1 105 ? 33.438 3.672 6.223 1 91.75 105 GLU B N 1
ATOM 7034 C CA . GLU B 1 105 ? 33.156 3.934 4.809 1 91.75 105 GLU B CA 1
ATOM 7035 C C . GLU B 1 105 ? 32.969 5.426 4.555 1 91.75 105 GLU B C 1
ATOM 7037 O O . GLU B 1 105 ? 33.375 5.941 3.51 1 91.75 105 GLU B O 1
ATOM 7042 N N . ASP B 1 106 ? 32.375 6.129 5.512 1 94.62 106 ASP B N 1
ATOM 7043 C CA . ASP B 1 106 ? 32.188 7.574 5.406 1 94.62 106 ASP B CA 1
ATOM 7044 C C . ASP B 1 106 ? 33.531 8.297 5.336 1 94.62 106 ASP B C 1
ATOM 7046 O O . ASP B 1 106 ? 33.75 9.133 4.457 1 94.62 106 ASP B O 1
ATOM 7050 N N . VAL B 1 107 ? 34.375 7.875 6.234 1 93.81 107 VAL B N 1
ATOM 7051 C CA . VAL B 1 107 ? 35.656 8.531 6.344 1 93.81 107 VAL B CA 1
ATOM 7052 C C . VAL B 1 107 ? 36.5 8.211 5.113 1 93.81 107 VAL B C 1
ATOM 7054 O O . VAL B 1 107 ? 37.25 9.07 4.621 1 93.81 107 VAL B O 1
ATOM 7057 N N . ALA B 1 108 ? 36.375 6.977 4.699 1 92.69 108 ALA B N 1
ATOM 7058 C CA . ALA B 1 108 ? 37.094 6.586 3.488 1 92.69 108 ALA B CA 1
ATOM 7059 C C . ALA B 1 108 ? 36.656 7.445 2.301 1 92.69 108 ALA B C 1
ATOM 7061 O O . ALA B 1 108 ? 37.5 7.875 1.507 1 92.69 108 ALA B O 1
ATOM 7062 N N . ARG B 1 109 ? 35.406 7.746 2.143 1 93.5 109 ARG B N 1
ATOM 7063 C CA . ARG B 1 109 ? 34.906 8.562 1.044 1 93.5 109 ARG B CA 1
ATOM 7064 C C . ARG B 1 109 ? 35.344 10.016 1.201 1 93.5 109 ARG B C 1
ATOM 7066 O O . ARG B 1 109 ? 35.656 10.68 0.218 1 93.5 109 ARG B O 1
ATOM 7073 N N . ILE B 1 110 ? 35.312 10.531 2.445 1 94.19 110 ILE B N 1
ATOM 7074 C CA . ILE B 1 110 ? 35.719 11.914 2.715 1 94.19 110 ILE B CA 1
ATOM 7075 C C . ILE B 1 110 ? 37.156 12.133 2.338 1 94.19 110 ILE B C 1
ATOM 7077 O O . ILE B 1 110 ? 37.5 13.156 1.732 1 94.19 110 ILE B O 1
ATOM 7081 N N . LEU B 1 111 ? 37.969 11.109 2.674 1 91.62 111 LEU B N 1
ATOM 7082 C CA . LEU B 1 111 ? 39.406 11.219 2.41 1 91.62 111 LEU B CA 1
ATOM 7083 C C . LEU B 1 111 ? 39.75 10.703 1.015 1 91.62 111 LEU B C 1
ATOM 7085 O O . LEU B 1 111 ? 40.875 10.836 0.558 1 91.62 111 LEU B O 1
ATOM 7089 N N . GLU B 1 112 ? 38.781 10.102 0.31 1 89.19 112 GLU B N 1
ATOM 7090 C CA . GLU B 1 112 ? 38.938 9.555 -1.035 1 89.19 112 GLU B CA 1
ATOM 7091 C C . GLU B 1 112 ? 39.969 8.445 -1.064 1 89.19 112 GLU B C 1
ATOM 7093 O O . GLU B 1 112 ? 40.875 8.469 -1.897 1 89.19 112 GLU B O 1
ATOM 7098 N N . VAL B 1 113 ? 39.906 7.57 -0.03 1 87.25 113 VAL B N 1
ATOM 7099 C CA . VAL B 1 113 ? 40.812 6.418 0.062 1 87.25 113 VAL B CA 1
ATOM 7100 C C . VAL B 1 113 ? 40 5.145 0.256 1 87.25 113 VAL B C 1
ATOM 7102 O O . VAL B 1 113 ? 38.75 5.203 0.424 1 87.25 113 VAL B O 1
ATOM 7105 N N . ALA B 1 114 ? 40.625 3.986 0.071 1 83.19 114 ALA B N 1
ATOM 7106 C CA . ALA B 1 114 ? 39.969 2.703 0.278 1 83.19 114 ALA B CA 1
ATOM 7107 C C . ALA B 1 114 ? 39.719 2.443 1.763 1 83.19 114 ALA B C 1
ATOM 7109 O O . ALA B 1 114 ? 40.5 2.887 2.609 1 83.19 114 ALA B O 1
ATOM 7110 N N . SER B 1 115 ? 38.688 1.788 2.098 1 78.56 115 SER B N 1
ATOM 7111 C CA . SER B 1 115 ? 38.281 1.527 3.479 1 78.56 115 SER B CA 1
ATOM 7112 C C . SER B 1 115 ? 39.344 0.729 4.219 1 78.56 115 SER B C 1
ATOM 7114 O O . SER B 1 115 ? 39.594 0.96 5.406 1 78.56 115 SER B O 1
ATOM 7116 N N . ASP B 1 116 ? 39.969 -0.171 3.514 1 79.56 116 ASP B N 1
ATOM 7117 C CA . ASP B 1 116 ? 40.969 -0.995 4.152 1 79.56 116 ASP B CA 1
ATOM 7118 C C . ASP B 1 116 ? 42.188 -0.152 4.57 1 79.56 116 ASP B C 1
ATOM 7120 O O . ASP B 1 116 ? 42.781 -0.402 5.613 1 79.56 116 ASP B O 1
ATOM 7124 N N . SER B 1 117 ? 42.375 0.835 3.877 1 83.75 117 SER B N 1
ATOM 7125 C CA . SER B 1 117 ? 43.5 1.714 4.164 1 83.75 117 SER B CA 1
ATOM 7126 C C . SER B 1 117 ? 43.25 2.59 5.383 1 83.75 117 SER B C 1
ATOM 7128 O O . SER B 1 117 ? 44.156 2.979 6.094 1 83.75 117 SER B O 1
ATOM 7130 N N . ILE B 1 118 ? 42 2.84 5.613 1 84.56 118 ILE B N 1
ATOM 7131 C CA . ILE B 1 118 ? 41.656 3.729 6.711 1 84.56 118 ILE B CA 1
ATOM 7132 C C . ILE B 1 118 ? 41.781 2.982 8.039 1 84.56 118 ILE B C 1
ATOM 7134 O O . ILE B 1 118 ? 42.156 3.564 9.047 1 84.56 118 ILE B O 1
ATOM 7138 N N . GLU B 1 119 ? 41.438 1.717 8.016 1 84.81 119 GLU B N 1
ATOM 7139 C CA . GLU B 1 119 ? 41.562 0.932 9.242 1 84.81 119 GLU B CA 1
ATOM 7140 C C . GLU B 1 119 ? 43 0.88 9.719 1 84.81 119 GLU B C 1
ATOM 7142 O O . GLU B 1 119 ? 43.281 1.027 10.914 1 84.81 119 GLU B O 1
ATOM 7147 N N . GLN B 1 120 ? 43.844 0.751 8.82 1 84.06 120 GLN B N 1
ATOM 7148 C CA . GLN B 1 120 ? 45.281 0.737 9.148 1 84.06 120 GLN B CA 1
ATOM 7149 C C . GLN B 1 120 ? 45.75 2.117 9.594 1 84.06 120 GLN B C 1
ATOM 7151 O O . GLN B 1 120 ? 46.531 2.234 10.547 1 84.06 120 GLN B O 1
ATOM 7156 N N . PHE B 1 121 ? 45.25 3.045 8.906 1 86.69 121 PHE B N 1
ATOM 7157 C CA . PHE B 1 121 ? 45.625 4.414 9.227 1 86.69 121 PHE B CA 1
ATOM 7158 C C . PHE B 1 121 ? 45.188 4.781 10.641 1 86.69 121 PHE B C 1
ATOM 7160 O O . PHE B 1 121 ? 45.938 5.406 11.391 1 86.69 121 PHE B O 1
ATOM 7167 N N . ILE B 1 122 ? 44.062 4.383 11.039 1 86.44 122 ILE B N 1
ATOM 7168 C CA . ILE B 1 122 ? 43.5 4.691 12.359 1 86.44 122 ILE B CA 1
ATOM 7169 C C . ILE B 1 122 ? 44.344 3.977 13.43 1 86.44 122 ILE B C 1
ATOM 7171 O O . ILE B 1 122 ? 44.656 4.555 14.469 1 86.44 122 ILE B O 1
ATOM 7175 N N . THR B 1 123 ? 44.719 2.799 13.109 1 79.38 123 THR B N 1
ATOM 7176 C CA . THR B 1 123 ? 45.469 2 14.07 1 79.38 123 THR B CA 1
ATOM 7177 C C . THR B 1 123 ? 46.875 2.596 14.297 1 79.38 123 THR B C 1
ATOM 7179 O O . THR B 1 123 ? 47.344 2.676 15.438 1 79.38 123 THR B O 1
ATOM 7182 N N . TYR B 1 124 ? 47.438 3.182 13.242 1 77.19 124 TYR B N 1
ATOM 7183 C CA . TYR B 1 124 ? 48.844 3.57 13.344 1 77.19 124 TYR B CA 1
ATOM 7184 C C . TYR B 1 124 ? 48.969 5.059 13.648 1 77.19 124 TYR B C 1
ATOM 7186 O O . TYR B 1 124 ? 49.938 5.484 14.289 1 77.19 124 TYR B O 1
ATOM 7194 N N . ARG B 1 125 ? 47.938 5.793 13.273 1 81.44 125 ARG B N 1
ATOM 7195 C CA . ARG B 1 125 ? 48.156 7.234 13.328 1 81.44 125 ARG B CA 1
ATOM 7196 C C . ARG B 1 125 ? 47.125 7.914 14.227 1 81.44 125 ARG B C 1
ATOM 7198 O O . ARG B 1 125 ? 47.344 9.016 14.727 1 81.44 125 ARG B O 1
ATOM 7205 N N . CYS B 1 126 ? 46.062 7.27 14.477 1 86.81 126 CYS B N 1
ATOM 7206 C CA . CYS B 1 126 ? 45 7.98 15.195 1 86.81 126 CYS B CA 1
ATOM 7207 C C . CYS B 1 126 ? 44.812 7.395 16.594 1 86.81 126 CYS B C 1
ATOM 7209 O O . CYS B 1 126 ? 44.25 8.055 17.469 1 86.81 126 CYS B O 1
ATOM 7211 N N . GLN B 1 127 ? 45.281 6.18 16.766 1 80.5 127 GLN B N 1
ATOM 7212 C CA . GLN B 1 127 ? 45.219 5.625 18.125 1 80.5 127 GLN B CA 1
ATOM 7213 C C . GLN B 1 127 ? 46.25 6.27 19.031 1 80.5 127 GLN B C 1
ATOM 7215 O O . GLN B 1 127 ? 47.344 6.613 18.578 1 80.5 127 GLN B O 1
ATOM 7220 N N . PRO B 1 128 ? 45.906 6.617 20.125 1 81.62 128 PRO B N 1
ATOM 7221 C CA . PRO B 1 128 ? 44.781 6.133 20.922 1 81.62 128 PRO B CA 1
ATOM 7222 C C . PRO B 1 128 ? 43.625 7.113 20.938 1 81.62 128 PRO B C 1
ATOM 7224 O O . PRO B 1 128 ? 42.688 6.953 21.734 1 81.62 128 PRO B O 1
ATOM 7227 N N . PHE B 1 129 ? 43.688 8.062 20.188 1 87.25 129 PHE B N 1
ATOM 7228 C CA . PHE B 1 129 ? 42.688 9.117 20.281 1 87.25 129 PHE B CA 1
ATOM 7229 C C . PHE B 1 129 ? 41.312 8.609 19.797 1 87.25 129 PHE B C 1
ATOM 7231 O O . PHE B 1 129 ? 40.281 9.055 20.297 1 87.25 129 PHE B O 1
ATOM 7238 N N . ILE B 1 130 ? 41.344 7.762 18.844 1 90.5 130 ILE B N 1
ATOM 7239 C CA . ILE B 1 130 ? 40.125 7.254 18.219 1 90.5 130 ILE B CA 1
ATOM 7240 C C . ILE B 1 130 ? 40.062 5.738 18.359 1 90.5 130 ILE B C 1
ATOM 7242 O O . ILE B 1 130 ? 41.094 5.055 18.281 1 90.5 130 ILE B O 1
ATOM 7246 N N . GLU B 1 131 ? 38.906 5.219 18.625 1 86.94 131 GLU B N 1
ATOM 7247 C CA . GLU B 1 131 ? 38.625 3.783 18.672 1 86.94 131 GLU B CA 1
ATOM 7248 C C . GLU B 1 131 ? 37.562 3.383 17.672 1 86.94 131 GLU B C 1
ATOM 7250 O O . GLU B 1 131 ? 36.656 4.18 17.359 1 86.94 131 GLU B O 1
ATOM 7255 N N . LEU B 1 132 ? 37.75 2.205 17.125 1 87.5 132 LEU B N 1
ATOM 7256 C CA . LEU B 1 132 ? 36.75 1.651 16.219 1 87.5 132 LEU B CA 1
ATOM 7257 C C . LEU B 1 132 ? 35.812 0.706 16.953 1 87.5 132 LEU B C 1
ATOM 7259 O O . LEU B 1 132 ? 36.25 -0.222 17.641 1 87.5 132 LEU B O 1
ATOM 7263 N N . ASP B 1 133 ? 34.562 1.053 16.984 1 87.88 133 ASP B N 1
ATOM 7264 C CA . ASP B 1 133 ? 33.531 0.215 17.578 1 87.88 133 ASP B CA 1
ATOM 7265 C C . ASP B 1 133 ? 32.531 -0.248 16.516 1 87.88 133 ASP B C 1
ATOM 7267 O O . ASP B 1 133 ? 31.641 0.505 16.141 1 87.88 133 ASP B O 1
ATOM 7271 N N . ASP B 1 134 ? 32.594 -1.492 16.031 1 88.62 134 ASP B N 1
ATOM 7272 C CA . ASP B 1 134 ? 31.688 -2.076 15.031 1 88.62 134 ASP B CA 1
ATOM 7273 C C . ASP B 1 134 ? 31.656 -1.23 13.758 1 88.62 134 ASP B C 1
ATOM 7275 O O . ASP B 1 134 ? 30.578 -0.847 13.289 1 88.62 134 ASP B O 1
ATOM 7279 N N . GLY B 1 135 ? 32.875 -0.73 13.406 1 88.06 135 GLY B N 1
ATOM 7280 C CA . GLY B 1 135 ? 33.031 0.004 12.156 1 88.06 135 GLY B CA 1
ATOM 7281 C C . GLY B 1 135 ? 32.781 1.493 12.312 1 88.06 135 GLY B C 1
ATOM 7282 O O . GLY B 1 135 ? 32.938 2.254 11.352 1 88.06 135 GLY B O 1
ATOM 7283 N N . LYS B 1 136 ? 32.469 1.965 13.484 1 93.12 136 LYS B N 1
ATOM 7284 C CA . LYS B 1 136 ? 32.188 3.377 13.75 1 93.12 136 LYS B CA 1
ATOM 7285 C C . LYS B 1 136 ? 33.344 4.016 14.523 1 93.12 136 LYS B C 1
ATOM 7287 O O . LYS B 1 136 ? 33.969 3.367 15.375 1 93.12 136 LYS B O 1
ATOM 7292 N N . LEU B 1 137 ? 33.625 5.188 14.211 1 93.06 137 LEU B N 1
ATOM 7293 C CA . LEU B 1 137 ? 34.719 5.902 14.852 1 93.06 137 LEU B CA 1
ATOM 7294 C C . LEU B 1 137 ? 34.219 6.645 16.094 1 93.06 137 LEU B C 1
ATOM 7296 O O . LEU B 1 137 ? 33.219 7.34 16.047 1 93.06 137 LEU B O 1
ATOM 7300 N N . LYS B 1 138 ? 34.938 6.453 17.188 1 92.19 138 LYS B N 1
ATOM 7301 C CA . LYS B 1 138 ? 34.625 7.156 18.438 1 92.19 138 LYS B CA 1
ATOM 7302 C C . LYS B 1 138 ? 35.906 7.645 19.109 1 92.19 138 LYS B C 1
ATOM 7304 O O . LYS B 1 138 ? 36.969 6.996 19.016 1 92.19 138 LYS B O 1
ATOM 7309 N N . PHE B 1 139 ? 35.719 8.805 19.688 1 91.06 139 PHE B N 1
ATOM 7310 C CA . PHE B 1 139 ? 36.844 9.234 20.5 1 91.06 139 PHE B CA 1
ATOM 7311 C C . PHE B 1 139 ? 37.031 8.32 21.703 1 91.06 139 PHE B C 1
ATOM 7313 O O . PHE B 1 139 ? 36.062 7.828 22.266 1 91.06 139 PHE B O 1
ATOM 7320 N N . MET B 1 140 ? 38.219 8.102 22.062 1 85.19 140 MET B N 1
ATOM 7321 C CA . MET B 1 140 ? 38.5 7.219 23.188 1 85.19 140 MET B CA 1
ATOM 7322 C C . MET B 1 140 ? 37.875 7.75 24.469 1 85.19 140 MET B C 1
ATOM 7324 O O . MET B 1 140 ? 37.531 6.977 25.375 1 85.19 140 MET B O 1
ATOM 7328 N N . HIS B 1 141 ? 37.875 8.992 24.594 1 84.88 141 HIS B N 1
ATOM 7329 C CA . HIS B 1 141 ? 37.344 9.656 25.781 1 84.88 141 HIS B CA 1
ATOM 7330 C C . HIS B 1 141 ? 36.906 11.078 25.453 1 84.88 141 HIS B C 1
ATOM 7332 O O . HIS B 1 141 ? 37.406 11.695 24.516 1 84.88 141 HIS B O 1
ATOM 7338 N N . SER B 1 142 ? 36.031 11.664 26.266 1 86.75 142 SER B N 1
ATOM 7339 C CA . SER B 1 142 ? 35.5 13 26.031 1 86.75 142 SER B CA 1
ATOM 7340 C C . SER B 1 142 ? 36.562 14.062 26.172 1 86.75 142 SER B C 1
ATOM 7342 O O . SER B 1 142 ? 36.469 15.148 25.594 1 86.75 142 SER B O 1
ATOM 7344 N N . SER B 1 143 ? 37.625 13.734 26.859 1 84.94 143 SER B N 1
ATOM 7345 C CA . SER B 1 143 ? 38.75 14.672 27.062 1 84.94 143 SER B CA 1
ATOM 7346 C C . SER B 1 143 ? 39.469 14.945 25.75 1 84.94 143 SER B C 1
ATOM 7348 O O . SER B 1 143 ? 40.094 15.992 25.594 1 84.94 143 SER B O 1
ATOM 7350 N N . VAL B 1 144 ? 39.438 13.953 24.938 1 86.94 144 VAL B N 1
ATOM 7351 C CA . VAL B 1 144 ? 40.094 14.164 23.641 1 86.94 144 VAL B CA 1
ATOM 7352 C C . VAL B 1 144 ? 39.344 15.234 22.859 1 86.94 144 VAL B C 1
ATOM 7354 O O . VAL B 1 144 ? 39.938 16.094 22.203 1 86.94 144 VAL B O 1
ATOM 7357 N N . ARG B 1 145 ? 38.062 15.188 22.828 1 89.12 145 ARG B N 1
ATOM 7358 C CA . ARG B 1 145 ? 37.219 16.188 22.172 1 89.12 145 ARG B CA 1
ATOM 7359 C C . ARG B 1 145 ? 37.531 17.578 22.719 1 89.12 145 ARG B C 1
ATOM 7361 O O . ARG B 1 145 ? 37.688 18.531 21.953 1 89.12 145 ARG B O 1
ATOM 7368 N N . ASP B 1 146 ? 37.656 17.641 24.016 1 87.38 146 ASP B N 1
ATOM 7369 C CA . ASP B 1 146 ? 37.938 18.922 24.656 1 87.38 146 ASP B CA 1
ATOM 7370 C C . ASP B 1 146 ? 39.312 19.438 24.266 1 87.38 146 ASP B C 1
ATOM 7372 O O . ASP B 1 146 ? 39.5 20.656 24.109 1 87.38 146 ASP B O 1
ATOM 7376 N N . TYR B 1 147 ? 40.219 18.531 24.219 1 86.62 147 TYR B N 1
ATOM 7377 C CA . TYR B 1 147 ? 41.562 18.875 23.812 1 86.62 147 TYR B CA 1
ATOM 7378 C C . TYR B 1 147 ? 41.594 19.5 22.422 1 86.62 147 TYR B C 1
ATOM 7380 O O . TYR B 1 147 ? 42.25 20.5 22.188 1 86.62 147 TYR B O 1
ATOM 7388 N N . CYS B 1 148 ? 40.812 18.891 21.531 1 88.5 148 CYS B N 1
ATOM 7389 C CA . CYS B 1 148 ? 40.75 19.375 20.141 1 88.5 148 CYS B CA 1
ATOM 7390 C C . CYS B 1 148 ? 40.094 20.719 20.047 1 88.5 148 CYS B C 1
ATOM 7392 O O . CYS B 1 148 ? 40.438 21.547 19.219 1 88.5 148 CYS B O 1
ATOM 7394 N N . LEU B 1 149 ? 39.125 21.078 20.906 1 88.38 149 LEU B N 1
ATOM 7395 C CA . LEU B 1 149 ? 38.344 22.297 20.828 1 88.38 149 LEU B CA 1
ATOM 7396 C C . LEU B 1 149 ? 39 23.438 21.578 1 88.38 149 LEU B C 1
ATOM 7398 O O . LEU B 1 149 ? 38.562 24.594 21.5 1 88.38 149 LEU B O 1
ATOM 7402 N N . GLN B 1 150 ? 40.031 23.109 22.328 1 78.69 150 GLN B N 1
ATOM 7403 C CA . GLN B 1 150 ? 40.719 24.125 23.125 1 78.69 150 GLN B CA 1
ATOM 7404 C C . GLN B 1 150 ? 41.438 25.125 22.219 1 78.69 150 GLN B C 1
ATOM 7406 O O . GLN B 1 150 ? 42.031 24.734 21.219 1 78.69 150 GLN B O 1
ATOM 7411 N N . SER B 1 151 ? 41.094 26.547 22.375 1 61.81 151 SER B N 1
ATOM 7412 C CA . SER B 1 151 ? 41.656 27.641 21.594 1 61.81 151 SER B CA 1
ATOM 7413 C C . SER B 1 151 ? 43.156 27.688 21.688 1 61.81 151 SER B C 1
ATOM 7415 O O . SER B 1 151 ? 43.719 27.391 22.75 1 61.81 151 SER B O 1
ATOM 7417 N N . SER B 1 152 ? 43.812 27.641 20.594 1 55.81 152 SER B N 1
ATOM 7418 C CA . SER B 1 152 ? 45.25 27.75 20.516 1 55.81 152 SER B CA 1
ATOM 7419 C C . SER B 1 152 ? 45.75 29.062 21.094 1 55.81 152 SER B C 1
ATOM 7421 O O . SER B 1 152 ? 46.969 29.312 21.125 1 55.81 152 SER B O 1
ATOM 7423 N N . GLU B 1 153 ? 44.938 30.125 21.234 1 51.41 153 GLU B N 1
ATOM 7424 C CA . GLU B 1 153 ? 45.469 31.469 21.5 1 51.41 153 GLU B CA 1
ATOM 7425 C C . GLU B 1 153 ? 46.438 31.438 22.703 1 51.41 153 GLU B C 1
ATOM 7427 O O . GLU B 1 153 ? 47.312 32.281 22.797 1 51.41 153 GLU B O 1
ATOM 7432 N N . THR B 1 154 ? 46.062 30.734 23.719 1 46.78 154 THR B N 1
ATOM 7433 C CA . THR B 1 154 ? 46.875 30.938 24.906 1 46.78 154 THR B CA 1
ATOM 7434 C C . THR B 1 154 ? 48.156 30.109 24.812 1 46.78 154 THR B C 1
ATOM 7436 O O . THR B 1 154 ? 48.938 30.016 25.781 1 46.78 154 THR B O 1
ATOM 7439 N N . LEU B 1 155 ? 48.312 29.344 23.828 1 47.28 155 LEU B N 1
ATOM 7440 C CA . LEU B 1 155 ? 49.406 28.406 24 1 47.28 155 LEU B CA 1
ATOM 7441 C C . LEU B 1 155 ? 50.719 28.969 23.438 1 47.28 155 LEU B C 1
ATOM 7443 O O . LEU B 1 155 ? 50.688 29.797 22.516 1 47.28 155 LEU B O 1
ATOM 7447 N N . SER B 1 156 ? 51.875 28.734 24 1 45.66 156 SER B N 1
ATOM 7448 C CA . SER B 1 156 ? 53.219 29.156 23.719 1 45.66 156 SER B CA 1
ATOM 7449 C C . SER B 1 156 ? 53.656 28.719 22.312 1 45.66 156 SER B C 1
ATOM 7451 O O . SER B 1 156 ? 53.062 27.797 21.734 1 45.66 156 SER B O 1
ATOM 7453 N N . ARG B 1 157 ? 54.688 29.375 21.578 1 45.03 157 ARG B N 1
ATOM 7454 C CA . ARG B 1 157 ? 55.188 29.312 20.219 1 45.03 157 ARG B CA 1
ATOM 7455 C C . ARG B 1 157 ? 55.438 27.859 19.797 1 45.03 157 ARG B C 1
ATOM 7457 O O . ARG B 1 157 ? 55.219 27.5 18.625 1 45.03 157 ARG B O 1
ATOM 7464 N N . HIS B 1 158 ? 56.188 27.141 20.438 1 43.56 158 HIS B N 1
ATOM 7465 C CA . HIS B 1 158 ? 56.656 25.812 20.047 1 43.56 158 HIS B CA 1
ATOM 7466 C C . HIS B 1 158 ? 55.469 24.844 19.922 1 43.56 158 HIS B C 1
ATOM 7468 O O . HIS B 1 158 ? 55.5 23.953 19.078 1 43.56 158 HIS B O 1
ATOM 7474 N N . VAL B 1 159 ? 54.562 24.859 20.766 1 48.47 159 VAL B N 1
ATOM 7475 C CA . VAL B 1 159 ? 53.344 24.062 20.875 1 48.47 159 VAL B CA 1
ATOM 7476 C C . VAL B 1 159 ? 52.344 24.5 19.812 1 48.47 159 VAL B C 1
ATOM 7478 O O . VAL B 1 159 ? 51.344 23.797 19.562 1 48.47 159 VAL B O 1
ATOM 7481 N N . LEU B 1 160 ? 52.656 25.516 19.234 1 50.38 160 LEU B N 1
ATOM 7482 C CA . LEU B 1 160 ? 51.75 26.156 18.281 1 50.38 160 LEU B CA 1
ATOM 7483 C C . LEU B 1 160 ? 51.656 25.344 16.984 1 50.38 160 LEU B C 1
ATOM 7485 O O . LEU B 1 160 ? 50.594 25.25 16.406 1 50.38 160 LEU B O 1
ATOM 7489 N N . GLY B 1 161 ? 52.844 24.812 16.531 1 53.5 161 GLY B N 1
ATOM 7490 C CA . GLY B 1 161 ? 52.781 24.109 15.266 1 53.5 161 GLY B CA 1
ATOM 7491 C C . GLY B 1 161 ? 51.938 22.859 15.312 1 53.5 161 GLY B C 1
ATOM 7492 O O . GLY B 1 161 ? 51.062 22.672 14.469 1 53.5 161 GLY B O 1
ATOM 7493 N N . THR B 1 162 ? 52.312 22.047 16.281 1 58.34 162 THR B N 1
ATOM 7494 C CA . THR B 1 162 ? 51.562 20.797 16.438 1 58.34 162 THR B CA 1
ATOM 7495 C C . THR B 1 162 ? 50.125 21.047 16.828 1 58.34 162 THR B C 1
ATOM 7497 O O . THR B 1 162 ? 49.219 20.406 16.328 1 58.34 162 THR B O 1
ATOM 7500 N N . ARG B 1 163 ? 50.031 22 17.594 1 61.03 163 ARG B N 1
ATOM 7501 C CA . ARG B 1 163 ? 48.688 22.281 18.094 1 61.03 163 ARG B CA 1
ATOM 7502 C C . ARG B 1 163 ? 47.812 22.891 17.016 1 61.03 163 ARG B C 1
ATOM 7504 O O . ARG B 1 163 ? 46.594 22.688 17.016 1 61.03 163 ARG B O 1
ATOM 7511 N N . ALA B 1 164 ? 48.469 23.578 16.156 1 61.47 164 ALA B N 1
ATOM 7512 C CA . ALA B 1 164 ? 47.688 24.172 15.07 1 61.47 164 ALA B CA 1
ATOM 7513 C C . ALA B 1 164 ? 47.031 23.094 14.227 1 61.47 164 ALA B C 1
ATOM 7515 O O . ALA B 1 164 ? 45.938 23.312 13.664 1 61.47 164 ALA B O 1
ATOM 7516 N N . LEU B 1 165 ? 47.688 22.031 14.281 1 65.88 165 LEU B N 1
ATOM 7517 C CA . LEU B 1 165 ? 47.156 20.938 13.453 1 65.88 165 LEU B CA 1
ATOM 7518 C C . LEU B 1 165 ? 46.094 20.156 14.211 1 65.88 165 LEU B C 1
ATOM 7520 O O . LEU B 1 165 ? 45.375 19.344 13.625 1 65.88 165 LEU B O 1
ATOM 7524 N N . VAL B 1 166 ? 45.938 20.547 15.438 1 74.69 166 VAL B N 1
ATOM 7525 C CA . VAL B 1 166 ? 44.969 19.75 16.203 1 74.69 166 VAL B CA 1
ATOM 7526 C C . VAL B 1 166 ? 43.875 20.656 16.734 1 74.69 166 VAL B C 1
ATOM 7528 O O . VAL B 1 166 ? 42.75 20.188 17.031 1 74.69 166 VAL B O 1
ATOM 7531 N N . SER B 1 167 ? 44.188 21.938 16.797 1 82.25 167 SER B N 1
ATOM 7532 C CA . SER B 1 167 ? 43.156 22.844 17.297 1 82.25 167 SER B CA 1
ATOM 7533 C C . SER B 1 167 ? 42.062 23.078 16.25 1 82.25 167 SER B C 1
ATOM 7535 O O . SER B 1 167 ? 42.375 23.562 15.148 1 82.25 167 SER B O 1
ATOM 7537 N N . ILE B 1 168 ? 40.906 22.75 16.578 1 88.44 168 ILE B N 1
ATOM 7538 C CA . ILE B 1 168 ? 39.781 22.797 15.672 1 88.44 168 ILE B CA 1
ATOM 7539 C C . ILE B 1 168 ? 38.625 23.547 16.344 1 88.44 168 ILE B C 1
ATOM 7541 O O . ILE B 1 168 ? 38.375 23.391 17.547 1 88.44 168 ILE B O 1
ATOM 7545 N N . THR B 1 169 ? 38.031 24.469 15.648 1 89.44 169 THR B N 1
ATOM 7546 C CA . THR B 1 169 ? 36.844 25.141 16.172 1 89.44 169 THR B CA 1
ATOM 7547 C C . THR B 1 169 ? 35.594 24.359 15.812 1 89.44 169 THR B C 1
ATOM 7549 O O . THR B 1 169 ? 35.562 23.609 14.836 1 89.44 169 THR B O 1
ATOM 7552 N N . SER B 1 170 ? 34.594 24.562 16.594 1 92.06 170 SER B N 1
ATOM 7553 C CA . SER B 1 170 ? 33.312 23.953 16.312 1 92.06 170 SER B CA 1
ATOM 7554 C C . SER B 1 170 ? 32.781 24.391 14.953 1 92.06 170 SER B C 1
ATOM 7556 O O . SER B 1 170 ? 32.188 23.594 14.227 1 92.06 170 SER B O 1
ATOM 7558 N N . PHE B 1 171 ? 33.062 25.594 14.633 1 92.25 171 PHE B N 1
ATOM 7559 C CA . PHE B 1 171 ? 32.594 26.141 13.367 1 92.25 171 PHE B CA 1
ATOM 7560 C C . PHE B 1 171 ? 33.281 25.438 12.188 1 92.25 171 PHE B C 1
ATOM 7562 O O . PHE B 1 171 ? 32.625 25.172 11.172 1 92.25 171 PHE B O 1
ATOM 7569 N N . GLU B 1 172 ? 34.5 25.188 12.414 1 93.06 172 GLU B N 1
ATOM 7570 C CA . GLU B 1 172 ? 35.219 24.484 11.367 1 93.06 172 GLU B CA 1
ATOM 7571 C C . GLU B 1 172 ? 34.688 23.078 11.164 1 93.06 172 GLU B C 1
ATOM 7573 O O . GLU B 1 172 ? 34.594 22.609 10.023 1 93.06 172 GLU B O 1
ATOM 7578 N N . SER B 1 173 ? 34.406 22.422 12.195 1 95.5 173 SER B N 1
ATOM 7579 C CA . SER B 1 173 ? 33.875 21.078 12.125 1 95.5 173 SER B CA 1
ATOM 7580 C C . SER B 1 173 ? 32.5 21.062 11.461 1 95.5 173 SER B C 1
ATOM 7582 O O . SER B 1 173 ? 32.25 20.266 10.547 1 95.5 173 SER B O 1
ATOM 7584 N N . HIS B 1 174 ? 31.625 21.938 11.859 1 96.94 174 HIS B N 1
ATOM 7585 C CA . HIS B 1 174 ? 30.297 22.047 11.25 1 96.94 174 HIS B CA 1
ATOM 7586 C C . HIS B 1 174 ? 30.391 22.391 9.773 1 96.94 174 HIS B C 1
ATOM 7588 O O . HIS B 1 174 ? 29.641 21.844 8.953 1 96.94 174 HIS B O 1
ATOM 7594 N N . SER B 1 175 ? 31.281 23.266 9.508 1 97.12 175 SER B N 1
ATOM 7595 C CA . SER B 1 175 ? 31.469 23.672 8.109 1 97.12 175 SER B CA 1
ATOM 7596 C C . SER B 1 175 ? 31.891 22.484 7.246 1 97.12 175 SER B C 1
ATOM 7598 O O . SER B 1 175 ? 31.359 22.281 6.156 1 97.12 175 SER B O 1
ATOM 7600 N N . LYS B 1 176 ? 32.812 21.75 7.766 1 96.88 176 LYS B N 1
ATOM 7601 C CA . LYS B 1 176 ? 33.312 20.594 7.008 1 96.88 176 LYS B CA 1
ATOM 7602 C C . LYS B 1 176 ? 32.219 19.531 6.875 1 96.88 176 LYS B C 1
ATOM 7604 O O . LYS B 1 176 ? 32.062 18.922 5.809 1 96.88 176 LYS B O 1
ATOM 7609 N N . LEU B 1 177 ? 31.531 19.281 7.875 1 97.62 177 LEU B N 1
ATOM 7610 C CA . LEU B 1 177 ? 30.453 18.297 7.848 1 97.62 177 LEU B CA 1
ATOM 7611 C C . LEU B 1 177 ? 29.359 18.719 6.895 1 97.62 177 LEU B C 1
ATOM 7613 O O . LEU B 1 177 ? 28.797 17.891 6.164 1 97.62 177 LEU B O 1
ATOM 7617 N N . ALA B 1 178 ? 29.031 19.969 6.902 1 98.12 178 ALA B N 1
ATOM 7618 C CA . ALA B 1 178 ? 28.031 20.469 5.969 1 98.12 178 ALA B CA 1
ATOM 7619 C C . ALA B 1 178 ? 28.469 20.281 4.523 1 98.12 178 ALA B C 1
ATOM 7621 O O . ALA B 1 178 ? 27.688 19.859 3.676 1 98.12 178 ALA B O 1
ATOM 7622 N N . GLU B 1 179 ? 29.703 20.609 4.344 1 97.81 179 GLU B N 1
ATOM 7623 C CA . GLU B 1 179 ? 30.266 20.422 3.014 1 97.81 179 GLU B CA 1
ATOM 7624 C C . GLU B 1 179 ? 30.156 18.969 2.564 1 97.81 179 GLU B C 1
ATOM 7626 O O . GLU B 1 179 ? 29.734 18.703 1.438 1 97.81 179 GLU B O 1
ATOM 7631 N N . GLN B 1 180 ? 30.5 18.062 3.451 1 97.56 180 GLN B N 1
ATOM 7632 C CA . GLN B 1 180 ? 30.453 16.641 3.129 1 97.56 180 GLN B CA 1
ATOM 7633 C C . GLN B 1 180 ? 29.016 16.172 2.928 1 97.56 180 GLN B C 1
ATOM 7635 O O . GLN B 1 180 ? 28.766 15.281 2.109 1 97.56 180 GLN B O 1
ATOM 7640 N N . CYS B 1 181 ? 28.094 16.672 3.633 1 98.12 181 CYS B N 1
ATOM 7641 C CA . CYS B 1 181 ? 26.688 16.344 3.434 1 98.12 181 CYS B CA 1
ATOM 7642 C C . CYS B 1 181 ? 26.219 16.766 2.045 1 98.12 181 CYS B C 1
ATOM 7644 O O . CYS B 1 181 ? 25.562 15.992 1.346 1 98.12 181 CYS B O 1
ATOM 7646 N N . PHE B 1 182 ? 26.656 17.953 1.65 1 98.06 182 PHE B N 1
ATOM 7647 C CA . PHE B 1 182 ? 26.219 18.453 0.353 1 98.06 182 PHE B CA 1
ATOM 7648 C C . PHE B 1 182 ? 26.891 17.688 -0.779 1 98.06 182 PHE B C 1
ATOM 7650 O O . PHE B 1 182 ? 26.266 17.438 -1.816 1 98.06 182 PHE B O 1
ATOM 7657 N N . LEU B 1 183 ? 28.094 17.312 -0.569 1 96.94 183 LEU B N 1
ATOM 7658 C CA . LEU B 1 183 ? 28.75 16.5 -1.584 1 96.94 183 LEU B CA 1
ATOM 7659 C C . LEU B 1 183 ? 28.031 15.18 -1.783 1 96.94 183 LEU B C 1
ATOM 7661 O O . LEU B 1 183 ? 27.922 14.695 -2.91 1 96.94 183 LEU B O 1
ATOM 7665 N N . CYS B 1 184 ? 27.578 14.656 -0.752 1 97.25 184 CYS B N 1
ATOM 7666 C CA . CYS B 1 184 ? 26.797 13.43 -0.825 1 97.25 184 CYS B CA 1
ATOM 7667 C C . CYS B 1 184 ? 25.453 13.688 -1.524 1 97.25 184 CYS B C 1
ATOM 7669 O O . CYS B 1 184 ? 25.125 13.016 -2.5 1 97.25 184 CYS B O 1
ATOM 7671 N N . LEU B 1 185 ? 24.734 14.664 -1.107 1 97.62 185 LEU B N 1
ATOM 7672 C CA . LEU B 1 185 ? 23.375 14.914 -1.559 1 97.62 185 LEU B CA 1
ATOM 7673 C C . LEU B 1 185 ? 23.359 15.344 -3.021 1 97.62 185 LEU B C 1
ATOM 7675 O O . LEU B 1 185 ? 22.344 15.18 -3.711 1 97.62 185 LEU B O 1
ATOM 7679 N N . LEU B 1 186 ? 24.5 15.844 -3.5 1 97.19 186 LEU B N 1
ATOM 7680 C CA . LEU B 1 186 ? 24.578 16.344 -4.867 1 97.19 186 LEU B CA 1
ATOM 7681 C C . LEU B 1 186 ? 25.109 15.273 -5.812 1 97.19 186 LEU B C 1
ATOM 7683 O O . LEU B 1 186 ? 25.391 15.555 -6.98 1 97.19 186 LEU B O 1
ATOM 7687 N N . ASP B 1 187 ? 25.172 14.086 -5.297 1 95.06 187 ASP B N 1
ATOM 7688 C CA . ASP B 1 187 ? 25.547 12.969 -6.156 1 95.06 187 ASP B CA 1
ATOM 7689 C C . ASP B 1 187 ? 24.594 12.844 -7.34 1 95.06 187 ASP B C 1
ATOM 7691 O O . ASP B 1 187 ? 23.375 13.008 -7.188 1 95.06 187 ASP B O 1
ATOM 7695 N N . ALA B 1 188 ? 25.094 12.477 -8.5 1 91.06 188 ALA B N 1
ATOM 7696 C CA . ALA B 1 188 ? 24.328 12.43 -9.742 1 91.06 188 ALA B CA 1
ATOM 7697 C C . ALA B 1 188 ? 23.203 11.406 -9.641 1 91.06 188 ALA B C 1
ATOM 7699 O O . ALA B 1 188 ? 22.125 11.594 -10.219 1 91.06 188 ALA B O 1
ATOM 7700 N N . GLY B 1 189 ? 23.453 10.383 -8.914 1 88.12 189 GLY B N 1
ATOM 7701 C CA . GLY B 1 189 ? 22.438 9.352 -8.75 1 88.12 189 GLY B CA 1
ATOM 7702 C C . GLY B 1 189 ? 21.188 9.836 -8.055 1 88.12 189 GLY B C 1
ATOM 7703 O O . GLY B 1 189 ? 20.094 9.344 -8.328 1 88.12 189 GLY B O 1
ATOM 7704 N N . TYR B 1 190 ? 21.328 10.875 -7.223 1 92.44 190 TYR B N 1
ATOM 7705 C CA . TYR B 1 190 ? 20.203 11.375 -6.441 1 92.44 190 TYR B CA 1
ATOM 7706 C C . TYR B 1 190 ? 19.484 12.5 -7.18 1 92.44 190 TYR B C 1
ATOM 7708 O O . TYR B 1 190 ? 18.453 12.984 -6.723 1 92.44 190 TYR B O 1
ATOM 7716 N N . GLY B 1 191 ? 20.062 12.883 -8.312 1 92.25 191 GLY B N 1
ATOM 7717 C CA . GLY B 1 191 ? 19.422 13.914 -9.117 1 92.25 191 GLY B CA 1
ATOM 7718 C C . GLY B 1 191 ? 18.641 13.359 -10.289 1 92.25 191 GLY B C 1
ATOM 7719 O O . GLY B 1 191 ? 18.125 14.125 -11.109 1 92.25 191 GLY B O 1
ATOM 7720 N N . SER B 1 192 ? 18.5 12.039 -10.328 1 91.88 192 SER B N 1
ATOM 7721 C CA . SER B 1 192 ? 17.828 11.383 -11.438 1 91.88 192 SER B CA 1
ATOM 7722 C C . SER B 1 192 ? 16.328 11.641 -11.406 1 91.88 192 SER B C 1
ATOM 7724 O O . SER B 1 192 ? 15.656 11.273 -10.438 1 91.88 192 SER B O 1
ATOM 7726 N N . GLU B 1 193 ? 15.844 12.148 -12.5 1 93.56 193 GLU B N 1
ATOM 7727 C CA . GLU B 1 193 ? 14.414 12.43 -12.594 1 93.56 193 GLU B CA 1
ATOM 7728 C C . GLU B 1 193 ? 13.602 11.141 -12.539 1 93.56 193 GLU B C 1
ATOM 7730 O O . GLU B 1 193 ? 12.469 11.133 -12.055 1 93.56 193 GLU B O 1
ATOM 7735 N N . ASP B 1 194 ? 14.242 10.086 -13.016 1 91.56 194 ASP B N 1
ATOM 7736 C CA . ASP B 1 194 ? 13.562 8.789 -13.008 1 91.56 194 ASP B CA 1
ATOM 7737 C C . ASP B 1 194 ? 13.383 8.273 -11.586 1 91.56 194 ASP B C 1
ATOM 7739 O O . ASP B 1 194 ? 12.289 7.836 -11.211 1 91.56 194 ASP B O 1
ATOM 7743 N N . LYS B 1 195 ? 14.383 8.383 -10.812 1 89.94 195 LYS B N 1
ATOM 7744 C CA . LYS B 1 195 ? 14.305 7.914 -9.438 1 89.94 195 LYS B CA 1
ATOM 7745 C C . LYS B 1 195 ? 13.352 8.781 -8.609 1 89.94 195 LYS B C 1
ATOM 7747 O O . LYS B 1 195 ? 12.625 8.273 -7.754 1 89.94 195 LYS B O 1
ATOM 7752 N N . ILE B 1 196 ? 13.414 10.023 -8.906 1 94.62 196 ILE B N 1
ATOM 7753 C CA . ILE B 1 196 ? 12.508 10.938 -8.219 1 94.62 196 ILE B CA 1
ATOM 7754 C C . ILE B 1 196 ? 11.062 10.586 -8.57 1 94.62 196 ILE B C 1
ATOM 7756 O O . ILE B 1 196 ? 10.18 10.602 -7.703 1 94.62 196 ILE B O 1
ATOM 7760 N N . GLY B 1 197 ? 10.859 10.305 -9.867 1 92.56 197 GLY B N 1
ATOM 7761 C CA . GLY B 1 197 ? 9.539 9.875 -10.281 1 92.56 197 GLY B CA 1
ATOM 7762 C C . GLY B 1 197 ? 9.055 8.633 -9.547 1 92.56 197 GLY B C 1
ATOM 7763 O O . GLY B 1 197 ? 7.891 8.547 -9.156 1 92.56 197 GLY B O 1
ATOM 7764 N N . GLY B 1 198 ? 9.945 7.695 -9.367 1 88.06 198 GLY B N 1
ATOM 7765 C CA . GLY B 1 198 ? 9.617 6.504 -8.602 1 88.06 198 GLY B CA 1
ATOM 7766 C C . GLY B 1 198 ? 9.219 6.805 -7.172 1 88.06 198 GLY B C 1
ATOM 7767 O O . GLY B 1 198 ? 8.273 6.223 -6.648 1 88.06 198 GLY B O 1
ATOM 7768 N N . LEU B 1 199 ? 9.922 7.723 -6.574 1 89.75 199 LEU B N 1
ATOM 7769 C CA . LEU B 1 199 ? 9.633 8.125 -5.199 1 89.75 199 LEU B CA 1
ATOM 7770 C C . LEU B 1 199 ? 8.289 8.836 -5.109 1 89.75 199 LEU B C 1
ATOM 7772 O O . LEU B 1 199 ? 7.535 8.633 -4.152 1 89.75 199 LEU B O 1
ATOM 7776 N N . LEU B 1 200 ? 8 9.648 -6.117 1 92.12 200 LEU B N 1
ATOM 7777 C CA . LEU B 1 200 ? 6.719 10.344 -6.16 1 92.12 200 LEU B CA 1
ATOM 7778 C C . LEU B 1 200 ? 5.562 9.352 -6.207 1 92.12 200 LEU B C 1
ATOM 7780 O O . LEU B 1 200 ? 4.586 9.492 -5.469 1 92.12 200 LEU B O 1
ATOM 7784 N N . HIS B 1 201 ? 5.691 8.359 -7.035 1 88.38 201 HIS B N 1
ATOM 7785 C CA . HIS B 1 201 ? 4.672 7.316 -7.133 1 88.38 201 HIS B CA 1
ATOM 7786 C C . HIS B 1 201 ? 4.496 6.594 -5.801 1 88.38 201 HIS B C 1
ATOM 7788 O O . HIS B 1 201 ? 3.369 6.348 -5.371 1 88.38 201 HIS B O 1
ATOM 7794 N N . ARG B 1 202 ? 5.562 6.305 -5.191 1 83.62 202 ARG B N 1
ATOM 7795 C CA . ARG B 1 202 ? 5.523 5.555 -3.941 1 83.62 202 ARG B CA 1
ATOM 7796 C C . ARG B 1 202 ? 4.867 6.371 -2.832 1 83.62 202 ARG B C 1
ATOM 7798 O O . ARG B 1 202 ? 4.082 5.84 -2.043 1 83.62 202 ARG B O 1
ATOM 7805 N N . ASN B 1 203 ? 5.227 7.617 -2.777 1 85.88 203 ASN B N 1
ATOM 7806 C CA . ASN B 1 203 ? 4.703 8.484 -1.724 1 85.88 203 ASN B CA 1
ATOM 7807 C C . ASN B 1 203 ? 3.203 8.711 -1.879 1 85.88 203 ASN B C 1
ATOM 7809 O O . ASN B 1 203 ? 2.477 8.789 -0.887 1 85.88 203 ASN B O 1
ATOM 7813 N N . ILE B 1 204 ? 2.779 8.805 -3.109 1 83.06 204 ILE B N 1
ATOM 7814 C CA . ILE B 1 204 ? 1.356 9.055 -3.322 1 83.06 204 ILE B CA 1
ATOM 7815 C C . ILE B 1 204 ? 0.561 7.789 -3.008 1 83.06 204 ILE B C 1
ATOM 7817 O O . ILE B 1 204 ? -0.565 7.863 -2.51 1 83.06 204 ILE B O 1
ATOM 7821 N N . LYS B 1 205 ? 1.047 6.699 -3.33 1 73.06 205 LYS B N 1
ATOM 7822 C CA . LYS B 1 205 ? 0.382 5.426 -3.066 1 73.06 205 LYS B CA 1
ATOM 7823 C C . LYS B 1 205 ? 0.174 5.211 -1.569 1 73.06 205 LYS B C 1
ATOM 7825 O O . LYS B 1 205 ? -0.851 4.672 -1.15 1 73.06 205 LYS B O 1
ATOM 7830 N N . SER B 1 206 ? 1.051 5.66 -0.82 1 65.31 206 SER B N 1
ATOM 7831 C CA . SER B 1 206 ? 0.968 5.496 0.627 1 65.31 206 SER B CA 1
ATOM 7832 C C . SER B 1 206 ? -0.148 6.352 1.218 1 65.31 206 SER B C 1
ATOM 7834 O O . SER B 1 206 ? -0.613 6.094 2.33 1 65.31 206 SER B O 1
ATOM 7836 N N . THR B 1 207 ? -0.583 7.328 0.489 1 62.22 207 THR B N 1
ATOM 7837 C CA . THR B 1 207 ? -1.59 8.242 1.019 1 62.22 207 THR B CA 1
ATOM 7838 C C . THR B 1 207 ? -2.977 7.883 0.488 1 62.22 207 THR B C 1
ATOM 7840 O O . THR B 1 207 ? -3.984 8.391 0.979 1 62.22 207 THR B O 1
ATOM 7843 N N . THR B 1 208 ? -3.182 7.207 -0.619 1 50.88 208 THR B N 1
ATOM 7844 C CA . THR B 1 208 ? -4.473 6.871 -1.208 1 50.88 208 THR B CA 1
ATOM 7845 C C . THR B 1 208 ? -4.898 5.461 -0.808 1 50.88 208 THR B C 1
ATOM 7847 O O . THR B 1 208 ? -6.086 5.133 -0.839 1 50.88 208 THR B O 1
ATOM 7850 N N . GLY B 1 209 ? -3.998 4.695 -0.171 1 48.72 209 GLY B N 1
ATOM 7851 C CA . GLY B 1 209 ? -4.371 3.309 0.067 1 48.72 209 GLY B CA 1
ATOM 7852 C C . GLY B 1 209 ? -4.102 2.855 1.489 1 48.72 209 GLY B C 1
ATOM 7853 O O . GLY B 1 209 ? -3.264 3.436 2.184 1 48.72 209 GLY B O 1
ATOM 7854 N N . GLY B 1 210 ? -5.23 2.596 2.266 1 41.91 210 GLY B N 1
ATOM 7855 C CA . GLY B 1 210 ? -5.395 2.158 3.643 1 41.91 210 GLY B CA 1
ATOM 7856 C C . GLY B 1 210 ? -4.23 1.322 4.145 1 41.91 210 GLY B C 1
ATOM 7857 O O . GLY B 1 210 ? -4.352 0.633 5.16 1 41.91 210 GLY B O 1
ATOM 7858 N N . SER B 1 211 ? -3.352 0.979 3.277 1 38.44 211 SER B N 1
ATOM 7859 C CA . SER B 1 211 ? -2.523 -0.044 3.912 1 38.44 211 SER B CA 1
ATOM 7860 C C . SER B 1 211 ? -1.493 0.58 4.848 1 38.44 211 SER B C 1
ATOM 7862 O O . SER B 1 211 ? -0.476 1.108 4.391 1 38.44 211 SER B O 1
ATOM 7864 N N . ALA B 1 212 ? -1.842 1.416 5.797 1 34.94 212 ALA B N 1
ATOM 7865 C CA . ALA B 1 212 ? -0.853 2.023 6.684 1 34.94 212 ALA B CA 1
ATOM 7866 C C . ALA B 1 212 ? 0.097 0.972 7.25 1 34.94 212 ALA B C 1
ATOM 7868 O O . ALA B 1 212 ? 0.899 1.266 8.141 1 34.94 212 ALA B O 1
ATOM 7869 N N . LEU B 1 213 ? -0.346 -0.224 7.492 1 33.75 213 LEU B N 1
ATOM 7870 C CA . LEU B 1 213 ? 0.318 -1.012 8.523 1 33.75 213 LEU B CA 1
ATOM 7871 C C . LEU B 1 213 ? 1.831 -0.987 8.336 1 33.75 213 LEU B C 1
ATOM 7873 O O . LEU B 1 213 ? 2.324 -0.62 7.27 1 33.75 213 LEU B O 1
ATOM 7877 N N . GLN B 1 214 ? 2.461 -2.176 9.031 1 32.38 214 GLN B N 1
ATOM 7878 C CA . GLN B 1 214 ? 3.82 -2.537 9.422 1 32.38 214 GLN B CA 1
ATOM 7879 C C . GLN B 1 214 ? 4.766 -2.482 8.219 1 32.38 214 GLN B C 1
ATOM 7881 O O . GLN B 1 214 ? 4.543 -3.16 7.219 1 32.38 214 GLN B O 1
ATOM 7886 N N . VAL B 1 215 ? 5.207 -1.358 8.008 1 34.41 215 VAL B N 1
ATOM 7887 C CA . VAL B 1 215 ? 6.332 -1.091 7.121 1 34.41 215 VAL B CA 1
ATOM 7888 C C . VAL B 1 215 ? 7.238 -2.316 7.055 1 34.41 215 VAL B C 1
ATOM 7890 O O . VAL B 1 215 ? 7.957 -2.617 8.008 1 34.41 215 VAL B O 1
ATOM 7893 N N . LEU B 1 216 ? 6.754 -3.395 6.801 1 36.16 216 LEU B N 1
ATOM 7894 C CA . LEU B 1 216 ? 7.945 -4.172 6.465 1 36.16 216 LEU B CA 1
ATOM 7895 C C . LEU B 1 216 ? 8.906 -3.346 5.617 1 36.16 216 LEU B C 1
ATOM 7897 O O . LEU B 1 216 ? 8.5 -2.383 4.965 1 36.16 216 LEU B O 1
ATOM 7901 N N . ASN B 1 217 ? 10.188 -3.738 5.66 1 40.94 217 ASN B N 1
ATOM 7902 C CA . ASN B 1 217 ? 11.523 -3.293 5.289 1 40.94 217 ASN B CA 1
ATOM 7903 C C . ASN B 1 217 ? 11.578 -2.824 3.84 1 40.94 217 ASN B C 1
ATOM 7905 O O . ASN B 1 217 ? 12.453 -3.25 3.08 1 40.94 217 ASN B O 1
ATOM 7909 N N . THR B 1 218 ? 10.43 -2.547 3.281 1 49.66 218 THR B N 1
ATOM 7910 C CA . THR B 1 218 ? 10.82 -2.146 1.934 1 49.66 218 THR B CA 1
ATOM 7911 C C . THR B 1 218 ? 11.523 -0.791 1.954 1 49.66 218 THR B C 1
ATOM 7913 O O . THR B 1 218 ? 10.898 0.233 2.236 1 49.66 218 THR B O 1
ATOM 7916 N N . GLN B 1 219 ? 12.789 -0.825 2.357 1 57.06 219 GLN B N 1
ATOM 7917 C CA . GLN B 1 219 ? 13.633 0.364 2.359 1 57.06 219 GLN B CA 1
ATOM 7918 C C . GLN B 1 219 ? 14.031 0.757 0.939 1 57.06 219 GLN B C 1
ATOM 7920 O O . GLN B 1 219 ? 14.211 -0.106 0.076 1 57.06 219 GLN B O 1
ATOM 7925 N N . TRP B 1 220 ? 13.453 1.883 0.472 1 62.59 220 TRP B N 1
ATOM 7926 C CA . TRP B 1 220 ? 14.102 2.482 -0.692 1 62.59 220 TRP B CA 1
ATOM 7927 C C . TRP B 1 220 ? 15.617 2.416 -0.568 1 62.59 220 TRP B C 1
ATOM 7929 O O . TRP B 1 220 ? 16.203 3.029 0.329 1 62.59 220 TRP B O 1
ATOM 7939 N N . THR B 1 221 ? 16.141 1.437 -1.297 1 67.19 221 THR B N 1
ATOM 7940 C CA . THR B 1 221 ? 17.594 1.279 -1.193 1 67.19 221 THR B CA 1
ATOM 7941 C C . THR B 1 221 ? 18.312 2.393 -1.948 1 67.19 221 THR B C 1
ATOM 7943 O O . THR B 1 221 ? 18.062 2.602 -3.139 1 67.19 221 THR B O 1
ATOM 7946 N N . VAL B 1 222 ? 19.047 3.057 -1.184 1 76.38 222 VAL B N 1
ATOM 7947 C CA . VAL B 1 222 ? 19.828 4.16 -1.74 1 76.38 222 VAL B CA 1
ATOM 7948 C C . VAL B 1 222 ? 21.219 3.676 -2.107 1 76.38 222 VAL B C 1
ATOM 7950 O O . VAL B 1 222 ? 21.906 3.037 -1.297 1 76.38 222 VAL B O 1
ATOM 7953 N N . GLN B 1 223 ? 21.625 3.902 -3.359 1 80.12 223 GLN B N 1
ATOM 7954 C CA . GLN B 1 223 ? 23 3.637 -3.754 1 80.12 223 GLN B CA 1
ATOM 7955 C C . GLN B 1 223 ? 23.969 4.547 -3.006 1 80.12 223 GLN B C 1
ATOM 7957 O O . GLN B 1 223 ? 23.688 5.727 -2.789 1 80.12 223 GLN B O 1
ATOM 7962 N N . PRO B 1 224 ? 25 3.963 -2.617 1 87 224 PRO B N 1
ATOM 7963 C CA . PRO B 1 224 ? 25.969 4.805 -1.926 1 87 224 PRO B CA 1
ATOM 7964 C C . PRO B 1 224 ? 26.5 5.938 -2.803 1 87 224 PRO B C 1
ATOM 7966 O O . PRO B 1 224 ? 26.703 5.75 -4.008 1 87 224 PRO B O 1
ATOM 7969 N N . PRO B 1 225 ? 26.719 7.066 -2.15 1 91.31 225 PRO B N 1
ATOM 7970 C CA . PRO B 1 225 ? 27.25 8.195 -2.914 1 91.31 225 PRO B CA 1
ATOM 7971 C C . PRO B 1 225 ? 28.703 8.008 -3.307 1 91.31 225 PRO B C 1
ATOM 7973 O O . PRO B 1 225 ? 29.406 7.18 -2.715 1 91.31 225 PRO B O 1
ATOM 7976 N N . SER B 1 226 ? 29.125 8.766 -4.312 1 90.25 226 SER B N 1
ATOM 7977 C CA . SER B 1 226 ? 30.516 8.719 -4.75 1 90.25 226 SER B CA 1
ATOM 7978 C C . SER B 1 226 ? 31.422 9.508 -3.803 1 90.25 226 SER B C 1
ATOM 7980 O O . SER B 1 226 ? 32.594 9.188 -3.646 1 90.25 226 SER B O 1
ATOM 7982 N N . LYS B 1 227 ? 30.828 10.531 -3.154 1 92.69 227 LYS B N 1
ATOM 7983 C CA . LYS B 1 227 ? 31.594 11.398 -2.273 1 92.69 227 LYS B CA 1
ATOM 7984 C C . LYS B 1 227 ? 30.797 11.773 -1.027 1 92.69 227 LYS B C 1
ATOM 7986 O O . LYS B 1 227 ? 29.562 11.703 -1.032 1 92.69 227 LYS B O 1
ATOM 7991 N N . GLY B 1 228 ? 31.609 12.141 -0.001 1 94 228 GLY B N 1
ATOM 7992 C CA . GLY B 1 228 ? 30.984 12.664 1.202 1 94 228 GLY B CA 1
ATOM 7993 C C . GLY B 1 228 ? 30.531 11.578 2.158 1 94 228 GLY B C 1
ATOM 7994 O O . GLY B 1 228 ? 31.078 10.469 2.156 1 94 228 GLY B O 1
ATOM 7995 N N . VAL B 1 229 ? 29.609 11.961 3.01 1 95.25 229 VAL B N 1
ATOM 7996 C CA . VAL B 1 229 ? 29.062 11.047 4.016 1 95.25 229 VAL B CA 1
ATOM 7997 C C . VAL B 1 229 ? 27.953 10.195 3.398 1 95.25 229 VAL B C 1
ATOM 7999 O O . VAL B 1 229 ? 27.578 10.398 2.242 1 95.25 229 VAL B O 1
ATOM 8002 N N . SER B 1 230 ? 27.547 9.211 4.188 1 93.69 230 SER B N 1
ATOM 8003 C CA . SER B 1 230 ? 26.438 8.383 3.734 1 93.69 230 SER B CA 1
ATOM 8004 C C . SER B 1 230 ? 25.172 9.203 3.523 1 93.69 230 SER B C 1
ATOM 8006 O O . SER B 1 230 ? 25 10.258 4.141 1 93.69 230 SER B O 1
ATOM 8008 N N . PHE B 1 231 ? 24.328 8.766 2.66 1 94.56 231 PHE B N 1
ATOM 8009 C CA . PHE B 1 231 ? 23.078 9.477 2.385 1 94.56 231 PHE B CA 1
ATOM 8010 C C . PHE B 1 231 ? 22.219 9.562 3.639 1 94.56 231 PHE B C 1
ATOM 8012 O O . PHE B 1 231 ? 21.578 10.594 3.887 1 94.56 231 PHE B O 1
ATOM 8019 N N . GLU B 1 232 ? 22.203 8.547 4.406 1 92.12 232 GLU B N 1
ATOM 8020 C CA . GLU B 1 232 ? 21.406 8.523 5.625 1 92.12 232 GLU B CA 1
ATOM 8021 C C . GLU B 1 232 ? 21.844 9.609 6.602 1 92.12 232 GLU B C 1
ATOM 8023 O O . GLU B 1 232 ? 21 10.258 7.227 1 92.12 232 GLU B O 1
ATOM 8028 N N . TYR B 1 233 ? 23.125 9.742 6.688 1 94.62 233 TYR B N 1
ATOM 8029 C CA . TYR B 1 233 ? 23.641 10.789 7.559 1 94.62 233 TYR B CA 1
ATOM 8030 C C . TYR B 1 233 ? 23.312 12.164 7.008 1 94.62 233 TYR B C 1
ATOM 8032 O O . TYR B 1 233 ? 22.844 13.039 7.742 1 94.62 233 TYR B O 1
ATOM 8040 N N . ALA B 1 234 ? 23.625 12.32 5.738 1 96.88 234 ALA B N 1
ATOM 8041 C CA . ALA B 1 234 ? 23.453 13.625 5.109 1 96.88 234 ALA B CA 1
ATOM 8042 C C . ALA B 1 234 ? 21.984 14.039 5.125 1 96.88 234 ALA B C 1
ATOM 8044 O O . ALA B 1 234 ? 21.656 15.219 5.324 1 96.88 234 ALA B O 1
ATOM 8045 N N . GLN B 1 235 ? 21.141 13.148 4.855 1 95.25 235 GLN B N 1
ATOM 8046 C CA . GLN B 1 235 ? 19.703 13.398 4.793 1 95.25 235 GLN B CA 1
ATOM 8047 C C . GLN B 1 235 ? 19.188 13.969 6.109 1 95.25 235 GLN B C 1
ATOM 8049 O O . GLN B 1 235 ? 18.359 14.883 6.113 1 95.25 235 GLN B O 1
ATOM 8054 N N . LYS B 1 236 ? 19.734 13.609 7.184 1 93.56 236 LYS B N 1
ATOM 8055 C CA . LYS B 1 236 ? 19.219 13.984 8.492 1 93.56 236 LYS B CA 1
ATOM 8056 C C . LYS B 1 236 ? 19.922 15.227 9.039 1 93.56 236 LYS B C 1
ATOM 8058 O O . LYS B 1 236 ? 19.375 15.945 9.867 1 93.56 236 LYS B O 1
ATOM 8063 N N . ASN B 1 237 ? 21.156 15.5 8.477 1 95.56 237 ASN B N 1
ATOM 8064 C CA . ASN B 1 237 ? 21.953 16.391 9.297 1 95.56 237 ASN B CA 1
ATOM 8065 C C . ASN B 1 237 ? 22.469 17.578 8.492 1 95.56 237 ASN B C 1
ATOM 8067 O O . ASN B 1 237 ? 23.141 18.469 9.039 1 95.56 237 ASN B O 1
ATOM 8071 N N . TRP B 1 238 ? 22.219 17.641 7.227 1 97.5 238 TRP B N 1
ATOM 8072 C CA . TRP B 1 238 ? 22.828 18.719 6.438 1 97.5 238 TRP B CA 1
ATOM 8073 C C . TRP B 1 238 ? 22.406 20.078 6.965 1 97.5 238 TRP B C 1
ATOM 8075 O O . TRP B 1 238 ? 23.219 21 7.066 1 97.5 238 TRP B O 1
ATOM 8085 N N . ALA B 1 239 ? 21.125 20.281 7.309 1 95.81 239 ALA B N 1
ATOM 8086 C CA . ALA B 1 239 ? 20.625 21.578 7.766 1 95.81 239 ALA B CA 1
ATOM 8087 C C . ALA B 1 239 ? 21.172 21.922 9.141 1 95.81 239 ALA B C 1
ATOM 8089 O O . ALA B 1 239 ? 21.484 23.094 9.422 1 95.81 239 ALA B O 1
ATOM 8090 N N . PHE B 1 240 ? 21.328 20.953 9.953 1 94.75 240 PHE B N 1
ATOM 8091 C CA . PHE B 1 240 ? 21.875 21.141 11.289 1 94.75 240 PHE B CA 1
ATOM 8092 C C . PHE B 1 240 ? 23.297 21.703 11.219 1 94.75 240 PHE B C 1
ATOM 8094 O O . PHE B 1 240 ? 23.625 22.672 11.891 1 94.75 240 PHE B O 1
ATOM 8101 N N . HIS B 1 241 ? 24.078 21.109 10.406 1 97.12 241 HIS B N 1
ATOM 8102 C CA . HIS B 1 241 ? 25.469 21.531 10.297 1 97.12 241 HIS B CA 1
ATOM 8103 C C . HIS B 1 241 ? 25.578 22.875 9.594 1 97.12 241 HIS B C 1
ATOM 8105 O O . HIS B 1 241 ? 26.391 23.719 9.992 1 97.12 241 HIS B O 1
ATOM 8111 N N . LEU B 1 242 ? 24.844 23.062 8.578 1 97.56 242 LEU B N 1
ATOM 8112 C CA . LEU B 1 242 ? 24.906 24.328 7.855 1 97.56 242 LEU B CA 1
ATOM 8113 C C . LEU B 1 242 ? 24.531 25.5 8.766 1 97.56 242 LEU B C 1
ATOM 8115 O O . LEU B 1 242 ? 25.219 26.516 8.781 1 97.56 242 LEU B O 1
ATOM 8119 N N . THR B 1 243 ? 23.453 25.344 9.492 1 95.5 243 THR B N 1
ATOM 8120 C CA . THR B 1 243 ? 22.906 26.469 10.258 1 95.5 243 THR B CA 1
ATOM 8121 C C . THR B 1 243 ? 23.703 26.688 11.539 1 95.5 243 THR B C 1
ATOM 8123 O O . THR B 1 243 ? 23.531 27.688 12.227 1 95.5 243 THR B O 1
ATOM 8126 N N . ALA B 1 244 ? 24.594 25.797 11.836 1 94.94 244 ALA B N 1
ATOM 8127 C CA . ALA B 1 244 ? 25.469 25.953 12.992 1 94.94 244 ALA B CA 1
ATOM 8128 C C . ALA B 1 244 ? 26.656 26.859 12.656 1 94.94 244 ALA B C 1
ATOM 8130 O O . ALA B 1 244 ? 27.359 27.328 13.555 1 94.94 244 ALA B O 1
ATOM 8131 N N . VAL B 1 245 ? 26.781 27.094 11.438 1 95.06 245 VAL B N 1
ATOM 8132 C CA . VAL B 1 245 ? 27.891 27.938 11 1 95.06 245 VAL B CA 1
ATOM 8133 C C . VAL B 1 245 ? 27.438 29.391 10.883 1 95.06 245 VAL B C 1
ATOM 8135 O O . VAL B 1 245 ? 26.672 29.734 9.977 1 95.06 245 VAL B O 1
ATOM 8138 N N . ASP B 1 246 ? 27.938 30.266 11.633 1 89.81 246 ASP B N 1
ATOM 8139 C CA . ASP B 1 246 ? 27.5 31.656 11.68 1 89.81 246 ASP B CA 1
ATOM 8140 C C . ASP B 1 246 ? 28.031 32.438 10.477 1 89.81 246 ASP B C 1
ATOM 8142 O O . ASP B 1 246 ? 27.328 33.281 9.906 1 89.81 246 ASP B O 1
ATOM 8146 N N . ASP B 1 247 ? 29.25 32.219 10.133 1 91.56 247 ASP B N 1
ATOM 8147 C CA . ASP B 1 247 ? 29.891 32.906 9.008 1 91.56 247 ASP B CA 1
ATOM 8148 C C . ASP B 1 247 ? 30.484 31.891 8.023 1 91.56 247 ASP B C 1
ATOM 8150 O O . ASP B 1 247 ? 31.703 31.75 7.949 1 91.56 247 ASP B O 1
ATOM 8154 N N . PRO B 1 248 ? 29.641 31.344 7.242 1 95.12 248 PRO B N 1
ATOM 8155 C CA . PRO B 1 248 ? 30.125 30.297 6.332 1 95.12 248 PRO B CA 1
ATOM 8156 C C . PRO B 1 248 ? 30.984 30.859 5.199 1 95.12 248 PRO B C 1
ATOM 8158 O O . PRO B 1 248 ? 30.781 31.984 4.754 1 95.12 248 PRO B O 1
ATOM 8161 N N . GLU B 1 249 ? 31.906 30.078 4.762 1 94.62 249 GLU B N 1
ATOM 8162 C CA . GLU B 1 249 ? 32.688 30.438 3.582 1 94.62 249 GLU B CA 1
ATOM 8163 C C . GLU B 1 249 ? 31.828 30.422 2.324 1 94.62 249 GLU B C 1
ATOM 8165 O O . GLU B 1 249 ? 30.781 29.781 2.287 1 94.62 249 GLU B O 1
ATOM 8170 N N . TYR B 1 250 ? 32.219 31.125 1.298 1 94.56 250 TYR B N 1
ATOM 8171 C CA . TYR B 1 250 ? 31.453 31.266 0.067 1 94.56 250 TYR B CA 1
ATOM 8172 C C . TYR B 1 250 ? 31.297 29.906 -0.624 1 94.56 250 TYR B C 1
ATOM 8174 O O . TYR B 1 250 ? 30.266 29.641 -1.247 1 94.56 250 TYR B O 1
ATOM 8182 N N . GLY B 1 251 ? 32.312 29.109 -0.49 1 95.56 251 GLY B N 1
ATOM 8183 C CA . GLY B 1 251 ? 32.219 27.781 -1.091 1 95.56 251 GLY B CA 1
ATOM 8184 C C . GLY B 1 251 ? 31.094 26.953 -0.537 1 95.56 251 GLY B C 1
ATOM 8185 O O . GLY B 1 251 ? 30.406 26.25 -1.284 1 95.56 251 GLY B O 1
ATOM 8186 N N . LEU B 1 252 ? 30.953 26.984 0.729 1 96.88 252 LEU B N 1
ATOM 8187 C CA . LEU B 1 252 ? 29.875 26.25 1.38 1 96.88 252 LEU B CA 1
ATOM 8188 C C . LEU B 1 252 ? 28.516 26.797 0.965 1 96.88 252 LEU B C 1
ATOM 8190 O O . LEU B 1 252 ? 27.562 26.031 0.734 1 96.88 252 LEU B O 1
ATOM 8194 N N . LEU B 1 253 ? 28.406 28.141 0.846 1 96.69 253 LEU B N 1
ATOM 8195 C CA . LEU B 1 253 ? 27.156 28.781 0.437 1 96.69 253 LEU B CA 1
ATOM 8196 C C . LEU B 1 253 ? 26.797 28.406 -1 1 96.69 253 LEU B C 1
ATOM 8198 O O . LEU B 1 253 ? 25.625 28.25 -1.334 1 96.69 253 LEU B O 1
ATOM 8202 N N . GLU B 1 254 ? 27.797 28.266 -1.783 1 96.44 254 GLU B N 1
ATOM 8203 C CA . GLU B 1 254 ? 27.578 27.859 -3.166 1 96.44 254 GLU B CA 1
ATOM 8204 C C . GLU B 1 254 ? 27 26.453 -3.234 1 96.44 254 GLU B C 1
ATOM 8206 O O . GLU B 1 254 ? 26.094 26.188 -4.039 1 96.44 254 GLU B O 1
ATOM 8211 N N . LEU B 1 255 ? 27.547 25.578 -2.428 1 97.06 255 LEU B N 1
ATOM 8212 C CA . LEU B 1 255 ? 27.031 24.203 -2.375 1 97.06 255 LEU B CA 1
ATOM 8213 C C . LEU B 1 255 ? 25.594 24.188 -1.888 1 97.06 255 LEU B C 1
ATOM 8215 O O . LEU B 1 255 ? 24.75 23.469 -2.443 1 97.06 255 LEU B O 1
ATOM 8219 N N . ALA B 1 256 ? 25.312 24.922 -0.885 1 97.56 256 ALA B N 1
ATOM 8220 C CA . ALA B 1 256 ? 23.969 25 -0.339 1 97.56 256 ALA B CA 1
ATOM 8221 C C . ALA B 1 256 ? 22.984 25.562 -1.367 1 97.56 256 ALA B C 1
ATOM 8223 O O . ALA B 1 256 ? 21.891 25.031 -1.542 1 97.56 256 ALA B O 1
ATOM 8224 N N . GLN B 1 257 ? 23.438 26.609 -2.07 1 96.62 257 GLN B N 1
ATOM 8225 C CA . GLN B 1 257 ? 22.625 27.219 -3.109 1 96.62 257 GLN B CA 1
ATOM 8226 C C . GLN B 1 257 ? 22.312 26.234 -4.227 1 96.62 257 GLN B C 1
ATOM 8228 O O . GLN B 1 257 ? 21.172 26.156 -4.691 1 96.62 257 GLN B O 1
ATOM 8233 N N . LEU B 1 258 ? 23.312 25.547 -4.551 1 96.44 258 LEU B N 1
ATOM 8234 C CA . LEU B 1 258 ? 23.141 24.578 -5.621 1 96.44 258 LEU B CA 1
ATOM 8235 C C . LEU B 1 258 ? 22.172 23.469 -5.203 1 96.44 258 LEU B C 1
ATOM 8237 O O . LEU B 1 258 ? 21.266 23.141 -5.949 1 96.44 258 LEU B O 1
ATOM 8241 N N . PHE B 1 259 ? 22.359 22.906 -4.094 1 97 259 PHE B N 1
ATOM 8242 C CA . PHE B 1 259 ? 21.531 21.812 -3.609 1 97 259 PHE B CA 1
ATOM 8243 C C . PHE B 1 259 ? 20.062 22.25 -3.553 1 97 259 PHE B C 1
ATOM 8245 O O . PHE B 1 259 ? 19.188 21.5 -3.973 1 97 259 PHE B O 1
ATOM 8252 N N . LEU B 1 260 ? 19.781 23.391 -3.088 1 96.81 260 LEU B N 1
ATOM 8253 C CA . LEU B 1 260 ? 18.422 23.859 -2.824 1 96.81 260 LEU B CA 1
ATOM 8254 C C . LEU B 1 260 ? 17.672 24.109 -4.125 1 96.81 260 LEU B C 1
ATOM 8256 O O . LEU B 1 260 ? 16.438 24.172 -4.133 1 96.81 260 LEU B O 1
ATOM 8260 N N . HIS B 1 261 ? 18.438 24.188 -5.312 1 95.25 261 HIS B N 1
ATOM 8261 C CA . HIS B 1 261 ? 17.75 24.641 -6.52 1 95.25 261 HIS B CA 1
ATOM 8262 C C . HIS B 1 261 ? 17.969 23.656 -7.672 1 95.25 261 HIS B C 1
ATOM 8264 O O . HIS B 1 261 ? 17.922 24.047 -8.836 1 95.25 261 HIS B O 1
ATOM 8270 N N . VAL B 1 262 ? 18.25 22.422 -7.277 1 95.06 262 VAL B N 1
ATOM 8271 C CA . VAL B 1 262 ? 18.344 21.359 -8.273 1 95.06 262 VAL B CA 1
ATOM 8272 C C . VAL B 1 262 ? 17.469 20.172 -7.867 1 95.06 262 VAL B C 1
ATOM 8274 O O . VAL B 1 262 ? 16.859 20.188 -6.797 1 95.06 262 VAL B O 1
ATOM 8277 N N . SER B 1 263 ? 17.359 19.203 -8.773 1 95.25 263 SER B N 1
ATOM 8278 C CA . SER B 1 263 ? 16.453 18.078 -8.562 1 95.25 263 SER B CA 1
ATOM 8279 C C . SER B 1 263 ? 16.906 17.219 -7.375 1 95.25 263 SER B C 1
ATOM 8281 O O . SER B 1 263 ? 16.094 16.516 -6.773 1 95.25 263 SER B O 1
ATOM 8283 N N . ASN B 1 264 ? 18.172 17.328 -6.949 1 97.06 264 ASN B N 1
ATOM 8284 C CA . ASN B 1 264 ? 18.672 16.578 -5.797 1 97.06 264 ASN B CA 1
ATOM 8285 C C . ASN B 1 264 ? 17.875 16.906 -4.531 1 97.06 264 ASN B C 1
ATOM 8287 O O . ASN B 1 264 ? 17.672 16.047 -3.686 1 97.06 264 ASN B O 1
ATOM 8291 N N . PHE B 1 265 ? 17.453 18.125 -4.562 1 97.44 265 PHE B N 1
ATOM 8292 C CA . PHE B 1 265 ? 16.656 18.547 -3.418 1 97.44 265 PHE B CA 1
ATOM 8293 C C . PHE B 1 265 ? 15.344 17.766 -3.355 1 97.44 265 PHE B C 1
ATOM 8295 O O . PHE B 1 265 ? 14.914 17.344 -2.277 1 97.44 265 PHE B O 1
ATOM 8302 N N . ALA B 1 266 ? 14.75 17.609 -4.496 1 97.25 266 ALA B N 1
ATOM 8303 C CA . ALA B 1 266 ? 13.484 16.891 -4.555 1 97.25 266 ALA B CA 1
ATOM 8304 C C . ALA B 1 266 ? 13.672 15.43 -4.137 1 97.25 266 ALA B C 1
ATOM 8306 O O . ALA B 1 266 ? 12.789 14.844 -3.506 1 97.25 266 ALA B O 1
ATOM 8307 N N . TYR B 1 267 ? 14.789 14.883 -4.527 1 95.75 267 TYR B N 1
ATOM 8308 C CA . TYR B 1 267 ? 15.078 13.523 -4.094 1 95.75 267 TYR B CA 1
ATOM 8309 C C . TYR B 1 267 ? 15.133 13.43 -2.574 1 95.75 267 TYR B C 1
ATOM 8311 O O . TYR B 1 267 ? 14.539 12.531 -1.976 1 95.75 267 TYR B O 1
ATOM 8319 N N . TRP B 1 268 ? 15.859 14.336 -2.004 1 96.62 268 TRP B N 1
ATOM 8320 C CA . TRP B 1 268 ? 15.961 14.375 -0.548 1 96.62 268 TRP B CA 1
ATOM 8321 C C . TRP B 1 268 ? 14.586 14.531 0.091 1 96.62 268 TRP B C 1
ATOM 8323 O O . TRP B 1 268 ? 14.258 13.82 1.046 1 96.62 268 TRP B O 1
ATOM 8333 N N . ALA B 1 269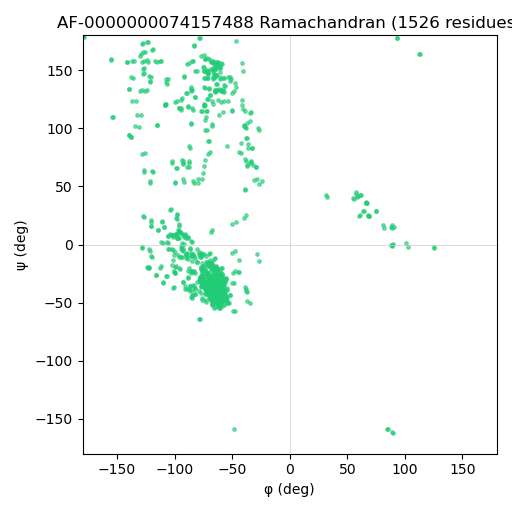 ? 13.797 15.461 -0.398 1 96.19 269 ALA B N 1
ATOM 8334 C CA . ALA B 1 269 ? 12.484 15.758 0.181 1 96.19 269 ALA B CA 1
ATOM 8335 C C . ALA B 1 269 ? 11.57 14.547 0.106 1 96.19 269 ALA B C 1
ATOM 8337 O O . ALA B 1 269 ? 10.938 14.172 1.098 1 96.19 269 ALA B O 1
ATOM 8338 N N . GLU B 1 270 ? 11.555 13.922 -1.055 1 93.88 270 GLU B N 1
ATOM 8339 C CA . GLU B 1 270 ? 10.664 12.789 -1.251 1 93.88 270 GLU B CA 1
ATOM 8340 C C . GLU B 1 270 ? 11.109 11.586 -0.423 1 93.88 270 GLU B C 1
ATOM 8342 O O . GLU B 1 270 ? 10.281 10.836 0.095 1 93.88 270 GLU B O 1
ATOM 8347 N N . TYR B 1 271 ? 12.438 11.391 -0.377 1 92 271 TYR B N 1
ATOM 8348 C CA . TYR B 1 271 ? 12.93 10.312 0.461 1 92 271 TYR B CA 1
ATOM 8349 C C . TYR B 1 271 ? 12.586 10.547 1.926 1 92 271 TYR B C 1
ATOM 8351 O O . TYR B 1 271 ? 12.203 9.617 2.639 1 92 271 TYR B O 1
ATOM 8359 N N . THR B 1 272 ? 12.742 11.781 2.32 1 92.31 272 THR B N 1
ATOM 8360 C CA . THR B 1 272 ? 12.43 12.148 3.697 1 92.31 272 THR B CA 1
ATOM 8361 C C . THR B 1 272 ? 10.953 11.906 3.994 1 92.31 272 THR B C 1
ATOM 8363 O O . THR B 1 272 ? 10.602 11.43 5.074 1 92.31 272 THR B O 1
ATOM 8366 N N . LEU B 1 273 ? 10.109 12.211 3.098 1 89.19 273 LEU B N 1
ATOM 8367 C CA . LEU B 1 273 ? 8.672 11.992 3.254 1 89.19 273 LEU B CA 1
ATOM 8368 C C . LEU B 1 273 ? 8.359 10.5 3.322 1 89.19 273 LEU B C 1
ATOM 8370 O O . LEU B 1 273 ? 7.5 10.078 4.098 1 89.19 273 LEU B O 1
ATOM 8374 N N . LEU B 1 274 ? 9.023 9.773 2.451 1 84.62 274 LEU B N 1
ATOM 8375 C CA . LEU B 1 274 ? 8.82 8.328 2.451 1 84.62 274 LEU B CA 1
ATOM 8376 C C . LEU B 1 274 ? 9.188 7.727 3.805 1 84.62 274 LEU B C 1
ATOM 8378 O O . LEU B 1 274 ? 8.43 6.93 4.359 1 84.62 274 LEU B O 1
ATOM 8382 N N . GLU B 1 275 ? 10.336 8.172 4.34 1 81.38 275 GLU B N 1
ATOM 8383 C CA . GLU B 1 275 ? 10.836 7.625 5.602 1 81.38 275 GLU B CA 1
ATOM 8384 C C . GLU B 1 275 ? 9.93 8.016 6.766 1 81.38 275 GLU B C 1
ATOM 8386 O O . GLU B 1 275 ? 9.758 7.25 7.715 1 81.38 275 GLU B O 1
ATOM 8391 N N . SER B 1 276 ? 9.383 9.203 6.617 1 78.44 276 SER B N 1
ATOM 8392 C CA . SER B 1 276 ? 8.547 9.711 7.695 1 78.44 276 SER B CA 1
ATOM 8393 C C . SER B 1 276 ? 7.078 9.336 7.484 1 78.44 276 SER B C 1
ATOM 8395 O O . SER B 1 276 ? 6.199 9.812 8.211 1 78.44 276 SER B O 1
ATOM 8397 N N . ARG B 1 277 ? 6.762 8.57 6.551 1 74.06 277 ARG B N 1
ATOM 8398 C CA . ARG B 1 277 ? 5.395 8.156 6.238 1 74.06 277 ARG B CA 1
ATOM 8399 C C . ARG B 1 277 ? 4.512 9.359 5.934 1 74.06 277 ARG B C 1
ATOM 8401 O O . ARG B 1 277 ? 3.445 9.523 6.531 1 74.06 277 ARG B O 1
ATOM 8408 N N . ASN B 1 278 ? 5.062 10.281 5.207 1 76.94 278 ASN B N 1
ATOM 8409 C CA . ASN B 1 278 ? 4.402 11.445 4.621 1 76.94 278 ASN B CA 1
ATOM 8410 C C . ASN B 1 278 ? 4.102 12.508 5.676 1 76.94 278 ASN B C 1
ATOM 8412 O O . ASN B 1 278 ? 3.07 13.18 5.613 1 76.94 278 ASN B O 1
ATOM 8416 N N . ASP B 1 279 ? 4.934 12.516 6.676 1 77.88 279 ASP B N 1
ATOM 8417 C CA . ASP B 1 279 ? 4.922 13.625 7.629 1 77.88 279 ASP B CA 1
ATOM 8418 C C . ASP B 1 279 ? 5.844 14.75 7.172 1 77.88 279 ASP B C 1
ATOM 8420 O O . ASP B 1 279 ? 7.059 14.562 7.059 1 77.88 279 ASP B O 1
ATOM 8424 N N . TYR B 1 280 ? 5.324 15.914 6.949 1 85.56 280 TYR B N 1
ATOM 8425 C CA . TYR B 1 280 ? 6.086 17.031 6.391 1 85.56 280 TYR B CA 1
ATOM 8426 C C . TYR B 1 280 ? 6.824 17.797 7.488 1 85.56 280 TYR B C 1
ATOM 8428 O O . TYR B 1 280 ? 7.531 18.766 7.207 1 85.56 280 TYR B O 1
ATOM 8436 N N . ASN B 1 281 ? 6.75 17.359 8.68 1 78.38 281 ASN B N 1
ATOM 8437 C CA . ASN B 1 281 ? 7.289 18.094 9.812 1 78.38 281 ASN B CA 1
ATOM 8438 C C . ASN B 1 281 ? 8.797 18.281 9.688 1 78.38 281 ASN B C 1
ATOM 8440 O O . ASN B 1 281 ? 9.328 19.344 10.016 1 78.38 281 ASN B O 1
ATOM 8444 N N . HIS B 1 282 ? 9.445 17.25 9.273 1 83.94 282 HIS B N 1
ATOM 8445 C CA . HIS B 1 282 ? 10.898 17.375 9.141 1 83.94 282 HIS B CA 1
ATOM 8446 C C . HIS B 1 282 ? 11.266 18.453 8.133 1 83.94 282 HIS B C 1
ATOM 8448 O O . HIS B 1 282 ? 12.211 19.219 8.352 1 83.94 282 HIS B O 1
ATOM 8454 N N . ILE B 1 283 ? 10.609 18.469 7.094 1 89.94 283 ILE B N 1
ATOM 8455 C CA . ILE B 1 283 ? 10.875 19.453 6.055 1 89.94 283 ILE B CA 1
ATOM 8456 C C . ILE B 1 283 ? 10.508 20.844 6.559 1 89.94 283 ILE B C 1
ATOM 8458 O O . ILE B 1 283 ? 11.242 21.812 6.328 1 89.94 283 ILE B O 1
ATOM 8462 N N . ARG B 1 284 ? 9.453 20.969 7.289 1 84.44 284 ARG B N 1
ATOM 8463 C CA . ARG B 1 284 ? 9.023 22.25 7.848 1 84.44 284 ARG B CA 1
ATOM 8464 C C . ARG B 1 284 ? 10.031 22.766 8.867 1 84.44 284 ARG B C 1
ATOM 8466 O O . ARG B 1 284 ? 10.359 23.953 8.883 1 84.44 284 ARG B O 1
ATOM 8473 N N . ARG B 1 285 ? 10.477 21.891 9.688 1 82.94 285 ARG B N 1
ATOM 8474 C CA . ARG B 1 285 ? 11.477 22.281 10.672 1 82.94 285 ARG B CA 1
ATOM 8475 C C . ARG B 1 285 ? 12.766 22.75 10 1 82.94 285 ARG B C 1
ATOM 8477 O O . ARG B 1 285 ? 13.375 23.734 10.43 1 82.94 285 ARG B O 1
ATOM 8484 N N . THR B 1 286 ? 13.125 22 9.039 1 89.81 286 THR B N 1
ATOM 8485 C CA . THR B 1 286 ? 14.312 22.375 8.281 1 89.81 286 THR B CA 1
ATOM 8486 C C . THR B 1 286 ? 14.125 23.75 7.645 1 89.81 286 THR B C 1
ATOM 8488 O O . THR B 1 286 ? 15.047 24.562 7.652 1 89.81 286 THR B O 1
ATOM 8491 N N . ASN B 1 287 ? 13.031 24.031 7.094 1 88.81 287 ASN B N 1
ATOM 8492 C CA . ASN B 1 287 ? 12.742 25.328 6.477 1 88.81 287 ASN B CA 1
ATOM 8493 C C . ASN B 1 287 ? 12.812 26.469 7.496 1 88.81 287 ASN B C 1
ATOM 8495 O O . ASN B 1 287 ? 13.359 27.531 7.203 1 88.81 287 ASN B O 1
ATOM 8499 N N . LEU B 1 288 ? 12.297 26.219 8.617 1 81.44 288 LEU B N 1
ATOM 8500 C CA . LEU B 1 288 ? 12.328 27.234 9.68 1 81.44 288 LEU B CA 1
ATOM 8501 C C . LEU B 1 288 ? 13.766 27.516 10.109 1 81.44 288 LEU B C 1
ATOM 8503 O O . LEU B 1 288 ? 14.148 28.688 10.258 1 81.44 288 LEU B O 1
ATOM 8507 N N . GLN B 1 289 ? 14.453 26.438 10.297 1 86.56 289 GLN B N 1
ATOM 8508 C CA . GLN B 1 289 ? 15.852 26.562 10.688 1 86.56 289 GLN B CA 1
ATOM 8509 C C . GLN B 1 289 ? 16.641 27.359 9.648 1 86.56 289 GLN B C 1
ATOM 8511 O O . GLN B 1 289 ? 17.453 28.219 9.992 1 86.56 289 GLN B O 1
ATOM 8516 N N . LEU B 1 290 ? 16.438 27.094 8.477 1 91.94 290 LEU B N 1
ATOM 8517 C CA . LEU B 1 290 ? 17.141 27.75 7.379 1 91.94 290 LEU B CA 1
ATOM 8518 C C . LEU B 1 290 ? 16.781 29.219 7.312 1 91.94 290 LEU B C 1
ATOM 8520 O O . LEU B 1 290 ? 17.656 30.062 7.059 1 91.94 290 LEU B O 1
ATOM 8524 N N . LYS B 1 291 ? 15.578 29.562 7.469 1 86.75 291 LYS B N 1
ATOM 8525 C CA . LYS B 1 291 ? 15.141 30.953 7.398 1 86.75 291 LYS B CA 1
ATOM 8526 C C . LYS B 1 291 ? 15.719 31.766 8.547 1 86.75 291 LYS B C 1
ATOM 8528 O O . LYS B 1 291 ? 16.125 32.906 8.359 1 86.75 291 LYS B O 1
ATOM 8533 N N . GLU B 1 292 ? 15.703 31.172 9.719 1 85.19 292 GLU B N 1
ATOM 8534 C CA . GLU B 1 292 ? 16.312 31.844 10.859 1 85.19 292 GLU B CA 1
ATOM 8535 C C . GLU B 1 292 ? 17.812 32.062 10.625 1 85.19 292 GLU B C 1
ATOM 8537 O O . GLU B 1 292 ? 18.328 33.156 10.914 1 85.19 292 GLU B O 1
ATOM 8542 N N . TRP B 1 293 ? 18.438 31.094 10.156 1 93.62 293 TRP B N 1
ATOM 8543 C CA . TRP B 1 293 ? 19.859 31.172 9.844 1 93.62 293 TRP B CA 1
ATOM 8544 C C . TRP B 1 293 ? 20.125 32.219 8.766 1 93.62 293 TRP B C 1
ATOM 8546 O O . TRP B 1 293 ? 21.062 33 8.867 1 93.62 293 TRP B O 1
ATOM 8556 N N . TYR B 1 294 ? 19.297 32.281 7.777 1 93 294 TYR B N 1
ATOM 8557 C CA . TYR B 1 294 ? 19.422 33.219 6.664 1 93 294 TYR B CA 1
ATOM 8558 C C . TYR B 1 294 ? 19.328 34.656 7.152 1 93 294 TYR B C 1
ATOM 8560 O O . TYR B 1 294 ? 20.109 35.531 6.719 1 93 294 TYR B O 1
ATOM 8568 N N . ARG B 1 295 ? 18.453 34.875 8.031 1 87.62 295 ARG B N 1
ATOM 8569 C CA . ARG B 1 295 ? 18.25 36.219 8.555 1 87.62 295 ARG B CA 1
ATOM 8570 C C . ARG B 1 295 ? 19.453 36.688 9.375 1 87.62 295 ARG B C 1
ATOM 8572 O O . ARG B 1 295 ? 19.75 37.875 9.43 1 87.62 295 ARG B O 1
ATOM 8579 N N . ALA B 1 296 ? 20.125 35.75 9.961 1 90.62 296 ALA B N 1
ATOM 8580 C CA . ALA B 1 296 ? 21.25 36.062 10.836 1 90.62 296 ALA B CA 1
ATOM 8581 C C . ALA B 1 296 ? 22.531 36.219 10.031 1 90.62 296 ALA B C 1
ATOM 8583 O O . ALA B 1 296 ? 23.531 36.719 10.539 1 90.62 296 ALA B O 1
ATOM 8584 N N . LEU B 1 297 ? 22.516 35.938 8.797 1 93.38 297 LEU B N 1
ATOM 8585 C CA . LEU B 1 297 ? 23.703 36 7.961 1 93.38 297 LEU B CA 1
ATOM 8586 C C . LEU B 1 297 ? 24.062 37.469 7.656 1 93.38 297 LEU B C 1
ATOM 8588 O O . LEU B 1 297 ? 23.188 38.312 7.512 1 93.38 297 LEU B O 1
ATOM 8592 N N . PRO B 1 298 ? 25.375 37.688 7.496 1 91.25 298 PRO B N 1
ATOM 8593 C CA . PRO B 1 298 ? 25.781 39 7.016 1 91.25 298 PRO B CA 1
ATOM 8594 C C . PRO B 1 298 ? 25.266 39.281 5.605 1 91.25 298 PRO B C 1
ATOM 8596 O O . PRO B 1 298 ? 25.125 38.375 4.793 1 91.25 298 PRO B O 1
ATOM 8599 N N . THR B 1 299 ? 25.031 40.562 5.246 1 90 299 THR B N 1
ATOM 8600 C CA . THR B 1 299 ? 24.359 41 4.027 1 90 299 THR B CA 1
ATOM 8601 C C . THR B 1 299 ? 25.078 40.469 2.793 1 90 299 THR B C 1
ATOM 8603 O O . THR B 1 299 ? 24.453 39.906 1.879 1 90 299 THR B O 1
ATOM 8606 N N . PRO B 1 300 ? 26.391 40.531 2.742 1 91.56 300 PRO B N 1
ATOM 8607 C CA . PRO B 1 300 ? 27.062 40 1.543 1 91.56 300 PRO B CA 1
ATOM 8608 C C . PRO B 1 300 ? 26.859 38.5 1.361 1 91.56 300 PRO B C 1
ATOM 8610 O O . PRO B 1 300 ? 26.797 38.031 0.229 1 91.56 300 PRO B O 1
ATOM 8613 N N . LYS B 1 301 ? 26.781 37.844 2.443 1 92.88 301 LYS B N 1
ATOM 8614 C CA . LYS B 1 301 ? 26.609 36.406 2.42 1 92.88 301 LYS B CA 1
ATOM 8615 C C . LYS B 1 301 ? 25.156 36.031 2.119 1 92.88 301 LYS B C 1
ATOM 8617 O O . LYS B 1 301 ? 24.891 35.031 1.468 1 92.88 301 LYS B O 1
ATOM 8622 N N . ARG B 1 302 ? 24.234 36.812 2.527 1 91.81 302 ARG B N 1
ATOM 8623 C CA . ARG B 1 302 ? 22.812 36.562 2.291 1 91.81 302 ARG B CA 1
ATOM 8624 C C . ARG B 1 302 ? 22.5 36.594 0.8 1 91.81 302 ARG B C 1
ATOM 8626 O O . ARG B 1 302 ? 21.625 35.875 0.332 1 91.81 302 ARG B O 1
ATOM 8633 N N . ASN B 1 303 ? 23.25 37.344 0.058 1 91.25 303 ASN B N 1
ATOM 8634 C CA . ASN B 1 303 ? 23.016 37.5 -1.371 1 91.25 303 ASN B CA 1
ATOM 8635 C C . ASN B 1 303 ? 23.484 36.281 -2.16 1 91.25 303 ASN B C 1
ATOM 8637 O O . ASN B 1 303 ? 23.125 36.125 -3.328 1 91.25 303 ASN B O 1
ATOM 8641 N N . GLN B 1 304 ? 24.156 35.375 -1.494 1 92.19 304 GLN B N 1
ATOM 8642 C CA . GLN B 1 304 ? 24.734 34.219 -2.186 1 92.19 304 GLN B CA 1
ATOM 8643 C C . GLN B 1 304 ? 23.797 33.031 -2.123 1 92.19 304 GLN B C 1
ATOM 8645 O O . GLN B 1 304 ? 24 32.031 -2.838 1 92.19 304 GLN B O 1
ATOM 8650 N N . ILE B 1 305 ? 22.781 33.125 -1.332 1 93.88 305 ILE B N 1
ATOM 8651 C CA . ILE B 1 305 ? 21.875 31.984 -1.166 1 93.88 305 ILE B CA 1
ATOM 8652 C C . ILE B 1 305 ? 20.422 32.469 -1.103 1 93.88 305 ILE B C 1
ATOM 8654 O O . ILE B 1 305 ? 20.156 33.531 -0.535 1 93.88 305 ILE B O 1
ATOM 8658 N N . SER B 1 306 ? 19.547 31.812 -1.834 1 91.94 306 SER B N 1
ATOM 8659 C CA . SER B 1 306 ? 18.125 32.125 -1.814 1 91.94 306 SER B CA 1
ATOM 8660 C C . SER B 1 306 ? 17.328 31.047 -1.093 1 91.94 306 SER B C 1
ATOM 8662 O O . SER B 1 306 ? 17.328 29.891 -1.505 1 91.94 306 SER B O 1
ATOM 8664 N N . VAL B 1 307 ? 16.641 31.406 -0.045 1 91.06 307 VAL B N 1
ATOM 8665 C CA . VAL B 1 307 ? 15.891 30.422 0.733 1 91.06 307 VAL B CA 1
ATOM 8666 C C . VAL B 1 307 ? 14.398 30.703 0.618 1 91.06 307 VAL B C 1
ATOM 8668 O O . VAL B 1 307 ? 13.586 30.078 1.3 1 91.06 307 VAL B O 1
ATOM 8671 N N . GLU B 1 308 ? 13.945 31.531 -0.257 1 83.12 308 GLU B N 1
ATOM 8672 C CA . GLU B 1 308 ? 12.547 31.922 -0.343 1 83.12 308 GLU B CA 1
ATOM 8673 C C . GLU B 1 308 ? 11.734 30.906 -1.151 1 83.12 308 GLU B C 1
ATOM 8675 O O . GLU B 1 308 ? 10.641 30.516 -0.741 1 83.12 308 GLU B O 1
ATOM 8680 N N . ASP B 1 309 ? 12.297 30.469 -2.275 1 87.56 309 ASP B N 1
ATOM 8681 C CA . ASP B 1 309 ? 11.469 29.656 -3.166 1 87.56 309 ASP B CA 1
ATOM 8682 C C . ASP B 1 309 ? 12.086 28.281 -3.387 1 87.56 309 ASP B C 1
ATOM 8684 O O . ASP B 1 309 ? 11.75 27.594 -4.355 1 87.56 309 ASP B O 1
ATOM 8688 N N . TYR B 1 310 ? 12.961 27.859 -2.471 1 93.56 310 TYR B N 1
ATOM 8689 C CA . TYR B 1 310 ? 13.711 26.641 -2.74 1 93.56 310 TYR B CA 1
ATOM 8690 C C . TYR B 1 310 ? 12.82 25.406 -2.629 1 93.56 310 TYR B C 1
ATOM 8692 O O . TYR B 1 310 ? 13.094 24.375 -3.244 1 93.56 310 TYR B O 1
ATOM 8700 N N . LEU B 1 311 ? 11.719 25.469 -1.846 1 92.69 311 LEU B N 1
ATOM 8701 C CA . LEU B 1 311 ? 10.797 24.344 -1.688 1 92.69 311 LEU B CA 1
ATOM 8702 C C . LEU B 1 311 ? 9.969 24.141 -2.949 1 92.69 311 LEU B C 1
ATOM 8704 O O . LEU B 1 311 ? 9.531 23.031 -3.242 1 92.69 311 LEU B O 1
ATOM 8708 N N . ILE B 1 312 ? 9.805 25.234 -3.723 1 94.19 312 ILE B N 1
ATOM 8709 C CA . ILE B 1 312 ? 8.836 25.234 -4.816 1 94.19 312 ILE B CA 1
ATOM 8710 C C . ILE B 1 312 ? 9.562 25.031 -6.145 1 94.19 312 ILE B C 1
ATOM 8712 O O . ILE B 1 312 ? 9.094 24.281 -7.008 1 94.19 312 ILE B O 1
ATOM 8716 N N . TYR B 1 313 ? 10.688 25.578 -6.285 1 94.38 313 TYR B N 1
ATOM 8717 C CA . TYR B 1 313 ? 11.391 25.688 -7.555 1 94.38 313 TYR B CA 1
ATOM 8718 C C . TYR B 1 313 ? 11.703 24.312 -8.125 1 94.38 313 TYR B C 1
ATOM 8720 O O . TYR B 1 313 ? 11.438 24.047 -9.297 1 94.38 313 TYR B O 1
ATOM 8728 N N . PRO B 1 314 ? 12.297 23.391 -7.332 1 96.19 314 PRO B N 1
ATOM 8729 C CA . PRO B 1 314 ? 12.609 22.094 -7.906 1 96.19 314 PRO B CA 1
ATOM 8730 C C . PRO B 1 314 ? 11.383 21.359 -8.445 1 96.19 314 PRO B C 1
ATOM 8732 O O . PRO B 1 314 ? 11.453 20.688 -9.477 1 96.19 314 PRO B O 1
ATOM 8735 N N . TYR B 1 315 ? 10.281 21.484 -7.844 1 96.94 315 TYR B N 1
ATOM 8736 C CA . TYR B 1 315 ? 9.07 20.781 -8.25 1 96.94 315 TYR B CA 1
ATOM 8737 C C . TYR B 1 315 ? 8.422 21.453 -9.453 1 96.94 315 TYR B C 1
ATOM 8739 O O . TYR B 1 315 ? 7.73 20.797 -10.234 1 96.94 315 TYR B O 1
ATOM 8747 N N . THR B 1 316 ? 8.586 22.797 -9.594 1 95.88 316 THR B N 1
ATOM 8748 C CA . THR B 1 316 ? 8.148 23.469 -10.805 1 95.88 316 THR B CA 1
ATOM 8749 C C . THR B 1 316 ? 8.891 22.938 -12.023 1 95.88 316 THR B C 1
ATOM 8751 O O . THR B 1 316 ? 8.273 22.609 -13.039 1 95.88 316 THR B O 1
ATOM 8754 N N . THR B 1 317 ? 10.18 22.812 -11.812 1 96.31 317 THR B N 1
ATOM 8755 C CA . THR B 1 317 ? 11.023 22.312 -12.891 1 96.31 317 THR B CA 1
ATOM 8756 C C . THR B 1 317 ? 10.695 20.844 -13.195 1 96.31 317 THR B C 1
ATOM 8758 O O . THR B 1 317 ? 10.617 20.453 -14.359 1 96.31 317 THR B O 1
ATOM 8761 N N . LEU B 1 318 ? 10.523 20.062 -12.164 1 96.94 318 LEU B N 1
ATOM 8762 C CA . LEU B 1 318 ? 10.211 18.641 -12.344 1 96.94 318 LEU B CA 1
ATOM 8763 C C . LEU B 1 318 ? 8.867 18.469 -13.047 1 96.94 318 LEU B C 1
ATOM 8765 O O . LEU B 1 318 ? 8.734 17.609 -13.93 1 96.94 318 LEU B O 1
ATOM 8769 N N . SER B 1 319 ? 7.871 19.219 -12.633 1 97.06 319 SER B N 1
ATOM 8770 C CA . SER B 1 319 ? 6.555 19.125 -13.258 1 97.06 319 SER B CA 1
ATOM 8771 C C . SER B 1 319 ? 6.625 19.422 -14.75 1 97.06 319 SER B C 1
ATOM 8773 O O . SER B 1 319 ? 6.012 18.734 -15.555 1 97.06 319 SER B O 1
ATOM 8775 N N . GLU B 1 320 ? 7.398 20.391 -15.141 1 96.44 320 GLU B N 1
ATOM 8776 C CA . GLU B 1 320 ? 7.57 20.75 -16.547 1 96.44 320 GLU B CA 1
ATOM 8777 C C . GLU B 1 320 ? 8.312 19.656 -17.312 1 96.44 320 GLU B C 1
ATOM 8779 O O . GLU B 1 320 ? 7.941 19.328 -18.438 1 96.44 320 GLU B O 1
ATOM 8784 N N . THR B 1 321 ? 9.344 19.172 -16.656 1 96.62 321 THR B N 1
ATOM 8785 C CA . THR B 1 321 ? 10.109 18.094 -17.266 1 96.62 321 THR B CA 1
ATOM 8786 C C . THR B 1 321 ? 9.227 16.875 -17.516 1 96.62 321 THR B C 1
ATOM 8788 O O . THR B 1 321 ? 9.273 16.281 -18.594 1 96.62 321 THR B O 1
ATOM 8791 N N . TYR B 1 322 ? 8.453 16.469 -16.562 1 96.44 322 TYR B N 1
ATOM 8792 C CA . TYR B 1 322 ? 7.59 15.305 -16.688 1 96.44 322 TYR B CA 1
ATOM 8793 C C . TYR B 1 322 ? 6.469 15.547 -17.688 1 96.44 322 TYR B C 1
ATOM 8795 O O . TYR B 1 322 ? 6.004 14.617 -18.359 1 96.44 322 TYR B O 1
ATOM 8803 N N . LYS B 1 323 ? 6.043 16.812 -17.812 1 96.06 323 LYS B N 1
ATOM 8804 C CA . LYS B 1 323 ? 5.047 17.156 -18.828 1 96.06 323 LYS B CA 1
ATOM 8805 C C . LYS B 1 323 ? 5.582 16.906 -20.234 1 96.06 323 LYS B C 1
ATOM 8807 O O . LYS B 1 323 ? 4.859 16.391 -21.094 1 96.06 323 LYS B O 1
ATOM 8812 N N . ARG B 1 324 ? 6.848 17.172 -20.422 1 95.25 324 ARG B N 1
ATOM 8813 C CA . ARG B 1 324 ? 7.484 16.922 -21.719 1 95.25 324 ARG B CA 1
ATOM 8814 C C . ARG B 1 324 ? 7.633 15.43 -21.984 1 95.25 324 ARG B C 1
ATOM 8816 O O . ARG B 1 324 ? 7.59 14.992 -23.141 1 95.25 324 ARG B O 1
ATOM 8823 N N . ARG B 1 325 ? 7.711 14.727 -20.875 1 94 325 ARG B N 1
ATOM 8824 C CA . ARG B 1 325 ? 7.895 13.281 -20.984 1 94 325 ARG B CA 1
ATOM 8825 C C . ARG B 1 325 ? 6.594 12.539 -20.703 1 94 325 ARG B C 1
ATOM 8827 O O . ARG B 1 325 ? 6.605 11.445 -20.141 1 94 325 ARG B O 1
ATOM 8834 N N . GLN B 1 326 ? 5.523 13.109 -20.984 1 91.38 326 GLN B N 1
ATOM 8835 C CA . GLN B 1 326 ? 4.23 12.547 -20.609 1 91.38 326 GLN B CA 1
ATOM 8836 C C . GLN B 1 326 ? 3.992 11.211 -21.297 1 91.38 326 GLN B C 1
ATOM 8838 O O . GLN B 1 326 ? 3.223 10.383 -20.812 1 91.38 326 GLN B O 1
ATOM 8843 N N . GLY B 1 327 ? 4.637 11 -22.484 1 91.31 327 GLY B N 1
ATOM 8844 C CA . GLY B 1 327 ? 4.508 9.719 -23.156 1 91.31 327 GLY B CA 1
ATOM 8845 C C . GLY B 1 327 ? 5.008 8.547 -22.328 1 91.31 327 GLY B C 1
ATOM 8846 O O . GLY B 1 327 ? 4.551 7.418 -22.516 1 91.31 327 GLY B O 1
ATOM 8847 N N . GLN B 1 328 ? 5.934 8.805 -21.406 1 92.44 328 GLN B N 1
ATOM 8848 C CA . GLN B 1 328 ? 6.484 7.762 -20.547 1 92.44 328 GLN B CA 1
ATOM 8849 C C . GLN B 1 328 ? 5.598 7.527 -19.328 1 92.44 328 GLN B C 1
ATOM 8851 O O . GLN B 1 328 ? 5.27 6.387 -19 1 92.44 328 GLN B O 1
ATOM 8856 N N . ASP B 1 329 ? 5.191 8.539 -18.719 1 93.88 329 ASP B N 1
ATOM 8857 C CA . ASP B 1 329 ? 4.332 8.484 -17.547 1 93.88 329 ASP B CA 1
ATOM 8858 C C . ASP B 1 329 ? 3.494 9.758 -17.406 1 93.88 329 ASP B C 1
ATOM 8860 O O . ASP B 1 329 ? 4.004 10.805 -17.016 1 93.88 329 ASP B O 1
ATOM 8864 N N . LYS B 1 330 ? 2.266 9.664 -17.625 1 94.19 330 LYS B N 1
ATOM 8865 C CA . LYS B 1 330 ? 1.374 10.82 -17.672 1 94.19 330 LYS B CA 1
ATOM 8866 C C . LYS B 1 330 ? 1.145 11.398 -16.281 1 94.19 330 LYS B C 1
ATOM 8868 O O . LYS B 1 330 ? 0.789 12.57 -16.141 1 94.19 330 LYS B O 1
ATOM 8873 N N . LEU B 1 331 ? 1.306 10.625 -15.266 1 94.5 331 LEU B N 1
ATOM 8874 C CA . LEU B 1 331 ? 0.883 11.023 -13.93 1 94.5 331 LEU B CA 1
ATOM 8875 C C . LEU B 1 331 ? 1.966 11.852 -13.242 1 94.5 331 LEU B C 1
ATOM 8877 O O . LEU B 1 331 ? 1.676 12.617 -12.32 1 94.5 331 LEU B O 1
ATOM 8881 N N . LEU B 1 332 ? 3.23 11.727 -13.656 1 95.81 332 LEU B N 1
ATOM 8882 C CA . LEU B 1 332 ? 4.348 12.32 -12.922 1 95.81 332 LEU B CA 1
ATOM 8883 C C . LEU B 1 332 ? 4.262 13.844 -12.93 1 95.81 332 LEU B C 1
ATOM 8885 O O . LEU B 1 332 ? 4.648 14.492 -11.961 1 95.81 332 LEU B O 1
ATOM 8889 N N . GLN B 1 333 ? 3.801 14.43 -14.047 1 96.88 333 GLN B N 1
ATOM 8890 C CA . GLN B 1 333 ? 3.67 15.883 -14.102 1 96.88 333 GLN B CA 1
ATOM 8891 C C . GLN B 1 333 ? 2.734 16.391 -13.016 1 96.88 333 GLN B C 1
ATOM 8893 O O . GLN B 1 333 ? 3.002 17.422 -12.391 1 96.88 333 GLN B O 1
ATOM 8898 N N . TRP B 1 334 ? 1.646 15.648 -12.781 1 96.75 334 TRP B N 1
ATOM 8899 C CA . TRP B 1 334 ? 0.664 16.047 -11.773 1 96.75 334 TRP B CA 1
ATOM 8900 C C . TRP B 1 334 ? 1.196 15.82 -10.367 1 96.75 334 TRP B C 1
ATOM 8902 O O . TRP B 1 334 ? 0.987 16.641 -9.477 1 96.75 334 TRP B O 1
ATOM 8912 N N . LEU B 1 335 ? 1.846 14.672 -10.156 1 95.88 335 LEU B N 1
ATOM 8913 C CA . LEU B 1 335 ? 2.375 14.375 -8.836 1 95.88 335 LEU B CA 1
ATOM 8914 C C . LEU B 1 335 ? 3.383 15.43 -8.398 1 95.88 335 LEU B C 1
ATOM 8916 O O . LEU B 1 335 ? 3.375 15.867 -7.242 1 95.88 335 LEU B O 1
ATOM 8920 N N . ALA B 1 336 ? 4.242 15.82 -9.336 1 97.38 336 ALA B N 1
ATOM 8921 C CA . ALA B 1 336 ? 5.195 16.891 -9.047 1 97.38 336 ALA B CA 1
ATOM 8922 C C . ALA B 1 336 ? 4.477 18.203 -8.773 1 97.38 336 ALA B C 1
ATOM 8924 O O . ALA B 1 336 ? 4.859 18.953 -7.871 1 97.38 336 ALA B O 1
ATOM 8925 N N . LEU B 1 337 ? 3.471 18.484 -9.531 1 97 337 LEU B N 1
ATOM 8926 C CA . LEU B 1 337 ? 2.699 19.703 -9.359 1 97 337 LEU B CA 1
ATOM 8927 C C . LEU B 1 337 ? 2.004 19.719 -8 1 97 337 LEU B C 1
ATOM 8929 O O . LEU B 1 337 ? 1.93 20.766 -7.352 1 97 337 LEU B O 1
ATOM 8933 N N . LEU B 1 338 ? 1.459 18.625 -7.613 1 95.38 338 LEU B N 1
ATOM 8934 C CA . LEU B 1 338 ? 0.771 18.531 -6.332 1 95.38 338 LEU B CA 1
ATOM 8935 C C . LEU B 1 338 ? 1.731 18.812 -5.18 1 95.38 338 LEU B C 1
ATOM 8937 O O . LEU B 1 338 ? 1.352 19.422 -4.184 1 95.38 338 LEU B O 1
ATOM 8941 N N . GLN B 1 339 ? 2.949 18.359 -5.309 1 95.56 339 GLN B N 1
ATOM 8942 C CA . GLN B 1 339 ? 3.947 18.656 -4.285 1 95.56 339 GLN B CA 1
ATOM 8943 C C . GLN B 1 339 ? 4.27 20.141 -4.254 1 95.56 339 GLN B C 1
ATOM 8945 O O . GLN B 1 339 ? 4.43 20.734 -3.18 1 95.56 339 GLN B O 1
ATOM 8950 N N . ASN B 1 340 ? 4.395 20.688 -5.465 1 95.12 340 ASN B N 1
ATOM 8951 C CA . ASN B 1 340 ? 4.566 22.125 -5.582 1 95.12 340 ASN B CA 1
ATOM 8952 C C . ASN B 1 340 ? 3.467 22.891 -4.84 1 95.12 340 ASN B C 1
ATOM 8954 O O . ASN B 1 340 ? 3.75 23.797 -4.059 1 95.12 340 ASN B O 1
ATOM 8958 N N . ILE B 1 341 ? 2.268 22.516 -5.078 1 94.25 341 ILE B N 1
ATOM 8959 C CA . ILE B 1 341 ? 1.091 23.156 -4.492 1 94.25 341 ILE B CA 1
ATOM 8960 C C . ILE B 1 341 ? 1.131 23.016 -2.973 1 94.25 341 ILE B C 1
ATOM 8962 O O . ILE B 1 341 ? 0.855 23.969 -2.246 1 94.25 341 ILE B O 1
ATOM 8966 N N . ARG B 1 342 ? 1.488 21.906 -2.469 1 92.12 342 ARG B N 1
ATOM 8967 C CA . ARG B 1 342 ? 1.56 21.641 -1.036 1 92.12 342 ARG B CA 1
ATOM 8968 C C . ARG B 1 342 ? 2.555 22.578 -0.355 1 92.12 342 ARG B C 1
ATOM 8970 O O . ARG B 1 342 ? 2.254 23.156 0.69 1 92.12 342 ARG B O 1
ATOM 8977 N N . PHE B 1 343 ? 3.66 22.719 -0.97 1 91.81 343 PHE B N 1
ATOM 8978 C CA . PHE B 1 343 ? 4.68 23.578 -0.38 1 91.81 343 PHE B CA 1
ATOM 8979 C C . PHE B 1 343 ? 4.273 25.047 -0.469 1 91.81 343 PHE B C 1
ATOM 8981 O O . PHE B 1 343 ? 4.555 25.828 0.442 1 91.81 343 PHE B O 1
ATOM 8988 N N . GLN B 1 344 ? 3.609 25.422 -1.559 1 90.69 344 GLN B N 1
ATOM 8989 C CA . GLN B 1 344 ? 3.098 26.781 -1.664 1 90.69 344 GLN B CA 1
ATOM 8990 C C . GLN B 1 344 ? 2.115 27.094 -0.539 1 90.69 344 GLN B C 1
ATOM 8992 O O . GLN B 1 344 ? 2.16 28.172 0.055 1 90.69 344 GLN B O 1
ATOM 8997 N N . ARG B 1 345 ? 1.296 26.172 -0.257 1 85.25 345 ARG B N 1
ATOM 8998 C CA . ARG B 1 345 ? 0.316 26.359 0.81 1 85.25 345 ARG B CA 1
ATOM 8999 C C . ARG B 1 345 ? 0.996 26.406 2.174 1 85.25 345 ARG B C 1
ATOM 9001 O O . ARG B 1 345 ? 0.592 27.188 3.039 1 85.25 345 ARG B O 1
ATOM 9008 N N . ASP B 1 346 ? 2.008 25.672 2.314 1 81.5 346 ASP B N 1
ATOM 9009 C CA . ASP B 1 346 ? 2.725 25.625 3.584 1 81.5 346 ASP B CA 1
ATOM 9010 C C . ASP B 1 346 ? 3.371 26.969 3.906 1 81.5 346 ASP B C 1
ATOM 9012 O O . ASP B 1 346 ? 3.506 27.328 5.074 1 81.5 346 ASP B O 1
ATOM 9016 N N . ILE B 1 347 ? 3.717 27.641 2.818 1 78.31 347 ILE B N 1
ATOM 9017 C CA . ILE B 1 347 ? 4.379 28.906 3.059 1 78.31 347 ILE B CA 1
ATOM 9018 C C . ILE B 1 347 ? 3.367 30.047 2.941 1 78.31 347 ILE B C 1
ATOM 9020 O O . ILE B 1 347 ? 3.746 31.219 2.781 1 78.31 347 ILE B O 1
ATOM 9024 N N . GLY B 1 348 ? 2.084 29.75 2.834 1 75.62 348 GLY B N 1
ATOM 9025 C CA . GLY B 1 348 ? 1.02 30.75 2.92 1 75.62 348 GLY B CA 1
ATOM 9026 C C . GLY B 1 348 ? 0.651 31.344 1.576 1 75.62 348 GLY B C 1
ATOM 9027 O O . GLY B 1 348 ? 0.005 32.375 1.513 1 75.62 348 GLY B O 1
ATOM 9028 N N . GLN B 1 349 ? 1.067 30.703 0.481 1 83.25 349 GLN B N 1
ATOM 9029 C CA . GLN B 1 349 ? 0.762 31.203 -0.855 1 83.25 349 GLN B CA 1
ATOM 9030 C C . GLN B 1 349 ? -0.421 30.469 -1.465 1 83.25 349 GLN B C 1
ATOM 9032 O O . GLN B 1 349 ? -0.336 29.969 -2.59 1 83.25 349 GLN B O 1
ATOM 9037 N N . THR B 1 350 ? -1.475 30.422 -0.791 1 84.88 350 THR B N 1
ATOM 9038 C CA . THR B 1 350 ? -2.664 29.672 -1.187 1 84.88 350 THR B CA 1
ATOM 9039 C C . THR B 1 350 ? -3.291 30.281 -2.439 1 84.88 350 THR B C 1
ATOM 9041 O O . THR B 1 350 ? -3.809 29.562 -3.293 1 84.88 350 THR B O 1
ATOM 9044 N N . LEU B 1 351 ? -3.25 31.578 -2.561 1 84.94 351 LEU B N 1
ATOM 9045 C CA . LEU B 1 351 ? -3.848 32.25 -3.705 1 84.94 351 LEU B CA 1
ATOM 9046 C C . LEU B 1 351 ? -3.158 31.859 -5.004 1 84.94 351 LEU B C 1
ATOM 9048 O O . LEU B 1 351 ? -3.807 31.734 -6.043 1 84.94 351 LEU B O 1
ATOM 9052 N N . LYS B 1 352 ? -1.875 31.656 -4.852 1 87.62 352 LYS B N 1
ATOM 9053 C CA . LYS B 1 352 ? -1.111 31.25 -6.023 1 87.62 352 LYS B CA 1
ATOM 9054 C C . LYS B 1 352 ? -1.314 29.75 -6.309 1 87.62 352 LYS B C 1
ATOM 9056 O O . LYS B 1 352 ? -1.281 29.328 -7.465 1 87.62 352 LYS B O 1
ATOM 9061 N N . ALA B 1 353 ? -1.528 29.016 -5.277 1 91.44 353 ALA B N 1
ATOM 9062 C CA . ALA B 1 353 ? -1.632 27.562 -5.371 1 91.44 353 ALA B CA 1
ATOM 9063 C C . ALA B 1 353 ? -2.99 27.141 -5.93 1 91.44 353 ALA B C 1
ATOM 9065 O O . ALA B 1 353 ? -3.104 26.125 -6.602 1 91.44 353 ALA B O 1
ATOM 9066 N N . SER B 1 354 ? -4.023 27.891 -5.719 1 92.94 354 SER B N 1
ATOM 9067 C CA . SER B 1 354 ? -5.406 27.516 -5.996 1 92.94 354 SER B CA 1
ATOM 9068 C C . SER B 1 354 ? -5.617 27.25 -7.484 1 92.94 354 SER B C 1
ATOM 9070 O O . SER B 1 354 ? -6.141 26.203 -7.867 1 92.94 354 SER B O 1
ATOM 9072 N N . PRO B 1 355 ? -5.152 28.188 -8.398 1 93.69 355 PRO B N 1
ATOM 9073 C CA . PRO B 1 355 ? -5.348 27.906 -9.828 1 93.69 355 PRO B CA 1
ATOM 9074 C C . PRO B 1 355 ? -4.594 26.656 -10.289 1 93.69 355 PRO B C 1
ATOM 9076 O O . PRO B 1 355 ? -5.059 25.938 -11.18 1 93.69 355 PRO B O 1
ATOM 9079 N N . LEU B 1 356 ? -3.424 26.469 -9.703 1 94.94 356 LEU B N 1
ATOM 9080 C CA . LEU B 1 356 ? -2.639 25.281 -10.062 1 94.94 356 LEU B CA 1
ATOM 9081 C C . LEU B 1 356 ? -3.354 24 -9.633 1 94.94 356 LEU B C 1
ATOM 9083 O O . LEU B 1 356 ? -3.311 23 -10.344 1 94.94 356 LEU B O 1
ATOM 9087 N N . LEU B 1 357 ? -3.912 24.031 -8.477 1 95.44 357 LEU B N 1
ATOM 9088 C CA . LEU B 1 357 ? -4.641 22.875 -7.988 1 95.44 357 LEU B CA 1
ATOM 9089 C C . LEU B 1 357 ? -5.852 22.578 -8.867 1 95.44 357 LEU B C 1
ATOM 9091 O O . LEU B 1 357 ? -6.141 21.422 -9.164 1 95.44 357 LEU B O 1
ATOM 9095 N N . ALA B 1 358 ? -6.574 23.594 -9.281 1 94.75 358 ALA B N 1
ATOM 9096 C CA . ALA B 1 358 ? -7.691 23.438 -10.211 1 94.75 358 ALA B CA 1
ATOM 9097 C C . ALA B 1 358 ? -7.223 22.812 -11.523 1 94.75 358 ALA B C 1
ATOM 9099 O O . ALA B 1 358 ? -7.906 21.953 -12.086 1 94.75 358 ALA B O 1
ATOM 9100 N N . GLN B 1 359 ? -6.094 23.266 -11.922 1 95.44 359 GLN B N 1
ATOM 9101 C CA . GLN B 1 359 ? -5.496 22.703 -13.125 1 95.44 359 GLN B CA 1
ATOM 9102 C C . GLN B 1 359 ? -5.195 21.219 -12.953 1 95.44 359 GLN B C 1
ATOM 9104 O O . GLN B 1 359 ? -5.438 20.422 -13.859 1 95.44 359 GLN B O 1
ATOM 9109 N N . ALA B 1 360 ? -4.602 20.875 -11.867 1 95.94 360 ALA B N 1
ATOM 9110 C CA . ALA B 1 360 ? -4.289 19.484 -11.578 1 95.94 360 ALA B CA 1
ATOM 9111 C C . ALA B 1 360 ? -5.555 18.625 -11.562 1 95.94 360 ALA B C 1
ATOM 9113 O O . ALA B 1 360 ? -5.551 17.5 -12.055 1 95.94 360 ALA B O 1
ATOM 9114 N N . VAL B 1 361 ? -6.68 19.094 -10.984 1 96.06 361 VAL B N 1
ATOM 9115 C CA . VAL B 1 361 ? -7.945 18.375 -10.961 1 96.06 361 VAL B CA 1
ATOM 9116 C C . VAL B 1 361 ? -8.422 18.109 -12.383 1 96.06 361 VAL B C 1
ATOM 9118 O O . VAL B 1 361 ? -8.766 16.984 -12.734 1 96.06 361 VAL B O 1
ATOM 9121 N N . GLU B 1 362 ? -8.414 19.172 -13.203 1 96.06 362 GLU B N 1
ATOM 9122 C CA . GLU B 1 362 ? -8.852 19.047 -14.586 1 96.06 362 GLU B CA 1
ATOM 9123 C C . GLU B 1 362 ? -7.98 18.047 -15.344 1 96.06 362 GLU B C 1
ATOM 9125 O O . GLU B 1 362 ? -8.492 17.203 -16.094 1 96.06 362 GLU B O 1
ATOM 9130 N N . GLY B 1 363 ? -6.676 18.203 -15.172 1 95.69 363 GLY B N 1
ATOM 9131 C CA . GLY B 1 363 ? -5.754 17.281 -15.82 1 95.69 363 GLY B CA 1
ATOM 9132 C C . GLY B 1 363 ? -5.98 15.836 -15.43 1 95.69 363 GLY B C 1
ATOM 9133 O O . GLY B 1 363 ? -6.016 14.953 -16.281 1 95.69 363 GLY B O 1
ATOM 9134 N N . LEU B 1 364 ? -6.16 15.508 -14.156 1 95.88 364 LEU B N 1
ATOM 9135 C CA . LEU B 1 364 ? -6.363 14.156 -13.656 1 95.88 364 LEU B CA 1
ATOM 9136 C C . LEU B 1 364 ? -7.715 13.609 -14.102 1 95.88 364 LEU B C 1
ATOM 9138 O O . LEU B 1 364 ? -7.848 12.414 -14.375 1 95.88 364 LEU B O 1
ATOM 9142 N N . GLU B 1 365 ? -8.75 14.477 -14.102 1 95.38 365 GLU B N 1
ATOM 9143 C CA . GLU B 1 365 ? -10.055 14.047 -14.609 1 95.38 365 GLU B CA 1
ATOM 9144 C C . GLU B 1 365 ? -9.953 13.586 -16.062 1 95.38 365 GLU B C 1
ATOM 9146 O O . GLU B 1 365 ? -10.586 12.602 -16.453 1 95.38 365 GLU B O 1
ATOM 9151 N N . ASN B 1 366 ? -9.148 14.305 -16.828 1 94.5 366 ASN B N 1
ATOM 9152 C CA . ASN B 1 366 ? -8.969 13.953 -18.234 1 94.5 366 ASN B CA 1
ATOM 9153 C C . ASN B 1 366 ? -8.148 12.672 -18.391 1 94.5 366 ASN B C 1
ATOM 9155 O O . ASN B 1 366 ? -8.461 11.828 -19.234 1 94.5 366 ASN B O 1
ATOM 9159 N N . ASP B 1 367 ? -7.141 12.555 -17.594 1 93.81 367 ASP B N 1
ATOM 9160 C CA . ASP B 1 367 ? -6.191 11.461 -17.781 1 93.81 367 ASP B CA 1
ATOM 9161 C C . ASP B 1 367 ? -6.699 10.188 -17.109 1 93.81 367 ASP B C 1
ATOM 9163 O O . ASP B 1 367 ? -6.457 9.086 -17.609 1 93.81 367 ASP B O 1
ATOM 9167 N N . LEU B 1 368 ? -7.402 10.289 -15.938 1 94.19 368 LEU B N 1
ATOM 9168 C CA . LEU B 1 368 ? -7.762 9.102 -15.164 1 94.19 368 LEU B CA 1
ATOM 9169 C C . LEU B 1 368 ? -9.273 8.938 -15.094 1 94.19 368 LEU B C 1
ATOM 9171 O O . LEU B 1 368 ? -9.773 7.836 -14.859 1 94.19 368 LEU B O 1
ATOM 9175 N N . GLY B 1 369 ? -10.07 9.992 -15.211 1 94.31 369 GLY B N 1
ATOM 9176 C CA . GLY B 1 369 ? -11.508 9.977 -15.023 1 94.31 369 GLY B CA 1
ATOM 9177 C C . GLY B 1 369 ? -11.961 10.742 -13.789 1 94.31 369 GLY B C 1
ATOM 9178 O O . GLY B 1 369 ? -11.164 10.992 -12.883 1 94.31 369 GLY B O 1
ATOM 9179 N N . SER B 1 370 ? -13.195 11.062 -13.68 1 94.69 370 SER B N 1
ATOM 9180 C CA . SER B 1 370 ? -13.75 11.953 -12.664 1 94.69 370 SER B CA 1
ATOM 9181 C C . SER B 1 370 ? -13.883 11.25 -11.32 1 94.69 370 SER B C 1
ATOM 9183 O O . SER B 1 370 ? -13.953 11.898 -10.273 1 94.69 370 SER B O 1
ATOM 9185 N N . GLU B 1 371 ? -13.906 9.883 -11.352 1 93.31 371 GLU B N 1
ATOM 9186 C CA . GLU B 1 371 ? -14.102 9.156 -10.102 1 93.31 371 GLU B CA 1
ATOM 9187 C C . GLU B 1 371 ? -12.93 8.227 -9.805 1 93.31 371 GLU B C 1
ATOM 9189 O O . GLU B 1 371 ? -13.062 7.266 -9.055 1 93.31 371 GLU B O 1
ATOM 9194 N N . ALA B 1 372 ? -11.812 8.5 -10.539 1 91.94 372 ALA B N 1
ATOM 9195 C CA . ALA B 1 372 ? -10.602 7.766 -10.195 1 91.94 372 ALA B CA 1
ATOM 9196 C C . ALA B 1 372 ? -10.133 8.117 -8.781 1 91.94 372 ALA B C 1
ATOM 9198 O O . ALA B 1 372 ? -10.242 9.266 -8.352 1 91.94 372 ALA B O 1
ATOM 9199 N N . PRO B 1 373 ? -9.578 7.188 -8.07 1 87 373 PRO B N 1
ATOM 9200 C CA . PRO B 1 373 ? -9.211 7.426 -6.676 1 87 373 PRO B CA 1
ATOM 9201 C C . PRO B 1 373 ? -8.312 8.648 -6.5 1 87 373 PRO B C 1
ATOM 9203 O O . PRO B 1 373 ? -8.555 9.477 -5.613 1 87 373 PRO B O 1
ATOM 9206 N N . LEU B 1 374 ? -7.258 8.836 -7.305 1 89.56 374 LEU B N 1
ATOM 9207 C CA . LEU B 1 374 ? -6.359 9.977 -7.184 1 89.56 374 LEU B CA 1
ATOM 9208 C C . LEU B 1 374 ? -7.082 11.281 -7.527 1 89.56 374 LEU B C 1
ATOM 9210 O O . LEU B 1 374 ? -6.836 12.312 -6.906 1 89.56 374 LEU B O 1
ATOM 9214 N N . THR B 1 375 ? -7.969 11.211 -8.539 1 93.69 375 THR B N 1
ATOM 9215 C CA . THR B 1 375 ? -8.758 12.383 -8.906 1 93.69 375 THR B CA 1
ATOM 9216 C C . THR B 1 375 ? -9.641 12.828 -7.746 1 93.69 375 THR B C 1
ATOM 9218 O O . THR B 1 375 ? -9.703 14.023 -7.434 1 93.69 375 THR B O 1
ATOM 9221 N N . LEU B 1 376 ? -10.312 11.844 -7.109 1 91.88 376 LEU B N 1
ATOM 9222 C CA . LEU B 1 376 ? -11.188 12.148 -5.984 1 91.88 376 LEU B CA 1
ATOM 9223 C C . LEU B 1 376 ? -10.406 12.781 -4.84 1 91.88 376 LEU B C 1
ATOM 9225 O O . LEU B 1 376 ? -10.883 13.719 -4.191 1 91.88 376 LEU B O 1
ATOM 9229 N N . ARG B 1 377 ? -9.227 12.328 -4.586 1 90.38 377 ARG B N 1
ATOM 9230 C CA . ARG B 1 377 ? -8.383 12.875 -3.535 1 90.38 377 ARG B CA 1
ATOM 9231 C C . ARG B 1 377 ? -8.008 14.328 -3.828 1 90.38 377 ARG B C 1
ATOM 9233 O O . ARG B 1 377 ? -8.094 15.188 -2.947 1 90.38 377 ARG B O 1
ATOM 9240 N N . VAL B 1 378 ? -7.586 14.57 -5.027 1 94.31 378 VAL B N 1
ATOM 9241 C CA . VAL B 1 378 ? -7.121 15.906 -5.391 1 94.31 378 VAL B CA 1
ATOM 9242 C C . VAL B 1 378 ? -8.305 16.875 -5.441 1 94.31 378 VAL B C 1
ATOM 9244 O O . VAL B 1 378 ? -8.172 18.047 -5.098 1 94.31 378 VAL B O 1
ATOM 9247 N N . ARG B 1 379 ? -9.484 16.359 -5.82 1 94.56 379 ARG B N 1
ATOM 9248 C CA . ARG B 1 379 ? -10.695 17.156 -5.738 1 94.56 379 ARG B CA 1
ATOM 9249 C C . ARG B 1 379 ? -10.984 17.578 -4.297 1 94.56 379 ARG B C 1
ATOM 9251 O O . ARG B 1 379 ? -11.406 18.703 -4.051 1 94.56 379 ARG B O 1
ATOM 9258 N N . SER B 1 380 ? -10.82 16.641 -3.439 1 93.56 380 SER B N 1
ATOM 9259 C CA . SER B 1 380 ? -10.992 16.953 -2.023 1 93.56 380 SER B CA 1
ATOM 9260 C C . SER B 1 380 ? -10.008 18.016 -1.57 1 93.56 380 SER B C 1
ATOM 9262 O O . SER B 1 380 ? -10.375 18.938 -0.829 1 93.56 380 SER B O 1
ATOM 9264 N N . ASP B 1 381 ? -8.75 17.953 -2.008 1 92.38 381 ASP B N 1
ATOM 9265 C CA . ASP B 1 381 ? -7.75 18.969 -1.695 1 92.38 381 ASP B CA 1
ATOM 9266 C C . ASP B 1 381 ? -8.164 20.344 -2.24 1 92.38 381 ASP B C 1
ATOM 9268 O O . ASP B 1 381 ? -7.992 21.359 -1.569 1 92.38 381 ASP B O 1
ATOM 9272 N N . ASN B 1 382 ? -8.648 20.312 -3.412 1 94.25 382 ASN B N 1
ATOM 9273 C CA . ASN B 1 382 ? -9.094 21.562 -4.043 1 94.25 382 ASN B CA 1
ATOM 9274 C C . ASN B 1 382 ? -10.242 22.203 -3.268 1 94.25 382 ASN B C 1
ATOM 9276 O O . ASN B 1 382 ? -10.273 23.422 -3.096 1 94.25 382 ASN B O 1
ATOM 9280 N N . ALA B 1 383 ? -11.172 21.359 -2.811 1 94.38 383 ALA B N 1
ATOM 9281 C CA . ALA B 1 383 ? -12.281 21.859 -2.002 1 94.38 383 ALA B CA 1
ATOM 9282 C C . ALA B 1 383 ? -11.781 22.422 -0.676 1 94.38 383 ALA B C 1
ATOM 9284 O O . ALA B 1 383 ? -12.312 23.422 -0.179 1 94.38 383 ALA B O 1
ATOM 9285 N N . THR B 1 384 ? -10.805 21.844 -0.156 1 91.94 384 THR B N 1
ATOM 9286 C CA . THR B 1 384 ? -10.227 22.312 1.104 1 91.94 384 THR B CA 1
ATOM 9287 C C . THR B 1 384 ? -9.586 23.688 0.936 1 91.94 384 THR B C 1
ATOM 9289 O O . THR B 1 384 ? -9.648 24.516 1.839 1 91.94 384 THR B O 1
ATOM 9292 N N . VAL B 1 385 ? -9 23.891 -0.192 1 92.12 385 VAL B N 1
ATOM 9293 C CA . VAL B 1 385 ? -8.367 25.188 -0.472 1 92.12 385 VAL B CA 1
ATOM 9294 C C . VAL B 1 385 ? -9.43 26.281 -0.543 1 92.12 385 VAL B C 1
ATOM 9296 O O . VAL B 1 385 ? -9.18 27.422 -0.157 1 92.12 385 VAL B O 1
ATOM 9299 N N . LEU B 1 386 ? -10.602 25.938 -0.917 1 92.38 386 LEU B N 1
ATOM 9300 C CA . LEU B 1 386 ? -11.695 26.906 -0.981 1 92.38 386 LEU B CA 1
ATOM 9301 C C . LEU B 1 386 ? -12.062 27.406 0.412 1 92.38 386 LEU B C 1
ATOM 9303 O O . LEU B 1 386 ? -12.516 28.547 0.569 1 92.38 386 LEU B O 1
ATOM 9307 N N . LEU B 1 387 ? -11.82 26.578 1.383 1 91.62 387 LEU B N 1
ATOM 9308 C CA . LEU B 1 387 ? -12.031 27.016 2.758 1 91.62 387 LEU B CA 1
ATOM 9309 C C . LEU B 1 387 ? -11.078 28.156 3.123 1 91.62 387 LEU B C 1
ATOM 9311 O O . LEU B 1 387 ? -11.469 29.125 3.785 1 91.62 387 LEU B O 1
ATOM 9315 N N . GLU B 1 388 ? -9.891 28.031 2.633 1 86.62 388 GLU B N 1
ATOM 9316 C CA . GLU B 1 388 ? -8.859 29.031 2.896 1 86.62 388 GLU B CA 1
ATOM 9317 C C . GLU B 1 388 ? -9.141 30.328 2.143 1 86.62 388 GLU B C 1
ATOM 9319 O O . GLU B 1 388 ? -8.766 31.406 2.6 1 86.62 388 GLU B O 1
ATOM 9324 N N . LEU B 1 389 ? -9.891 30.156 1.086 1 87.25 389 LEU B N 1
ATOM 9325 C CA . LEU B 1 389 ? -10.195 31.312 0.247 1 87.25 389 LEU B CA 1
ATOM 9326 C C . LEU B 1 389 ? -11.555 31.906 0.606 1 87.25 389 LEU B C 1
ATOM 9328 O O . LEU B 1 389 ? -12.133 32.656 -0.177 1 87.25 389 LEU B O 1
ATOM 9332 N N . GLU B 1 390 ? -12.117 31.484 1.739 1 87.44 390 GLU B N 1
ATOM 9333 C CA . GLU B 1 390 ? -13.32 32.031 2.348 1 87.44 390 GLU B CA 1
ATOM 9334 C C . GLU B 1 390 ? -14.547 31.766 1.48 1 87.44 390 GLU B C 1
ATOM 9336 O O . GLU B 1 390 ? -15.367 32.656 1.258 1 87.44 390 GLU B O 1
ATOM 9341 N N . ALA B 1 391 ? -14.547 30.656 0.872 1 92.06 391 ALA B N 1
ATOM 9342 C CA . ALA B 1 391 ? -15.711 30.141 0.163 1 92.06 391 ALA B CA 1
ATOM 9343 C C . ALA B 1 391 ? -16.172 28.812 0.754 1 92.06 391 ALA B C 1
ATOM 9345 O O . ALA B 1 391 ? -16.219 27.797 0.055 1 92.06 391 ALA B O 1
ATOM 9346 N N . PRO B 1 392 ? -16.562 28.875 2.004 1 94.81 392 PRO B N 1
ATOM 9347 C CA . PRO B 1 392 ? -16.875 27.625 2.691 1 94.81 392 PRO B CA 1
ATOM 9348 C C . PRO B 1 392 ? -18.141 26.953 2.152 1 94.81 392 PRO B C 1
ATOM 9350 O O . PRO B 1 392 ? -18.281 25.734 2.24 1 94.81 392 PRO B O 1
ATOM 9353 N N . ASP B 1 393 ? -19.109 27.703 1.623 1 94.44 393 ASP B N 1
ATOM 9354 C CA . ASP B 1 393 ? -20.344 27.125 1.084 1 94.44 393 ASP B CA 1
ATOM 9355 C C . ASP B 1 393 ? -20.047 26.266 -0.143 1 94.44 393 ASP B C 1
ATOM 9357 O O . ASP B 1 393 ? -20.547 25.156 -0.254 1 94.44 393 ASP B O 1
ATOM 9361 N N . LYS B 1 394 ? -19.25 26.844 -0.996 1 94.31 394 LYS B N 1
ATOM 9362 C CA . LYS B 1 394 ? -18.844 26.078 -2.168 1 94.31 394 LYS B CA 1
ATOM 9363 C C . LYS B 1 394 ? -18.031 24.859 -1.764 1 94.31 394 LYS B C 1
ATOM 9365 O O . LYS B 1 394 ? -18.203 23.781 -2.33 1 94.31 394 LYS B O 1
ATOM 9370 N N . ALA B 1 395 ? -17.094 25.062 -0.82 1 96.44 395 ALA B N 1
ATOM 9371 C CA . ALA B 1 395 ? -16.297 23.953 -0.315 1 96.44 395 ALA B CA 1
ATOM 9372 C C . ALA B 1 395 ? -17.188 22.844 0.242 1 96.44 395 ALA B C 1
ATOM 9374 O O . ALA B 1 395 ? -16.984 21.656 -0.074 1 96.44 395 ALA B O 1
ATOM 9375 N N . TYR B 1 396 ? -18.188 23.203 0.997 1 96.94 396 TYR B N 1
ATOM 9376 C CA . TYR B 1 396 ? -19.062 22.234 1.627 1 96.94 396 TYR B CA 1
ATOM 9377 C C . TYR B 1 396 ? -19.844 21.438 0.58 1 96.94 396 TYR B C 1
ATOM 9379 O O . TYR B 1 396 ? -19.984 20.219 0.684 1 96.94 396 TYR B O 1
ATOM 9387 N N . SER B 1 397 ? -20.391 22.156 -0.363 1 96.25 397 SER B N 1
ATOM 9388 C CA . SER B 1 397 ? -21.156 21.484 -1.409 1 96.25 397 SER B CA 1
ATOM 9389 C C . SER B 1 397 ? -20.328 20.438 -2.133 1 96.25 397 SER B C 1
ATOM 9391 O O . SER B 1 397 ? -20.781 19.312 -2.346 1 96.25 397 SER B O 1
ATOM 9393 N N . GLU B 1 398 ? -19.109 20.812 -2.48 1 95.94 398 GLU B N 1
ATOM 9394 C CA . GLU B 1 398 ? -18.219 19.875 -3.17 1 95.94 398 GLU B CA 1
ATOM 9395 C C . GLU B 1 398 ? -17.828 18.719 -2.264 1 95.94 398 GLU B C 1
ATOM 9397 O O . GLU B 1 398 ? -17.812 17.562 -2.695 1 95.94 398 GLU B O 1
ATOM 9402 N N . LEU B 1 399 ? -17.484 18.953 -1.047 1 97.25 399 LEU B N 1
ATOM 9403 C CA . LEU B 1 399 ? -17.047 17.922 -0.111 1 97.25 399 LEU B CA 1
ATOM 9404 C C . LEU B 1 399 ? -18.172 16.953 0.196 1 97.25 399 LEU B C 1
ATOM 9406 O O . LEU B 1 399 ? -17.938 15.75 0.358 1 97.25 399 LEU B O 1
ATOM 9410 N N . ARG B 1 400 ? -19.359 17.469 0.311 1 96.25 400 ARG B N 1
ATOM 9411 C CA . ARG B 1 400 ? -20.516 16.609 0.516 1 96.25 400 ARG B CA 1
ATOM 9412 C C . ARG B 1 400 ? -20.719 15.664 -0.668 1 96.25 400 ARG B C 1
ATOM 9414 O O . ARG B 1 400 ? -20.922 14.461 -0.485 1 96.25 400 ARG B O 1
ATOM 9421 N N . ALA B 1 401 ? -20.641 16.234 -1.851 1 95.5 401 ALA B N 1
ATOM 9422 C CA . ALA B 1 401 ? -20.766 15.414 -3.055 1 95.5 401 ALA B CA 1
ATOM 9423 C C . ALA B 1 401 ? -19.672 14.344 -3.104 1 95.5 401 ALA B C 1
ATOM 9425 O O . ALA B 1 401 ? -19.938 13.195 -3.461 1 95.5 401 ALA B O 1
ATOM 9426 N N . LEU B 1 402 ? -18.484 14.703 -2.768 1 94.94 402 LEU B N 1
ATOM 9427 C CA . LEU B 1 402 ? -17.359 13.789 -2.795 1 94.94 402 LEU B CA 1
ATOM 9428 C C . LEU B 1 402 ? -17.547 12.664 -1.782 1 94.94 402 LEU B C 1
ATOM 9430 O O . LEU B 1 402 ? -17.203 11.508 -2.059 1 94.94 402 LEU B O 1
ATOM 9434 N N . THR B 1 403 ? -18.031 13 -0.596 1 93.69 403 THR B N 1
ATOM 9435 C CA . THR B 1 403 ? -18.266 11.977 0.419 1 93.69 403 THR B CA 1
ATOM 9436 C C . THR B 1 403 ? -19.266 10.945 -0.079 1 93.69 403 THR B C 1
ATOM 9438 O O . THR B 1 403 ? -19.109 9.742 0.153 1 93.69 403 THR B O 1
ATOM 9441 N N . GLU B 1 404 ? -20.234 11.359 -0.769 1 91.38 404 GLU B N 1
ATOM 9442 C CA . GLU B 1 404 ? -21.25 10.445 -1.317 1 91.38 404 GLU B CA 1
ATOM 9443 C C . GLU B 1 404 ? -20.641 9.523 -2.369 1 91.38 404 GLU B C 1
ATOM 9445 O O . GLU B 1 404 ? -20.906 8.328 -2.387 1 91.38 404 GLU B O 1
ATOM 9450 N N . ILE B 1 405 ? -19.859 10.094 -3.242 1 91.88 405 ILE B N 1
ATOM 9451 C CA . ILE B 1 405 ? -19.188 9.32 -4.285 1 91.88 405 ILE B CA 1
ATOM 9452 C C . ILE B 1 405 ? -18.266 8.281 -3.648 1 91.88 405 ILE B C 1
ATOM 9454 O O . ILE B 1 405 ? -18.281 7.109 -4.023 1 91.88 405 ILE B O 1
ATOM 9458 N N . GLN B 1 406 ? -17.453 8.703 -2.678 1 89.31 406 GLN B N 1
ATOM 9459 C CA . GLN B 1 406 ? -16.469 7.828 -2.049 1 89.31 406 GLN B CA 1
ATOM 9460 C C . GLN B 1 406 ? -17.156 6.723 -1.244 1 89.31 406 GLN B C 1
ATOM 9462 O O . GLN B 1 406 ? -16.672 5.59 -1.202 1 89.31 406 GLN B O 1
ATOM 9467 N N . GLU B 1 407 ? -18.234 7.031 -0.622 1 85.25 407 GLU B N 1
ATOM 9468 C CA . GLU B 1 407 ? -18.984 6.012 0.109 1 85.25 407 GLU B CA 1
ATOM 9469 C C . GLU B 1 407 ? -19.562 4.965 -0.839 1 85.25 407 GLU B C 1
ATOM 9471 O O . GLU B 1 407 ? -19.641 3.783 -0.495 1 85.25 407 GLU B O 1
ATOM 9476 N N . ARG B 1 408 ? -19.984 5.453 -1.985 1 84.06 408 ARG B N 1
ATOM 9477 C CA . ARG B 1 408 ? -20.531 4.551 -2.992 1 84.06 408 ARG B CA 1
ATOM 9478 C C . ARG B 1 408 ? -19.453 3.623 -3.545 1 84.06 408 ARG B C 1
ATOM 9480 O O . ARG B 1 408 ? -19.719 2.438 -3.775 1 84.06 408 ARG B O 1
ATOM 9487 N N . LEU B 1 409 ? -18.297 4.141 -3.74 1 82.06 409 LEU B N 1
ATOM 9488 C CA . LEU B 1 409 ? -17.234 3.428 -4.434 1 82.06 409 LEU B CA 1
ATOM 9489 C C . LEU B 1 409 ? -16.438 2.559 -3.461 1 82.06 409 LEU B C 1
ATOM 9491 O O . LEU B 1 409 ? -15.891 1.528 -3.854 1 82.06 409 LEU B O 1
ATOM 9495 N N . LEU B 1 410 ? -16.328 3.172 -2.244 1 72.5 410 LEU B N 1
ATOM 9496 C CA . LEU B 1 410 ? -15.344 2.584 -1.344 1 72.5 410 LEU B CA 1
ATOM 9497 C C . LEU B 1 410 ? -16.016 1.93 -0.146 1 72.5 410 LEU B C 1
ATOM 9499 O O . LEU B 1 410 ? -17.203 2.158 0.1 1 72.5 410 LEU B O 1
ATOM 9503 N N . GLY B 1 411 ? -15.289 1.035 0.414 1 64.19 411 GLY B N 1
ATOM 9504 C CA . GLY B 1 411 ? -15.75 0.46 1.669 1 64.19 411 GLY B CA 1
ATOM 9505 C C . GLY B 1 411 ? -15.508 1.365 2.863 1 64.19 411 GLY B C 1
ATOM 9506 O O . GLY B 1 411 ? -15.008 2.48 2.711 1 64.19 411 GLY B O 1
ATOM 9507 N N . GLU B 1 412 ? -15.867 1.076 3.99 1 62.16 412 GLU B N 1
ATOM 9508 C CA . GLU B 1 412 ? -15.867 1.89 5.203 1 62.16 412 GLU B CA 1
ATOM 9509 C C . GLU B 1 412 ? -14.445 2.148 5.695 1 62.16 412 GLU B C 1
ATOM 9511 O O . GLU B 1 412 ? -14.219 3.049 6.508 1 62.16 412 GLU B O 1
ATOM 9516 N N . ASP B 1 413 ? -13.5 1.483 5.074 1 67.81 413 ASP B N 1
ATOM 9517 C CA . ASP B 1 413 ? -12.172 1.699 5.637 1 67.81 413 ASP B CA 1
ATOM 9518 C C . ASP B 1 413 ? -11.219 2.27 4.59 1 67.81 413 ASP B C 1
ATOM 9520 O O . ASP B 1 413 ? -10.148 1.702 4.34 1 67.81 413 ASP B O 1
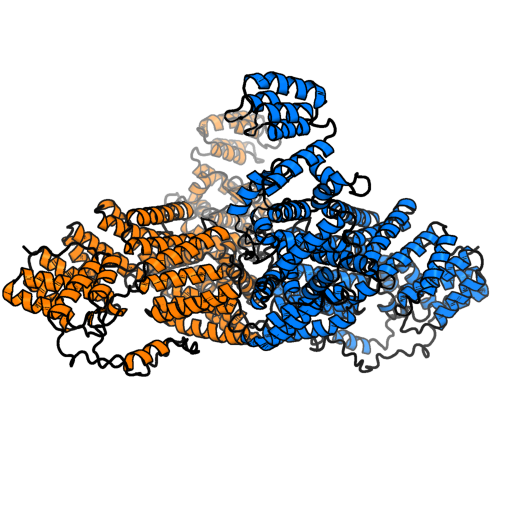ATOM 9524 N N . GLU B 1 414 ? -11.633 3.361 3.998 1 73.5 414 GLU B N 1
ATOM 9525 C CA . GLU B 1 414 ? -10.797 4.07 3.033 1 73.5 414 GLU B CA 1
ATOM 9526 C C . GLU B 1 414 ? -10.281 5.383 3.607 1 73.5 414 GLU B C 1
ATOM 9528 O O . GLU B 1 414 ? -11.07 6.273 3.943 1 73.5 414 GLU B O 1
ATOM 9533 N N . PRO B 1 415 ? -9.008 5.629 3.717 1 78.12 415 PRO B N 1
ATOM 9534 C CA . PRO B 1 415 ? -8.438 6.84 4.32 1 78.12 415 PRO B CA 1
ATOM 9535 C C . PRO B 1 415 ? -8.898 8.117 3.619 1 78.12 415 PRO B C 1
ATOM 9537 O O . PRO B 1 415 ? -9.086 9.148 4.27 1 78.12 415 PRO B O 1
ATOM 9540 N N . THR B 1 416 ? -9.086 8.094 2.318 1 82.12 416 THR B N 1
ATOM 9541 C CA . THR B 1 416 ? -9.453 9.289 1.566 1 82.12 416 THR B CA 1
ATOM 9542 C C . THR B 1 416 ? -10.836 9.789 1.982 1 82.12 416 THR B C 1
ATOM 9544 O O . THR B 1 416 ? -11.094 10.992 1.975 1 82.12 416 THR B O 1
ATOM 9547 N N . LEU B 1 417 ? -11.68 8.828 2.316 1 87.94 417 LEU B N 1
ATOM 9548 C CA . LEU B 1 417 ? -13.016 9.195 2.789 1 87.94 417 LEU B CA 1
ATOM 9549 C C . LEU B 1 417 ? -12.922 10.023 4.07 1 87.94 417 LEU B C 1
ATOM 9551 O O . LEU B 1 417 ? -13.586 11.055 4.199 1 87.94 417 LEU B O 1
ATOM 9555 N N . PHE B 1 418 ? -12.062 9.609 4.973 1 89.56 418 PHE B N 1
ATOM 9556 C CA . PHE B 1 418 ? -11.969 10.281 6.262 1 89.56 418 PHE B CA 1
ATOM 9557 C C . PHE B 1 418 ? -11.281 11.641 6.121 1 89.56 418 PHE B C 1
ATOM 9559 O O . PHE B 1 418 ? -11.609 12.586 6.84 1 89.56 418 PHE B O 1
ATOM 9566 N N . ARG B 1 419 ? -10.359 11.734 5.18 1 90.19 419 ARG B N 1
ATOM 9567 C CA . ARG B 1 419 ? -9.766 13.039 4.883 1 90.19 419 ARG B CA 1
ATOM 9568 C C . ARG B 1 419 ? -10.82 14.008 4.359 1 90.19 419 ARG B C 1
ATOM 9570 O O . ARG B 1 419 ? -10.828 15.18 4.73 1 90.19 419 ARG B O 1
ATOM 9577 N N . THR B 1 420 ? -11.609 13.469 3.477 1 94 420 THR B N 1
ATOM 9578 C CA . THR B 1 420 ? -12.688 14.281 2.926 1 94 420 THR B CA 1
ATOM 9579 C C . THR B 1 420 ? -13.68 14.672 4.016 1 94 420 THR B C 1
ATOM 9581 O O . THR B 1 420 ? -14.141 15.812 4.062 1 94 420 THR B O 1
ATOM 9584 N N . LEU B 1 421 ? -13.984 13.75 4.922 1 95.12 421 LEU B N 1
ATOM 9585 C CA . LEU B 1 421 ? -14.875 14.039 6.047 1 95.12 421 LEU B CA 1
ATOM 9586 C C . LEU B 1 421 ? -14.266 15.094 6.965 1 95.12 421 LEU B C 1
ATOM 9588 O O . LEU B 1 421 ? -14.977 15.969 7.469 1 95.12 421 LEU B O 1
ATOM 9592 N N . ASN B 1 422 ? -13.031 15 7.145 1 95.12 422 ASN B N 1
ATOM 9593 C CA . ASN B 1 422 ? -12.336 15.984 7.957 1 95.12 422 ASN B CA 1
ATOM 9594 C C . ASN B 1 422 ? -12.461 17.391 7.367 1 95.12 422 ASN B C 1
ATOM 9596 O O . ASN B 1 422 ? -12.719 18.344 8.094 1 95.12 422 ASN B O 1
ATOM 9600 N N . SER B 1 423 ? -12.289 17.5 6.117 1 95.81 423 SER B N 1
ATOM 9601 C CA . SER B 1 423 ? -12.438 18.781 5.43 1 95.81 423 SER B CA 1
ATOM 9602 C C . SER B 1 423 ? -13.883 19.266 5.461 1 95.81 423 SER B C 1
ATOM 9604 O O . SER B 1 423 ? -14.141 20.453 5.629 1 95.81 423 SER B O 1
ATOM 9606 N N . ARG B 1 424 ? -14.805 18.312 5.305 1 97.12 424 ARG B N 1
ATOM 9607 C CA . ARG B 1 424 ? -16.219 18.656 5.375 1 97.12 424 ARG B CA 1
ATOM 9608 C C . ARG B 1 424 ? -16.578 19.203 6.754 1 97.12 424 ARG B C 1
ATOM 9610 O O . ARG B 1 424 ? -17.344 20.156 6.863 1 97.12 424 ARG B O 1
ATOM 9617 N N . GLY B 1 425 ? -16.031 18.547 7.762 1 97 425 GLY B N 1
ATOM 9618 C CA . GLY B 1 425 ? -16.25 19.047 9.109 1 97 425 GLY B CA 1
ATOM 9619 C C . GLY B 1 425 ? -15.758 20.469 9.305 1 97 425 GLY B C 1
ATOM 9620 O O . GLY B 1 425 ? -16.375 21.25 10.023 1 97 425 GLY B O 1
ATOM 9621 N N . SER B 1 426 ? -14.664 20.812 8.703 1 95.75 426 SER B N 1
ATOM 9622 C CA . SER B 1 426 ? -14.133 22.172 8.773 1 95.75 426 SER B CA 1
ATOM 9623 C C . SER B 1 426 ? -15.047 23.156 8.062 1 95.75 426 SER B C 1
ATOM 9625 O O . SER B 1 426 ? -15.25 24.281 8.539 1 95.75 426 SER B O 1
ATOM 9627 N N . ALA B 1 427 ? -15.508 22.734 6.93 1 97 427 ALA B N 1
ATOM 9628 C CA . ALA B 1 427 ? -16.469 23.594 6.211 1 97 427 ALA B CA 1
ATOM 9629 C C . ALA B 1 427 ? -17.719 23.828 7.047 1 97 427 ALA B C 1
ATOM 9631 O O . ALA B 1 427 ? -18.234 24.953 7.098 1 97 427 ALA B O 1
ATOM 9632 N N . GLU B 1 428 ? -18.172 22.781 7.672 1 97.44 428 GLU B N 1
ATOM 9633 C CA . GLU B 1 428 ? -19.344 22.875 8.531 1 97.44 428 GLU B CA 1
ATOM 9634 C C . GLU B 1 428 ? -19.094 23.828 9.695 1 97.44 428 GLU B C 1
ATOM 9636 O O . GLU B 1 428 ? -19.984 24.578 10.094 1 97.44 428 GLU B O 1
ATOM 9641 N N . LEU B 1 429 ? -17.938 23.797 10.195 1 96 429 LEU B N 1
ATOM 9642 C CA . LEU B 1 429 ? -17.562 24.719 11.266 1 96 429 LEU B CA 1
ATOM 9643 C C . LEU B 1 429 ? -17.625 26.156 10.789 1 96 429 LEU B C 1
ATOM 9645 O O . LEU B 1 429 ? -18.172 27.016 11.477 1 96 429 LEU B O 1
ATOM 9649 N N . GLN B 1 430 ? -17.125 26.453 9.648 1 95.62 430 GLN B N 1
ATOM 9650 C CA . GLN B 1 430 ? -17.109 27.812 9.102 1 95.62 430 GLN B CA 1
ATOM 9651 C C . GLN B 1 430 ? -18.516 28.281 8.789 1 95.62 430 GLN B C 1
ATOM 9653 O O . GLN B 1 430 ? -18.812 29.484 8.891 1 95.62 430 GLN B O 1
ATOM 9658 N N . LEU B 1 431 ? -19.375 27.328 8.484 1 95.81 431 LEU B N 1
ATOM 9659 C CA . LEU B 1 431 ? -20.75 27.641 8.133 1 95.81 431 LEU B CA 1
ATOM 9660 C C . LEU B 1 431 ? -21.641 27.688 9.375 1 95.81 431 LEU B C 1
ATOM 9662 O O . LEU B 1 431 ? -22.859 27.781 9.266 1 95.81 431 LEU B O 1
ATOM 9666 N N . VAL B 1 432 ? -21.047 27.562 10.477 1 94.81 432 VAL B N 1
ATOM 9667 C CA . VAL B 1 432 ? -21.688 27.703 11.781 1 94.81 432 VAL B CA 1
ATOM 9668 C C . VAL B 1 432 ? -22.656 26.547 12.016 1 94.81 432 VAL B C 1
ATOM 9670 O O . VAL B 1 432 ? -23.703 26.703 12.641 1 94.81 432 VAL B O 1
ATOM 9673 N N . ARG B 1 433 ? -22.406 25.438 11.352 1 95 433 ARG B N 1
ATOM 9674 C CA . ARG B 1 433 ? -23.109 24.188 11.617 1 95 433 ARG B CA 1
ATOM 9675 C C . ARG B 1 433 ? -22.344 23.328 12.625 1 95 433 ARG B C 1
ATOM 9677 O O . ARG B 1 433 ? -21.875 22.25 12.297 1 95 433 ARG B O 1
ATOM 9684 N N . PHE B 1 434 ? -22.328 23.797 13.844 1 95.81 434 PHE B N 1
ATOM 9685 C CA . PHE B 1 434 ? -21.375 23.297 14.836 1 95.81 434 PHE B CA 1
ATOM 9686 C C . PHE B 1 434 ? -21.719 21.875 15.25 1 95.81 434 PHE B C 1
ATOM 9688 O O . PHE B 1 434 ? -20.828 21.047 15.43 1 95.81 434 PHE B O 1
ATOM 9695 N N . ASN B 1 435 ? -23 21.516 15.43 1 94.81 435 ASN B N 1
ATOM 9696 C CA . ASN B 1 435 ? -23.391 20.156 15.773 1 94.81 435 ASN B CA 1
ATOM 9697 C C . ASN B 1 435 ? -23 19.156 14.695 1 94.81 435 ASN B C 1
ATOM 9699 O O . ASN B 1 435 ? -22.469 18.094 14.992 1 94.81 435 ASN B O 1
ATOM 9703 N N . GLN B 1 436 ? -23.297 19.594 13.5 1 96 436 GLN B N 1
ATOM 9704 C CA . GLN B 1 436 ? -22.938 18.75 12.375 1 96 436 GLN B CA 1
ATOM 9705 C C . GLN B 1 436 ? -21.422 18.578 12.281 1 96 436 GLN B C 1
ATOM 9707 O O . GLN B 1 436 ? -20.922 17.484 11.992 1 96 436 GLN B O 1
ATOM 9712 N N . SER B 1 437 ? -20.688 19.672 12.453 1 97.06 437 SER B N 1
ATOM 9713 C CA . SER B 1 437 ? -19.219 19.641 12.43 1 97.06 437 SER B CA 1
ATOM 9714 C C . SER B 1 437 ? -18.672 18.656 13.461 1 97.06 437 SER B C 1
ATOM 9716 O O . SER B 1 437 ? -17.781 17.859 13.164 1 97.06 437 SER B O 1
ATOM 9718 N N . ALA B 1 438 ? -19.219 18.672 14.68 1 96.88 438 ALA B N 1
ATOM 9719 C CA . ALA B 1 438 ? -18.766 17.797 15.75 1 96.88 438 ALA B CA 1
ATOM 9720 C C . ALA B 1 438 ? -19 16.328 15.383 1 96.88 438 ALA B C 1
ATOM 9722 O O . ALA B 1 438 ? -18.125 15.484 15.586 1 96.88 438 ALA B O 1
ATOM 9723 N N . LYS B 1 439 ? -20.141 16.062 14.812 1 96.62 439 LYS B N 1
ATOM 9724 C CA . LYS B 1 439 ? -20.484 14.688 14.43 1 96.62 439 LYS B CA 1
ATOM 9725 C C . LYS B 1 439 ? -19.578 14.195 13.305 1 96.62 439 LYS B C 1
ATOM 9727 O O . LYS B 1 439 ? -19.078 13.07 13.344 1 96.62 439 LYS B O 1
ATOM 9732 N N . THR B 1 440 ? -19.422 15.023 12.266 1 97.06 440 THR B N 1
ATOM 9733 C CA . THR B 1 440 ? -18.594 14.672 11.109 1 97.06 440 THR B CA 1
ATOM 9734 C C . THR B 1 440 ? -17.141 14.461 11.531 1 97.06 440 THR B C 1
ATOM 9736 O O . THR B 1 440 ? -16.5 13.5 11.102 1 97.06 440 THR B O 1
ATOM 9739 N N . GLN B 1 441 ? -16.641 15.352 12.406 1 96.81 441 GLN B N 1
ATOM 9740 C CA . GLN B 1 441 ? -15.266 15.234 12.875 1 96.81 441 GLN B CA 1
ATOM 9741 C C . GLN B 1 441 ? -15.078 13.984 13.734 1 96.81 441 GLN B C 1
ATOM 9743 O O . GLN B 1 441 ? -14.039 13.328 13.68 1 96.81 441 GLN B O 1
ATOM 9748 N N . GLU B 1 442 ? -16.062 13.656 14.492 1 95.12 442 GLU B N 1
ATOM 9749 C CA . GLU B 1 442 ? -16 12.445 15.305 1 95.12 442 GLU B CA 1
ATOM 9750 C C . GLU B 1 442 ? -15.898 11.195 14.43 1 95.12 442 GLU B C 1
ATOM 9752 O O . GLU B 1 442 ? -15.117 10.289 14.727 1 95.12 442 GLU B O 1
ATOM 9757 N N . THR B 1 443 ? -16.703 11.203 13.391 1 93.25 443 THR B N 1
ATOM 9758 C CA . THR B 1 443 ? -16.656 10.086 12.453 1 93.25 443 THR B CA 1
ATOM 9759 C C . THR B 1 443 ? -15.266 9.961 11.828 1 93.25 443 THR B C 1
ATOM 9761 O O . THR B 1 443 ? -14.727 8.859 11.703 1 93.25 443 THR B O 1
ATOM 9764 N N . ALA B 1 444 ? -14.711 11.086 11.398 1 93.56 444 ALA B N 1
ATOM 9765 C CA . ALA B 1 444 ? -13.367 11.094 10.828 1 93.56 444 ALA B CA 1
ATOM 9766 C C . ALA B 1 444 ? -12.336 10.602 11.844 1 93.56 444 ALA B C 1
ATOM 9768 O O . ALA B 1 444 ? -11.445 9.82 11.508 1 93.56 444 ALA B O 1
ATOM 9769 N N . CYS B 1 445 ? -12.484 10.992 13.133 1 93.56 445 CYS B N 1
ATOM 9770 C CA . CYS B 1 445 ? -11.578 10.602 14.203 1 93.56 445 CYS B CA 1
ATOM 9771 C C . CYS B 1 445 ? -11.586 9.094 14.398 1 93.56 445 CYS B C 1
ATOM 9773 O O . CYS B 1 445 ? -10.523 8.469 14.477 1 93.56 445 CYS B O 1
ATOM 9775 N N . VAL B 1 446 ? -12.727 8.547 14.477 1 90.06 446 VAL B N 1
ATOM 9776 C CA . VAL B 1 446 ? -12.875 7.109 14.703 1 90.06 446 VAL B CA 1
ATOM 9777 C C . VAL B 1 446 ? -12.25 6.34 13.539 1 90.06 446 VAL B C 1
ATOM 9779 O O . VAL B 1 446 ? -11.555 5.34 13.75 1 90.06 446 VAL B O 1
ATOM 9782 N N . GLY B 1 447 ? -12.492 6.832 12.344 1 86.06 447 GLY B N 1
ATOM 9783 C CA . GLY B 1 447 ? -11.922 6.203 11.164 1 86.06 447 GLY B CA 1
ATOM 9784 C C . GLY B 1 447 ? -10.406 6.258 11.141 1 86.06 447 GLY B C 1
ATOM 9785 O O . GLY B 1 447 ? -9.742 5.246 10.898 1 86.06 447 GLY B O 1
ATOM 9786 N N . PHE B 1 448 ? -9.797 7.465 11.398 1 87.19 448 PHE B N 1
ATOM 9787 C CA . PHE B 1 448 ? -8.344 7.633 11.406 1 87.19 448 PHE B CA 1
ATOM 9788 C C . PHE B 1 448 ? -7.703 6.77 12.484 1 87.19 448 PHE B C 1
ATOM 9790 O O . PHE B 1 448 ? -6.637 6.191 12.266 1 87.19 448 PHE B O 1
ATOM 9797 N N . ARG B 1 449 ? -8.336 6.688 13.672 1 87.06 449 ARG B N 1
ATOM 9798 C CA . ARG B 1 449 ? -7.789 5.895 14.766 1 87.06 449 ARG B CA 1
ATOM 9799 C C . ARG B 1 449 ? -7.746 4.414 14.398 1 87.06 449 ARG B C 1
ATOM 9801 O O . ARG B 1 449 ? -6.762 3.729 14.688 1 87.06 449 ARG B O 1
ATOM 9808 N N . ARG B 1 450 ? -8.805 4.012 13.789 1 81.19 450 ARG B N 1
ATOM 9809 C CA . ARG B 1 450 ? -8.906 2.611 13.398 1 81.19 450 ARG B CA 1
ATOM 9810 C C . ARG B 1 450 ? -7.855 2.262 12.352 1 81.19 450 ARG B C 1
ATOM 9812 O O . ARG B 1 450 ? -7.246 1.19 12.406 1 81.19 450 ARG B O 1
ATOM 9819 N N . LEU B 1 451 ? -7.68 3.172 11.43 1 75.31 451 LEU B N 1
ATOM 9820 C CA . LEU B 1 451 ? -6.816 2.9 10.281 1 75.31 451 LEU B CA 1
ATOM 9821 C C . LEU B 1 451 ? -5.352 3.123 10.633 1 75.31 451 LEU B C 1
ATOM 9823 O O . LEU B 1 451 ? -4.48 2.367 10.203 1 75.31 451 LEU B O 1
ATOM 9827 N N . PHE B 1 452 ? -5.055 4.273 11.414 1 76.44 452 PHE B N 1
ATOM 9828 C CA . PHE B 1 452 ? -3.67 4.711 11.531 1 76.44 452 PHE B CA 1
ATOM 9829 C C . PHE B 1 452 ? -3.225 4.703 12.992 1 76.44 452 PHE B C 1
ATOM 9831 O O . PHE B 1 452 ? -2.037 4.859 13.289 1 76.44 452 PHE B O 1
ATOM 9838 N N . GLY B 1 453 ? -4.129 4.523 13.906 1 79.69 453 GLY B N 1
ATOM 9839 C CA . GLY B 1 453 ? -3.779 4.488 15.32 1 79.69 453 GLY B CA 1
ATOM 9840 C C . GLY B 1 453 ? -3.896 5.84 15.992 1 79.69 453 GLY B C 1
ATOM 9841 O O . GLY B 1 453 ? -4.129 6.852 15.336 1 79.69 453 GLY B O 1
ATOM 9842 N N . ALA B 1 454 ? -3.654 5.902 17.219 1 86.62 454 ALA B N 1
ATOM 9843 C CA . ALA B 1 454 ? -3.918 7.066 18.062 1 86.62 454 ALA B CA 1
ATOM 9844 C C . ALA B 1 454 ? -2.762 8.062 18 1 86.62 454 ALA B C 1
ATOM 9846 O O . ALA B 1 454 ? -2.898 9.211 18.422 1 86.62 454 ALA B O 1
ATOM 9847 N N . GLN B 1 455 ? -1.696 7.695 17.422 1 82.25 455 GLN B N 1
ATOM 9848 C CA . GLN B 1 455 ? -0.521 8.562 17.391 1 82.25 455 GLN B CA 1
ATOM 9849 C C . GLN B 1 455 ? -0.384 9.242 16.031 1 82.25 455 GLN B C 1
ATOM 9851 O O . GLN B 1 455 ? 0.457 10.125 15.859 1 82.25 455 GLN B O 1
ATOM 9856 N N . ASP B 1 456 ? -1.274 8.883 15.094 1 82.31 456 ASP B N 1
ATOM 9857 C CA . ASP B 1 456 ? -1.186 9.398 13.734 1 82.31 456 ASP B CA 1
ATOM 9858 C C . ASP B 1 456 ? -1.547 10.883 13.688 1 82.31 456 ASP B C 1
ATOM 9860 O O . ASP B 1 456 ? -2.488 11.32 14.352 1 82.31 456 ASP B O 1
ATOM 9864 N N . PRO B 1 457 ? -0.717 11.656 12.969 1 83.81 457 PRO B N 1
ATOM 9865 C CA . PRO B 1 457 ? -0.997 13.094 12.891 1 83.81 457 PRO B CA 1
ATOM 9866 C C . PRO B 1 457 ? -2.379 13.398 12.32 1 83.81 457 PRO B C 1
ATOM 9868 O O . PRO B 1 457 ? -2.979 14.422 12.656 1 83.81 457 PRO B O 1
ATOM 9871 N N . ARG B 1 458 ? -2.938 12.547 11.477 1 86.75 458 ARG B N 1
ATOM 9872 C CA . ARG B 1 458 ? -4.262 12.781 10.906 1 86.75 458 ARG B CA 1
ATOM 9873 C C . ARG B 1 458 ? -5.348 12.648 11.977 1 86.75 458 ARG B C 1
ATOM 9875 O O . ARG B 1 458 ? -6.297 13.438 12 1 86.75 458 ARG B O 1
ATOM 9882 N N . TYR B 1 459 ? -5.156 11.68 12.812 1 91.06 459 TYR B N 1
ATOM 9883 C CA . TYR B 1 459 ? -6.062 11.516 13.938 1 91.06 459 TYR B CA 1
ATOM 9884 C C . TYR B 1 459 ? -5.984 12.703 14.883 1 91.06 459 TYR B C 1
ATOM 9886 O O . TYR B 1 459 ? -7.008 13.273 15.273 1 91.06 459 TYR B O 1
ATOM 9894 N N . LEU B 1 460 ? -4.781 13.078 15.219 1 92 460 LEU B N 1
ATOM 9895 C CA . LEU B 1 460 ? -4.574 14.18 16.156 1 92 460 LEU B CA 1
ATOM 9896 C C . LEU B 1 460 ? -5.152 15.484 15.594 1 92 460 LEU B C 1
ATOM 9898 O O . LEU B 1 460 ? -5.75 16.266 16.328 1 92 460 LEU B O 1
ATOM 9902 N N . GLY B 1 461 ? -4.922 15.727 14.312 1 91.56 461 GLY B N 1
ATOM 9903 C CA . GLY B 1 461 ? -5.484 16.906 13.68 1 91.56 461 GLY B CA 1
ATOM 9904 C C . GLY B 1 461 ? -7.004 16.938 13.711 1 91.56 461 GLY B C 1
ATOM 9905 O O . GLY B 1 461 ? -7.605 17.984 13.953 1 91.56 461 GLY B O 1
ATOM 9906 N N . SER B 1 462 ? -7.59 15.773 13.461 1 93.88 462 SER B N 1
ATOM 9907 C CA . SER B 1 462 ? -9.047 15.68 13.477 1 93.88 462 SER B CA 1
ATOM 9908 C C . SER B 1 462 ? -9.594 15.891 14.891 1 93.88 462 SER B C 1
ATOM 9910 O O . SER B 1 462 ? -10.688 16.438 15.062 1 93.88 462 SER B O 1
ATOM 9912 N N . ARG B 1 463 ? -8.828 15.508 15.906 1 95.75 463 ARG B N 1
ATOM 9913 C CA . ARG B 1 463 ? -9.203 15.734 17.297 1 95.75 463 ARG B CA 1
ATOM 9914 C C . ARG B 1 463 ? -9.242 17.219 17.625 1 95.75 463 ARG B C 1
ATOM 9916 O O . ARG B 1 463 ? -10.125 17.688 18.359 1 95.75 463 ARG B O 1
ATOM 9923 N N . ILE B 1 464 ? -8.328 17.906 17.125 1 95.75 464 ILE B N 1
ATOM 9924 C CA . ILE B 1 464 ? -8.289 19.344 17.344 1 95.75 464 ILE B CA 1
ATOM 9925 C C . ILE B 1 464 ? -9.523 20 16.734 1 95.75 464 ILE B C 1
ATOM 9927 O O . ILE B 1 464 ? -10.18 20.812 17.375 1 95.75 464 ILE B O 1
ATOM 9931 N N . LEU B 1 465 ? -9.828 19.609 15.516 1 95.06 465 LEU B N 1
ATOM 9932 C CA . LEU B 1 465 ? -10.984 20.188 14.844 1 95.06 465 LEU B CA 1
ATOM 9933 C C . LEU B 1 465 ? -12.273 19.828 15.578 1 95.06 465 LEU B C 1
ATOM 9935 O O . LEU B 1 465 ? -13.188 20.656 15.672 1 95.06 465 LEU B O 1
ATOM 9939 N N . TYR B 1 466 ? -12.336 18.609 16.078 1 96.62 466 TYR B N 1
ATOM 9940 C CA . TYR B 1 466 ? -13.461 18.188 16.922 1 96.62 466 TYR B CA 1
ATOM 9941 C C . TYR B 1 466 ? -13.586 19.062 18.156 1 96.62 466 TYR B C 1
ATOM 9943 O O . TYR B 1 466 ? -14.672 19.531 18.484 1 96.62 466 TYR B O 1
ATOM 9951 N N . ALA B 1 467 ? -12.469 19.328 18.781 1 97.06 467 ALA B N 1
ATOM 9952 C CA . ALA B 1 467 ? -12.453 20.172 19.969 1 97.06 467 ALA B CA 1
ATOM 9953 C C . ALA B 1 467 ? -12.922 21.578 19.656 1 97.06 467 ALA B C 1
ATOM 9955 O O . ALA B 1 467 ? -13.617 22.203 20.453 1 97.06 467 ALA B O 1
ATOM 9956 N N . LEU B 1 468 ? -12.539 22.109 18.531 1 96 468 LEU B N 1
ATOM 9957 C CA . LEU B 1 468 ? -12.938 23.453 18.156 1 96 468 LEU B CA 1
ATOM 9958 C C . LEU B 1 468 ? -14.453 23.547 17.969 1 96 468 LEU B C 1
ATOM 9960 O O . LEU B 1 468 ? -15.062 24.562 18.312 1 96 468 LEU B O 1
ATOM 9964 N N . ALA B 1 469 ? -15.008 22.484 17.391 1 96.19 469 ALA B N 1
ATOM 9965 C CA . ALA B 1 469 ? -16.469 22.438 17.297 1 96.19 469 ALA B CA 1
ATOM 9966 C C . ALA B 1 469 ? -17.109 22.422 18.688 1 96.19 469 ALA B C 1
ATOM 9968 O O . ALA B 1 469 ? -18.125 23.078 18.906 1 96.19 469 ALA B O 1
ATOM 9969 N N . LEU B 1 470 ? -16.469 21.734 19.609 1 96.44 470 LEU B N 1
ATOM 9970 C CA . LEU B 1 470 ? -16.984 21.625 20.969 1 96.44 470 LEU B CA 1
ATOM 9971 C C . LEU B 1 470 ? -16.938 22.969 21.688 1 96.44 470 LEU B C 1
ATOM 9973 O O . LEU B 1 470 ? -17.797 23.281 22.516 1 96.44 470 LEU B O 1
ATOM 9977 N N . VAL B 1 471 ? -15.922 23.766 21.406 1 94.94 471 VAL B N 1
ATOM 9978 C CA . VAL B 1 471 ? -15.812 25.094 21.984 1 94.94 471 VAL B CA 1
ATOM 9979 C C . VAL B 1 471 ? -17.031 25.938 21.594 1 94.94 471 VAL B C 1
ATOM 9981 O O . VAL B 1 471 ? -17.609 26.625 22.438 1 94.94 471 VAL B O 1
ATOM 9984 N N . GLN B 1 472 ? -17.422 25.828 20.328 1 93.69 472 GLN B N 1
ATOM 9985 C CA . GLN B 1 472 ? -18.547 26.594 19.812 1 93.69 472 GLN B CA 1
ATOM 9986 C C . GLN B 1 472 ? -19.875 26.078 20.391 1 93.69 472 GLN B C 1
ATOM 9988 O O . GLN B 1 472 ? -20.875 26.797 20.391 1 93.69 472 GLN B O 1
ATOM 9993 N N . LEU B 1 473 ? -19.812 24.875 20.906 1 94.25 473 LEU B N 1
ATOM 9994 C CA . LEU B 1 473 ? -21 24.266 21.516 1 94.25 473 LEU B CA 1
ATOM 9995 C C . LEU B 1 473 ? -20.969 24.422 23.031 1 94.25 473 LEU B C 1
ATOM 9997 O O . LEU B 1 473 ? -21.75 23.781 23.75 1 94.25 473 LEU B O 1
ATOM 10001 N N . ASN B 1 474 ? -20.062 25.172 23.531 1 92.44 474 ASN B N 1
ATOM 10002 C CA . ASN B 1 474 ? -19.922 25.547 24.938 1 92.44 474 ASN B CA 1
ATOM 10003 C C . ASN B 1 474 ? -19.531 24.344 25.797 1 92.44 474 ASN B C 1
ATOM 10005 O O . ASN B 1 474 ? -19.938 24.25 26.969 1 92.44 474 ASN B O 1
ATOM 10009 N N . GLN B 1 475 ? -18.922 23.406 25.188 1 95.44 475 GLN B N 1
ATOM 10010 C CA . GLN B 1 475 ? -18.344 22.297 25.922 1 95.44 475 GLN B CA 1
ATOM 10011 C C . GLN B 1 475 ? -16.844 22.5 26.141 1 95.44 475 GLN B C 1
ATOM 10013 O O . GLN B 1 475 ? -16.031 21.703 25.688 1 95.44 475 GLN B O 1
ATOM 10018 N N . LEU B 1 476 ? -16.469 23.484 26.906 1 96.12 476 LEU B N 1
ATOM 10019 C CA . LEU B 1 476 ? -15.117 24.016 27.062 1 96.12 476 LEU B CA 1
ATOM 10020 C C . LEU B 1 476 ? -14.227 23.016 27.797 1 96.12 476 LEU B C 1
ATOM 10022 O O . LEU B 1 476 ? -13.07 22.812 27.406 1 96.12 476 LEU B O 1
ATOM 10026 N N . ASP B 1 477 ? -14.766 22.328 28.812 1 96.75 477 ASP B N 1
ATOM 10027 C CA . ASP B 1 477 ? -13.961 21.406 29.594 1 96.75 477 ASP B CA 1
ATOM 10028 C C . ASP B 1 477 ? -13.523 20.203 28.75 1 96.75 477 ASP B C 1
ATOM 10030 O O . ASP B 1 477 ? -12.352 19.812 28.781 1 96.75 477 ASP B O 1
ATOM 10034 N N . THR B 1 478 ? -14.523 19.688 28.047 1 97.12 478 THR B N 1
ATOM 10035 C CA . THR B 1 478 ? -14.219 18.547 27.188 1 97.12 478 THR B CA 1
ATOM 10036 C C . THR B 1 478 ? -13.219 18.938 26.109 1 97.12 478 THR B C 1
ATOM 10038 O O . THR B 1 478 ? -12.289 18.188 25.797 1 97.12 478 THR B O 1
ATOM 10041 N N . ALA B 1 479 ? -13.391 20.109 25.469 1 97.44 479 ALA B N 1
ATOM 10042 C CA . ALA B 1 479 ? -12.484 20.609 24.438 1 97.44 479 ALA B CA 1
ATOM 10043 C C . ALA B 1 479 ? -11.07 20.766 24.984 1 97.44 479 ALA B C 1
ATOM 10045 O O . ALA B 1 479 ? -10.102 20.359 24.328 1 97.44 479 ALA B O 1
ATOM 10046 N N . LEU B 1 480 ? -10.961 21.328 26.188 1 97.69 480 LEU B N 1
ATOM 10047 C CA . LEU B 1 480 ? -9.656 21.547 26.797 1 97.69 480 LEU B CA 1
ATOM 10048 C C . LEU B 1 480 ? -8.961 20.219 27.078 1 97.69 480 LEU B C 1
ATOM 10050 O O . LEU B 1 480 ? -7.746 20.094 26.922 1 97.69 480 LEU B O 1
ATOM 10054 N N . GLU B 1 481 ? -9.734 19.266 27.531 1 97.62 481 GLU B N 1
ATOM 10055 C CA . GLU B 1 481 ? -9.18 17.938 27.781 1 97.62 481 GLU B CA 1
ATOM 10056 C C . GLU B 1 481 ? -8.602 17.328 26.516 1 97.62 481 GLU B C 1
ATOM 10058 O O . GLU B 1 481 ? -7.504 16.766 26.531 1 97.62 481 GLU B O 1
ATOM 10063 N N . ILE B 1 482 ? -9.32 17.406 25.438 1 97.38 482 ILE B N 1
ATOM 10064 C CA . ILE B 1 482 ? -8.891 16.844 24.156 1 97.38 482 ILE B CA 1
ATOM 10065 C C . ILE B 1 482 ? -7.629 17.562 23.672 1 97.38 482 ILE B C 1
ATOM 10067 O O . ILE B 1 482 ? -6.656 16.922 23.281 1 97.38 482 ILE B O 1
ATOM 10071 N N . LEU B 1 483 ? -7.609 18.891 23.703 1 97.69 483 LEU B N 1
ATOM 10072 C CA . LEU B 1 483 ? -6.484 19.688 23.234 1 97.69 483 LEU B CA 1
ATOM 10073 C C . LEU B 1 483 ? -5.242 19.438 24.078 1 97.69 483 LEU B C 1
ATOM 10075 O O . LEU B 1 483 ? -4.133 19.344 23.547 1 97.69 483 LEU B O 1
ATOM 10079 N N . THR B 1 484 ? -5.457 19.297 25.391 1 97.19 484 THR B N 1
ATOM 10080 C CA . THR B 1 484 ? -4.34 19.031 26.281 1 97.19 484 THR B CA 1
ATOM 10081 C C . THR B 1 484 ? -3.717 17.672 25.984 1 97.19 484 THR B C 1
ATOM 10083 O O . THR B 1 484 ? -2.492 17.531 26.016 1 97.19 484 THR B O 1
ATOM 10086 N N . ALA B 1 485 ? -4.578 16.734 25.734 1 96 485 ALA B N 1
ATOM 10087 C CA . ALA B 1 485 ? -4.078 15.406 25.391 1 96 485 ALA B CA 1
ATOM 10088 C C . ALA B 1 485 ? -3.234 15.445 24.125 1 96 485 ALA B C 1
ATOM 10090 O O . ALA B 1 485 ? -2.176 14.812 24.062 1 96 485 ALA B O 1
ATOM 10091 N N . VAL B 1 486 ? -3.703 16.156 23.078 1 95.44 486 VAL B N 1
ATOM 10092 C CA . VAL B 1 486 ? -2.969 16.281 21.828 1 95.44 486 VAL B CA 1
ATOM 10093 C C . VAL B 1 486 ? -1.655 17.016 22.062 1 95.44 486 VAL B C 1
ATOM 10095 O O . VAL B 1 486 ? -0.601 16.594 21.578 1 95.44 486 VAL B O 1
ATOM 10098 N N . PHE B 1 487 ? -1.705 18.078 22.812 1 95.31 487 PHE B N 1
ATOM 10099 C CA . PHE B 1 487 ? -0.548 18.906 23.125 1 95.31 487 PHE B CA 1
ATOM 10100 C C . PHE B 1 487 ? 0.521 18.109 23.844 1 95.31 487 PHE B C 1
ATOM 10102 O O . PHE B 1 487 ? 1.691 18.125 23.453 1 95.31 487 PHE B O 1
ATOM 10109 N N . ASP B 1 488 ? 0.132 17.391 24.875 1 94.38 488 ASP B N 1
ATOM 10110 C CA . ASP B 1 488 ? 1.068 16.625 25.688 1 94.38 488 ASP B CA 1
ATOM 10111 C C . ASP B 1 488 ? 1.744 15.531 24.859 1 94.38 488 ASP B C 1
ATOM 10113 O O . ASP B 1 488 ? 2.951 15.312 24.984 1 94.38 488 ASP B O 1
ATOM 10117 N N . TYR B 1 489 ? 0.953 14.938 24.125 1 91.94 489 TYR B N 1
ATOM 10118 C CA . TYR B 1 489 ? 1.505 13.867 23.297 1 91.94 489 TYR B CA 1
ATOM 10119 C C . TYR B 1 489 ? 2.539 14.422 22.312 1 91.94 489 TYR B C 1
ATOM 10121 O O . TYR B 1 489 ? 3.646 13.883 22.219 1 91.94 489 TYR B O 1
ATOM 10129 N N . ARG B 1 490 ? 2.176 15.469 21.516 1 89.31 490 ARG B N 1
ATOM 10130 C CA . ARG B 1 490 ? 3.051 16.031 20.5 1 89.31 490 ARG B CA 1
ATOM 10131 C C . ARG B 1 490 ? 4.32 16.609 21.109 1 89.31 490 ARG B C 1
ATOM 10133 O O . ARG B 1 490 ? 5.406 16.484 20.547 1 89.31 490 ARG B O 1
ATOM 10140 N N . ARG B 1 491 ? 4.184 17.234 22.203 1 88.75 491 ARG B N 1
ATOM 10141 C CA . ARG B 1 491 ? 5.336 17.812 22.891 1 88.75 491 ARG B CA 1
ATOM 10142 C C . ARG B 1 491 ? 6.293 16.719 23.359 1 88.75 491 ARG B C 1
ATOM 10144 O O . ARG B 1 491 ? 7.512 16.891 23.281 1 88.75 491 ARG B O 1
ATOM 10151 N N . LYS B 1 492 ? 5.742 15.688 23.859 1 89.38 492 LYS B N 1
ATOM 10152 C CA . LYS B 1 492 ? 6.559 14.57 24.328 1 89.38 492 LYS B CA 1
ATOM 10153 C C . LYS B 1 492 ? 7.293 13.906 23.172 1 89.38 492 LYS B C 1
ATOM 10155 O O . LYS B 1 492 ? 8.469 13.555 23.281 1 89.38 492 LYS B O 1
ATOM 10160 N N . GLN B 1 493 ? 6.625 13.805 22.125 1 81.5 493 GLN B N 1
ATOM 10161 C CA . GLN B 1 493 ? 7.16 13.047 21 1 81.5 493 GLN B CA 1
ATOM 10162 C C . GLN B 1 493 ? 8.117 13.891 20.172 1 81.5 493 GLN B C 1
ATOM 10164 O O . GLN B 1 493 ? 9.109 13.375 19.641 1 81.5 493 GLN B O 1
ATOM 10169 N N . TYR B 1 494 ? 7.793 15.266 19.969 1 79.38 494 TYR B N 1
ATOM 10170 C CA . TYR B 1 494 ? 8.531 16.016 18.969 1 79.38 494 TYR B CA 1
ATOM 10171 C C . TYR B 1 494 ? 9.219 17.234 19.594 1 79.38 494 TYR B C 1
ATOM 10173 O O . TYR B 1 494 ? 9.969 17.953 18.922 1 79.38 494 TYR B O 1
ATOM 10181 N N . GLY B 1 495 ? 9.023 17.5 20.812 1 80.44 495 GLY B N 1
ATOM 10182 C CA . GLY B 1 495 ? 9.742 18.562 21.516 1 80.44 495 GLY B CA 1
ATOM 10183 C C . GLY B 1 495 ? 9.062 19.906 21.422 1 80.44 495 GLY B C 1
ATOM 10184 O O . GLY B 1 495 ? 7.91 20 20.984 1 80.44 495 GLY B O 1
ATOM 10185 N N . ASP B 1 496 ? 9.797 20.969 21.688 1 80.12 496 ASP B N 1
ATOM 10186 C CA . ASP B 1 496 ? 9.234 22.297 21.922 1 80.12 496 ASP B CA 1
ATOM 10187 C C . ASP B 1 496 ? 9.117 23.078 20.625 1 80.12 496 ASP B C 1
ATOM 10189 O O . ASP B 1 496 ? 8.406 24.094 20.562 1 80.12 496 ASP B O 1
ATOM 10193 N N . LYS B 1 497 ? 9.648 22.594 19.641 1 77.25 497 LYS B N 1
ATOM 10194 C CA . LYS B 1 497 ? 9.641 23.375 18.406 1 77.25 497 LYS B CA 1
ATOM 10195 C C . LYS B 1 497 ? 8.734 22.734 17.359 1 77.25 497 LYS B C 1
ATOM 10197 O O . LYS B 1 497 ? 8.805 23.062 16.172 1 77.25 497 LYS B O 1
ATOM 10202 N N . ASP B 1 498 ? 7.875 21.891 17.891 1 81.62 498 ASP B N 1
ATOM 10203 C CA . ASP B 1 498 ? 6.902 21.281 16.984 1 81.62 498 ASP B CA 1
ATOM 10204 C C . ASP B 1 498 ? 5.793 22.266 16.625 1 81.62 498 ASP B C 1
ATOM 10206 O O . ASP B 1 498 ? 4.992 22.641 17.484 1 81.62 498 ASP B O 1
ATOM 10210 N N . LEU B 1 499 ? 5.703 22.641 15.375 1 80.06 499 LEU B N 1
ATOM 10211 C CA . LEU B 1 499 ? 4.73 23.625 14.938 1 80.06 499 LEU B CA 1
ATOM 10212 C C . LEU B 1 499 ? 3.307 23.094 15.094 1 80.06 499 LEU B C 1
ATOM 10214 O O . LEU B 1 499 ? 2.367 23.875 15.281 1 80.06 499 LEU B O 1
ATOM 10218 N N . PHE B 1 500 ? 3.131 21.797 15.062 1 83.5 500 PHE B N 1
ATOM 10219 C CA . PHE B 1 500 ? 1.813 21.188 15.188 1 83.5 500 PHE B CA 1
ATOM 10220 C C . PHE B 1 500 ? 1.229 21.438 16.578 1 83.5 500 PHE B C 1
ATOM 10222 O O . PHE B 1 500 ? 0.017 21.609 16.719 1 83.5 500 PHE B O 1
ATOM 10229 N N . THR B 1 501 ? 2.053 21.594 17.531 1 89.12 501 THR B N 1
ATOM 10230 C CA . THR B 1 501 ? 1.641 21.797 18.922 1 89.12 501 THR B CA 1
ATOM 10231 C C . THR B 1 501 ? 0.912 23.125 19.078 1 89.12 501 THR B C 1
ATOM 10233 O O . THR B 1 501 ? -0.013 23.234 19.875 1 89.12 501 THR B O 1
ATOM 10236 N N . SER B 1 502 ? 1.309 24.078 18.297 1 90.88 502 SER B N 1
ATOM 10237 C CA . SER B 1 502 ? 0.701 25.391 18.406 1 90.88 502 SER B CA 1
ATOM 10238 C C . SER B 1 502 ? -0.776 25.359 18.031 1 90.88 502 SER B C 1
ATOM 10240 O O . SER B 1 502 ? -1.562 26.188 18.5 1 90.88 502 SER B O 1
ATOM 10242 N N . MET B 1 503 ? -1.177 24.375 17.25 1 90.94 503 MET B N 1
ATOM 10243 C CA . MET B 1 503 ? -2.562 24.266 16.812 1 90.94 503 MET B CA 1
ATOM 10244 C C . MET B 1 503 ? -3.471 23.859 17.969 1 90.94 503 MET B C 1
ATOM 10246 O O . MET B 1 503 ? -4.664 24.172 17.969 1 90.94 503 MET B O 1
ATOM 10250 N N . ALA B 1 504 ? -2.883 23.141 18.906 1 94.94 504 ALA B N 1
ATOM 10251 C CA . ALA B 1 504 ? -3.627 22.766 20.094 1 94.94 504 ALA B CA 1
ATOM 10252 C C . ALA B 1 504 ? -3.42 23.781 21.219 1 94.94 504 ALA B C 1
ATOM 10254 O O . ALA B 1 504 ? -4.352 24.094 21.969 1 94.94 504 ALA B O 1
ATOM 10255 N N . GLN B 1 505 ? -2.26 24.359 21.25 1 96 505 GLN B N 1
ATOM 10256 C CA . GLN B 1 505 ? -1.867 25.25 22.344 1 96 505 GLN B CA 1
ATOM 10257 C C . GLN B 1 505 ? -2.643 26.562 22.297 1 96 505 GLN B C 1
ATOM 10259 O O . GLN B 1 505 ? -3.043 27.094 23.328 1 96 505 GLN B O 1
ATOM 10264 N N . PHE B 1 506 ? -2.82 27.078 21.172 1 96.06 506 PHE B N 1
ATOM 10265 C CA . PHE B 1 506 ? -3.523 28.344 21 1 96.06 506 PHE B CA 1
ATOM 10266 C C . PHE B 1 506 ? -4.953 28.25 21.516 1 96.06 506 PHE B C 1
ATOM 10268 O O . PHE B 1 506 ? -5.344 28.984 22.422 1 96.06 506 PHE B O 1
ATOM 10275 N N . PRO B 1 507 ? -5.715 27.297 21.047 1 96.81 507 PRO B N 1
ATOM 10276 C CA . PRO B 1 507 ? -7.078 27.203 21.578 1 96.81 507 PRO B CA 1
ATOM 10277 C C . PRO B 1 507 ? -7.105 26.844 23.062 1 96.81 507 PRO B C 1
ATOM 10279 O O . PRO B 1 507 ? -8.016 27.25 23.797 1 96.81 507 PRO B O 1
ATOM 10282 N N . MET B 1 508 ? -6.129 26.172 23.562 1 97.56 508 MET B N 1
ATOM 10283 C CA . MET B 1 508 ? -6.027 25.938 25 1 97.56 508 MET B CA 1
ATOM 10284 C C . MET B 1 508 ? -5.973 27.266 25.766 1 97.56 508 MET B C 1
ATOM 10286 O O . MET B 1 508 ? -6.699 27.469 26.734 1 97.56 508 MET B O 1
ATOM 10290 N N . GLY B 1 509 ? -5.09 28.141 25.266 1 97.69 509 GLY B N 1
ATOM 10291 C CA . GLY B 1 509 ? -4.965 29.438 25.891 1 97.69 509 GLY B CA 1
ATOM 10292 C C . GLY B 1 509 ? -6.254 30.25 25.859 1 97.69 509 GLY B C 1
ATOM 10293 O O . GLY B 1 509 ? -6.586 30.922 26.828 1 97.69 509 GLY B O 1
ATOM 10294 N N . ASP B 1 510 ? -6.969 30.156 24.797 1 96.12 510 ASP B N 1
ATOM 10295 C CA . ASP B 1 510 ? -8.219 30.891 24.656 1 96.12 510 ASP B CA 1
ATOM 10296 C C . ASP B 1 510 ? -9.289 30.359 25.609 1 96.12 510 ASP B C 1
ATOM 10298 O O . ASP B 1 510 ? -10.016 31.141 26.219 1 96.12 510 ASP B O 1
ATOM 10302 N N . ILE B 1 511 ? -9.398 29.016 25.672 1 97.06 511 ILE B N 1
ATOM 10303 C CA . ILE B 1 511 ? -10.367 28.406 26.578 1 97.06 511 ILE B CA 1
ATOM 10304 C C . ILE B 1 511 ? -10.039 28.781 28.016 1 97.06 511 ILE B C 1
ATOM 10306 O O . ILE B 1 511 ? -10.938 29.094 28.812 1 97.06 511 ILE B O 1
ATOM 10310 N N . GLN B 1 512 ? -8.781 28.797 28.328 1 97.94 512 GLN B N 1
ATOM 10311 C CA . GLN B 1 512 ? -8.336 29.109 29.672 1 97.94 512 GLN B CA 1
ATOM 10312 C C . GLN B 1 512 ? -8.617 30.562 30.016 1 97.94 512 GLN B C 1
ATOM 10314 O O . GLN B 1 512 ? -8.914 30.891 31.172 1 97.94 512 GLN B O 1
ATOM 10319 N N . ARG B 1 513 ? -8.562 31.438 29.062 1 97.19 513 ARG B N 1
ATOM 10320 C CA . ARG B 1 513 ? -8.977 32.844 29.266 1 97.19 513 ARG B CA 1
ATOM 10321 C C . ARG B 1 513 ? -10.453 32.906 29.641 1 97.19 513 ARG B C 1
ATOM 10323 O O . ARG B 1 513 ? -10.812 33.594 30.594 1 97.19 513 ARG B O 1
ATOM 10330 N N . ILE B 1 514 ? -11.281 32.188 28.891 1 95.31 514 ILE B N 1
ATOM 10331 C CA . ILE B 1 514 ? -12.719 32.188 29.125 1 95.31 514 ILE B CA 1
ATOM 10332 C C . ILE B 1 514 ? -13 31.641 30.531 1 95.31 514 ILE B C 1
ATOM 10334 O O . ILE B 1 514 ? -13.914 32.125 31.219 1 95.31 514 ILE B O 1
ATOM 10338 N N . GLN B 1 515 ? -12.148 30.75 30.922 1 95.31 515 GLN B N 1
ATOM 10339 C CA . GLN B 1 515 ? -12.32 30.125 32.219 1 95.31 515 GLN B CA 1
ATOM 10340 C C . GLN B 1 515 ? -11.703 30.969 33.344 1 95.31 515 GLN B C 1
ATOM 10342 O O . GLN B 1 515 ? -11.812 30.625 34.531 1 95.31 515 GLN B O 1
ATOM 10347 N N . GLY B 1 516 ? -10.984 31.969 33.031 1 95.25 516 GLY B N 1
ATOM 10348 C CA . GLY B 1 516 ? -10.43 32.875 34 1 95.25 516 GLY B CA 1
ATOM 10349 C C . GLY B 1 516 ? -9.07 32.469 34.531 1 95.25 516 GLY B C 1
ATOM 10350 O O . GLY B 1 516 ? -8.617 32.969 35.562 1 95.25 516 GLY B O 1
ATOM 10351 N N . LYS B 1 517 ? -8.453 31.562 33.875 1 96.94 517 LYS B N 1
ATOM 10352 C CA . LYS B 1 517 ? -7.125 31.094 34.25 1 96.94 517 LYS B CA 1
ATOM 10353 C C . LYS B 1 517 ? -6.035 31.953 33.625 1 96.94 517 LYS B C 1
ATOM 10355 O O . LYS B 1 517 ? -5.422 31.547 32.625 1 96.94 517 LYS B O 1
ATOM 10360 N N . ARG B 1 518 ? -5.676 33.062 34.188 1 97.12 518 ARG B N 1
ATOM 10361 C CA . ARG B 1 518 ? -4.848 34.125 33.656 1 97.12 518 ARG B CA 1
ATOM 10362 C C . ARG B 1 518 ? -3.449 33.625 33.312 1 97.12 518 ARG B C 1
ATOM 10364 O O . ARG B 1 518 ? -2.99 33.75 32.188 1 97.12 518 ARG B O 1
ATOM 10371 N N . GLU B 1 519 ? -2.771 32.969 34.25 1 97.31 519 GLU B N 1
ATOM 10372 C CA . GLU B 1 519 ? -1.378 32.562 34.062 1 97.31 519 GLU B CA 1
ATOM 10373 C C . GLU B 1 519 ? -1.241 31.531 32.969 1 97.31 519 GLU B C 1
ATOM 10375 O O . GLU B 1 519 ? -0.38 31.656 32.094 1 97.31 519 GLU B O 1
ATOM 10380 N N . GLN B 1 520 ? -2.125 30.547 33.062 1 97.44 520 GLN B N 1
ATOM 10381 C CA . GLN B 1 520 ? -2.074 29.484 32.062 1 97.44 520 GLN B CA 1
ATOM 10382 C C . GLN B 1 520 ? -2.418 30.016 30.672 1 97.44 520 GLN B C 1
ATOM 10384 O O . GLN B 1 520 ? -1.782 29.641 29.672 1 97.44 520 GLN B O 1
ATOM 10389 N N . SER B 1 521 ? -3.416 30.859 30.562 1 97.88 521 SER B N 1
ATOM 10390 C CA . SER B 1 521 ? -3.85 31.422 29.281 1 97.88 521 SER B CA 1
ATOM 10391 C C . SER B 1 521 ? -2.73 32.219 28.625 1 97.88 521 SER B C 1
ATOM 10393 O O . SER B 1 521 ? -2.355 31.953 27.484 1 97.88 521 SER B O 1
ATOM 10395 N N . LEU B 1 522 ? -2.139 33.188 29.375 1 98 522 LEU B N 1
ATOM 10396 C CA . LEU B 1 522 ? -1.108 34.062 28.828 1 98 522 LEU B CA 1
ATOM 10397 C C . LEU B 1 522 ? 0.136 33.281 28.438 1 98 522 LEU B C 1
ATOM 10399 O O . LEU B 1 522 ? 0.762 33.531 27.422 1 98 522 LEU B O 1
ATOM 10403 N N . LYS B 1 523 ? 0.455 32.312 29.297 1 97.69 523 LYS B N 1
ATOM 10404 C CA . LYS B 1 523 ? 1.606 31.453 28.984 1 97.69 523 LYS B CA 1
ATOM 10405 C C . LYS B 1 523 ? 1.419 30.734 27.656 1 97.69 523 LYS B C 1
ATOM 10407 O O . LYS B 1 523 ? 2.285 30.797 26.781 1 97.69 523 LYS B O 1
ATOM 10412 N N . ASN B 1 524 ? 0.302 30.047 27.5 1 97.62 524 ASN B N 1
ATOM 10413 C CA . ASN B 1 524 ? 0.045 29.25 26.312 1 97.62 524 ASN B CA 1
ATOM 10414 C C . ASN B 1 524 ? -0.081 30.125 25.062 1 97.62 524 ASN B C 1
ATOM 10416 O O . ASN B 1 524 ? 0.417 29.766 24 1 97.62 524 ASN B O 1
ATOM 10420 N N . LEU B 1 525 ? -0.733 31.25 25.141 1 97.62 525 LEU B N 1
ATOM 10421 C CA . LEU B 1 525 ? -0.896 32.156 23.984 1 97.62 525 LEU B CA 1
ATOM 10422 C C . LEU B 1 525 ? 0.447 32.719 23.547 1 97.62 525 LEU B C 1
ATOM 10424 O O . LEU B 1 525 ? 0.752 32.75 22.359 1 97.62 525 LEU B O 1
ATOM 10428 N N . LYS B 1 526 ? 1.273 33.094 24.5 1 96.88 526 LYS B N 1
ATOM 10429 C CA . LYS B 1 526 ? 2.576 33.688 24.188 1 96.88 526 LYS B CA 1
ATOM 10430 C C . LYS B 1 526 ? 3.5 32.656 23.562 1 96.88 526 LYS B C 1
ATOM 10432 O O . LYS B 1 526 ? 4.176 32.906 22.578 1 96.88 526 LYS B O 1
ATOM 10437 N N . GLU B 1 527 ? 3.492 31.484 24.172 1 95.25 527 GLU B N 1
ATOM 10438 C CA . GLU B 1 527 ? 4.332 30.406 23.641 1 95.25 527 GLU B CA 1
ATOM 10439 C C . GLU B 1 527 ? 3.891 30 22.234 1 95.25 527 GLU B C 1
ATOM 10441 O O . GLU B 1 527 ? 4.727 29.766 21.359 1 95.25 527 GLU B O 1
ATOM 10446 N N . ALA B 1 528 ? 2.588 29.875 22.047 1 94.62 528 ALA B N 1
ATOM 10447 C CA . ALA B 1 528 ? 2.068 29.516 20.734 1 94.62 528 ALA B CA 1
ATOM 10448 C C . ALA B 1 528 ? 2.43 30.578 19.688 1 94.62 528 ALA B C 1
ATOM 10450 O O . ALA B 1 528 ? 2.764 30.25 18.547 1 94.62 528 ALA B O 1
ATOM 10451 N N . LEU B 1 529 ? 2.344 31.859 20.031 1 93.81 529 LEU B N 1
ATOM 10452 C CA . LEU B 1 529 ? 2.682 32.938 19.125 1 93.81 529 LEU B CA 1
ATOM 10453 C C . LEU B 1 529 ? 4.16 32.906 18.75 1 93.81 529 LEU B C 1
ATOM 10455 O O . LEU B 1 529 ? 4.512 33.062 17.578 1 93.81 529 LEU B O 1
ATOM 10459 N N . ASN B 1 530 ? 4.984 32.656 19.734 1 89.94 530 ASN B N 1
ATOM 10460 C CA . ASN B 1 530 ? 6.422 32.594 19.484 1 89.94 530 ASN B CA 1
ATOM 10461 C C . ASN B 1 530 ? 6.758 31.453 18.516 1 89.94 530 ASN B C 1
ATOM 10463 O O . ASN B 1 530 ? 7.613 31.609 17.641 1 89.94 530 ASN B O 1
ATOM 10467 N N . LEU B 1 531 ? 6.113 30.391 18.719 1 85.75 531 LEU B N 1
ATOM 10468 C CA . LEU B 1 531 ? 6.34 29.25 17.844 1 85.75 531 LEU B CA 1
ATOM 10469 C C . LEU B 1 531 ? 5.902 29.562 16.422 1 85.75 531 LEU B C 1
ATOM 10471 O O . LEU B 1 531 ? 6.609 29.234 15.461 1 85.75 531 LEU B O 1
ATOM 10475 N N . ARG B 1 532 ? 4.719 30.156 16.234 1 86.69 532 ARG B N 1
ATOM 10476 C CA . ARG B 1 532 ? 4.195 30.453 14.906 1 86.69 532 ARG B CA 1
ATOM 10477 C C . ARG B 1 532 ? 5.051 31.5 14.203 1 86.69 532 ARG B C 1
ATOM 10479 O O . ARG B 1 532 ? 5.203 31.453 12.977 1 86.69 532 ARG B O 1
ATOM 10486 N N . LEU B 1 533 ? 5.543 32.406 14.922 1 84.31 533 LEU B N 1
ATOM 10487 C CA . LEU B 1 533 ? 6.336 33.5 14.352 1 84.31 533 LEU B CA 1
ATOM 10488 C C . LEU B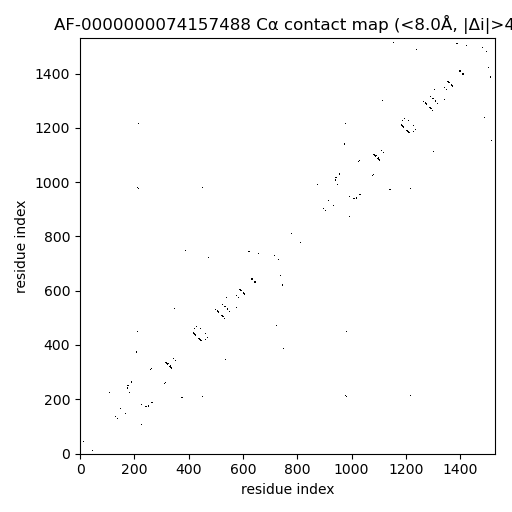 1 533 ? 7.672 32.969 13.836 1 84.31 533 LEU B C 1
ATOM 10490 O O . LEU B 1 533 ? 8.344 33.625 13.047 1 84.31 533 LEU B O 1
ATOM 10494 N N . LEU B 1 534 ? 8.008 31.781 14.305 1 72.81 534 LEU B N 1
ATOM 10495 C CA . LEU B 1 534 ? 9.195 31.141 13.75 1 72.81 534 LEU B CA 1
ATOM 10496 C C . LEU B 1 534 ? 8.938 30.656 12.32 1 72.81 534 LEU B C 1
ATOM 10498 O O . LEU B 1 534 ? 9.867 30.562 11.523 1 72.81 534 LEU B O 1
ATOM 10502 N N . ALA B 1 535 ? 7.719 30.422 12.031 1 72.38 535 ALA B N 1
ATOM 10503 C CA . ALA B 1 535 ? 7.402 29.75 10.766 1 72.38 535 ALA B CA 1
ATOM 10504 C C . ALA B 1 535 ? 6.723 30.719 9.797 1 72.38 535 ALA B C 1
ATOM 10506 O O . ALA B 1 535 ? 6.824 30.547 8.578 1 72.38 535 ALA B O 1
ATOM 10507 N N . VAL B 1 536 ? 5.91 31.703 10.336 1 76.69 536 VAL B N 1
ATOM 10508 C CA . VAL B 1 536 ? 5.098 32.562 9.477 1 76.69 536 VAL B CA 1
ATOM 10509 C C . VAL B 1 536 ? 5.363 34.031 9.805 1 76.69 536 VAL B C 1
ATOM 10511 O O . VAL B 1 536 ? 5.781 34.344 10.922 1 76.69 536 VAL B O 1
ATOM 10514 N N . PRO B 1 537 ? 5.18 34.812 8.742 1 75.31 537 PRO B N 1
ATOM 10515 C CA . PRO B 1 537 ? 5.332 36.25 9.016 1 75.31 537 PRO B CA 1
ATOM 10516 C C . PRO B 1 537 ? 4.305 36.781 10.016 1 75.31 537 PRO B C 1
ATOM 10518 O O . PRO B 1 537 ? 3.258 36.156 10.211 1 75.31 537 PRO B O 1
ATOM 10521 N N . TYR B 1 538 ? 4.629 37.812 10.664 1 79.56 538 TYR B N 1
ATOM 10522 C CA . TYR B 1 538 ? 3.809 38.375 11.727 1 79.56 538 TYR B CA 1
ATOM 10523 C C . TYR B 1 538 ? 2.471 38.875 11.172 1 79.56 538 TYR B C 1
ATOM 10525 O O . TYR B 1 538 ? 1.506 39.031 11.93 1 79.56 538 TYR B O 1
ATOM 10533 N N . ASP B 1 539 ? 2.439 39.094 9.844 1 79.62 539 ASP B N 1
ATOM 10534 C CA . ASP B 1 539 ? 1.22 39.625 9.25 1 79.62 539 ASP B CA 1
ATOM 10535 C C . ASP B 1 539 ? 0.368 38.531 8.633 1 79.62 539 ASP B C 1
ATOM 10537 O O . ASP B 1 539 ? -0.663 38.781 8.016 1 79.62 539 ASP B O 1
ATOM 10541 N N . SER B 1 540 ? 0.824 37.344 8.859 1 80.94 540 SER B N 1
ATOM 10542 C CA . SER B 1 540 ? 0.005 36.219 8.406 1 80.94 540 SER B CA 1
ATOM 10543 C C . SER B 1 540 ? -1.203 36 9.32 1 80.94 540 SER B C 1
ATOM 10545 O O . SER B 1 540 ? -1.159 36.344 10.5 1 80.94 540 SER B O 1
ATOM 10547 N N . ILE B 1 541 ? -2.236 35.469 8.797 1 85.5 541 ILE B N 1
ATOM 10548 C CA . ILE B 1 541 ? -3.438 35.25 9.594 1 85.5 541 ILE B CA 1
ATOM 10549 C C . ILE B 1 541 ? -3.131 34.25 10.719 1 85.5 541 ILE B C 1
ATOM 10551 O O . ILE B 1 541 ? -3.754 34.312 11.781 1 85.5 541 ILE B O 1
ATOM 10555 N N . TRP B 1 542 ? -2.115 33.469 10.547 1 85.88 542 TRP B N 1
ATOM 10556 C CA . TRP B 1 542 ? -1.737 32.469 11.539 1 85.88 542 TRP B CA 1
ATOM 10557 C C . TRP B 1 542 ? -1.151 33.156 12.781 1 85.88 542 TRP B C 1
ATOM 10559 O O . TRP B 1 542 ? -1.318 32.656 13.898 1 85.88 542 TRP B O 1
ATOM 10569 N N . ALA B 1 543 ? -0.497 34.188 12.555 1 87.88 543 ALA B N 1
ATOM 10570 C CA . ALA B 1 543 ? 0.056 34.969 13.672 1 87.88 543 ALA B CA 1
ATOM 10571 C C . ALA B 1 543 ? -0.957 35.969 14.203 1 87.88 543 ALA B C 1
ATOM 10573 O O . ALA B 1 543 ? -1.07 36.156 15.422 1 87.88 543 ALA B O 1
ATOM 10574 N N . LEU B 1 544 ? -1.67 36.562 13.281 1 90.75 544 LEU B N 1
ATOM 10575 C CA . LEU B 1 544 ? -2.605 37.625 13.633 1 90.75 544 LEU B CA 1
ATOM 10576 C C . LEU B 1 544 ? -3.672 37.094 14.602 1 90.75 544 LEU B C 1
ATOM 10578 O O . LEU B 1 544 ? -4.051 37.812 15.539 1 90.75 544 LEU B O 1
ATOM 10582 N N . ASP B 1 545 ? -4.168 35.938 14.398 1 94.25 545 ASP B N 1
ATOM 10583 C CA . ASP B 1 545 ? -5.234 35.406 15.234 1 94.25 545 ASP B CA 1
ATOM 10584 C C . ASP B 1 545 ? -4.77 35.25 16.688 1 94.25 545 ASP B C 1
ATOM 10586 O O . ASP B 1 545 ? -5.516 35.531 17.609 1 94.25 545 ASP B O 1
ATOM 10590 N N . ILE B 1 546 ? -3.59 34.812 16.828 1 95.19 546 ILE B N 1
ATOM 10591 C CA . ILE B 1 546 ? -3.082 34.625 18.188 1 95.19 546 ILE B CA 1
ATOM 10592 C C . ILE B 1 546 ? -2.834 36 18.828 1 95.19 546 ILE B C 1
ATOM 10594 O O . ILE B 1 546 ? -3.078 36.188 20.016 1 95.19 546 ILE B O 1
ATOM 10598 N N . ARG B 1 547 ? -2.35 36.906 18.062 1 94.75 547 ARG B N 1
ATOM 10599 C CA . ARG B 1 547 ? -2.088 38.25 18.562 1 94.75 547 ARG B CA 1
ATOM 10600 C C . ARG B 1 547 ? -3.375 38.906 19.031 1 94.75 547 ARG B C 1
ATOM 10602 O O . ARG B 1 547 ? -3.395 39.594 20.062 1 94.75 547 ARG B O 1
ATOM 10609 N N . ILE B 1 548 ? -4.375 38.75 18.281 1 95.5 548 ILE B N 1
ATOM 10610 C CA . ILE B 1 548 ? -5.664 39.312 18.641 1 95.5 548 ILE B CA 1
ATOM 10611 C C . ILE B 1 548 ? -6.191 38.625 19.906 1 95.5 548 ILE B C 1
ATOM 10613 O O . ILE B 1 548 ? -6.715 39.281 20.797 1 95.5 548 ILE B O 1
ATOM 10617 N N . SER B 1 549 ? -6.062 37.312 20 1 96.38 549 SER B N 1
ATOM 10618 C CA . SER B 1 549 ? -6.496 36.594 21.188 1 96.38 549 SER B CA 1
ATOM 10619 C C . SER B 1 549 ? -5.715 37.031 22.422 1 96.38 549 SER B C 1
ATOM 10621 O O . SER B 1 549 ? -6.266 37.062 23.516 1 96.38 549 SER B O 1
ATOM 10623 N N . LEU B 1 550 ? -4.473 37.281 22.203 1 96.75 550 LEU B N 1
ATOM 10624 C CA . LEU B 1 550 ? -3.656 37.812 23.297 1 96.75 550 LEU B CA 1
ATOM 10625 C C . LEU B 1 550 ? -4.152 39.188 23.75 1 96.75 550 LEU B C 1
ATOM 10627 O O . LEU B 1 550 ? -4.188 39.469 24.938 1 96.75 550 LEU B O 1
ATOM 10631 N N . LEU B 1 551 ? -4.496 40 22.75 1 96.69 551 LEU B N 1
ATOM 10632 C CA . LEU B 1 551 ? -5.074 41.312 23.031 1 96.69 551 LEU B CA 1
ATOM 10633 C C . LEU B 1 551 ? -6.348 41.188 23.859 1 96.69 551 LEU B C 1
ATOM 10635 O O . LEU B 1 551 ? -6.539 41.906 24.844 1 96.69 551 LEU B O 1
ATOM 10639 N N . VAL B 1 552 ? -7.191 40.312 23.516 1 97.31 552 VAL B N 1
ATOM 10640 C CA . VAL B 1 552 ? -8.422 40.031 24.266 1 97.31 552 VAL B CA 1
ATOM 10641 C C . VAL B 1 552 ? -8.078 39.594 25.688 1 97.31 552 VAL B C 1
ATOM 10643 O O . VAL B 1 552 ? -8.711 40.062 26.656 1 97.31 552 VAL B O 1
ATOM 10646 N N . ALA B 1 553 ? -7.121 38.719 25.781 1 97.56 553 ALA B N 1
ATOM 10647 C CA . ALA B 1 553 ? -6.719 38.219 27.094 1 97.56 553 ALA B CA 1
ATOM 10648 C C . ALA B 1 553 ? -6.191 39.344 27.984 1 97.56 553 ALA B C 1
ATOM 10650 O O . ALA B 1 553 ? -6.531 39.406 29.172 1 97.56 553 ALA B O 1
ATOM 10651 N N . TYR B 1 554 ? -5.379 40.219 27.422 1 97.75 554 TYR B N 1
ATOM 10652 C CA . TYR B 1 554 ? -4.859 41.344 28.188 1 97.75 554 TYR B CA 1
ATOM 10653 C C . TYR B 1 554 ? -5.992 42.188 28.75 1 97.75 554 TYR B C 1
ATOM 10655 O O . TYR B 1 554 ? -5.977 42.562 29.922 1 97.75 554 TYR B O 1
ATOM 10663 N N . ARG B 1 555 ? -6.934 42.469 27.922 1 96.94 555 ARG B N 1
ATOM 10664 C CA . ARG B 1 555 ? -8.055 43.281 28.375 1 96.94 555 ARG B CA 1
ATOM 10665 C C . ARG B 1 555 ? -8.859 42.562 29.438 1 96.94 555 ARG B C 1
ATOM 10667 O O . ARG B 1 555 ? -9.164 43.125 30.484 1 96.94 555 ARG B O 1
ATOM 10674 N N . ASP B 1 556 ? -9.195 41.312 29.172 1 96.44 556 ASP B N 1
ATOM 10675 C CA . ASP B 1 556 ? -10.039 40.531 30.078 1 96.44 556 ASP B CA 1
ATOM 10676 C C . ASP B 1 556 ? -9.391 40.406 31.453 1 96.44 556 ASP B C 1
ATOM 10678 O O . ASP B 1 556 ? -10.094 40.344 32.469 1 96.44 556 ASP B O 1
ATOM 10682 N N . PHE B 1 557 ? -8.117 40.375 31.484 1 96.62 557 PHE B N 1
ATOM 10683 C CA . PHE B 1 557 ? -7.406 40.188 32.75 1 96.62 557 PHE B CA 1
ATOM 10684 C C . PHE B 1 557 ? -6.98 41.531 33.312 1 96.62 557 PHE B C 1
ATOM 10686 O O . PHE B 1 557 ? -6.215 41.594 34.281 1 96.62 557 PHE B O 1
ATOM 10693 N N . GLY B 1 558 ? -7.352 42.656 32.719 1 93.88 558 GLY B N 1
ATOM 10694 C CA . GLY B 1 558 ? -7.145 44 33.25 1 93.88 558 GLY B CA 1
ATOM 10695 C C . GLY B 1 558 ? -5.754 44.531 33 1 93.88 558 GLY B C 1
ATOM 10696 O O . GLY B 1 558 ? -5.309 45.469 33.656 1 93.88 558 GLY B O 1
ATOM 10697 N N . MET B 1 559 ? -5.082 43.906 32.094 1 96.06 559 MET B N 1
ATOM 10698 C CA . MET B 1 559 ? -3.756 44.375 31.703 1 96.06 559 MET B CA 1
ATOM 10699 C C . MET B 1 559 ? -3.855 45.406 30.609 1 96.06 559 MET B C 1
ATOM 10701 O O . MET B 1 559 ? -3.389 45.188 29.484 1 96.06 559 MET B O 1
ATOM 10705 N N . LEU B 1 560 ? -4.355 46.625 30.875 1 94.62 560 LEU B N 1
ATOM 10706 C CA . LEU B 1 560 ? -4.777 47.625 29.922 1 94.62 560 LEU B CA 1
ATOM 10707 C C . LEU B 1 560 ? -3.574 48.25 29.203 1 94.62 560 LEU B C 1
ATOM 10709 O O . LEU B 1 560 ? -3.654 48.594 28.031 1 94.62 560 LEU B O 1
ATOM 10713 N N . SER B 1 561 ? -2.428 48.406 29.875 1 95.25 561 SER B N 1
ATOM 10714 C CA . SER B 1 561 ? -1.232 48.938 29.25 1 95.25 561 SER B CA 1
ATOM 10715 C C . SER B 1 561 ? -0.709 48.031 28.141 1 95.25 561 SER B C 1
ATOM 10717 O O . SER B 1 561 ? -0.37 48.469 27.047 1 95.25 561 SER B O 1
ATOM 10719 N N . GLU B 1 562 ? -0.649 46.75 28.547 1 96.31 562 GLU B N 1
ATOM 10720 C CA . GLU B 1 562 ? -0.206 45.781 27.562 1 96.31 562 GLU B CA 1
ATOM 10721 C C . GLU B 1 562 ? -1.163 45.719 26.375 1 96.31 562 GLU B C 1
ATOM 10723 O O . GLU B 1 562 ? -0.729 45.562 25.219 1 96.31 562 GLU B O 1
ATOM 10728 N N . ALA B 1 563 ? -2.42 45.781 26.609 1 96.88 563 ALA B N 1
ATOM 10729 C CA . ALA B 1 563 ? -3.436 45.75 25.562 1 96.88 563 ALA B CA 1
ATOM 10730 C C . ALA B 1 563 ? -3.283 46.938 24.609 1 96.88 563 ALA B C 1
ATOM 10732 O O . ALA B 1 563 ? -3.369 46.75 23.391 1 96.88 563 ALA B O 1
ATOM 10733 N N . ARG B 1 564 ? -3.053 48.062 25.156 1 95.31 564 ARG B N 1
ATOM 10734 C CA . ARG B 1 564 ? -2.891 49.281 24.344 1 95.31 564 ARG B CA 1
ATOM 10735 C C . ARG B 1 564 ? -1.649 49.188 23.469 1 95.31 564 ARG B C 1
ATOM 10737 O O . ARG B 1 564 ? -1.686 49.562 22.297 1 95.31 564 ARG B O 1
ATOM 10744 N N . LYS B 1 565 ? -0.607 48.688 24.078 1 95.38 565 LYS B N 1
ATOM 10745 C CA . LYS B 1 565 ? 0.625 48.531 23.312 1 95.38 565 LYS B CA 1
ATOM 10746 C C . LYS B 1 565 ? 0.418 47.562 22.141 1 95.38 565 LYS B C 1
ATOM 10748 O O . LYS B 1 565 ? 0.949 47.781 21.047 1 95.38 565 LYS B O 1
ATOM 10753 N N . ALA B 1 566 ? -0.324 46.531 22.438 1 95 566 ALA B N 1
ATOM 10754 C CA . ALA B 1 566 ? -0.596 45.531 21.406 1 95 566 ALA B CA 1
ATOM 10755 C C . ALA B 1 566 ? -1.399 46.125 20.266 1 95 566 ALA B C 1
ATOM 10757 O O . ALA B 1 566 ? -1.138 45.844 19.094 1 95 566 ALA B O 1
ATOM 10758 N N . VAL B 1 567 ? -2.393 46.906 20.547 1 95.12 567 VAL B N 1
ATOM 10759 C CA . VAL B 1 567 ? -3.209 47.562 19.516 1 95.12 567 VAL B CA 1
ATOM 10760 C C . VAL B 1 567 ? -2.338 48.5 18.688 1 95.12 567 VAL B C 1
ATOM 10762 O O . VAL B 1 567 ? -2.439 48.531 17.453 1 95.12 567 VAL B O 1
ATOM 10765 N N . GLU B 1 568 ? -1.482 49.25 19.328 1 93 568 GLU B N 1
ATOM 10766 C CA . GLU B 1 568 ? -0.602 50.188 18.641 1 93 568 GLU B CA 1
ATOM 10767 C C . GLU B 1 568 ? 0.347 49.438 17.688 1 93 568 GLU B C 1
ATOM 10769 O O . GLU B 1 568 ? 0.579 49.906 16.562 1 93 568 GLU B O 1
ATOM 10774 N N . GLN B 1 569 ? 0.821 48.406 18.156 1 91.69 569 GLN B N 1
ATOM 10775 C CA . GLN B 1 569 ? 1.725 47.594 17.344 1 91.69 569 GLN B CA 1
ATOM 10776 C C . GLN B 1 569 ? 1.013 47.062 16.094 1 91.69 569 GLN B C 1
ATOM 10778 O O . GLN B 1 569 ? 1.562 47.094 14.992 1 91.69 569 GLN B O 1
ATOM 10783 N N . LEU B 1 570 ? -0.2 46.531 16.281 1 91.31 570 LEU B N 1
ATOM 10784 C CA . LEU B 1 570 ? -0.969 45.969 15.172 1 91.31 570 LEU B CA 1
ATOM 10785 C C . LEU B 1 570 ? -1.305 47.062 14.148 1 91.31 570 LEU B C 1
ATOM 10787 O O . LEU B 1 570 ? -1.299 46.812 12.945 1 91.31 570 LEU B O 1
ATOM 10791 N N . GLU B 1 571 ? -1.583 48.219 14.57 1 87.81 571 GLU B N 1
ATOM 10792 C CA . GLU B 1 571 ? -1.932 49.344 13.695 1 87.81 571 GLU B CA 1
ATOM 10793 C C . GLU B 1 571 ? -0.706 49.844 12.953 1 87.81 571 GLU B C 1
ATOM 10795 O O . GLU B 1 571 ? -0.784 50.188 11.766 1 87.81 571 GLU B O 1
ATOM 10800 N N . GLN B 1 572 ? 0.393 49.875 13.586 1 86.25 572 GLN B N 1
ATOM 10801 C CA . GLN B 1 572 ? 1.618 50.406 13 1 86.25 572 GLN B CA 1
ATOM 10802 C C . GLN B 1 572 ? 2.156 49.469 11.914 1 86.25 572 GLN B C 1
ATOM 10804 O O . GLN B 1 572 ? 2.691 49.938 10.906 1 86.25 572 GLN B O 1
ATOM 10809 N N . GLU B 1 573 ? 1.978 48.281 12.133 1 84.81 573 GLU B N 1
ATOM 10810 C CA . GLU B 1 573 ? 2.512 47.281 11.195 1 84.81 573 GLU B CA 1
ATOM 10811 C C . GLU B 1 573 ? 1.653 47.188 9.938 1 84.81 573 GLU B C 1
ATOM 10813 O O . GLU B 1 573 ? 2.1 46.688 8.906 1 84.81 573 GLU B O 1
ATOM 10818 N N . GLY B 1 574 ? 0.533 47.781 9.852 1 75.44 574 GLY B N 1
ATOM 10819 C CA . GLY B 1 574 ? -0.343 47.75 8.695 1 75.44 574 GLY B CA 1
ATOM 10820 C C . GLY B 1 574 ? -0.812 46.375 8.32 1 75.44 574 GLY B C 1
ATOM 10821 O O . GLY B 1 574 ? -1.08 46.094 7.152 1 75.44 574 GLY B O 1
ATOM 10822 N N . THR B 1 575 ? -0.861 45.438 9.203 1 75.25 575 THR B N 1
ATOM 10823 C CA . THR B 1 575 ? -1.118 44.031 8.984 1 75.25 575 THR B CA 1
ATOM 10824 C C . THR B 1 575 ? -2.607 43.781 8.758 1 75.25 575 THR B C 1
ATOM 10826 O O . THR B 1 575 ? -2.996 42.719 8.266 1 75.25 575 THR B O 1
ATOM 10829 N N . LEU B 1 576 ? -3.486 44.688 8.961 1 82.19 576 LEU B N 1
ATOM 10830 C CA . LEU B 1 576 ? -4.922 44.469 9.031 1 82.19 576 LEU B CA 1
ATOM 10831 C C . LEU B 1 576 ? -5.605 44.844 7.727 1 82.19 576 LEU B C 1
ATOM 10833 O O . LEU B 1 576 ? -6.781 44.562 7.52 1 82.19 576 LEU B O 1
ATOM 10837 N N . GLN B 1 577 ? -4.891 45.438 6.867 1 74.06 577 GLN B N 1
ATOM 10838 C CA . GLN B 1 577 ? -5.477 46 5.664 1 74.06 577 GLN B CA 1
ATOM 10839 C C . GLN B 1 577 ? -6.098 44.906 4.785 1 74.06 577 GLN B C 1
ATOM 10841 O O . GLN B 1 577 ? -7.125 45.156 4.145 1 74.06 577 GLN B O 1
ATOM 10846 N N . ASN B 1 578 ? -5.566 43.812 4.863 1 77.75 578 ASN B N 1
ATOM 10847 C CA . ASN B 1 578 ? -6.031 42.781 3.941 1 77.75 578 ASN B CA 1
ATOM 10848 C C . ASN B 1 578 ? -6.984 41.812 4.625 1 77.75 578 ASN B C 1
ATOM 10850 O O . ASN B 1 578 ? -7.402 40.812 4.023 1 77.75 578 ASN B O 1
ATOM 10854 N N . ASN B 1 579 ? -7.355 42.125 5.816 1 86.75 579 ASN B N 1
ATOM 10855 C CA . ASN B 1 579 ? -8.25 41.25 6.57 1 86.75 579 ASN B CA 1
ATOM 10856 C C . ASN B 1 579 ? -9.312 42.031 7.324 1 86.75 579 ASN B C 1
ATOM 10858 O O . ASN B 1 579 ? -9.133 42.344 8.5 1 86.75 579 ASN B O 1
ATOM 10862 N N . PHE B 1 580 ? -10.398 42.188 6.672 1 90.38 580 PHE B N 1
ATOM 10863 C CA . PHE B 1 580 ? -11.414 43.094 7.195 1 90.38 580 PHE B CA 1
ATOM 10864 C C . PHE B 1 580 ? -11.969 42.562 8.516 1 90.38 580 PHE B C 1
ATOM 10866 O O . PHE B 1 580 ? -12.203 43.344 9.445 1 90.38 580 PHE B O 1
ATOM 10873 N N . ASP B 1 581 ? -12.242 41.312 8.594 1 93.06 581 ASP B N 1
ATOM 10874 C CA . ASP B 1 581 ? -12.805 40.781 9.82 1 93.06 581 ASP B CA 1
ATOM 10875 C C . ASP B 1 581 ? -11.875 41 11.016 1 93.06 581 ASP B C 1
ATOM 10877 O O . ASP B 1 581 ? -12.328 41.406 12.086 1 93.06 581 ASP B O 1
ATOM 10881 N N . ARG B 1 582 ? -10.648 40.812 10.836 1 93.88 582 ARG B N 1
ATOM 10882 C CA . ARG B 1 582 ? -9.664 41.031 11.898 1 93.88 582 ARG B CA 1
ATOM 10883 C C . ARG B 1 582 ? -9.469 42.5 12.188 1 93.88 582 ARG B C 1
ATOM 10885 O O . ARG B 1 582 ? -9.234 42.906 13.328 1 93.88 582 ARG B O 1
ATOM 10892 N N . HIS B 1 583 ? -9.609 43.281 11.102 1 93.5 583 HIS B N 1
ATOM 10893 C CA . HIS B 1 583 ? -9.617 44.719 11.305 1 93.5 583 HIS B CA 1
ATOM 10894 C C . HIS B 1 583 ? -10.742 45.125 12.234 1 93.5 583 HIS B C 1
ATOM 10896 O O . HIS B 1 583 ? -10.531 45.938 13.148 1 93.5 583 HIS B O 1
ATOM 10902 N N . CYS B 1 584 ? -11.922 44.562 12.031 1 95.12 584 CYS B N 1
ATOM 10903 C CA . CYS B 1 584 ? -13.062 44.875 12.883 1 95.12 584 CYS B CA 1
ATOM 10904 C C . CYS B 1 584 ? -12.781 44.469 14.328 1 95.12 584 CYS B C 1
ATOM 10906 O O . CYS B 1 584 ? -13.141 45.188 15.258 1 95.12 584 CYS B O 1
ATOM 10908 N N . GLN B 1 585 ? -12.094 43.406 14.508 1 96 585 GLN B N 1
ATOM 10909 C CA . GLN B 1 585 ? -11.781 42.906 15.852 1 96 585 GLN B CA 1
ATOM 10910 C C . GLN B 1 585 ? -10.859 43.875 16.578 1 96 585 GLN B C 1
ATOM 10912 O O . GLN B 1 585 ? -11.086 44.219 17.75 1 96 585 GLN B O 1
ATOM 10917 N N . VAL B 1 586 ? -9.891 44.344 15.891 1 95.81 586 VAL B N 1
ATOM 10918 C CA . VAL B 1 586 ? -8.891 45.188 16.516 1 95.81 586 VAL B CA 1
ATOM 10919 C C . VAL B 1 586 ? -9.5 46.562 16.828 1 95.81 586 VAL B C 1
ATOM 10921 O O . VAL B 1 586 ? -9.273 47.125 17.906 1 95.81 586 VAL B O 1
ATOM 10924 N N . VAL B 1 587 ? -10.312 47.125 15.914 1 95.56 587 VAL B N 1
ATOM 10925 C CA . VAL B 1 587 ? -10.984 48.375 16.156 1 95.56 587 VAL B CA 1
ATOM 10926 C C . VAL B 1 587 ? -11.953 48.25 17.328 1 95.56 587 VAL B C 1
ATOM 10928 O O . VAL B 1 587 ? -12.07 49.156 18.156 1 95.56 587 VAL B O 1
ATOM 10931 N N . HIS B 1 588 ? -12.633 47.156 17.328 1 96.31 588 HIS B N 1
ATOM 10932 C CA . HIS B 1 588 ? -13.531 46.844 18.422 1 96.31 588 HIS B CA 1
ATOM 10933 C C . HIS B 1 588 ? -12.805 46.875 19.766 1 96.31 588 HIS B C 1
ATOM 10935 O O . HIS B 1 588 ? -13.242 47.562 20.688 1 96.31 588 HIS B O 1
ATOM 10941 N N . LEU B 1 589 ? -11.711 46.188 19.812 1 96.62 589 LEU B N 1
ATOM 10942 C CA . LEU B 1 589 ? -10.945 46.094 21.062 1 96.62 589 LEU B CA 1
ATOM 10943 C C . LEU B 1 589 ? -10.328 47.438 21.438 1 96.62 589 LEU B C 1
ATOM 10945 O O . LEU B 1 589 ? -10.258 47.781 22.625 1 96.62 589 LEU B O 1
ATOM 10949 N N . LYS B 1 590 ? -9.914 48.156 20.438 1 96.25 590 LYS B N 1
ATOM 10950 C CA . LYS B 1 590 ? -9.391 49.5 20.672 1 96.25 590 LYS B CA 1
ATOM 10951 C C . LYS B 1 590 ? -10.445 50.406 21.328 1 96.25 590 LYS B C 1
ATOM 10953 O O . LYS B 1 590 ? -10.156 51.094 22.297 1 96.25 590 LYS B O 1
ATOM 10958 N N . ALA B 1 591 ? -11.633 50.375 20.781 1 96.25 591 ALA B N 1
ATOM 10959 C CA . ALA B 1 591 ? -12.734 51.156 21.328 1 96.25 591 ALA B CA 1
ATOM 10960 C C . ALA B 1 591 ? -13.07 50.719 22.75 1 96.25 591 ALA B C 1
ATOM 10962 O O . ALA B 1 591 ? -13.305 51.562 23.625 1 96.25 591 ALA B O 1
ATOM 10963 N N . LEU B 1 592 ? -13.062 49.469 23.016 1 96.25 592 LEU B N 1
ATOM 10964 C CA . LEU B 1 592 ? -13.398 48.969 24.344 1 96.25 592 LEU B CA 1
ATOM 10965 C C . LEU B 1 592 ? -12.312 49.375 25.344 1 96.25 592 LEU B C 1
ATOM 10967 O O . LEU B 1 592 ? -12.609 49.625 26.516 1 96.25 592 LEU B O 1
ATOM 10971 N N . LEU B 1 593 ? -11.102 49.375 24.891 1 95.75 593 LEU B N 1
ATOM 10972 C CA . LEU B 1 593 ? -10.016 49.812 25.766 1 95.75 593 LEU B CA 1
ATOM 10973 C C . LEU B 1 593 ? -10.18 51.281 26.156 1 95.75 593 LEU B C 1
ATOM 10975 O O . LEU B 1 593 ? -9.883 51.688 27.281 1 95.75 593 LEU B O 1
ATOM 10979 N N . LEU B 1 594 ? -10.703 52.125 25.219 1 94.62 594 LEU B N 1
ATOM 10980 C CA . LEU B 1 594 ? -11.016 53.531 25.516 1 94.62 594 LEU B CA 1
ATOM 10981 C C . LEU B 1 594 ? -12.133 53.625 26.547 1 94.62 594 LEU B C 1
ATOM 10983 O O . LEU B 1 594 ? -12.039 54.406 27.5 1 94.62 594 LEU B O 1
ATOM 10987 N N . ALA B 1 595 ? -13.078 52.781 26.375 1 94.5 595 ALA B N 1
ATOM 10988 C CA . ALA B 1 595 ? -14.195 52.781 27.312 1 94.5 595 ALA B CA 1
ATOM 10989 C C . ALA B 1 595 ? -13.734 52.344 28.703 1 94.5 595 ALA B C 1
ATOM 10991 O O . ALA B 1 595 ? -14.195 52.875 29.719 1 94.5 595 ALA B O 1
ATOM 10992 N N . ASP B 1 596 ? -12.875 51.344 28.734 1 93.94 596 ASP B N 1
ATOM 10993 C CA . ASP B 1 596 ? -12.352 50.844 30 1 93.94 596 ASP B CA 1
ATOM 10994 C C . ASP B 1 596 ? -11.617 51.938 30.781 1 93.94 596 ASP B C 1
ATOM 10996 O O . ASP B 1 596 ? -11.594 51.938 32 1 93.94 596 ASP B O 1
ATOM 11000 N N . ARG B 1 597 ? -11.125 52.906 30.031 1 91.38 597 ARG B N 1
ATOM 11001 C CA . ARG B 1 597 ? -10.391 54 30.641 1 91.38 597 ARG B CA 1
ATOM 11002 C C . ARG B 1 597 ? -11.305 55.188 30.938 1 91.38 597 ARG B C 1
ATOM 11004 O O . ARG B 1 597 ? -10.859 56.219 31.438 1 91.38 597 ARG B O 1
ATOM 11011 N N . GLY B 1 598 ? -12.57 55.094 30.531 1 88.94 598 GLY B N 1
ATOM 11012 C CA . GLY B 1 598 ? -13.547 56.125 30.844 1 88.94 598 GLY B CA 1
ATOM 11013 C C . GLY B 1 598 ? -13.836 57.031 29.672 1 88.94 598 GLY B C 1
ATOM 11014 O O . GLY B 1 598 ? -14.672 57.938 29.781 1 88.94 598 GLY B O 1
ATOM 11015 N N . TYR B 1 599 ? -13.172 56.812 28.609 1 92.56 599 TYR B N 1
ATOM 11016 C CA . TYR B 1 599 ? -13.406 57.656 27.438 1 92.56 599 TYR B CA 1
ATOM 11017 C C . TYR B 1 599 ? -14.539 57.094 26.594 1 92.56 599 TYR B C 1
ATOM 11019 O O . TYR B 1 599 ? -14.336 56.719 25.438 1 92.56 599 TYR B O 1
ATOM 11027 N N . ILE B 1 600 ? -15.703 57.094 27.062 1 93.06 600 ILE B N 1
ATOM 11028 C CA . ILE B 1 600 ? -16.875 56.438 26.484 1 93.06 600 ILE B CA 1
ATOM 11029 C C . ILE B 1 600 ? -17.25 57.125 25.172 1 93.06 600 ILE B C 1
ATOM 11031 O O . ILE B 1 600 ? -17.578 56.469 24.188 1 93.06 600 ILE B O 1
ATOM 11035 N N . SER B 1 601 ? -17.25 58.469 25.141 1 91.38 601 SER B N 1
ATOM 11036 C CA . SER B 1 601 ? -17.625 59.219 23.953 1 91.38 601 SER B CA 1
ATOM 11037 C C . SER B 1 601 ? -16.703 58.906 22.781 1 91.38 601 SER B C 1
ATOM 11039 O O . SER B 1 601 ? -17.141 58.781 21.641 1 91.38 601 SER B O 1
ATOM 11041 N N . GLN B 1 602 ? -15.43 58.781 23.125 1 94.81 602 GLN B N 1
ATOM 11042 C CA . GLN B 1 602 ? -14.461 58.438 22.078 1 94.81 602 GLN B CA 1
ATOM 11043 C C . GLN B 1 602 ? -14.648 57.031 21.578 1 94.81 602 GLN B C 1
ATOM 11045 O O . GLN B 1 602 ? -14.461 56.75 20.391 1 94.81 602 GLN B O 1
ATOM 11050 N N . ALA B 1 603 ? -14.875 56.094 22.516 1 95.88 603 ALA B N 1
ATOM 11051 C CA . ALA B 1 603 ? -15.156 54.719 22.141 1 95.88 603 ALA B CA 1
ATOM 11052 C C . ALA B 1 603 ? -16.328 54.625 21.188 1 95.88 603 ALA B C 1
ATOM 11054 O O . ALA B 1 603 ? -16.266 53.906 20.172 1 95.88 603 ALA B O 1
ATOM 11055 N N . ILE B 1 604 ? -17.422 55.312 21.5 1 94.56 604 ILE B N 1
ATOM 11056 C CA . ILE B 1 604 ? -18.625 55.344 20.688 1 94.56 604 ILE B CA 1
ATOM 11057 C C . ILE B 1 604 ? -18.297 55.906 19.297 1 94.56 604 ILE B C 1
ATOM 11059 O O . ILE B 1 604 ? -18.719 55.375 18.281 1 94.56 604 ILE B O 1
ATOM 11063 N N . LEU B 1 605 ? -17.516 56.969 19.25 1 94.81 605 LEU B N 1
ATOM 11064 C CA . LEU B 1 605 ? -17.141 57.594 17.984 1 94.81 605 LEU B CA 1
ATOM 11065 C C . LEU B 1 605 ? -16.375 56.625 17.094 1 94.81 605 LEU B C 1
ATOM 11067 O O . LEU B 1 605 ? -16.609 56.562 15.891 1 94.81 605 LEU B O 1
ATOM 11071 N N . GLN B 1 606 ? -15.484 55.906 17.672 1 95.88 606 GLN B N 1
ATOM 11072 C CA . GLN B 1 606 ? -14.68 54.938 16.922 1 95.88 606 GLN B CA 1
ATOM 11073 C C . GLN B 1 606 ? -15.555 53.844 16.328 1 95.88 606 GLN B C 1
ATOM 11075 O O . GLN B 1 606 ? -15.375 53.469 15.164 1 95.88 606 GLN B O 1
ATOM 11080 N N . LEU B 1 607 ? -16.406 53.281 17.078 1 96.5 607 LEU B N 1
ATOM 11081 C CA . LEU B 1 607 ? -17.266 52.219 16.609 1 96.5 607 LEU B CA 1
ATOM 11082 C C . LEU B 1 607 ? -18.281 52.75 15.594 1 96.5 607 LEU B C 1
ATOM 11084 O O . LEU B 1 607 ? -18.641 52.031 14.641 1 96.5 607 LEU B O 1
ATOM 11088 N N . GLU B 1 608 ? -18.797 53.969 15.812 1 93.94 608 GLU B N 1
ATOM 11089 C CA . GLU B 1 608 ? -19.719 54.594 14.867 1 93.94 608 GLU B CA 1
ATOM 11090 C C . GLU B 1 608 ? -19.031 54.812 13.516 1 93.94 608 GLU B C 1
ATOM 11092 O O . GLU B 1 608 ? -19.656 54.625 12.469 1 93.94 608 GLU B O 1
ATOM 11097 N N . GLN B 1 609 ? -17.844 55.25 13.594 1 94.69 609 GLN B N 1
ATOM 11098 C CA . GLN B 1 609 ? -17.094 55.438 12.359 1 94.69 609 GLN B CA 1
ATOM 11099 C C . GLN B 1 609 ? -16.969 54.125 11.586 1 94.69 609 GLN B C 1
ATOM 11101 O O . GLN B 1 609 ? -17.172 54.094 10.367 1 94.69 609 GLN B O 1
ATOM 11106 N N . LEU B 1 610 ? -16.578 53.062 12.297 1 95.44 610 LEU B N 1
ATOM 11107 C CA . LEU B 1 610 ? -16.484 51.75 11.664 1 95.44 610 LEU B CA 1
ATOM 11108 C C . LEU B 1 610 ? -17.828 51.344 11.062 1 95.44 610 LEU B C 1
ATOM 11110 O O . LEU B 1 610 ? -17.875 50.812 9.953 1 95.44 610 LEU B O 1
ATOM 11114 N N . PHE B 1 611 ? -18.891 51.562 11.781 1 94.5 611 PHE B N 1
ATOM 11115 C CA . PHE B 1 611 ? -20.234 51.188 11.352 1 94.5 611 PHE B CA 1
ATOM 11116 C C . PHE B 1 611 ? -20.625 51.906 10.078 1 94.5 611 PHE B C 1
ATOM 11118 O O . PHE B 1 611 ? -21.109 51.312 9.125 1 94.5 611 PHE B O 1
ATOM 11125 N N . TYR B 1 612 ? -20.391 53.188 10.031 1 91.25 612 TYR B N 1
ATOM 11126 C CA . TYR B 1 612 ? -20.844 54 8.906 1 91.25 612 TYR B CA 1
ATOM 11127 C C . TYR B 1 612 ? -19.938 53.781 7.691 1 91.25 612 TYR B C 1
ATOM 11129 O O . TYR B 1 612 ? -20.391 53.938 6.551 1 91.25 612 TYR B O 1
ATOM 11137 N N . GLU B 1 613 ? -18.734 53.344 7.902 1 92.31 613 GLU B N 1
ATOM 11138 C CA . GLU B 1 613 ? -17.797 53.094 6.809 1 92.31 613 GLU B CA 1
ATOM 11139 C C . GLU B 1 613 ? -17.969 51.719 6.207 1 92.31 613 GLU B C 1
ATOM 11141 O O . GLU B 1 613 ? -17.453 51.438 5.125 1 92.31 613 GLU B O 1
ATOM 11146 N N . THR B 1 614 ? -18.688 50.875 6.902 1 93.69 614 THR B N 1
ATOM 11147 C CA . THR B 1 614 ? -18.812 49.5 6.453 1 93.69 614 THR B CA 1
ATOM 11148 C C . THR B 1 614 ? -20.109 49.281 5.68 1 93.69 614 THR B C 1
ATOM 11150 O O . THR B 1 614 ? -21.203 49.562 6.199 1 93.69 614 THR B O 1
ATOM 11153 N N . GLU B 1 615 ? -19.938 48.812 4.469 1 89.75 615 GLU B N 1
ATOM 11154 C CA . GLU B 1 615 ? -21.109 48.469 3.662 1 89.75 615 GLU B CA 1
ATOM 11155 C C . GLU B 1 615 ? -21.781 47.219 4.172 1 89.75 615 GLU B C 1
ATOM 11157 O O . GLU B 1 615 ? -21.125 46.312 4.707 1 89.75 615 GLU B O 1
ATOM 11162 N N . ARG B 1 616 ? -23.062 47.125 3.984 1 88.5 616 ARG B N 1
ATOM 11163 C CA . ARG B 1 616 ? -23.844 46 4.477 1 88.5 616 ARG B CA 1
ATOM 11164 C C . ARG B 1 616 ? -23.312 44.688 3.92 1 88.5 616 ARG B C 1
ATOM 11166 O O . ARG B 1 616 ? -23.312 43.656 4.617 1 88.5 616 ARG B O 1
ATOM 11173 N N . ARG B 1 617 ? -22.859 44.719 2.725 1 87.38 617 ARG B N 1
ATOM 11174 C CA . ARG B 1 617 ? -22.375 43.531 2.064 1 87.38 617 ARG B CA 1
ATOM 11175 C C . ARG B 1 617 ? -21.094 43 2.713 1 87.38 617 ARG B C 1
ATOM 11177 O O . ARG B 1 617 ? -20.734 41.844 2.561 1 87.38 617 ARG B O 1
ATOM 11184 N N . ASN B 1 618 ? -20.438 43.844 3.557 1 91.12 618 ASN B N 1
ATOM 11185 C CA . ASN B 1 618 ? -19.141 43.5 4.137 1 91.12 618 ASN B CA 1
ATOM 11186 C C . ASN B 1 618 ? -19.266 43.125 5.613 1 91.12 618 ASN B C 1
ATOM 11188 O O . ASN B 1 618 ? -18.266 42.906 6.289 1 91.12 618 ASN B O 1
ATOM 11192 N N . PHE B 1 619 ? -20.531 43.031 6.039 1 93.38 619 PHE B N 1
ATOM 11193 C CA . PHE B 1 619 ? -20.734 42.656 7.43 1 93.38 619 PHE B CA 1
ATOM 11194 C C . PHE B 1 619 ? -20.141 41.25 7.688 1 93.38 619 PHE B C 1
ATOM 11196 O O . PHE B 1 619 ? -20.266 40.375 6.848 1 93.38 619 PHE B O 1
ATOM 11203 N N . THR B 1 620 ? -19.438 41.188 8.758 1 94.5 620 THR B N 1
ATOM 11204 C CA . THR B 1 620 ? -18.844 39.938 9.18 1 94.5 620 THR B CA 1
ATOM 11205 C C . THR B 1 620 ? -19.281 39.562 10.602 1 94.5 620 THR B C 1
ATOM 11207 O O . THR B 1 620 ? -19.938 40.375 11.266 1 94.5 620 THR B O 1
ATOM 11210 N N . ARG B 1 621 ? -18.891 38.469 10.953 1 95.19 621 ARG B N 1
ATOM 11211 C CA . ARG B 1 621 ? -19.234 37.969 12.289 1 95.19 621 ARG B CA 1
ATOM 11212 C C . ARG B 1 621 ? -18.688 38.906 13.367 1 95.19 621 ARG B C 1
ATOM 11214 O O . ARG B 1 621 ? -19.406 39.281 14.305 1 95.19 621 ARG B O 1
ATOM 11221 N N . SER B 1 622 ? -17.5 39.375 13.258 1 95.69 622 SER B N 1
ATOM 11222 C CA . SER B 1 622 ? -16.891 40.281 14.219 1 95.69 622 SER B CA 1
ATOM 11223 C C . SER B 1 622 ? -17.609 41.625 14.234 1 95.69 622 SER B C 1
ATOM 11225 O O . SER B 1 622 ? -17.719 42.281 15.281 1 95.69 622 SER B O 1
ATOM 11227 N N . PHE B 1 623 ? -18.078 41.969 13.047 1 96.06 623 PHE B N 1
ATOM 11228 C CA . PHE B 1 623 ? -18.797 43.25 12.945 1 96.06 623 PHE B CA 1
ATOM 11229 C C . PHE B 1 623 ? -20.109 43.188 13.727 1 96.06 623 PHE B C 1
ATOM 11231 O O . PHE B 1 623 ? -20.547 44.188 14.297 1 96.06 623 PHE B O 1
ATOM 11238 N N . MET B 1 624 ? -20.688 42.031 13.828 1 96.44 624 MET B N 1
ATOM 11239 C CA . MET B 1 624 ? -21.922 41.875 14.594 1 96.44 624 MET B CA 1
ATOM 11240 C C . MET B 1 624 ? -21.672 42.125 16.078 1 96.44 624 MET B C 1
ATOM 11242 O O . MET B 1 624 ? -22.531 42.688 16.75 1 96.44 624 MET B O 1
ATOM 11246 N N . TRP B 1 625 ? -20.547 41.719 16.516 1 96.5 625 TRP B N 1
ATOM 11247 C CA . TRP B 1 625 ? -20.219 41.969 17.906 1 96.5 625 TRP B CA 1
ATOM 11248 C C . TRP B 1 625 ? -19.969 43.469 18.156 1 96.5 625 TRP B C 1
ATOM 11250 O O . TRP B 1 625 ? -20.281 44 19.234 1 96.5 625 TRP B O 1
ATOM 11260 N N . VAL B 1 626 ? -19.406 44.094 17.141 1 96.25 626 VAL B N 1
ATOM 11261 C CA . VAL B 1 626 ? -19.188 45.531 17.203 1 96.25 626 VAL B CA 1
ATOM 11262 C C . VAL B 1 626 ? -20.531 46.219 17.375 1 96.25 626 VAL B C 1
ATOM 11264 O O . VAL B 1 626 ? -20.672 47.125 18.219 1 96.25 626 VAL B O 1
ATOM 11267 N N . ILE B 1 627 ? -21.516 45.812 16.641 1 95.94 627 ILE B N 1
ATOM 11268 C CA . ILE B 1 627 ? -22.844 46.406 16.672 1 95.94 627 ILE B CA 1
ATOM 11269 C C . ILE B 1 627 ? -23.453 46.219 18.062 1 95.94 627 ILE B C 1
ATOM 11271 O O . ILE B 1 627 ? -24.016 47.188 18.609 1 95.94 627 ILE B O 1
ATOM 11275 N N . LEU B 1 628 ? -23.328 45.094 18.641 1 95.69 628 LEU B N 1
ATOM 11276 C CA . LEU B 1 628 ? -23.891 44.812 19.953 1 95.69 628 LEU B CA 1
ATOM 11277 C C . LEU B 1 628 ? -23.266 45.719 21.016 1 95.69 628 LEU B C 1
ATOM 11279 O O . LEU B 1 628 ? -23.969 46.281 21.844 1 95.69 628 LEU B O 1
ATOM 11283 N N . ASP B 1 629 ? -21.984 45.844 20.984 1 95.81 629 ASP B N 1
ATOM 11284 C CA . ASP B 1 629 ? -21.312 46.594 22.016 1 95.81 629 ASP B CA 1
ATOM 11285 C C . ASP B 1 629 ? -21.5 48.094 21.781 1 95.81 629 ASP B C 1
ATOM 11287 O O . ASP B 1 629 ? -21.578 48.875 22.75 1 95.81 629 ASP B O 1
ATOM 11291 N N . LEU B 1 630 ? -21.562 48.531 20.469 1 95.69 630 LEU B N 1
ATOM 11292 C CA . LEU B 1 630 ? -21.906 49.906 20.188 1 95.69 630 LEU B CA 1
ATOM 11293 C C . LEU B 1 630 ? -23.281 50.25 20.75 1 95.69 630 LEU B C 1
ATOM 11295 O O . LEU B 1 630 ? -23.453 51.312 21.344 1 95.69 630 LEU B O 1
ATOM 11299 N N . ALA B 1 631 ? -24.25 49.375 20.578 1 94.5 631 ALA B N 1
ATOM 11300 C CA . ALA B 1 631 ? -25.594 49.594 21.109 1 94.5 631 ALA B CA 1
ATOM 11301 C C . ALA B 1 631 ? -25.562 49.719 22.625 1 94.5 631 ALA B C 1
ATOM 11303 O O . ALA B 1 631 ? -26.234 50.562 23.203 1 94.5 631 ALA B O 1
ATOM 11304 N N . THR B 1 632 ? -24.797 48.875 23.25 1 94 632 THR B N 1
ATOM 11305 C CA . THR B 1 632 ? -24.672 48.875 24.703 1 94 632 THR B CA 1
ATOM 11306 C C . THR B 1 632 ? -24.062 50.188 25.188 1 94 632 THR B C 1
ATOM 11308 O O . THR B 1 632 ? -24.547 50.781 26.156 1 94 632 THR B O 1
ATOM 11311 N N . LEU B 1 633 ? -23.031 50.688 24.531 1 94 633 LEU B N 1
ATOM 11312 C CA . LEU B 1 633 ? -22.344 51.906 24.906 1 94 633 LEU B CA 1
ATOM 11313 C C . LEU B 1 633 ? -23.25 53.125 24.672 1 94 633 LEU B C 1
ATOM 11315 O O . LEU B 1 633 ? -23.266 54.062 25.484 1 94 633 LEU B O 1
ATOM 11319 N N . LEU B 1 634 ? -24.016 53.094 23.594 1 93.12 634 LEU B N 1
ATOM 11320 C CA . LEU B 1 634 ? -24.922 54.188 23.281 1 93.12 634 LEU B CA 1
ATOM 11321 C C . LEU B 1 634 ? -26.016 54.312 24.344 1 93.12 634 LEU B C 1
ATOM 11323 O O . LEU B 1 634 ? -26.344 55.406 24.797 1 93.12 634 LEU B O 1
ATOM 11327 N N . ARG B 1 635 ? -26.531 53.219 24.75 1 91.44 635 ARG B N 1
ATOM 11328 C CA . ARG B 1 635 ? -27.594 53.188 25.75 1 91.44 635 ARG B CA 1
ATOM 11329 C C . ARG B 1 635 ? -27.078 53.625 27.109 1 91.44 635 ARG B C 1
ATOM 11331 O O . ARG B 1 635 ? -27.797 54.281 27.891 1 91.44 635 ARG B O 1
ATOM 11338 N N . SER B 1 636 ? -25.875 53.25 27.406 1 87.75 636 SER B N 1
ATOM 11339 C CA . SER B 1 636 ? -25.281 53.625 28.688 1 87.75 636 SER B CA 1
ATOM 11340 C C . SER B 1 636 ? -24.906 55.094 28.734 1 87.75 636 SER B C 1
ATOM 11342 O O . SER B 1 636 ? -25.016 55.719 29.781 1 87.75 636 SER B O 1
ATOM 11344 N N . HIS B 1 637 ? -24.5 55.656 27.672 1 87.56 637 HIS B N 1
ATOM 11345 C CA . HIS B 1 637 ? -24.047 57.031 27.609 1 87.56 637 HIS B CA 1
ATOM 11346 C C . HIS B 1 637 ? -25.234 58 27.641 1 87.56 637 HIS B C 1
ATOM 11348 O O . HIS B 1 637 ? -25.172 59.062 28.266 1 87.56 637 HIS B O 1
ATOM 11354 N N . ASN B 1 638 ? -26.297 57.75 26.812 1 84.94 638 ASN B N 1
ATOM 11355 C CA . ASN B 1 638 ? -27.531 58.531 26.766 1 84.94 638 ASN B CA 1
ATOM 11356 C C . ASN B 1 638 ? -28.75 57.625 26.609 1 84.94 638 ASN B C 1
ATOM 11358 O O . ASN B 1 638 ? -29.188 57.344 25.5 1 84.94 638 ASN B O 1
ATOM 11362 N N . PRO B 1 639 ? -29.312 57.312 27.734 1 80.88 639 PRO B N 1
ATOM 11363 C CA . PRO B 1 639 ? -30.391 56.312 27.719 1 80.88 639 PRO B CA 1
ATOM 11364 C C . PRO B 1 639 ? -31.531 56.688 26.781 1 80.88 639 PRO B C 1
ATOM 11366 O O . PRO B 1 639 ? -32.125 55.844 26.141 1 80.88 639 PRO B O 1
ATOM 11369 N N . ARG B 1 640 ? -31.922 57.875 26.688 1 79.94 640 ARG B N 1
ATOM 11370 C CA . ARG B 1 640 ? -33.062 58.281 25.875 1 79.94 640 ARG B CA 1
ATOM 11371 C C . ARG B 1 640 ? -32.719 58.344 24.406 1 79.94 640 ARG B C 1
ATOM 11373 O O . ARG B 1 640 ? -33.188 57.5 23.609 1 79.94 640 ARG B O 1
ATOM 11380 N N . GLU B 1 641 ? -31.828 59.219 24.047 1 78.12 641 GLU B N 1
ATOM 11381 C CA . GLU B 1 641 ? -31.469 59.406 22.641 1 78.12 641 GLU B CA 1
ATOM 11382 C C . GLU B 1 641 ? -30.609 58.25 22.156 1 78.12 641 GLU B C 1
ATOM 11384 O O . GLU B 1 641 ? -30.766 57.781 21.016 1 78.12 641 GLU B O 1
ATOM 11389 N N . GLY B 1 642 ? -29.781 57.781 22.984 1 83.06 642 GLY B N 1
ATOM 11390 C CA . GLY B 1 642 ? -28.906 56.688 22.641 1 83.06 642 GLY B CA 1
ATOM 11391 C C . GLY B 1 642 ? -29.641 55.375 22.438 1 83.06 642 GLY B C 1
ATOM 11392 O O . GLY B 1 642 ? -29.234 54.562 21.609 1 83.06 642 GLY B O 1
ATOM 11393 N N . GLY B 1 643 ? -30.672 55.219 23.141 1 84.94 643 GLY B N 1
ATOM 11394 C CA . GLY B 1 643 ? -31.484 54.031 23 1 84.94 643 GLY B CA 1
ATOM 11395 C C . GLY B 1 643 ? -32.156 53.906 21.641 1 84.94 643 GLY B C 1
ATOM 11396 O O . GLY B 1 643 ? -32.219 52.844 21.062 1 84.94 643 GLY B O 1
ATOM 11397 N N . LYS B 1 644 ? -32.625 54.969 21.156 1 84.12 644 LYS B N 1
ATOM 11398 C CA . LYS B 1 644 ? -33.281 54.969 19.859 1 84.12 644 LYS B CA 1
ATOM 11399 C C . LYS B 1 644 ? -32.281 54.656 18.734 1 84.12 644 LYS B C 1
ATOM 11401 O O . LYS B 1 644 ? -32.594 53.875 17.828 1 84.12 644 LYS B O 1
ATOM 11406 N N . ILE B 1 645 ? -31.125 55.25 18.875 1 88.12 645 ILE B N 1
ATOM 11407 C CA . ILE B 1 645 ? -30.094 55.031 17.875 1 88.12 645 ILE B CA 1
ATOM 11408 C C . ILE B 1 645 ? -29.625 53.562 17.922 1 88.12 645 ILE B C 1
ATOM 11410 O O . ILE B 1 645 ? -29.359 52.969 16.875 1 88.12 645 ILE B O 1
ATOM 11414 N N . ALA B 1 646 ? -29.484 53.031 19.109 1 91.5 646 ALA B N 1
ATOM 11415 C CA . ALA B 1 646 ? -29.047 51.656 19.312 1 91.5 646 ALA B CA 1
ATOM 11416 C C . ALA B 1 646 ? -29.969 50.656 18.609 1 91.5 646 ALA B C 1
ATOM 11418 O O . ALA B 1 646 ? -29.5 49.656 18.062 1 91.5 646 ALA B O 1
ATOM 11419 N N . GLU B 1 647 ? -31.203 50.969 18.609 1 89.38 647 GLU B N 1
ATOM 11420 C CA . GLU B 1 647 ? -32.156 50.062 17.984 1 89.38 647 GLU B CA 1
ATOM 11421 C C . GLU B 1 647 ? -32 50.031 16.469 1 89.38 647 GLU B C 1
ATOM 11423 O O . GLU B 1 647 ? -32.156 48.969 15.852 1 89.38 647 GLU B O 1
ATOM 11428 N N . VAL B 1 648 ? -31.656 51.094 15.891 1 89.56 648 VAL B N 1
ATOM 11429 C CA . VAL B 1 648 ? -31.578 51.219 14.438 1 89.56 648 VAL B CA 1
ATOM 11430 C C . VAL B 1 648 ? -30.328 50.5 13.938 1 89.56 648 VAL B C 1
ATOM 11432 O O . VAL B 1 648 ? -30.25 50.125 12.758 1 89.56 648 VAL B O 1
ATOM 11435 N N . LEU B 1 649 ? -29.359 50.219 14.797 1 93.38 649 LEU B N 1
ATOM 11436 C CA . LEU B 1 649 ? -28.125 49.531 14.422 1 93.38 649 LEU B CA 1
ATOM 11437 C C . LEU B 1 649 ? -28.406 48.125 13.938 1 93.38 649 LEU B C 1
ATOM 11439 O O . LEU B 1 649 ? -27.594 47.531 13.227 1 93.38 649 LEU B O 1
ATOM 11443 N N . PHE B 1 650 ? -29.562 47.594 14.328 1 95.12 650 PHE B N 1
ATOM 11444 C CA . PHE B 1 650 ? -29.875 46.188 14.062 1 95.12 650 PHE B CA 1
ATOM 11445 C C . PHE B 1 650 ? -30.766 46.062 12.836 1 95.12 650 PHE B C 1
ATOM 11447 O O . PHE B 1 650 ? -31.453 45.031 12.672 1 95.12 650 PHE B O 1
ATOM 11454 N N . ASP B 1 651 ? -30.688 47.062 12.031 1 92.06 651 ASP B N 1
ATOM 11455 C CA . ASP B 1 651 ? -31.484 47.094 10.812 1 92.06 651 ASP B CA 1
ATOM 11456 C C . ASP B 1 651 ? -31 46.062 9.805 1 92.06 651 ASP B C 1
ATOM 11458 O O . ASP B 1 651 ? -29.781 45.938 9.586 1 92.06 651 ASP B O 1
ATOM 11462 N N . HIS B 1 652 ? -31.875 45.219 9.266 1 92.06 652 HIS B N 1
ATOM 11463 C CA . HIS B 1 652 ? -31.656 44.25 8.195 1 92.06 652 HIS B CA 1
ATOM 11464 C C . HIS B 1 652 ? -30.703 43.156 8.633 1 92.06 652 HIS B C 1
ATOM 11466 O O . HIS B 1 652 ? -29.781 42.781 7.906 1 92.06 652 HIS B O 1
ATOM 11472 N N . ILE B 1 653 ? -30.734 42.719 9.859 1 94.31 653 ILE B N 1
ATOM 11473 C CA . ILE B 1 653 ? -30.016 41.562 10.375 1 94.31 653 ILE B CA 1
ATOM 11474 C C . ILE B 1 653 ? -30.906 40.312 10.25 1 94.31 653 ILE B C 1
ATOM 11476 O O . ILE B 1 653 ? -30.406 39.219 9.961 1 94.31 653 ILE B O 1
ATOM 11480 N N . LEU B 1 654 ? -32.156 40.5 10.484 1 94.38 654 LEU B N 1
ATOM 11481 C CA . LEU B 1 654 ? -33.125 39.438 10.312 1 94.38 654 LEU B CA 1
ATOM 11482 C C . LEU B 1 654 ? -34.125 39.75 9.195 1 94.38 654 LEU B C 1
ATOM 11484 O O . LEU B 1 654 ? -34.25 40.906 8.797 1 94.38 654 LEU B O 1
ATOM 11488 N N . VAL B 1 655 ? -34.719 38.719 8.641 1 92.56 655 VAL B N 1
ATOM 11489 C CA . VAL B 1 655 ? -35.781 38.875 7.652 1 92.56 655 VAL B CA 1
ATOM 11490 C C . VAL B 1 655 ? -37.031 38.125 8.117 1 92.56 655 VAL B C 1
ATOM 11492 O O . VAL B 1 655 ? -36.938 37.031 8.68 1 92.56 655 VAL B O 1
ATOM 11495 N N . ASP B 1 656 ? -38.156 38.812 8.031 1 88.88 656 ASP B N 1
ATOM 11496 C CA . ASP B 1 656 ? -39.438 38.219 8.406 1 88.88 656 ASP B CA 1
ATOM 11497 C C . ASP B 1 656 ? -39.906 37.188 7.371 1 88.88 656 ASP B C 1
ATOM 11499 O O . ASP B 1 656 ? -39.938 37.5 6.172 1 88.88 656 ASP B O 1
ATOM 11503 N N . GLN B 1 657 ? -39.969 35.906 7.805 1 82.44 657 GLN B N 1
ATOM 11504 C CA . GLN B 1 657 ? -40.438 34.844 6.922 1 82.44 657 GLN B CA 1
ATOM 11505 C C . GLN B 1 657 ? -41.938 34.625 7.051 1 82.44 657 GLN B C 1
ATOM 11507 O O . GLN B 1 657 ? -42.438 33.594 6.594 1 82.44 657 GLN B O 1
ATOM 11512 N N . SER B 1 658 ? -42.625 35.344 7.848 1 64.94 658 SER B N 1
ATOM 11513 C CA . SER B 1 658 ? -44.062 35.156 8 1 64.94 658 SER B CA 1
ATOM 11514 C C . SER B 1 658 ? -44.781 35.125 6.648 1 64.94 658 SER B C 1
ATOM 11516 O O . SER B 1 658 ? -44.344 35.844 5.723 1 64.94 658 SER B O 1
ATOM 11518 N N . PRO B 1 659 ? -45.438 33.875 6.223 1 51.72 659 PRO B N 1
ATOM 11519 C CA . PRO B 1 659 ? -46.188 33.844 4.969 1 51.72 659 PRO B CA 1
ATOM 11520 C C . PRO B 1 659 ? -46.938 35.156 4.695 1 51.72 659 PRO B C 1
ATOM 11522 O O . PRO B 1 659 ? -47.688 35.625 5.539 1 51.72 659 PRO B O 1
ATOM 11525 N N . ASP B 1 660 ? -46.531 36.031 4.195 1 42.97 660 ASP B N 1
ATOM 11526 C CA . ASP B 1 660 ? -47.531 36.875 3.555 1 42.97 660 ASP B CA 1
ATOM 11527 C C . ASP B 1 660 ? -48.469 36.094 2.668 1 42.97 660 ASP B C 1
ATOM 11529 O O . ASP B 1 660 ? -48.062 35.062 2.086 1 42.97 660 ASP B O 1
ATOM 11533 N N . GLU B 1 661 ? -49.906 36.188 2.701 1 37.5 661 GLU B N 1
ATOM 11534 C CA . GLU B 1 661 ? -50.875 35.594 1.806 1 37.5 661 GLU B CA 1
ATOM 11535 C C . GLU B 1 661 ? -50.375 35.531 0.373 1 37.5 661 GLU B C 1
ATOM 11537 O O . GLU B 1 661 ? -50.75 34.656 -0.4 1 37.5 661 GLU B O 1
ATOM 11542 N N . ARG B 1 662 ? -49.875 36.625 -0.208 1 33.66 662 ARG B N 1
ATOM 11543 C CA . ARG B 1 662 ? -49.594 36.656 -1.644 1 33.66 662 ARG B CA 1
ATOM 11544 C C . ARG B 1 662 ? -48.312 35.938 -1.992 1 33.66 662 ARG B C 1
ATOM 11546 O O . ARG B 1 662 ? -48 35.719 -3.17 1 33.66 662 ARG B O 1
ATOM 11553 N N . LEU B 1 663 ? -47.344 35.906 -1.194 1 32.72 663 LEU B N 1
ATOM 11554 C CA . LEU B 1 663 ? -46.094 35.469 -1.772 1 32.72 663 LEU B CA 1
ATOM 11555 C C . LEU B 1 663 ? -45.938 33.969 -1.641 1 32.72 663 LEU B C 1
ATOM 11557 O O . LEU B 1 663 ? -44.812 33.438 -1.69 1 32.72 663 LEU B O 1
ATOM 11561 N N . GLU B 1 664 ? -46.812 33.125 -1.263 1 35.12 664 GLU B N 1
ATOM 11562 C CA . GLU B 1 664 ? -46.781 31.688 -1.482 1 35.12 664 GLU B CA 1
ATOM 11563 C C . GLU B 1 664 ? -46.219 31.344 -2.854 1 35.12 664 GLU B C 1
ATOM 11565 O O . GLU B 1 664 ? -45.688 30.25 -3.064 1 35.12 664 GLU B O 1
ATOM 11570 N N . GLU B 1 665 ? -46.531 32.125 -3.904 1 32.25 665 GLU B N 1
ATOM 11571 C CA . GLU B 1 665 ? -46.281 31.688 -5.27 1 32.25 665 GLU B CA 1
ATOM 11572 C C . GLU B 1 665 ? -44.781 31.641 -5.555 1 32.25 665 GLU B C 1
ATOM 11574 O O . GLU B 1 665 ? -44.312 30.75 -6.27 1 32.25 665 GLU B O 1
ATOM 11579 N N . SER B 1 666 ? -44.062 32.656 -5.172 1 28.39 666 SER B N 1
ATOM 11580 C CA . SER B 1 666 ? -42.75 32.75 -5.797 1 28.39 666 SER B CA 1
ATOM 11581 C C . SER B 1 666 ? -41.719 31.859 -5.078 1 28.39 666 SER B C 1
ATOM 11583 O O . SER B 1 666 ? -40.594 31.703 -5.543 1 28.39 666 SER B O 1
ATOM 11585 N N . GLN B 1 667 ? -41.938 31.516 -3.82 1 30.34 667 GLN B N 1
ATOM 11586 C CA . GLN B 1 667 ? -40.906 30.766 -3.145 1 30.34 667 GLN B CA 1
ATOM 11587 C C . GLN B 1 667 ? -40.875 29.312 -3.602 1 30.34 667 GLN B C 1
ATOM 11589 O O . GLN B 1 667 ? -40 28.547 -3.207 1 30.34 667 GLN B O 1
ATOM 11594 N N . SER B 1 668 ? -42 28.797 -4.156 1 30.09 668 SER B N 1
ATOM 11595 C CA . SER B 1 668 ? -41.906 27.453 -4.707 1 30.09 668 SER B CA 1
ATOM 11596 C C . SER B 1 668 ? -40.781 27.344 -5.734 1 30.09 668 SER B C 1
ATOM 11598 O O . SER B 1 668 ? -40.312 26.25 -6.062 1 30.09 668 SER B O 1
ATOM 11600 N N . SER B 1 669 ? -40.5 28.469 -6.406 1 26.73 669 SER B N 1
ATOM 11601 C CA . SER B 1 669 ? -39.531 28.328 -7.488 1 26.73 669 SER B CA 1
ATOM 11602 C C . SER B 1 669 ? -38.125 28.25 -6.941 1 26.73 669 SER B C 1
ATOM 11604 O O . SER B 1 669 ? -37.188 27.844 -7.648 1 26.73 669 SER B O 1
ATOM 11606 N N . ALA B 1 670 ? -37.906 28.906 -5.77 1 26.59 670 ALA B N 1
ATOM 11607 C CA . ALA B 1 670 ? -36.5 28.969 -5.383 1 26.59 670 ALA B CA 1
ATOM 11608 C C . ALA B 1 670 ? -36 27.656 -4.785 1 26.59 670 ALA B C 1
ATOM 11610 O O . ALA B 1 670 ? -34.812 27.438 -4.594 1 26.59 670 ALA B O 1
ATOM 11611 N N . GLN B 1 671 ? -36.938 26.891 -4.16 1 28 671 GLN B N 1
ATOM 11612 C CA . GLN B 1 671 ? -36.438 25.625 -3.613 1 28 671 GLN B CA 1
ATOM 11613 C C . GLN B 1 671 ? -35.938 24.703 -4.719 1 28 671 GLN B C 1
ATOM 11615 O O . GLN B 1 671 ? -35.312 23.672 -4.441 1 28 671 GLN B O 1
ATOM 11620 N N . ASN B 1 672 ? -36.531 24.844 -5.898 1 26.44 672 ASN B N 1
ATOM 11621 C CA . ASN B 1 672 ? -36.125 23.969 -6.988 1 26.44 672 ASN B CA 1
ATOM 11622 C C . ASN B 1 672 ? -34.656 24.203 -7.367 1 26.44 672 ASN B C 1
ATOM 11624 O O . ASN B 1 672 ? -34.156 23.625 -8.344 1 26.44 672 ASN B O 1
ATOM 11628 N N . VAL B 1 673 ? -34.188 25.359 -6.961 1 25.52 673 VAL B N 1
ATOM 11629 C CA . VAL B 1 673 ? -32.844 25.625 -7.473 1 25.52 673 VAL B CA 1
ATOM 11630 C C . VAL B 1 673 ? -31.859 24.719 -6.766 1 25.52 673 VAL B C 1
ATOM 11632 O O . VAL B 1 673 ? -30.641 24.812 -7.004 1 25.52 673 VAL B O 1
ATOM 11635 N N . LEU B 1 674 ? -32.25 24.141 -5.719 1 25.22 674 LEU B N 1
ATOM 11636 C CA . LEU B 1 674 ? -31.188 23.281 -5.219 1 25.22 674 LEU B CA 1
ATOM 11637 C C . LEU B 1 674 ? -30.938 22.109 -6.16 1 25.22 674 LEU B C 1
ATOM 11639 O O . LEU B 1 674 ? -31.156 20.953 -5.781 1 25.22 674 LEU B O 1
ATOM 11643 N N . LYS B 1 675 ? -31.547 22.234 -7.387 1 26 675 LYS B N 1
ATOM 11644 C CA . LYS B 1 675 ? -30.953 21.25 -8.273 1 26 675 LYS B CA 1
ATOM 11645 C C . LYS B 1 675 ? -29.422 21.25 -8.18 1 26 675 LYS B C 1
ATOM 11647 O O . LYS B 1 675 ? -28.828 22.312 -7.949 1 26 675 LYS B O 1
ATOM 11652 N N . THR B 1 676 ? -28.953 20.016 -8.125 1 23.77 676 THR B N 1
ATOM 11653 C CA . THR B 1 676 ? -27.531 19.719 -8.094 1 23.77 676 THR B CA 1
ATOM 11654 C C . THR B 1 676 ? -26.766 20.609 -9.078 1 23.77 676 THR B C 1
ATOM 11656 O O . THR B 1 676 ? -27.031 20.578 -10.281 1 23.77 676 THR B O 1
ATOM 11659 N N . PRO B 1 677 ? -26.5 21.844 -8.742 1 24.8 677 PRO B N 1
ATOM 11660 C CA . PRO B 1 677 ? -25.75 22.484 -9.828 1 24.8 677 PRO B CA 1
ATOM 11661 C C . PRO B 1 677 ? -24.828 21.531 -10.57 1 24.8 677 PRO B C 1
ATOM 11663 O O . PRO B 1 677 ? -24.312 20.578 -9.969 1 24.8 677 PRO B O 1
ATOM 11666 N N . LYS B 1 678 ? -25.125 21.312 -11.773 1 26.44 678 LYS B N 1
ATOM 11667 C CA . LYS B 1 678 ? -24.047 20.719 -12.555 1 26.44 678 LYS B CA 1
ATOM 11668 C C . LYS B 1 678 ? -22.688 21.25 -12.102 1 26.44 678 LYS B C 1
ATOM 11670 O O . LYS B 1 678 ? -22.516 22.453 -11.93 1 26.44 678 LYS B O 1
ATOM 11675 N N . ILE B 1 679 ? -21.984 20.391 -11.414 1 26.89 679 ILE B N 1
ATOM 11676 C CA . ILE B 1 679 ? -20.594 20.625 -11.047 1 26.89 679 ILE B CA 1
ATOM 11677 C C . ILE B 1 679 ? -19.906 21.453 -12.133 1 26.89 679 ILE B C 1
ATOM 11679 O O . ILE B 1 679 ? -19.734 21 -13.266 1 26.89 679 ILE B O 1
ATOM 11683 N N . ASP B 1 680 ? -20.266 22.688 -12.289 1 27.81 680 ASP B N 1
ATOM 11684 C CA . ASP B 1 680 ? -19.531 23.516 -13.242 1 27.81 680 ASP B CA 1
ATOM 11685 C C . ASP B 1 680 ? -18.031 23.266 -13.156 1 27.81 680 ASP B C 1
ATOM 11687 O O . ASP B 1 680 ? -17.484 23.109 -12.07 1 27.81 680 ASP B O 1
ATOM 11691 N N . LYS B 1 681 ? -17.547 22.859 -14.25 1 28.81 681 LYS B N 1
ATOM 11692 C CA . LYS B 1 681 ? -16.141 22.531 -14.523 1 28.81 681 LYS B CA 1
ATOM 11693 C C . LYS B 1 681 ? -15.211 23.5 -13.797 1 28.81 681 LYS B C 1
ATOM 11695 O O . LYS B 1 681 ? -14.039 23.188 -13.578 1 28.81 681 LYS B O 1
ATOM 11700 N N . ASP B 1 682 ? -15.555 24.797 -13.773 1 30.95 682 ASP B N 1
ATOM 11701 C CA . ASP B 1 682 ? -14.508 25.766 -13.469 1 30.95 682 ASP B CA 1
ATOM 11702 C C . ASP B 1 682 ? -14.445 26.062 -11.969 1 30.95 682 ASP B C 1
ATOM 11704 O O . ASP B 1 682 ? -15.141 26.953 -11.477 1 30.95 682 ASP B O 1
ATOM 11708 N N . LEU B 1 683 ? -14.328 25.141 -11.227 1 33.72 683 LEU B N 1
ATOM 11709 C CA . LEU B 1 683 ? -14.031 25.453 -9.828 1 33.72 683 LEU B CA 1
ATOM 11710 C C . LEU B 1 683 ? -12.891 26.469 -9.727 1 33.72 683 LEU B C 1
ATOM 11712 O O . LEU B 1 683 ? -12.258 26.578 -8.672 1 33.72 683 LEU B O 1
ATOM 11716 N N . ALA B 1 684 ? -12.297 26.812 -10.836 1 31 684 ALA B N 1
ATOM 11717 C CA . ALA B 1 684 ? -11.375 27.938 -10.75 1 31 684 ALA B CA 1
ATOM 11718 C C . ALA B 1 684 ? -12.109 29.203 -10.305 1 31 684 ALA B C 1
ATOM 11720 O O . ALA B 1 684 ? -13.219 29.484 -10.766 1 31 684 ALA B O 1
ATOM 11721 N N . LEU B 1 685 ? -11.844 29.578 -9.297 1 30.38 685 LEU B N 1
ATOM 11722 C CA . LEU B 1 685 ? -12.305 30.938 -8.992 1 30.38 685 LEU B CA 1
ATOM 11723 C C . LEU B 1 685 ? -12.211 31.828 -10.219 1 30.38 685 LEU B C 1
ATOM 11725 O O . LEU B 1 685 ? -11.109 32.094 -10.727 1 30.38 685 LEU B O 1
ATOM 11729 N N . ASP B 1 686 ? -13.023 31.625 -11.32 1 28.48 686 ASP B N 1
ATOM 11730 C CA . ASP B 1 686 ? -13.039 32.719 -12.273 1 28.48 686 ASP B CA 1
ATOM 11731 C C . ASP B 1 686 ? -12.977 34.094 -11.555 1 28.48 686 ASP B C 1
ATOM 11733 O O . ASP B 1 686 ? -13.859 34.406 -10.75 1 28.48 686 ASP B O 1
ATOM 11737 N N . THR B 1 687 ? -11.828 34.469 -11.43 1 29.06 687 THR B N 1
ATOM 11738 C CA . THR B 1 687 ? -11.719 35.875 -10.977 1 29.06 687 THR B CA 1
ATOM 11739 C C . THR B 1 687 ? -12.688 36.75 -11.75 1 29.06 687 THR B C 1
ATOM 11741 O O . THR B 1 687 ? -12.695 37.969 -11.57 1 29.06 687 THR B O 1
ATOM 11744 N N . ASN B 1 688 ? -13.055 36.25 -12.984 1 26.94 688 ASN B N 1
ATOM 11745 C CA . ASN B 1 688 ? -14.008 37.156 -13.609 1 26.94 688 ASN B CA 1
ATOM 11746 C C . ASN B 1 688 ? -15.383 37.062 -12.961 1 26.94 688 ASN B C 1
ATOM 11748 O O . ASN B 1 688 ? -16.078 36.062 -13.125 1 26.94 688 ASN B O 1
ATOM 11752 N N . VAL B 1 689 ? -15.539 37.562 -11.797 1 27.59 689 VAL B N 1
ATOM 11753 C CA . VAL B 1 689 ? -16.844 37.906 -11.234 1 27.59 689 VAL B CA 1
ATOM 11754 C C . VAL B 1 689 ? -17.781 38.312 -12.359 1 27.59 689 VAL B C 1
ATOM 11756 O O . VAL B 1 689 ? -17.609 39.375 -12.977 1 27.59 689 VAL B O 1
ATOM 11759 N N . GLU B 1 690 ? -17.984 37.562 -13.312 1 26.86 690 GLU B N 1
ATOM 11760 C CA . GLU B 1 690 ? -19.188 38.125 -13.922 1 26.86 690 GLU B CA 1
ATOM 11761 C C . GLU B 1 690 ? -20.172 38.562 -12.852 1 26.86 690 GLU B C 1
ATOM 11763 O O . GLU B 1 690 ? -20.375 37.875 -11.852 1 26.86 690 GLU B O 1
ATOM 11768 N N . GLU B 1 691 ? -20.391 39.844 -12.859 1 26 691 GLU B N 1
ATOM 11769 C CA . GLU B 1 691 ? -21.391 40.625 -12.125 1 26 691 GLU B CA 1
ATOM 11770 C C . GLU B 1 691 ? -22.734 39.875 -12.094 1 26 691 GLU B C 1
ATOM 11772 O O . GLU B 1 691 ? -23.562 40.062 -12.992 1 26 691 GLU B O 1
ATOM 11777 N N . GLY B 1 692 ? -22.719 38.719 -12.242 1 27.95 692 GLY B N 1
ATOM 11778 C CA . GLY B 1 692 ? -24.094 38.344 -11.93 1 27.95 692 GLY B CA 1
ATOM 11779 C C . GLY B 1 692 ? -24.672 39.156 -10.773 1 27.95 692 GLY B C 1
ATOM 11780 O O . GLY B 1 692 ? -24.047 39.281 -9.727 1 27.95 692 GLY B O 1
ATOM 11781 N N . ARG B 1 693 ? -25.406 40.094 -11.086 1 25.7 693 ARG B N 1
ATOM 11782 C CA . ARG B 1 693 ? -26.109 41 -10.203 1 25.7 693 ARG B CA 1
ATOM 11783 C C . ARG B 1 693 ? -26.672 40.281 -8.992 1 25.7 693 ARG B C 1
ATOM 11785 O O . ARG B 1 693 ? -27.688 39.562 -9.109 1 25.7 693 ARG B O 1
ATOM 11792 N N . GLU B 1 694 ? -25.812 39.5 -8.453 1 31.22 694 GLU B N 1
ATOM 11793 C CA . GLU B 1 694 ? -26.484 39.344 -7.168 1 31.22 694 GLU B CA 1
ATOM 11794 C C . GLU B 1 694 ? -27.344 40.562 -6.836 1 31.22 694 GLU B C 1
ATOM 11796 O O . GLU B 1 694 ? -26.922 41.688 -7 1 31.22 694 GLU B O 1
ATOM 11801 N N . ARG B 1 695 ? -28.469 40.469 -7.023 1 29.56 695 ARG B N 1
ATOM 11802 C CA . ARG B 1 695 ? -29.328 41.562 -6.59 1 29.56 695 ARG B CA 1
ATOM 11803 C C . ARG B 1 695 ? -28.734 42.281 -5.375 1 29.56 695 ARG B C 1
ATOM 11805 O O . ARG B 1 695 ? -28.719 41.719 -4.273 1 29.56 695 ARG B O 1
ATOM 11812 N N . VAL B 1 696 ? -27.547 42.938 -5.742 1 31.22 696 VAL B N 1
ATOM 11813 C CA . VAL B 1 696 ? -27.203 43.875 -4.684 1 31.22 696 VAL B CA 1
ATOM 11814 C C . VAL B 1 696 ? -28.484 44.438 -4.059 1 31.22 696 VAL B C 1
ATOM 11816 O O . VAL B 1 696 ? -29.234 45.156 -4.715 1 31.22 696 VAL B O 1
ATOM 11819 N N . ILE B 1 697 ? -29.094 43.688 -3.396 1 35.06 697 ILE B N 1
ATOM 11820 C CA . ILE B 1 697 ? -30.094 44.375 -2.598 1 35.06 697 ILE B CA 1
ATOM 11821 C C . ILE B 1 697 ? -29.531 45.719 -2.098 1 35.06 697 ILE B C 1
ATOM 11823 O O . ILE B 1 697 ? -28.578 45.75 -1.323 1 35.06 697 ILE B O 1
ATOM 11827 N N . VAL B 1 698 ? -29.406 46.656 -3.045 1 36.25 698 VAL B N 1
ATOM 11828 C CA . VAL B 1 698 ? -29.156 48 -2.564 1 36.25 698 VAL B CA 1
ATOM 11829 C C . VAL B 1 698 ? -29.859 48.219 -1.219 1 36.25 698 VAL B C 1
ATOM 11831 O O . VAL B 1 698 ? -31.078 48.188 -1.141 1 36.25 698 VAL B O 1
ATOM 11834 N N . PHE B 1 699 ? -29.156 47.781 -0.302 1 42.94 699 PHE B N 1
ATOM 11835 C CA . PHE B 1 699 ? -29.594 47.969 1.077 1 42.94 699 PHE B CA 1
ATOM 11836 C C . PHE B 1 699 ? -30.031 49.438 1.311 1 42.94 699 PHE B C 1
ATOM 11838 O O . PHE B 1 699 ? -30.734 49.719 2.283 1 42.94 699 PHE B O 1
ATOM 11845 N N . ASP B 1 700 ? -29.5 50.281 0.444 1 44.28 700 ASP B N 1
ATOM 11846 C CA . ASP B 1 700 ? -29.781 51.688 0.74 1 44.28 700 ASP B CA 1
ATOM 11847 C C . ASP B 1 700 ? -31.281 51.969 0.721 1 44.28 700 ASP B C 1
ATOM 11849 O O . ASP B 1 700 ? -31.766 52.844 1.446 1 44.28 700 ASP B O 1
ATOM 11853 N N . ASP B 1 701 ? -31.938 51.281 -0.221 1 50.75 701 ASP B N 1
ATOM 11854 C CA . ASP B 1 701 ? -33.312 51.719 -0.445 1 50.75 701 ASP B CA 1
ATOM 11855 C C . ASP B 1 701 ? -34.312 50.844 0.35 1 50.75 701 ASP B C 1
ATOM 11857 O O . ASP B 1 701 ? -35.5 50.781 0.021 1 50.75 701 ASP B O 1
ATOM 11861 N N . LEU B 1 702 ? -33.719 50.188 1.277 1 60.53 702 LEU B N 1
ATOM 11862 C CA . LEU B 1 702 ? -34.656 49.312 1.96 1 60.53 702 LEU B CA 1
ATOM 11863 C C . LEU B 1 702 ? -35.375 50.062 3.066 1 60.53 702 LEU B C 1
ATOM 11865 O O . LEU B 1 702 ? -34.812 50.969 3.703 1 60.53 702 LEU B O 1
ATOM 11869 N N . ASP B 1 703 ? -36.594 49.906 3.115 1 74.56 703 ASP B N 1
ATOM 11870 C CA . ASP B 1 703 ? -37.375 50.438 4.223 1 74.56 703 ASP B CA 1
ATOM 11871 C C . ASP B 1 703 ? -36.875 49.906 5.562 1 74.56 703 ASP B C 1
ATOM 11873 O O . ASP B 1 703 ? -36.438 48.75 5.664 1 74.56 703 ASP B O 1
ATOM 11877 N N . PRO B 1 704 ? -36.688 50.781 6.441 1 84.19 704 PRO B N 1
ATOM 11878 C CA . PRO B 1 704 ? -36.219 50.375 7.773 1 84.19 704 PRO B CA 1
ATOM 11879 C C . PRO B 1 704 ? -37.094 49.25 8.375 1 84.19 704 PRO B C 1
ATOM 11881 O O . PRO B 1 704 ? -38.312 49.219 8.141 1 84.19 704 PRO B O 1
ATOM 11884 N N . ASP B 1 705 ? -36.5 48.406 9.055 1 89.25 705 ASP B N 1
ATOM 11885 C CA . ASP B 1 705 ? -37.188 47.312 9.719 1 89.25 705 ASP B CA 1
ATOM 11886 C C . ASP B 1 705 ? -38.094 47.812 10.828 1 89.25 705 ASP B C 1
ATOM 11888 O O . ASP B 1 705 ? -37.812 48.844 11.453 1 89.25 705 ASP B O 1
ATOM 11892 N N . PRO B 1 706 ? -39.188 47.125 11.078 1 89.56 706 PRO B N 1
ATOM 11893 C CA . PRO B 1 706 ? -40.031 47.469 12.219 1 89.56 706 PRO B CA 1
ATOM 11894 C C . PRO B 1 706 ? -39.375 47.219 13.562 1 89.56 706 PRO B C 1
ATOM 11896 O O . PRO B 1 706 ? -38.406 46.438 13.633 1 89.56 706 PRO B O 1
ATOM 11899 N N . PRO B 1 707 ? -39.781 47.875 14.602 1 90.69 707 PRO B N 1
ATOM 11900 C CA . PRO B 1 707 ? -39.156 47.781 15.914 1 90.69 707 PRO B CA 1
ATOM 11901 C C . PRO B 1 707 ? -39.125 46.344 16.422 1 90.69 707 PRO B C 1
ATOM 11903 O O . PRO B 1 707 ? -38.156 45.938 17.078 1 90.69 707 PRO B O 1
ATOM 11906 N N . ARG B 1 708 ? -40.062 45.562 16.078 1 91.81 708 ARG B N 1
ATOM 11907 C CA . ARG B 1 708 ? -40.062 44.156 16.516 1 91.81 708 ARG B CA 1
ATOM 11908 C C . ARG B 1 708 ? -38.875 43.406 15.969 1 91.81 708 ARG B C 1
ATOM 11910 O O . ARG B 1 708 ? -38.188 42.688 16.703 1 91.81 708 ARG B O 1
ATOM 11917 N N . LEU B 1 709 ? -38.656 43.594 14.711 1 93.44 709 LEU B N 1
ATOM 11918 C CA . LEU B 1 709 ? -37.562 42.906 14.055 1 93.44 709 LEU B CA 1
ATOM 11919 C C . LEU B 1 709 ? -36.219 43.375 14.594 1 93.44 709 LEU B C 1
ATOM 11921 O O . LEU B 1 709 ? -35.281 42.594 14.68 1 93.44 709 LEU B O 1
ATOM 11925 N N . LEU B 1 710 ? -36.125 44.656 14.945 1 94.06 710 LEU B N 1
ATOM 11926 C CA . LEU B 1 710 ? -34.906 45.219 15.492 1 94.06 710 LEU B CA 1
ATOM 11927 C C . LEU B 1 710 ? -34.594 44.625 16.859 1 94.06 710 LEU B C 1
ATOM 11929 O O . LEU B 1 710 ? -33.438 44.25 17.141 1 94.06 710 LEU B O 1
ATOM 11933 N N . GLN B 1 711 ? -35.625 44.469 17.688 1 94.25 711 GLN B N 1
ATOM 11934 C CA . GLN B 1 711 ? -35.438 43.875 19 1 94.25 711 GLN B CA 1
ATOM 11935 C C . GLN B 1 711 ? -35.094 42.406 18.906 1 94.25 711 GLN B C 1
ATOM 11937 O O . GLN B 1 711 ? -34.25 41.906 19.672 1 94.25 711 GLN B O 1
ATOM 11942 N N . LEU B 1 712 ? -35.75 41.75 17.984 1 95.38 712 LEU B N 1
ATOM 11943 C CA . LEU B 1 712 ? -35.469 40.344 17.797 1 95.38 712 LEU B CA 1
ATOM 11944 C C . LEU B 1 712 ? -34.031 40.125 17.312 1 95.38 712 LEU B C 1
ATOM 11946 O O . LEU B 1 712 ? -33.375 39.156 17.688 1 95.38 712 LEU B O 1
ATOM 11950 N N . ALA B 1 713 ? -33.656 41 16.422 1 96.25 713 ALA B N 1
ATOM 11951 C CA . ALA B 1 713 ? -32.312 40.906 15.891 1 96.25 713 ALA B CA 1
ATOM 11952 C C . ALA B 1 713 ? -31.266 41.031 17 1 96.25 713 ALA B C 1
ATOM 11954 O O . ALA B 1 713 ? -30.297 40.281 17.031 1 96.25 713 ALA B O 1
ATOM 11955 N N . GLU B 1 714 ? -31.453 42 17.844 1 96.19 714 GLU B N 1
ATOM 11956 C CA . GLU B 1 714 ? -30.547 42.188 18.969 1 96.19 714 GLU B CA 1
ATOM 11957 C C . GLU B 1 714 ? -30.531 40.969 19.891 1 96.19 714 GLU B C 1
ATOM 11959 O O . GLU B 1 714 ? -29.484 40.531 20.328 1 96.19 714 GLU B O 1
ATOM 11964 N N . ARG B 1 715 ? -31.688 40.469 20.203 1 96 715 ARG B N 1
ATOM 11965 C CA . ARG B 1 715 ? -31.797 39.281 21.047 1 96 715 ARG B CA 1
ATOM 11966 C C . ARG B 1 715 ? -31.125 38.062 20.406 1 96 715 ARG B C 1
ATOM 11968 O O . ARG B 1 715 ? -30.391 37.344 21.078 1 96 715 ARG B O 1
ATOM 11975 N N . ALA B 1 716 ? -31.391 37.875 19.156 1 96.5 716 ALA B N 1
ATOM 11976 C CA . ALA B 1 716 ? -30.797 36.75 18.422 1 96.5 716 ALA B CA 1
ATOM 11977 C C . ALA B 1 716 ? -29.281 36.844 18.422 1 96.5 716 ALA B C 1
ATOM 11979 O O . ALA B 1 716 ? -28.594 35.844 18.578 1 96.5 716 ALA B O 1
ATOM 11980 N N . LEU B 1 717 ? -28.766 38.031 18.188 1 96.56 717 LEU B N 1
ATOM 11981 C CA . LEU B 1 717 ? -27.312 38.219 18.141 1 96.56 717 LEU B CA 1
ATOM 11982 C C . LEU B 1 717 ? -26.688 38 19.516 1 96.56 717 LEU B C 1
ATOM 11984 O O . LEU B 1 717 ? -25.594 37.438 19.625 1 96.56 717 LEU B O 1
ATOM 11988 N N . ASN B 1 718 ? -27.375 38.438 20.562 1 95.31 718 ASN B N 1
ATOM 11989 C CA . ASN B 1 718 ? -26.875 38.219 21.906 1 95.31 718 ASN B CA 1
ATOM 11990 C C . ASN B 1 718 ? -26.797 36.719 22.234 1 95.31 718 ASN B C 1
ATOM 11992 O O . ASN B 1 718 ? -25.828 36.25 22.812 1 95.31 718 ASN B O 1
ATOM 11996 N N . LEU B 1 719 ? -27.812 36.031 21.844 1 95.19 719 LEU B N 1
ATOM 11997 C CA . LEU B 1 719 ? -27.828 34.594 22.062 1 95.19 719 LEU B CA 1
ATOM 11998 C C . LEU B 1 719 ? -26.734 33.906 21.25 1 95.19 719 LEU B C 1
ATOM 12000 O O . LEU B 1 719 ? -26.078 33 21.734 1 95.19 719 LEU B O 1
ATOM 12004 N N . THR B 1 720 ? -26.562 34.375 20 1 95.06 720 THR B N 1
ATOM 12005 C CA . THR B 1 720 ? -25.516 33.844 19.156 1 95.06 720 THR B CA 1
ATOM 12006 C C . THR B 1 720 ? -24.141 34.062 19.766 1 95.06 720 THR B C 1
ATOM 12008 O O . THR B 1 720 ? -23.297 33.188 19.781 1 95.06 720 THR B O 1
ATOM 12011 N N . ARG B 1 721 ? -23.891 35.25 20.234 1 94.44 721 ARG B N 1
ATOM 12012 C CA . ARG B 1 721 ? -22.625 35.625 20.859 1 94.44 721 ARG B CA 1
ATOM 12013 C C . ARG B 1 721 ? -22.328 34.75 22.062 1 94.44 721 ARG B C 1
ATOM 12015 O O . ARG B 1 721 ? -21.172 34.438 22.344 1 94.44 721 ARG B O 1
ATOM 12022 N N . GLN B 1 722 ? -23.406 34.281 22.766 1 92.12 722 GLN B N 1
ATOM 12023 C CA . GLN B 1 722 ? -23.266 33.469 23.969 1 92.12 722 GLN B CA 1
ATOM 12024 C C . GLN B 1 722 ? -23.219 31.984 23.609 1 92.12 722 GLN B C 1
ATOM 12026 O O . GLN B 1 722 ? -23.266 31.125 24.5 1 92.12 722 GLN B O 1
ATOM 12031 N N . HIS B 1 723 ? -23.188 31.656 22.391 1 91.5 723 HIS B N 1
ATOM 12032 C CA . HIS B 1 723 ? -23.078 30.297 21.859 1 91.5 723 HIS B CA 1
ATOM 12033 C C . HIS B 1 723 ? -24.297 29.469 22.219 1 91.5 723 HIS B C 1
ATOM 12035 O O . HIS B 1 723 ? -24.188 28.281 22.516 1 91.5 723 HIS B O 1
ATOM 12041 N N . GLN B 1 724 ? -25.406 30.141 22.375 1 91.69 724 GLN B N 1
ATOM 12042 C CA . GLN B 1 724 ? -26.672 29.438 22.625 1 91.69 724 GLN B CA 1
ATOM 12043 C C . GLN B 1 724 ? -27.422 29.172 21.312 1 91.69 724 GLN B C 1
ATOM 12045 O O . GLN B 1 724 ? -28.516 29.688 21.094 1 91.69 724 GLN B O 1
ATOM 12050 N N . HIS B 1 725 ? -26.906 28.312 20.625 1 90.12 725 HIS B N 1
ATOM 12051 C CA . HIS B 1 725 ? -27.328 28.094 19.25 1 90.12 725 HIS B CA 1
ATOM 12052 C C . HIS B 1 725 ? -28.719 27.453 19.203 1 90.12 725 HIS B C 1
ATOM 12054 O O . HIS B 1 725 ? -29.516 27.766 18.328 1 90.12 725 HIS B O 1
ATOM 12060 N N . GLU B 1 726 ? -29 26.594 20.109 1 89.12 726 GLU B N 1
ATOM 12061 C CA . GLU B 1 726 ? -30.328 25.984 20.141 1 89.12 726 GLU B CA 1
ATOM 12062 C C . GLU B 1 726 ? -31.406 27.031 20.438 1 89.12 726 GLU B C 1
ATOM 12064 O O . GLU B 1 726 ? -32.5 27.016 19.859 1 89.12 726 GLU B O 1
ATOM 12069 N N . ALA B 1 727 ? -31.062 27.922 21.328 1 92.62 727 ALA B N 1
ATOM 12070 C CA . ALA B 1 727 ? -31.984 29 21.688 1 92.62 727 ALA B CA 1
ATOM 12071 C C . ALA B 1 727 ? -32.219 29.938 20.5 1 92.62 727 ALA B C 1
ATOM 12073 O O . ALA B 1 727 ? -33.312 30.438 20.312 1 92.62 727 ALA B O 1
ATOM 12074 N N . VAL B 1 728 ? -31.203 30.188 19.75 1 94.88 728 VAL B N 1
ATOM 12075 C CA . VAL B 1 728 ? -31.328 31.047 18.578 1 94.88 728 VAL B CA 1
ATOM 12076 C C . VAL B 1 728 ? -32.25 30.391 17.547 1 94.88 728 VAL B C 1
ATOM 12078 O O . VAL B 1 728 ? -33.156 31.062 17.016 1 94.88 728 VAL B O 1
ATOM 12081 N N . ASN B 1 729 ? -32.031 29.125 17.312 1 92 729 ASN B N 1
ATOM 12082 C CA . ASN B 1 729 ? -32.844 28.406 16.359 1 92 729 ASN B CA 1
ATOM 12083 C C . ASN B 1 729 ? -34.312 28.375 16.797 1 92 729 ASN B C 1
ATOM 12085 O O . ASN B 1 729 ? -35.219 28.531 15.961 1 92 729 ASN B O 1
ATOM 12089 N N . GLN B 1 730 ? -34.5 28.141 18.016 1 93.06 730 GLN B N 1
ATOM 12090 C CA . GLN B 1 730 ? -35.875 28.156 18.562 1 93.06 730 GLN B CA 1
ATOM 12091 C C . GLN B 1 730 ? -36.5 29.531 18.391 1 93.06 730 GLN B C 1
ATOM 12093 O O . GLN B 1 730 ? -37.688 29.625 18 1 93.06 730 GLN B O 1
ATOM 12098 N N . LEU B 1 731 ? -35.719 30.578 18.688 1 95.12 731 LEU B N 1
ATOM 12099 C CA . LEU B 1 731 ? -36.188 31.938 18.578 1 95.12 731 LEU B CA 1
ATOM 12100 C C . LEU B 1 731 ? -36.594 32.25 17.125 1 95.12 731 LEU B C 1
ATOM 12102 O O . LEU B 1 731 ? -37.656 32.812 16.875 1 95.12 731 LEU B O 1
ATOM 12106 N N . LEU B 1 732 ? -35.75 31.953 16.234 1 94.44 732 LEU B N 1
ATOM 12107 C CA . LEU B 1 732 ? -36 32.219 14.82 1 94.44 732 LEU B CA 1
ATOM 12108 C C . LEU B 1 732 ? -37.219 31.469 14.312 1 94.44 732 LEU B C 1
ATOM 12110 O O . LEU B 1 732 ? -38 32 13.547 1 94.44 732 LEU B O 1
ATOM 12114 N N . GLN B 1 733 ? -37.344 30.234 14.766 1 92.12 733 GLN B N 1
ATOM 12115 C CA . GLN B 1 733 ? -38.469 29.406 14.344 1 92.12 733 GLN B CA 1
ATOM 12116 C C . GLN B 1 733 ? -39.781 29.906 14.953 1 92.12 733 GLN B C 1
ATOM 12118 O O . GLN B 1 733 ? -40.781 30.016 14.258 1 92.12 733 GLN B O 1
ATOM 12123 N N . GLU B 1 734 ? -39.75 30.188 16.219 1 93.25 734 GLU B N 1
ATOM 12124 C CA . GLU B 1 734 ? -40.969 30.609 16.938 1 93.25 734 GLU B CA 1
ATOM 12125 C C . GLU B 1 734 ? -41.469 31.953 16.406 1 93.25 734 GLU B C 1
ATOM 12127 O O . GLU B 1 734 ? -42.656 32.188 16.312 1 93.25 734 GLU B O 1
ATOM 12132 N N . GLU B 1 735 ? -40.531 32.812 16.094 1 94.25 735 GLU B N 1
ATOM 12133 C CA . GLU B 1 735 ? -40.875 34.156 15.664 1 94.25 735 GLU B CA 1
ATOM 12134 C C . GLU B 1 735 ? -40.969 34.25 14.148 1 94.25 735 GLU B C 1
ATOM 12136 O O . GLU B 1 735 ? -41.281 35.312 13.609 1 94.25 735 GLU B O 1
ATOM 12141 N N . HIS B 1 736 ? -40.719 33.156 13.453 1 92.31 736 HIS B N 1
ATOM 12142 C CA . HIS B 1 736 ? -40.812 33.031 12 1 92.31 736 HIS B CA 1
ATOM 12143 C C . HIS B 1 736 ? -39.906 34.062 11.312 1 92.31 736 HIS B C 1
ATOM 12145 O O . HIS B 1 736 ? -40.375 34.812 10.445 1 92.31 736 HIS B O 1
ATOM 12151 N N . VAL B 1 737 ? -38.719 34.188 11.781 1 93.81 737 VAL B N 1
ATOM 12152 C CA . VAL B 1 737 ? -37.75 35.094 11.18 1 93.81 737 VAL B CA 1
ATOM 12153 C C . VAL B 1 737 ? -36.5 34.281 10.805 1 93.81 737 VAL B C 1
ATOM 12155 O O . VAL B 1 737 ? -36.344 33.125 11.211 1 93.81 737 VAL B O 1
ATOM 12158 N N . ALA B 1 738 ? -35.719 34.781 9.906 1 94.12 738 ALA B N 1
ATOM 12159 C CA . ALA B 1 738 ? -34.438 34.188 9.492 1 94.12 738 ALA B CA 1
ATOM 12160 C C . ALA B 1 738 ? -33.344 35.25 9.344 1 94.12 738 ALA B C 1
ATOM 12162 O O . ALA B 1 738 ? -33.656 36.438 9.266 1 94.12 738 ALA B O 1
ATOM 12163 N N . TRP B 1 739 ? -32.188 34.844 9.422 1 94.19 739 TRP B N 1
ATOM 12164 C CA . TRP B 1 739 ? -31.078 35.75 9.172 1 94.19 739 TRP B CA 1
ATOM 12165 C C . TRP B 1 739 ? -31.188 36.344 7.766 1 94.19 739 TRP B C 1
ATOM 12167 O O . TRP B 1 739 ? -31.453 35.625 6.801 1 94.19 739 TRP B O 1
ATOM 12177 N N . TYR B 1 740 ? -31.016 37.562 7.633 1 92.44 740 TYR B N 1
ATOM 12178 C CA . TYR B 1 740 ? -31.031 38.25 6.336 1 92.44 740 TYR B CA 1
ATOM 12179 C C . TYR B 1 740 ? -29.906 37.719 5.449 1 92.44 740 TYR B C 1
ATOM 12181 O O . TYR B 1 740 ? -30.109 37.406 4.277 1 92.44 740 TYR B O 1
ATOM 12189 N N . ARG B 1 741 ? -28.75 37.688 5.934 1 93.88 741 ARG B N 1
ATOM 12190 C CA . ARG B 1 741 ? -27.562 37.125 5.305 1 93.88 741 ARG B CA 1
ATOM 12191 C C . ARG B 1 741 ? -26.812 36.188 6.27 1 93.88 741 ARG B C 1
ATOM 12193 O O . ARG B 1 741 ? -25.953 36.656 7.016 1 93.88 741 ARG B O 1
ATOM 12200 N N . PRO B 1 742 ? -27 34.938 6.09 1 92.19 742 PRO B N 1
ATOM 12201 C CA . PRO B 1 742 ? -26.344 34 7.008 1 92.19 742 PRO B CA 1
ATOM 12202 C C . PRO B 1 742 ? -24.812 34.125 6.973 1 92.19 742 PRO B C 1
ATOM 12204 O O . PRO B 1 742 ? -24.141 33.844 7.965 1 92.19 742 PRO B O 1
ATOM 12207 N N . GLN B 1 743 ? -24.234 34.625 5.879 1 93.38 743 GLN B N 1
ATOM 12208 C CA . GLN B 1 743 ? -22.797 34.781 5.684 1 93.38 743 GLN B CA 1
ATOM 12209 C C . GLN B 1 743 ? -22.188 35.75 6.691 1 93.38 743 GLN B C 1
ATOM 12211 O O . GLN B 1 743 ? -20.984 35.688 6.973 1 93.38 743 GLN B O 1
ATOM 12216 N N . ASP B 1 744 ? -23.031 36.594 7.262 1 94.56 744 ASP B N 1
ATOM 12217 C CA . ASP B 1 744 ? -22.562 37.594 8.227 1 94.56 744 ASP B CA 1
ATOM 12218 C C . ASP B 1 744 ? -22.094 36.938 9.516 1 94.56 744 ASP B C 1
ATOM 12220 O O . ASP B 1 744 ? -21.375 37.531 10.305 1 94.56 744 ASP B O 1
ATOM 12224 N N . LEU B 1 745 ? -22.5 35.688 9.664 1 95.19 745 LEU B N 1
ATOM 12225 C CA . LEU B 1 745 ? -22.188 35.031 10.922 1 95.19 745 LEU B CA 1
ATOM 12226 C C . LEU B 1 745 ? -21.156 33.906 10.719 1 95.19 745 LEU B C 1
ATOM 12228 O O . LEU B 1 745 ? -20.734 33.281 11.68 1 95.19 745 LEU B O 1
ATOM 12232 N N . TRP B 1 746 ? -20.703 33.75 9.523 1 95.12 746 TRP B N 1
ATOM 12233 C CA . TRP B 1 746 ? -19.766 32.688 9.227 1 95.12 746 TRP B CA 1
ATOM 12234 C C . TRP B 1 746 ? -18.438 32.875 9.961 1 95.12 746 TRP B C 1
ATOM 12236 O O . TRP B 1 746 ? -18.016 34.031 10.18 1 95.12 746 TRP B O 1
ATOM 12246 N N . VAL B 1 747 ? -17.891 31.781 10.32 1 94.12 747 VAL B N 1
ATOM 12247 C CA . VAL B 1 747 ? -16.562 31.812 10.945 1 94.12 747 VAL B CA 1
ATOM 12248 C C . VAL B 1 747 ? -15.484 31.906 9.875 1 94.12 747 VAL B C 1
ATOM 12250 O O . VAL B 1 747 ? -15.469 31.109 8.93 1 94.12 747 VAL B O 1
ATOM 12253 N N . LYS B 1 748 ? -14.641 32.844 9.992 1 91.19 748 LYS B N 1
ATOM 12254 C CA . LYS B 1 748 ? -13.586 33.031 9 1 91.19 748 LYS B CA 1
ATOM 12255 C C . LYS B 1 748 ? -12.516 31.953 9.141 1 91.19 748 LYS B C 1
ATOM 12257 O O . LYS B 1 748 ? -12.398 31.312 10.188 1 91.19 748 LYS B O 1
ATOM 12262 N N . PHE B 1 749 ? -11.805 31.797 8.078 1 89.94 749 PHE B N 1
ATOM 12263 C CA . PHE B 1 749 ? -10.711 30.828 8.078 1 89.94 749 PHE B CA 1
ATOM 12264 C C . PHE B 1 749 ? -9.555 31.328 8.938 1 89.94 749 PHE B C 1
ATOM 12266 O O . PHE B 1 749 ? -9.258 32.531 8.953 1 89.94 749 PHE B O 1
ATOM 12273 N N . GLY B 1 750 ? -8.906 30.328 9.641 1 86.06 750 GLY B N 1
ATOM 12274 C CA . GLY B 1 750 ? -7.738 30.656 10.453 1 86.06 750 GLY B CA 1
ATOM 12275 C C . GLY B 1 750 ? -7.137 29.453 11.141 1 86.06 750 GLY B C 1
ATOM 12276 O O . GLY B 1 750 ? -7.594 28.328 10.945 1 86.06 750 GLY B O 1
ATOM 12277 N N . GLY B 1 751 ? -6.18 29.406 11.836 1 78.88 751 GLY B N 1
ATOM 12278 C CA . GLY B 1 751 ? -5.465 28.281 12.414 1 78.88 751 GLY B CA 1
ATOM 12279 C C . GLY B 1 751 ? -5.289 28.391 13.914 1 78.88 751 GLY B C 1
ATOM 12280 O O . GLY B 1 751 ? -4.164 28.344 14.422 1 78.88 751 GLY B O 1
ATOM 12281 N N . PRO B 1 752 ? -6.512 28.422 14.836 1 86.88 752 PRO B N 1
ATOM 12282 C CA . PRO B 1 752 ? -7.926 28.734 14.641 1 86.88 752 PRO B CA 1
ATOM 12283 C C . PRO B 1 752 ? -8.18 30.25 14.539 1 86.88 752 PRO B C 1
ATOM 12285 O O . PRO B 1 752 ? -7.297 31.047 14.867 1 86.88 752 PRO B O 1
ATOM 12288 N N . PRO B 1 753 ? -9.227 30.578 14.062 1 91.5 753 PRO B N 1
ATOM 12289 C CA . PRO B 1 753 ? -9.492 32.031 13.953 1 91.5 753 PRO B CA 1
ATOM 12290 C C . PRO B 1 753 ? -9.805 32.656 15.305 1 91.5 753 PRO B C 1
ATOM 12292 O O . PRO B 1 753 ? -10.383 32.031 16.188 1 91.5 753 PRO B O 1
ATOM 12295 N N . SER B 1 754 ? -9.32 33.844 15.438 1 92.75 754 SER B N 1
ATOM 12296 C CA . SER B 1 754 ? -9.703 34.625 16.625 1 92.75 754 SER B CA 1
ATOM 12297 C C . SER B 1 754 ? -11.188 34.938 16.594 1 92.75 754 SER B C 1
ATOM 12299 O O . SER B 1 754 ? -11.789 35.094 15.531 1 92.75 754 SER B O 1
ATOM 12301 N N . ASP B 1 755 ? -11.758 34.938 17.766 1 91.06 755 ASP B N 1
ATOM 12302 C CA . ASP B 1 755 ? -13.164 35.281 17.922 1 91.06 755 ASP B CA 1
ATOM 12303 C C . ASP B 1 755 ? -13.375 36.188 19.125 1 91.06 755 ASP B C 1
ATOM 12305 O O . ASP B 1 755 ? -12.977 35.875 20.25 1 91.06 755 ASP B O 1
ATOM 12309 N N . THR B 1 756 ? -13.969 37.344 18.875 1 92.88 756 THR B N 1
ATOM 12310 C CA . THR B 1 756 ? -14.164 38.312 19.953 1 92.88 756 THR B CA 1
ATOM 12311 C C . THR B 1 756 ? -15.578 38.219 20.516 1 92.88 756 THR B C 1
ATOM 12313 O O . THR B 1 756 ? -16.109 39.188 21.062 1 92.88 756 THR B O 1
ATOM 12316 N N . SER B 1 757 ? -16.188 37.125 20.422 1 91.31 757 SER B N 1
ATOM 12317 C CA . SER B 1 757 ? -17.547 36.938 20.906 1 91.31 757 SER B CA 1
ATOM 12318 C C . SER B 1 757 ? -17.578 36.906 22.438 1 91.31 757 SER B C 1
ATOM 12320 O O . SER B 1 757 ? -18.297 37.688 23.062 1 91.31 757 SER B O 1
ATOM 12322 N N . LEU B 1 758 ? -16.688 36.094 22.984 1 90.12 758 LEU B N 1
ATOM 12323 C CA . LEU B 1 758 ? -16.734 35.906 24.438 1 90.12 758 LEU B CA 1
ATOM 12324 C C . LEU B 1 758 ? -15.648 36.719 25.125 1 90.12 758 LEU B C 1
ATOM 12326 O O . LEU B 1 758 ? -14.617 36.188 25.531 1 90.12 758 LEU B O 1
ATOM 12330 N N . MET B 1 759 ? -15.797 37.938 25.156 1 91.88 759 MET B N 1
ATOM 12331 C CA . MET B 1 759 ? -14.93 38.844 25.891 1 91.88 759 MET B CA 1
ATOM 12332 C C . MET B 1 759 ? -15.711 39.625 26.953 1 91.88 759 MET B C 1
ATOM 12334 O O . MET B 1 759 ? -16.938 39.562 26.969 1 91.88 759 MET B O 1
ATOM 12338 N N . LYS B 1 760 ? -15.016 40.25 27.797 1 90.44 760 LYS B N 1
ATOM 12339 C CA . LYS B 1 760 ? -15.641 41.062 28.828 1 90.44 760 LYS B CA 1
ATOM 12340 C C . LYS B 1 760 ? -16.5 42.156 28.234 1 90.44 760 LYS B C 1
ATOM 12342 O O . LYS B 1 760 ? -16.094 42.844 27.281 1 90.44 760 LYS B O 1
ATOM 12347 N N . ALA B 1 761 ? -17.719 42.281 28.75 1 88 761 ALA B N 1
ATOM 12348 C CA . ALA B 1 761 ? -18.656 43.312 28.266 1 88 761 ALA B CA 1
ATOM 12349 C C . ALA B 1 761 ? -18.172 44.719 28.625 1 88 761 ALA B C 1
ATOM 12351 O O . ALA B 1 761 ? -17.391 44.875 29.562 1 88 761 ALA B O 1
ATOM 12352 N N . PRO B 1 762 ? -18.562 45.625 27.797 1 88.25 762 PRO B N 1
ATOM 12353 C CA . PRO B 1 762 ? -18.172 46.969 28.141 1 88.25 762 PRO B CA 1
ATOM 12354 C C . PRO B 1 762 ? -18.812 47.469 29.438 1 88.25 762 PRO B C 1
ATOM 12356 O O . PRO B 1 762 ? -19.953 47.094 29.75 1 88.25 762 PRO B O 1
ATOM 12359 N N . ILE B 1 763 ? -18 48.094 30.453 1 68 763 ILE B N 1
ATOM 12360 C CA . ILE B 1 763 ? -18.469 48.594 31.734 1 68 763 ILE B CA 1
ATOM 12361 C C . ILE B 1 763 ? -19.281 49.875 31.5 1 68 763 ILE B C 1
ATOM 12363 O O . ILE B 1 763 ? -18.766 50.844 30.906 1 68 763 ILE B O 1
ATOM 12367 N N . ALA B 1 764 ? -20.672 49.844 31.453 1 57.28 764 ALA B N 1
ATOM 12368 C CA . ALA B 1 764 ? -21.531 51.031 31.344 1 57.28 764 ALA B CA 1
ATOM 12369 C C . ALA B 1 764 ? -21.625 51.75 32.688 1 57.28 764 ALA B C 1
ATOM 12371 O O . ALA B 1 764 ? -22.297 51.281 33.625 1 57.28 764 ALA B O 1
ATOM 12372 N N . LYS B 1 765 ? -20.594 52.219 33.438 1 47.25 765 LYS B N 1
ATOM 12373 C CA . LYS B 1 765 ? -20.891 53.094 34.562 1 47.25 765 LYS B CA 1
ATOM 12374 C C . LYS B 1 765 ? -21.344 54.469 34.094 1 47.25 765 LYS B C 1
ATOM 12376 O O . LYS B 1 765 ? -20.828 55 33.125 1 47.25 765 LYS B O 1
#

Radius of gyration: 43.37 Å; Cα contacts (8 Å, |Δi|>4): 2000; chains: 2; bounding box: 119×117×100 Å

Secondary structure (DSSP, 8-state):
-HHHHHHHTSTT--S-HHHHHHHHHHHHHHSTT-HHHHHHHHHHHSS---HHHHHHHHHH--SSHHHHHHHHHHHHHHHS-HHHHHHHHHHHHHHHT-SSPPBHHHHHHHHTS-HHHHHHHIIIIITTTEEEETTEEEESSHHHHHHHHS-GGGS-TTHHHHHHTT---HHHHHHHHHHHHHHHHT-GGGG-HHHHHHHHHHHHHHHHSS------S---PPPPPSSSS-HHHHHHHHHHHHHT-SS--HHHHHHHHHHHTSHHHHHHHHHHHHHTTS-THHHHHHHHHHHHHHHHS-HHHHTT---SSTTTHHHHHHHHHHHHTTTT-TTHHHHHHHHHHHHHHHTT-HHHHHHHHHHHHHHHHHHH-TT-HHHHHHHHHHHHHHHHTT-HHHHHHHHHHHHHHHHHHS-TT-HHHHHHHHHHHHHHHHTT-HHHHHHHHHHHHHHHHHHH-TT-HHHHHHHHHHHHHHHHTT-HHHHHHHHHHHHHHHHHHH-TT-TTHHHHHHHHHHHHHHTT-HHHHHHHHHHHHHHHHHHS-TTSHHHHHHHHHHHHHHHHTT-HHHHHHHHHHHHHHTTTTT-HHHHHHHHHHHHHHHHHTT-HHHHHHHHHHHHHHS-GGG--HHHHHHHHHHHHHHHHH-HHHHHHHHHHTTTTSEEE----TTTTTTHHHHGGG-S-----S--S--S-----------GGGPPPPPHHHHHHHHHHHHHHHTT-HHHHHHHHHHTTEEES-GGGGPPPPSSSPP--SSSPPP---/-HHHHHHHTSTT--S-HHHHHHHHHHHHHHSTT-HHHHHHHHHHHSS---HHHHHHHHHH--SSHHHHHHHHHHHHHHHS-HHHHHHHHHHHHHHHT-SSPPBHHHHHHHHTS-HHHHHHHIIIIITTTEEEETTEEEESSHHHHHHHHS-GGGS-THHHHHHHTT---HHHHHHHHHHHHHHHHT-GGGG-HHHHHHHHHHHHHHHHSS--S---S---PPPPPSSSS-HHHHHHHHHHHHHT-SS--HHHHHHHHHHHTSHHHHHHHHHHHHHTTS-THHHHHHHHHHHHHHHHS-HHHHTT---SSTTTHHHHHHHHHHHHTTTT-TTHHHHHHHHHHHHHHHTT-HHHHHHHHHHHHHHHHHHH-TT-HHHHHHHHHHHHHHHHTT-HHHHHHHHHHHHHHHHHHS-TT-HHHHHHHHHHHHHHHHTT-HHHHHHHHHHHHHHHHHHH-TT-HHHHHHHHHHHHHHHHTT-HHHHHHHHHHHHHHHHHHH-TT-TTHHHHHHHHHHHHHHTT-HHHHHHHHHHHHHHHHHHS-TTSHHHHHHHHHHHHHHHHTT-HHHHHHHHHHHHHHTTTTT-HHHHHHHHHHHHHHHHHTT-HHHHHHHHHHHHHHS-GGG--HHHHHHHHHHHHHHHHH-HHHHHHHHHHTTTTSEEE----SSTTTGGGTTGGG-S-----S--S--S-----------GGGPPPPPHHHHHHHHHHHHHHHTT-HHHHHHHHHHTTEEES-GGGGPPPPSSSPP--SSSPPP---